Protein AF-A0A937P0Y1-F1 (afdb_monomer_lite)

Secondary structure (DSSP, 8-state):
--TTGGGGGGGTTTT----PPPSSSPEEPPTTSPEEEEEEESSPSS-HHHHHHHHHHSEEEEEESSHHHHHHHHHHHHHTT--GGGEEEEE---S-S-HHHHSPEEEE-TTS-EEEEE--BSSS-HHHHTHHHHHHHHHT-EEEE--S-B-GGG-EE-SSSEEEEETHHHHH-TTS-HHHHHHHHHHHH--SEEEEE--TT--TT--GGGTEEEEETTEEEEEE--TTSTTHHHHHHHHHHHHHSBPTTSSB-EEEEEE-TT---TTS-EEETTEEEEEE-SSTTHHHHHHHHHHHSTTSEEEEEESS-BTTBSTGGG-EEEE-TT-EEEEE----EEE---SEEEEEEEEEETT-PPBPTT--EEEEEETT---EEEEPEEEETTEEEEEEEP--TT-EEEEEEEEEBTTS-EEEESTT-TTS-EEEEESS-SS--EEEESS-EEEEEETT-EEEEEEEEEE-SSS-EEEEEEEEEE------PPP---B-SS--EEEEEETTEEEE----SEEEEEEEEEEEETT--EEEEEEES--S-TTEEEEEEE-TTSSS-SSSSPPB--BTTTTTS-EEEEE---TTPPSEEEEEEEEEEESS---TT-S--SSEEEEEEEEEEE------EEEE-SEEEE-TT-EEEEEEEEE-TTPPSEEEEEEEEEEES-SS-SEEEEEEEEEEE--EEEEEE--BSTTEETTEE--HHHHTT-S-SB-S-SSTTT------B-SS---TTEEEEEEEEEEEESSGGG--GGGEEEEEEEEEETTSBEE-TT---STTSS-EE----SSEEEEEEE-SSB--EEBSS--EESSSEEEEEGGG-GGGBSSSS-SEEEETTEEEBPB--SS-SSB-SHHIIIIIIHHHTT-BSS-TT-SS-SSB-SHHIIIIIIHHHTT-B-----

pLDDT: mean 92.85, std 8.08, range [34.69, 98.88]

Foldseek 3Di:
DDPVQVVLQVLFCPVFDADFAFADPKWWDALQAAFQEKEWEPVHQWDLVVQQVRQVPHAYEYEDQDPVRVVVVVVVCVVSVRPCVRYHYQHFDWDDLQCQWQPWTWMQGPVLFIETEQERRSTSIVRSSCRSVSVCVVVVGYYGYQHFHTTRLQKGDLRLQEIEGECVSCVSCVVDDPVRVQVSCCRHHVHPHYHHHHQLPPDPQRGCLLAKDDPHQQEMEGEAEPPPDPSHVVSVVVQVVQQPDAGSLRHGHDYQYQYDHPLQSQSLWGDHQLEIEGEDDPDPSRVVSQVSSCVRRPRRHYHYDYGPDGSNDDDNSSMDGHHDSQDWDKAFNDDAEEDEQDQWDKGKIFIDGSVPFAWDQQWKWKWKDKPPDDTDIWRWHDPDDRMTMDIDGGDDAFIKMFIKIWTDGPVGDIAIVVGSGPRDTHIYGYHFHPFWDKDKPPLAAEAEDAAQDKDKDKMKIWTQGAAKKWKFKDKDWALDDADAAAAFWEADDQKEWQWKDKAPGTDGDDDDGEEEAQVAEHEDEAQDKIKMWIAIRHQPALQKAKWKFKPQSNRNDRVVDDTFDWPQPSHSDRIMGIDHRHLPGDAAKIKMKMWIDGNDDDDRRHNYYHHTHMYIYIYGYDYPDDPFWDKPPRIDIAHHRGMDMIMIMGGNHPPDFDKIKMWIWMAIRGPVDRIRTYIYIYGYFHKAFEKEFFDALQQDDDQWGDQLQLVVVQADQFFPQCDPPRVDPDGHGDPHQQDSQWNHKKKKWKFADAAQQPRAPVRTFDIDIFTAGRNRITWHSNPDPDRVGGDIDRTDHDHFMKMWIGDQFFAIWIARDGFDDDPSYTYAYPFQDCNRTHDDCQWDCSDVRTIHTAGQRNVRPQALAPCSVPVFLVVQAAAFHDGNCSRSSNRHSYVCSVPVGSVVRHGGGHPRHD

Sequence (914 aa):
MTTEELKFKHLIGKDFYSTPPPDGPVRNIAEFDRMQGVLVRYPFGISYAVIKEMAEDIMVVTIVEDQSEENYVLNQYNSNGVNTANCEFLHAPTNSYWTRDYGPWFVFDGNDNPGIVNFPYNRPRPLDNDIPIEVATYLGIDLYGMDLIHTGGNYMTDGMGISSSSELVWDENPSLSHTQIDQLMNDYLGIDTYHVVPDPNNTYIDHIDCWGKFLDVDKVLIREVPSTHPQYDEIEATAAYYASQTSAYGQPYQVFRIYTPNDQPYTNSLILNEKVLVPVTGSQWDNDALQTYQDAMPGYEIVGLTGSWASSDALHCRTKGIADIGMLYIHHIPILGNAPVQTNYQIDAEITSHSQQAIYPDSVFIIYCVNSGSYDTILMVNTLGKNYSGTIPGQPYGSEIAYYLFVADGSGRSETHPFIGAPDPHIFYVGEPSYPDISVNPSGFEVTLLTNDSTVEQLSLSNLGQMELDFNIDKQYVFSKAKAYCSSSGGGDDEFILNVTIGSINNTTGQSYYADYTSISTDVNAGESYPVTITNGDTNWEADECGIWVDWNQNEDFYDDTPIIVSGSPGVGPYTADIVPPVDAVPGSTRMRVQIIYNQAPDPCIASFSYGEVEDYALNVYTDFSDWLTIDPITGNVSGQGTTNINLTFNSAGMDEGDYYADVIINCNDPDQPQIIIPVHLIVTGARFVDLKVFLEGPFSGTEMTNDLNVAGNLPLSQPYNIIPWNYTGDEFVDSIPNADVVDWVLIELRDTTEAALATGETMIARQAVFLLNNGIIVGLDGDTCSEARPCFSTRITNNLFVVIWHRNHLGIMSANPLTESGGVYTYDFTTGSGQAYGSLPQKEIVLGIWGLYSGDGNCDGYINGSDKSNIWESQAGTAGYFTGDFNMDCNVDNNDKNDVWKPNEGMGSQVPD

Radius of gyration: 35.21 Å; chains: 1; bounding box: 89×90×87 Å

Structure (mmCIF, N/CA/C/O backbone):
data_AF-A0A937P0Y1-F1
#
_entry.id   AF-A0A937P0Y1-F1
#
loop_
_atom_site.group_PDB
_atom_site.id
_atom_site.type_symbol
_atom_site.label_atom_id
_atom_site.label_alt_id
_atom_site.label_comp_id
_atom_site.label_asym_id
_atom_site.label_entity_id
_atom_site.label_seq_id
_atom_site.pdbx_PDB_ins_code
_atom_site.Cartn_x
_atom_site.Cartn_y
_atom_site.Cartn_z
_atom_site.occupancy
_atom_site.B_iso_or_equiv
_atom_site.auth_seq_id
_atom_site.auth_comp_id
_atom_site.auth_asym_id
_atom_site.auth_atom_id
_atom_site.pdbx_PDB_model_num
ATOM 1 N N . MET A 1 1 ? -9.619 4.372 -18.037 1.00 74.44 1 MET A N 1
ATOM 2 C CA . MET A 1 1 ? -10.819 4.194 -18.916 1.00 74.44 1 MET A CA 1
ATOM 3 C C . MET A 1 1 ? -10.562 3.135 -19.986 1.00 74.44 1 MET A C 1
ATOM 5 O O . MET A 1 1 ? -9.441 3.034 -20.467 1.00 74.44 1 MET A O 1
ATOM 9 N N . THR A 1 2 ? -11.582 2.393 -20.423 1.00 73.81 2 THR A N 1
ATOM 10 C CA . THR A 1 2 ? -11.468 1.444 -21.552 1.00 73.81 2 THR A CA 1
ATOM 11 C C . THR A 1 2 ? -11.428 2.150 -22.917 1.00 73.81 2 THR A C 1
ATOM 13 O O . THR A 1 2 ? -11.898 3.280 -23.073 1.00 73.81 2 THR A O 1
ATOM 16 N N . THR A 1 3 ? -10.940 1.467 -23.962 1.00 76.00 3 THR A N 1
ATOM 17 C CA . THR A 1 3 ? -10.915 2.001 -25.342 1.00 76.00 3 THR A CA 1
ATOM 18 C C . THR A 1 3 ? -12.305 2.382 -25.870 1.00 76.00 3 THR A C 1
ATOM 20 O O . THR A 1 3 ? -12.435 3.254 -26.732 1.00 76.00 3 THR A O 1
ATOM 23 N N . GLU A 1 4 ? -13.361 1.729 -25.384 1.00 78.50 4 GLU A N 1
ATOM 24 C CA . GLU A 1 4 ? -14.739 2.058 -25.746 1.00 78.50 4 GLU A CA 1
ATOM 25 C C . GLU A 1 4 ? -15.227 3.332 -25.049 1.00 78.50 4 GLU A C 1
ATOM 27 O O . GLU A 1 4 ? -15.770 4.215 -25.715 1.00 78.50 4 GLU A O 1
ATOM 32 N N . GLU A 1 5 ? -14.957 3.479 -23.751 1.00 84.06 5 GLU A N 1
ATOM 33 C CA . GLU A 1 5 ? -15.310 4.673 -22.972 1.00 84.06 5 GLU A CA 1
ATOM 34 C C . GLU A 1 5 ? -14.637 5.938 -23.515 1.00 84.06 5 GLU A C 1
ATOM 36 O O . GLU A 1 5 ? -15.270 6.992 -23.582 1.00 84.06 5 GLU A O 1
ATOM 41 N N . LEU A 1 6 ? -13.402 5.833 -24.019 1.00 82.69 6 LEU A N 1
ATOM 42 C CA . LEU A 1 6 ? -12.702 6.962 -24.643 1.00 82.69 6 LEU A CA 1
ATOM 43 C C . LEU A 1 6 ? -13.486 7.585 -25.814 1.00 82.69 6 LEU A C 1
ATOM 45 O O . LEU A 1 6 ? -13.409 8.796 -26.026 1.00 82.69 6 LEU A O 1
ATOM 49 N N . LYS A 1 7 ? -14.306 6.809 -26.540 1.00 84.62 7 LYS A N 1
ATOM 50 C CA . LYS A 1 7 ? -15.166 7.335 -27.626 1.00 84.62 7 LYS A CA 1
ATOM 51 C C . LYS A 1 7 ? -16.284 8.235 -27.101 1.00 84.62 7 LYS A C 1
ATOM 53 O O . LYS A 1 7 ? -16.772 9.110 -27.819 1.00 84.62 7 LYS A O 1
ATOM 58 N N . PHE A 1 8 ? -16.683 8.026 -25.853 1.00 88.69 8 PHE A N 1
ATOM 59 C CA . PHE A 1 8 ? -17.771 8.732 -25.194 1.00 88.69 8 PHE A CA 1
ATOM 60 C C . PHE A 1 8 ? -17.282 9.729 -24.140 1.00 88.69 8 PHE A C 1
ATOM 62 O O . PHE A 1 8 ? -18.117 10.320 -23.469 1.00 88.69 8 PHE A O 1
ATOM 69 N N . LYS A 1 9 ? -15.969 10.006 -24.047 1.00 85.69 9 LYS A N 1
ATOM 70 C CA . LYS A 1 9 ? -15.374 10.944 -23.070 1.00 85.69 9 LYS A CA 1
ATOM 71 C C . LYS A 1 9 ? -16.072 12.315 -23.024 1.00 85.69 9 LYS A C 1
ATOM 73 O O . LYS A 1 9 ? -16.181 12.911 -21.966 1.00 85.69 9 LYS A O 1
ATOM 78 N N . HIS A 1 10 ? -16.629 12.775 -24.147 1.00 84.62 10 HIS A N 1
ATOM 79 C CA . HIS A 1 10 ? -17.428 14.008 -24.240 1.00 84.62 10 HIS A CA 1
ATOM 80 C C . HIS A 1 10 ? -18.749 14.004 -23.436 1.00 84.62 10 HIS A C 1
ATOM 82 O O . HIS A 1 10 ? -19.442 15.021 -23.416 1.00 84.62 10 HIS A O 1
ATOM 88 N N . LEU A 1 11 ? -19.148 12.867 -22.857 1.00 88.31 11 LEU A N 1
ATOM 89 C CA . LEU A 1 11 ? -20.300 12.741 -21.961 1.00 88.31 11 LEU A CA 1
ATOM 90 C C . LEU A 1 11 ? -19.931 12.954 -20.484 1.00 88.31 11 LEU A C 1
ATOM 92 O O . LEU A 1 11 ? -20.839 13.135 -19.682 1.00 88.31 11 LEU A O 1
ATOM 96 N N . ILE A 1 12 ? -18.643 12.942 -20.120 1.00 91.06 12 ILE A N 1
ATOM 97 C CA . ILE A 1 12 ? -18.197 13.222 -18.746 1.00 91.06 12 ILE A CA 1
ATOM 98 C C . ILE A 1 12 ? -18.557 14.668 -18.391 1.00 91.06 12 ILE A C 1
ATOM 100 O O . ILE A 1 12 ? -18.293 15.581 -19.175 1.00 91.06 12 ILE A O 1
ATOM 104 N N . GLY A 1 13 ? -19.210 14.859 -17.241 1.00 84.69 13 GLY A N 1
ATOM 105 C CA . GLY A 1 13 ? -19.695 16.164 -16.776 1.00 84.69 13 GLY A CA 1
ATOM 106 C C . GLY A 1 13 ? -20.809 16.779 -17.632 1.00 84.69 13 GLY A C 1
ATOM 107 O O . GLY A 1 13 ? -21.222 17.915 -17.394 1.00 84.69 13 GLY A O 1
ATOM 108 N N . LYS A 1 14 ? -21.321 16.059 -18.638 1.00 75.75 14 LYS A N 1
ATOM 109 C CA . LYS A 1 14 ? -22.437 16.534 -19.452 1.00 75.75 14 LYS A CA 1
ATOM 110 C C . LYS A 1 14 ? -23.688 16.548 -18.579 1.00 75.75 14 LYS A C 1
ATOM 112 O O . LYS A 1 14 ? -24.124 15.497 -18.137 1.00 75.75 14 LYS A O 1
ATOM 117 N N . ASP A 1 15 ? -24.234 17.743 -18.377 1.00 80.44 15 ASP A N 1
ATOM 118 C CA . ASP A 1 15 ? -25.375 18.038 -17.498 1.00 80.44 15 ASP A CA 1
ATOM 119 C C . ASP A 1 15 ? -25.029 18.169 -15.997 1.00 80.44 15 ASP A C 1
ATOM 121 O O . ASP A 1 15 ? -25.925 18.374 -15.178 1.00 80.44 15 ASP A O 1
ATOM 125 N N . PHE A 1 16 ? -23.736 18.194 -15.639 1.00 91.19 16 PHE A N 1
ATOM 126 C CA . PHE A 1 16 ? -23.305 18.582 -14.294 1.00 91.19 16 PHE A CA 1
ATOM 127 C C . PHE A 1 16 ? -23.623 20.058 -14.007 1.00 91.19 16 PHE A C 1
ATOM 129 O O . PHE A 1 16 ? -23.456 20.936 -14.861 1.00 91.19 16 PHE A O 1
ATOM 136 N N . TYR A 1 17 ? -24.063 20.339 -12.782 1.00 89.75 17 TYR A N 1
ATOM 137 C CA . TYR A 1 17 ? -24.343 21.685 -12.297 1.00 89.75 17 TYR A CA 1
ATOM 138 C C . TYR A 1 17 ? -23.538 21.957 -11.028 1.00 89.75 17 TYR A C 1
ATOM 140 O O . TYR A 1 17 ? -23.750 21.318 -9.999 1.00 89.75 17 TYR A O 1
ATOM 148 N N . SER A 1 18 ? -22.647 22.945 -11.105 1.00 94.94 18 SER A N 1
ATOM 149 C CA . SER A 1 18 ? -21.902 23.427 -9.944 1.00 94.94 18 SER A CA 1
ATOM 150 C C . SER A 1 18 ? -22.761 24.340 -9.064 1.00 94.94 18 SER A C 1
ATOM 152 O O . SER A 1 18 ? -23.535 25.165 -9.562 1.00 94.94 18 SER A O 1
ATOM 154 N N . THR A 1 19 ? -22.600 24.215 -7.749 1.00 97.62 19 THR A N 1
ATOM 155 C CA . THR A 1 19 ? -23.215 25.085 -6.735 1.00 97.62 19 THR A CA 1
ATOM 156 C C . THR A 1 19 ? -22.147 25.957 -6.070 1.00 97.62 19 THR A C 1
ATOM 158 O O . THR A 1 19 ? -20.967 25.802 -6.344 1.00 97.62 19 THR A O 1
ATOM 161 N N . PRO A 1 20 ? -22.506 26.886 -5.172 1.00 97.88 20 PRO A N 1
ATOM 162 C CA . PRO A 1 20 ? -21.581 27.310 -4.123 1.00 97.88 20 PRO A CA 1
ATOM 163 C C . PRO A 1 20 ? -21.201 26.128 -3.203 1.00 97.88 20 PRO A C 1
ATOM 165 O O . PRO A 1 20 ? -22.011 25.200 -3.080 1.00 97.88 20 PRO A O 1
ATOM 168 N N . PRO A 1 21 ? -20.021 26.160 -2.555 1.00 98.25 21 PRO A N 1
ATOM 169 C CA . PRO A 1 21 ? -19.654 25.178 -1.534 1.00 98.25 21 PRO A CA 1
ATOM 170 C C . PRO A 1 21 ? -20.581 25.251 -0.303 1.00 98.25 21 PRO A C 1
ATOM 172 O O . PRO A 1 21 ? -21.297 26.251 -0.145 1.00 98.25 21 PRO A O 1
ATOM 175 N N . PRO A 1 22 ? -20.577 24.221 0.567 1.00 98.06 22 PRO A N 1
ATOM 176 C CA . PRO A 1 22 ? -21.237 24.280 1.869 1.00 98.06 22 PRO A CA 1
ATOM 177 C C . PRO A 1 22 ? -20.703 25.434 2.730 1.00 98.06 22 PRO A C 1
ATOM 179 O O . PRO A 1 22 ? -19.577 25.902 2.549 1.00 98.06 22 PRO A O 1
ATOM 182 N N . ASP A 1 23 ? -21.503 25.891 3.695 1.00 97.31 23 ASP A N 1
ATOM 183 C CA . ASP A 1 23 ? -21.023 26.861 4.682 1.00 97.31 23 ASP A CA 1
ATOM 184 C C . ASP A 1 23 ? -19.927 26.209 5.543 1.00 97.31 23 ASP A C 1
ATOM 186 O O . ASP A 1 23 ? -20.108 25.104 6.043 1.00 97.31 23 ASP A O 1
ATOM 190 N N . GLY A 1 24 ? -18.788 26.879 5.730 1.00 94.31 24 GLY A N 1
ATOM 191 C CA . GLY A 1 24 ? -17.688 26.355 6.547 1.00 94.31 24 GLY A CA 1
ATOM 192 C C . GLY A 1 24 ? -17.871 26.569 8.065 1.00 94.31 24 GLY A C 1
ATOM 193 O O . GLY A 1 24 ? -18.611 27.473 8.469 1.00 94.31 24 GLY A O 1
ATOM 194 N N . PRO A 1 25 ? -17.141 25.822 8.922 1.00 95.38 25 PRO A N 1
ATOM 195 C CA . PRO A 1 25 ? -16.202 24.757 8.560 1.00 95.38 25 PRO A CA 1
ATOM 196 C C . PRO A 1 25 ? -16.932 23.509 8.052 1.00 95.38 25 PRO A C 1
ATOM 198 O O . PRO A 1 25 ? -17.967 23.139 8.593 1.00 95.38 25 PRO A O 1
ATOM 201 N N . VAL A 1 26 ? -16.386 22.878 7.015 1.00 98.00 26 VAL A N 1
ATOM 202 C CA . VAL A 1 26 ? -16.928 21.637 6.451 1.00 98.00 26 VAL A CA 1
ATOM 203 C C . VAL A 1 26 ? -16.157 20.458 7.035 1.00 98.00 26 VAL A C 1
ATOM 205 O O . VAL A 1 26 ? -14.946 20.554 7.214 1.00 98.00 26 VAL A O 1
ATOM 208 N N . ARG A 1 27 ? -16.838 19.348 7.325 1.00 97.88 27 ARG A N 1
ATOM 209 C CA . ARG A 1 27 ? -16.203 18.071 7.674 1.00 97.88 27 ARG A CA 1
ATOM 210 C C . ARG A 1 27 ? -16.647 17.002 6.690 1.00 97.88 27 ARG A C 1
ATOM 212 O O . ARG A 1 27 ? -17.831 16.663 6.656 1.00 97.88 27 ARG A O 1
ATOM 219 N N . ASN A 1 28 ? -15.711 16.429 5.943 1.00 98.25 28 ASN A N 1
ATOM 220 C CA . ASN A 1 28 ? -15.957 15.192 5.213 1.00 98.25 28 ASN A CA 1
ATOM 221 C C . ASN A 1 28 ? -15.920 13.976 6.148 1.00 98.25 28 ASN A C 1
ATOM 223 O O . ASN A 1 28 ? -15.169 13.942 7.118 1.00 98.25 28 ASN A O 1
ATOM 227 N N . ILE A 1 29 ? -16.788 13.006 5.872 1.00 98.44 29 ILE A N 1
ATOM 228 C CA . ILE A 1 29 ? -17.020 11.839 6.724 1.00 98.44 29 ILE A CA 1
ATOM 229 C C . ILE A 1 29 ? -16.109 10.694 6.273 1.00 98.44 29 ILE A C 1
ATOM 231 O O . ILE A 1 29 ? -16.122 10.324 5.093 1.00 98.44 29 ILE A O 1
ATOM 235 N N . ALA A 1 30 ? -15.340 10.138 7.211 1.00 98.50 30 ALA A N 1
ATOM 236 C CA . ALA A 1 30 ? -14.448 9.008 6.964 1.00 98.50 30 ALA A CA 1
ATOM 237 C C . ALA A 1 30 ? -15.224 7.699 6.795 1.00 98.50 30 ALA A C 1
ATOM 239 O O . ALA A 1 30 ? -16.377 7.579 7.202 1.00 98.50 30 ALA A O 1
ATOM 240 N N . GLU A 1 31 ? -14.599 6.681 6.203 1.00 98.56 31 GLU A N 1
ATOM 241 C CA . GLU A 1 31 ? -15.264 5.377 6.064 1.00 98.56 31 GLU A CA 1
ATOM 242 C C . GLU A 1 31 ? -15.444 4.655 7.408 1.00 98.56 31 GLU A C 1
ATOM 244 O O . GLU A 1 31 ? -16.406 3.912 7.576 1.00 98.56 31 GLU A O 1
ATOM 249 N N . PHE A 1 32 ? -14.558 4.919 8.369 1.00 98.31 32 PHE A N 1
ATOM 250 C CA . PHE A 1 32 ? -14.634 4.410 9.740 1.00 98.31 32 PHE A CA 1
ATOM 251 C C . PHE A 1 32 ? -15.490 5.286 10.678 1.00 98.31 32 PHE A C 1
ATOM 253 O O . PHE A 1 32 ? -15.587 4.994 11.867 1.00 98.31 32 PHE A O 1
ATOM 260 N N . ASP A 1 33 ? -16.137 6.345 10.170 1.00 98.31 33 ASP A N 1
ATOM 261 C CA . ASP A 1 33 ? -17.199 7.032 10.913 1.00 98.31 33 ASP A CA 1
ATOM 262 C C . ASP A 1 33 ? -18.495 6.193 10.917 1.00 98.31 33 ASP A C 1
ATOM 264 O O . ASP A 1 33 ? -18.693 5.280 10.111 1.00 98.31 33 ASP A O 1
ATOM 268 N N . ARG A 1 34 ? -19.437 6.539 11.804 1.00 98.25 34 ARG A N 1
ATOM 269 C CA . ARG A 1 34 ? -20.729 5.846 11.915 1.00 98.25 34 ARG A CA 1
ATOM 270 C C . ARG A 1 34 ? -21.534 5.915 10.608 1.00 98.25 34 ARG A C 1
ATOM 272 O O . ARG A 1 34 ? -21.957 6.985 10.157 1.00 98.25 34 ARG A O 1
ATOM 279 N N . MET A 1 35 ? -21.851 4.746 10.063 1.00 98.50 35 MET A N 1
ATOM 280 C CA . MET A 1 35 ? -22.748 4.557 8.926 1.00 98.50 35 MET A CA 1
ATOM 281 C C . MET A 1 35 ? -24.140 4.132 9.415 1.00 98.50 35 MET A C 1
ATOM 283 O O . MET A 1 35 ? -24.270 3.308 10.325 1.00 98.50 35 MET A O 1
ATOM 287 N N . GLN A 1 36 ? -25.193 4.651 8.776 1.00 98.12 36 GLN A N 1
ATOM 288 C CA . GLN A 1 36 ? -26.584 4.200 8.977 1.00 98.12 36 GLN A CA 1
ATOM 289 C C . GLN A 1 36 ? -27.049 3.197 7.911 1.00 98.12 36 GLN A C 1
ATOM 291 O O . GLN A 1 36 ? -28.060 2.519 8.091 1.00 98.12 36 GLN A O 1
ATOM 296 N N . GLY A 1 37 ? -26.327 3.112 6.791 1.00 98.44 37 GLY A N 1
ATOM 297 C CA . GLY A 1 37 ? -26.628 2.188 5.708 1.00 98.44 37 GLY A CA 1
ATOM 298 C C . GLY A 1 37 ? -25.435 1.912 4.802 1.00 98.44 37 GLY A C 1
ATOM 299 O O . GLY A 1 37 ? -24.365 2.495 4.953 1.00 98.44 37 GLY A O 1
ATOM 300 N N . VAL A 1 38 ? -25.646 1.048 3.818 1.00 98.81 38 VAL A N 1
ATOM 301 C CA . VAL A 1 38 ? -24.721 0.795 2.713 1.00 98.81 38 VAL A CA 1
ATOM 302 C C . VAL A 1 38 ? -25.495 0.762 1.400 1.00 98.81 38 VAL A C 1
ATOM 304 O O . VAL A 1 38 ? -26.554 0.143 1.294 1.00 98.81 38 VAL A O 1
ATOM 307 N N . LEU A 1 39 ? -24.971 1.459 0.400 1.00 98.88 39 LEU A N 1
ATOM 308 C CA . LEU A 1 39 ? -25.525 1.556 -0.939 1.00 98.88 39 LEU A CA 1
ATOM 309 C C . LEU A 1 39 ? -24.921 0.471 -1.832 1.00 98.88 39 LEU A C 1
ATOM 311 O O . LEU A 1 39 ? -23.697 0.367 -1.965 1.00 98.88 39 LEU A O 1
ATOM 315 N N . VAL A 1 40 ? -25.795 -0.301 -2.472 1.00 98.75 40 VAL A N 1
ATOM 316 C CA . VAL A 1 40 ? -25.462 -1.315 -3.482 1.00 98.75 40 VAL A CA 1
ATOM 317 C C . VAL A 1 40 ? -26.389 -1.154 -4.683 1.00 98.75 40 VAL A C 1
ATOM 319 O O . VAL A 1 40 ? -27.428 -0.501 -4.594 1.00 98.75 40 VAL A O 1
ATOM 322 N N . ARG A 1 41 ? -26.052 -1.754 -5.826 1.00 98.56 41 ARG A N 1
ATOM 323 C CA . ARG A 1 41 ? -26.826 -1.581 -7.063 1.00 98.56 41 ARG A CA 1
ATOM 324 C C . ARG A 1 41 ? -27.176 -2.913 -7.712 1.00 98.56 41 ARG A C 1
ATOM 326 O O . ARG A 1 41 ? -26.319 -3.783 -7.843 1.00 98.56 41 ARG A O 1
ATOM 333 N N . TYR A 1 42 ? -28.420 -3.038 -8.174 1.00 98.44 42 TYR A N 1
ATOM 334 C CA . TYR A 1 42 ? -28.875 -4.113 -9.056 1.00 98.44 42 TYR A CA 1
ATOM 335 C C . TYR A 1 42 ? -28.900 -3.658 -10.536 1.00 98.44 42 TYR A C 1
ATOM 337 O O . TYR A 1 42 ? -29.327 -2.534 -10.792 1.00 98.44 42 TYR A O 1
ATOM 345 N N . PRO A 1 43 ? -28.504 -4.493 -11.526 1.00 98.06 43 PRO A N 1
ATOM 346 C CA . PRO A 1 43 ? -27.897 -5.823 -11.402 1.00 98.06 43 PRO A CA 1
ATOM 347 C C . PRO A 1 43 ? -26.605 -5.855 -10.583 1.00 98.06 43 PRO A C 1
ATOM 349 O O . PRO A 1 43 ? -25.756 -4.976 -10.731 1.00 98.06 43 PRO A O 1
ATOM 352 N N . PHE A 1 44 ? -26.482 -6.875 -9.727 1.00 97.75 44 PHE A N 1
ATOM 353 C CA . PHE A 1 44 ? -25.427 -6.960 -8.718 1.00 97.75 44 PHE A CA 1
ATOM 354 C C . PHE A 1 44 ? -24.054 -7.283 -9.307 1.00 97.75 44 PHE A C 1
ATOM 356 O O . PHE A 1 44 ? -23.909 -8.235 -10.073 1.00 97.75 44 PHE A O 1
ATOM 363 N N . GLY A 1 45 ? -23.044 -6.539 -8.851 1.00 96.44 45 GLY A N 1
ATOM 364 C CA . GLY A 1 45 ? -21.628 -6.906 -8.956 1.00 96.44 45 GLY A CA 1
ATOM 365 C C . GLY A 1 45 ? -21.105 -7.676 -7.734 1.00 96.44 45 GLY A C 1
ATOM 366 O O . GLY A 1 45 ? -19.937 -8.041 -7.691 1.00 96.44 45 GLY A O 1
ATOM 367 N N . ILE A 1 46 ? -21.939 -7.924 -6.723 1.00 97.56 46 ILE A N 1
ATOM 368 C CA . ILE A 1 46 ? -21.571 -8.611 -5.476 1.00 97.56 46 ILE A CA 1
ATOM 369 C C . ILE A 1 46 ? -22.480 -9.815 -5.226 1.00 97.56 46 ILE A C 1
ATOM 371 O O . ILE A 1 46 ? -23.588 -9.903 -5.759 1.00 97.56 46 ILE A O 1
ATOM 375 N N . SER A 1 47 ? -22.001 -10.771 -4.431 1.00 97.19 47 SER A N 1
ATOM 376 C CA . SER A 1 47 ? -22.764 -11.979 -4.119 1.00 97.19 47 SER A CA 1
ATOM 377 C C . SER A 1 47 ? -23.868 -11.699 -3.092 1.00 97.19 47 SER A C 1
ATOM 379 O O . SER A 1 47 ? -23.767 -10.792 -2.266 1.00 97.19 47 SER A O 1
ATOM 381 N N . TYR A 1 48 ? -24.915 -12.530 -3.082 1.00 97.81 48 TYR A N 1
ATOM 382 C CA . TYR A 1 48 ? -25.936 -12.462 -2.031 1.00 97.81 48 TYR A CA 1
ATOM 383 C C . TYR A 1 48 ? -25.377 -12.761 -0.637 1.00 97.81 48 TYR A C 1
ATOM 385 O O . TYR A 1 48 ? -25.974 -12.325 0.338 1.00 97.81 48 TYR A O 1
ATOM 393 N N . ALA A 1 49 ? -24.254 -13.483 -0.532 1.00 96.88 49 ALA A N 1
ATOM 394 C CA . ALA A 1 49 ? -23.588 -13.714 0.746 1.00 96.88 49 ALA A CA 1
ATOM 395 C C . ALA A 1 49 ? -23.046 -12.400 1.325 1.00 96.88 49 ALA A C 1
ATOM 397 O O . ALA A 1 49 ? -23.287 -12.122 2.492 1.00 96.88 49 ALA A O 1
ATOM 398 N N . VAL A 1 50 ? -22.430 -11.555 0.489 1.00 97.88 50 VAL A N 1
ATOM 399 C CA . VAL A 1 50 ? -21.979 -10.211 0.891 1.00 97.88 50 VAL A CA 1
ATOM 400 C C . VAL A 1 50 ? -23.160 -9.341 1.323 1.00 97.88 50 VAL A C 1
ATOM 402 O O . VAL A 1 50 ? -23.127 -8.722 2.378 1.00 97.88 50 VAL A O 1
ATOM 405 N N . ILE A 1 51 ? -24.236 -9.321 0.529 1.00 98.56 51 ILE A N 1
ATOM 406 C CA . ILE A 1 51 ? -25.444 -8.541 0.849 1.00 98.56 51 ILE A CA 1
ATOM 407 C C . ILE A 1 51 ? -26.076 -9.017 2.159 1.00 98.56 51 ILE A C 1
ATOM 409 O O . ILE A 1 51 ? -26.505 -8.203 2.973 1.00 98.56 51 ILE A O 1
ATOM 413 N N . LYS A 1 52 ? -26.143 -10.336 2.353 1.00 98.25 52 LYS A N 1
ATOM 414 C CA . LYS A 1 52 ? -26.673 -10.939 3.569 1.00 98.25 52 LYS A CA 1
ATOM 415 C C . LYS A 1 52 ? -25.861 -10.511 4.786 1.00 98.25 52 LYS A C 1
ATOM 417 O O . LYS A 1 52 ? -26.488 -10.095 5.749 1.00 98.25 52 LYS A O 1
ATOM 422 N N . GLU A 1 53 ? -24.534 -10.593 4.703 1.00 98.31 53 GLU A N 1
ATOM 423 C CA . GLU A 1 53 ? -23.613 -10.214 5.779 1.00 98.31 53 GLU A CA 1
ATOM 424 C C . GLU A 1 53 ? -23.822 -8.755 6.203 1.00 98.31 53 GLU A C 1
ATOM 426 O O . GLU A 1 53 ? -24.043 -8.477 7.374 1.00 98.31 53 GLU A O 1
ATOM 431 N N . MET A 1 54 ? -23.875 -7.822 5.245 1.00 98.38 54 MET A N 1
ATOM 432 C CA . MET A 1 54 ? -24.141 -6.408 5.551 1.00 98.38 54 MET A CA 1
ATOM 433 C C . MET A 1 54 ? -25.521 -6.199 6.197 1.00 98.38 54 MET A C 1
ATOM 435 O O . MET A 1 54 ? -25.662 -5.418 7.134 1.00 98.38 54 MET A O 1
ATOM 439 N N . ALA A 1 55 ? -26.547 -6.913 5.722 1.00 98.44 55 ALA A N 1
ATOM 440 C CA . ALA A 1 55 ? -27.914 -6.789 6.231 1.00 98.44 55 ALA A CA 1
ATOM 441 C C . ALA A 1 55 ? -28.112 -7.365 7.649 1.00 98.44 55 ALA A C 1
ATOM 443 O O . ALA A 1 55 ? -29.207 -7.224 8.210 1.00 98.44 55 ALA A O 1
ATOM 444 N N . GLU A 1 56 ? -27.110 -8.025 8.237 1.00 97.69 56 GLU A N 1
ATOM 445 C CA . GLU A 1 56 ? -27.172 -8.461 9.638 1.00 97.69 56 GLU A CA 1
ATOM 446 C C . GLU A 1 56 ? -27.120 -7.257 10.591 1.00 97.69 56 GLU A C 1
ATOM 448 O O . GLU A 1 56 ? -27.904 -7.212 11.543 1.00 97.69 56 GLU A O 1
ATOM 453 N N . ASP A 1 57 ? -26.325 -6.236 10.254 1.00 94.69 57 ASP A N 1
ATOM 454 C CA . ASP A 1 57 ? -26.004 -5.129 11.164 1.00 94.69 57 ASP A CA 1
ATOM 455 C C . ASP A 1 57 ? -26.569 -3.775 10.723 1.00 94.69 57 ASP A C 1
ATOM 457 O O . ASP A 1 57 ? -26.922 -2.946 11.564 1.00 94.69 57 ASP A O 1
ATOM 461 N N . ILE A 1 58 ? -26.679 -3.533 9.411 1.00 97.19 58 ILE A N 1
ATOM 462 C CA . ILE A 1 58 ? -26.979 -2.202 8.869 1.00 97.19 58 ILE A CA 1
ATOM 463 C C . ILE A 1 58 ? -28.016 -2.244 7.738 1.00 97.19 58 ILE A C 1
ATOM 465 O O . ILE A 1 58 ? -28.266 -3.284 7.128 1.00 97.19 58 ILE A O 1
ATOM 469 N N . MET A 1 59 ? -28.638 -1.099 7.443 1.00 98.62 59 MET A N 1
ATOM 470 C CA . MET A 1 59 ? -29.578 -0.966 6.331 1.00 98.62 59 MET A CA 1
ATOM 471 C C . MET A 1 59 ? -28.866 -1.108 4.979 1.00 98.62 59 MET A C 1
ATOM 473 O O . MET A 1 59 ? -28.002 -0.302 4.638 1.00 98.62 59 MET A O 1
ATOM 477 N N . VAL A 1 60 ? -29.269 -2.077 4.159 1.00 98.81 60 VAL A N 1
ATOM 478 C CA . VAL A 1 60 ? -28.806 -2.197 2.771 1.00 98.81 60 VAL A CA 1
ATOM 479 C C . VAL A 1 60 ? -29.780 -1.471 1.846 1.00 98.81 60 VAL A C 1
ATOM 481 O O . VAL A 1 60 ? -30.891 -1.944 1.599 1.00 98.81 60 VAL A O 1
ATOM 484 N N . VAL A 1 61 ? -29.355 -0.337 1.291 1.00 98.81 61 VAL A N 1
ATOM 485 C CA . VAL A 1 61 ? -30.118 0.418 0.291 1.00 98.81 61 VAL A CA 1
ATOM 486 C C . VAL A 1 61 ? -29.712 -0.067 -1.097 1.00 98.81 61 VAL A C 1
ATOM 488 O O . VAL A 1 61 ? -28.572 0.099 -1.526 1.00 98.81 61 VAL A O 1
ATOM 491 N N . THR A 1 62 ? -30.646 -0.693 -1.810 1.00 98.88 62 THR A N 1
ATOM 492 C CA . THR A 1 62 ? -30.400 -1.245 -3.147 1.00 98.88 62 THR A CA 1
ATOM 493 C C . THR A 1 62 ? -30.978 -0.339 -4.225 1.00 98.88 62 THR A C 1
ATOM 495 O O . THR A 1 62 ? -32.189 -0.126 -4.281 1.00 98.88 62 THR A O 1
ATOM 498 N N . ILE A 1 63 ? -30.126 0.154 -5.120 1.00 98.81 63 ILE A N 1
ATOM 499 C CA . ILE A 1 63 ? -30.564 0.886 -6.309 1.00 98.81 63 ILE A CA 1
ATOM 500 C C . ILE A 1 63 ? -31.164 -0.102 -7.310 1.00 98.81 63 ILE A C 1
ATOM 502 O O . ILE A 1 63 ? -30.525 -1.098 -7.663 1.00 98.81 63 ILE A O 1
ATOM 506 N N . VAL A 1 64 ? -32.375 0.195 -7.768 1.00 98.62 64 VAL A N 1
ATOM 507 C CA . VAL A 1 64 ? -33.129 -0.550 -8.785 1.00 98.62 64 VAL A CA 1
ATOM 508 C C . VAL A 1 64 ? -33.758 0.442 -9.761 1.00 98.62 64 VAL A C 1
ATOM 510 O O . VAL A 1 64 ? -34.042 1.577 -9.386 1.00 98.62 64 VAL A O 1
ATOM 513 N N . GLU A 1 65 ? -33.995 0.045 -11.008 1.00 97.31 65 GLU A N 1
ATOM 514 C CA . GLU A 1 65 ? -34.551 0.959 -12.014 1.00 97.31 65 GLU A CA 1
ATOM 515 C C . GLU A 1 65 ? -36.009 1.331 -11.704 1.00 97.31 65 GLU A C 1
ATOM 517 O O . GLU A 1 65 ? -36.415 2.485 -11.856 1.00 97.31 65 GLU A O 1
ATOM 522 N N . ASP A 1 66 ? -36.806 0.357 -11.261 1.00 97.38 66 ASP A N 1
ATOM 523 C CA . ASP A 1 66 ? -38.230 0.539 -11.014 1.00 97.38 66 ASP A CA 1
ATOM 524 C C . ASP A 1 66 ? -38.821 -0.480 -10.019 1.00 97.38 66 ASP A C 1
ATOM 526 O O . ASP A 1 66 ? -38.166 -1.390 -9.504 1.00 97.38 66 ASP A O 1
ATOM 530 N N . GLN A 1 67 ? -40.129 -0.354 -9.786 1.00 98.19 67 GLN A N 1
ATOM 531 C CA . GLN A 1 67 ? -40.894 -1.244 -8.914 1.00 98.19 67 GLN A CA 1
ATOM 532 C C . GLN A 1 67 ? -40.873 -2.722 -9.355 1.00 98.19 67 GLN A C 1
ATOM 534 O O . GLN A 1 67 ? -41.071 -3.615 -8.526 1.00 98.19 67 GLN A O 1
ATOM 539 N N . SER A 1 68 ? -40.712 -3.018 -10.647 1.00 98.06 68 SER A N 1
ATOM 540 C CA . SER A 1 68 ? -40.625 -4.396 -11.138 1.00 98.06 68 SER A CA 1
ATOM 541 C C . SER A 1 68 ? -39.301 -5.031 -10.722 1.00 98.06 68 SER A C 1
ATOM 543 O O . SER A 1 68 ? -39.302 -6.167 -10.241 1.00 98.06 68 SER A O 1
ATOM 545 N N . GLU A 1 69 ? -38.193 -4.303 -10.868 1.00 98.31 69 GLU A N 1
ATOM 546 C CA . GLU A 1 69 ? -36.884 -4.747 -10.388 1.00 98.31 69 GLU A CA 1
ATOM 547 C C . GLU A 1 69 ? -36.849 -4.884 -8.867 1.00 98.31 69 GLU A C 1
ATOM 549 O O . GLU A 1 69 ? -36.387 -5.913 -8.376 1.00 98.31 69 GLU A O 1
ATOM 554 N N . GLU A 1 70 ? -37.433 -3.941 -8.122 1.00 98.50 70 GLU A N 1
ATOM 555 C CA . GLU A 1 70 ? -37.580 -4.060 -6.665 1.00 98.50 70 GLU A CA 1
ATOM 556 C C . GLU A 1 70 ? -38.243 -5.386 -6.275 1.00 98.50 70 GLU A C 1
ATOM 558 O O . GLU A 1 70 ? -37.711 -6.154 -5.474 1.00 98.50 70 GLU A O 1
ATOM 563 N N . ASN A 1 71 ? -39.400 -5.695 -6.872 1.00 98.50 71 ASN A N 1
ATOM 564 C CA . ASN A 1 71 ? -40.120 -6.931 -6.574 1.00 98.50 71 ASN A CA 1
ATOM 565 C C . ASN A 1 71 ? -39.281 -8.171 -6.907 1.00 98.50 71 ASN A C 1
ATOM 567 O O . ASN A 1 71 ? -39.352 -9.184 -6.206 1.00 98.50 71 ASN A O 1
ATOM 571 N N . TYR A 1 72 ? -38.500 -8.121 -7.986 1.00 98.56 72 TYR A N 1
ATOM 572 C CA . TYR A 1 72 ? -37.599 -9.205 -8.349 1.00 98.56 72 TYR A CA 1
ATOM 573 C C . TYR A 1 72 ? -36.482 -9.374 -7.313 1.00 98.56 72 TYR A C 1
ATOM 575 O O . TYR A 1 72 ? -36.313 -10.476 -6.787 1.00 98.56 72 TYR A O 1
ATOM 583 N N . VAL A 1 73 ? -35.774 -8.295 -6.975 1.00 98.62 73 VAL A N 1
ATOM 584 C CA . VAL A 1 73 ? -34.676 -8.300 -6.002 1.00 98.62 73 VAL A CA 1
ATOM 585 C C . VAL A 1 73 ? -35.167 -8.726 -4.624 1.00 98.62 73 VAL A C 1
ATOM 587 O O . VAL A 1 73 ? -34.560 -9.602 -4.017 1.00 98.62 73 VAL A O 1
ATOM 590 N N . LEU A 1 74 ? -36.311 -8.220 -4.162 1.00 98.50 74 LEU A N 1
ATOM 591 C CA . LEU A 1 74 ? -36.901 -8.619 -2.885 1.00 98.50 74 LEU A CA 1
ATOM 592 C C . LEU A 1 74 ? -37.185 -10.130 -2.833 1.00 98.50 74 LEU A C 1
ATOM 594 O O . LEU A 1 74 ? -36.949 -10.776 -1.810 1.00 98.50 74 LEU A O 1
ATOM 598 N N . ASN A 1 75 ? -37.648 -10.732 -3.934 1.00 98.25 75 ASN A N 1
ATOM 599 C CA . ASN A 1 75 ? -37.808 -12.186 -4.015 1.00 98.25 75 ASN A CA 1
ATOM 600 C C . ASN A 1 75 ? -36.457 -12.924 -3.974 1.00 98.25 75 ASN A C 1
ATOM 602 O O . ASN A 1 75 ? -36.370 -13.984 -3.348 1.00 98.25 75 ASN A O 1
ATOM 606 N N . GLN A 1 76 ? -35.406 -12.380 -4.602 1.00 98.50 76 GLN A N 1
ATOM 607 C CA . GLN A 1 76 ? -34.053 -12.945 -4.526 1.00 98.50 76 GLN A CA 1
ATOM 608 C C . GLN A 1 76 ? -33.479 -12.852 -3.109 1.00 98.50 76 GLN A C 1
ATOM 610 O O . GLN A 1 76 ? -32.961 -13.847 -2.607 1.00 98.50 76 GLN A O 1
ATOM 615 N N . TYR A 1 77 ? -33.626 -11.711 -2.438 1.00 98.56 77 TYR A N 1
ATOM 616 C CA . TYR A 1 77 ? -33.199 -11.503 -1.054 1.00 98.56 77 TYR A CA 1
ATOM 617 C C . TYR A 1 77 ? -33.874 -12.497 -0.109 1.00 98.56 77 TYR A C 1
ATOM 619 O O . TYR A 1 77 ? -33.185 -13.228 0.602 1.00 98.56 77 TYR A O 1
ATOM 627 N N . ASN A 1 78 ? -35.202 -12.634 -0.193 1.00 97.81 78 ASN A N 1
ATOM 628 C CA . ASN A 1 78 ? -35.941 -13.640 0.574 1.00 97.81 78 ASN A CA 1
ATOM 629 C C . ASN A 1 78 ? -35.450 -15.070 0.292 1.00 97.81 78 ASN A C 1
ATOM 631 O O . ASN A 1 78 ? -35.291 -15.869 1.213 1.00 97.81 78 ASN A O 1
ATOM 635 N N . SER A 1 79 ? -35.197 -15.402 -0.977 1.00 97.94 79 SER A N 1
ATOM 636 C CA . SER A 1 79 ? -34.767 -16.750 -1.376 1.00 97.94 79 SER A CA 1
ATOM 637 C C . SER A 1 79 ? -33.339 -17.086 -0.933 1.00 97.94 79 SER A C 1
ATOM 639 O O . SER A 1 79 ? -33.038 -18.258 -0.721 1.00 97.94 79 SER A O 1
ATOM 641 N N . ASN A 1 80 ? -32.476 -16.078 -0.773 1.00 98.06 80 ASN A N 1
ATOM 642 C CA . ASN A 1 80 ? -31.087 -16.231 -0.325 1.00 98.06 80 ASN A CA 1
ATOM 643 C C . ASN A 1 80 ? -30.902 -15.958 1.180 1.00 98.06 80 ASN A C 1
ATOM 645 O O . ASN A 1 80 ? -29.778 -15.981 1.675 1.00 98.06 80 ASN A O 1
ATOM 649 N N . GLY A 1 81 ? -31.992 -15.735 1.922 1.00 97.94 81 GLY A N 1
ATOM 650 C CA . GLY A 1 81 ? -31.950 -15.543 3.373 1.00 97.94 81 GLY A CA 1
ATOM 651 C C . GLY A 1 81 ? -31.324 -14.220 3.816 1.00 97.94 81 GLY A C 1
ATOM 652 O O . GLY A 1 81 ? -30.775 -14.162 4.913 1.00 97.94 81 GLY A O 1
ATOM 653 N N . VAL A 1 82 ? -31.392 -13.184 2.976 1.00 98.56 82 VAL A N 1
ATOM 654 C CA . VAL A 1 82 ? -31.042 -11.808 3.353 1.00 98.56 82 VAL A CA 1
ATOM 655 C C . VAL A 1 82 ? -32.093 -11.287 4.335 1.00 98.56 82 VAL A C 1
ATOM 657 O O . VAL A 1 82 ? -33.292 -11.524 4.153 1.00 98.56 82 VAL A O 1
ATOM 660 N N . ASN A 1 83 ? -31.665 -10.568 5.373 1.00 98.06 83 ASN A N 1
ATOM 661 C CA . ASN A 1 83 ? -32.572 -9.940 6.326 1.00 98.06 83 ASN A CA 1
ATOM 662 C C . ASN A 1 83 ? -33.300 -8.745 5.687 1.00 98.06 83 ASN A C 1
ATOM 664 O O . ASN A 1 83 ? -32.855 -7.605 5.770 1.00 98.06 83 ASN A O 1
ATOM 668 N N . THR A 1 84 ? -34.462 -8.990 5.080 1.00 97.56 84 THR A N 1
ATOM 669 C CA . THR A 1 84 ? -35.220 -7.946 4.371 1.00 97.56 84 THR A CA 1
ATOM 670 C C . THR A 1 84 ? -35.806 -6.864 5.280 1.00 97.56 84 THR A C 1
ATOM 672 O O . THR A 1 84 ? -36.372 -5.906 4.768 1.00 97.56 84 THR A O 1
ATOM 675 N N . ALA A 1 85 ? -35.736 -7.012 6.610 1.00 97.94 85 ALA A N 1
ATOM 676 C CA . ALA A 1 85 ? -36.081 -5.924 7.527 1.00 97.94 85 ALA A CA 1
ATOM 677 C C . ALA A 1 85 ? -35.027 -4.801 7.509 1.00 97.94 85 ALA A C 1
ATOM 679 O O . ALA A 1 85 ? -35.367 -3.660 7.799 1.00 97.94 85 ALA A O 1
ATOM 680 N N . ASN A 1 86 ? -33.795 -5.133 7.114 1.00 98.25 86 ASN A N 1
ATOM 681 C CA . ASN A 1 86 ? -32.673 -4.219 6.919 1.00 98.25 86 ASN A CA 1
ATOM 682 C C . ASN A 1 86 ? -32.402 -4.011 5.418 1.00 98.25 86 ASN A C 1
ATOM 684 O O . ASN A 1 86 ? -31.254 -3.967 4.980 1.00 98.25 86 ASN A O 1
ATOM 688 N N . CYS A 1 87 ? -33.452 -3.945 4.596 1.00 98.56 87 CYS A N 1
ATOM 689 C CA . CYS A 1 87 ? -33.319 -3.647 3.173 1.00 98.56 87 CYS A CA 1
ATOM 690 C C . CYS A 1 87 ? -34.308 -2.565 2.746 1.00 98.56 87 CYS A C 1
ATOM 692 O O . CYS A 1 87 ? -35.513 -2.691 2.969 1.00 98.56 87 CYS A O 1
ATOM 694 N N . GLU A 1 88 ? -33.797 -1.563 2.041 1.00 98.50 88 GLU A N 1
ATOM 695 C CA . GLU A 1 88 ? -34.576 -0.516 1.386 1.00 98.50 88 GLU A CA 1
ATOM 696 C C . GLU A 1 88 ? -34.169 -0.381 -0.084 1.00 98.50 88 GLU A C 1
ATOM 698 O O . GLU A 1 88 ? -33.156 -0.930 -0.524 1.00 98.50 88 GLU A O 1
ATOM 703 N N . PHE A 1 89 ? -34.988 0.320 -0.868 1.00 98.69 89 PHE A N 1
ATOM 704 C CA . PHE A 1 89 ? -34.807 0.441 -2.310 1.00 98.69 89 PHE A CA 1
ATOM 705 C C . PHE A 1 89 ? -34.835 1.899 -2.753 1.00 98.69 89 PHE A C 1
ATOM 707 O O . PHE A 1 89 ? -35.719 2.659 -2.360 1.00 98.69 89 PHE A O 1
ATOM 714 N N . LEU A 1 90 ? -33.884 2.259 -3.614 1.00 98.56 90 LEU A N 1
ATOM 715 C CA . LEU A 1 90 ? -33.822 3.551 -4.290 1.00 98.56 90 LEU A CA 1
ATOM 716 C C . LEU A 1 90 ? -34.159 3.345 -5.769 1.00 98.56 90 LEU A C 1
ATOM 718 O O . LEU A 1 90 ? -33.451 2.617 -6.463 1.00 98.56 90 LEU A O 1
ATOM 722 N N . HIS A 1 91 ? -35.244 3.957 -6.252 1.00 98.38 91 HIS A N 1
ATOM 723 C CA . HIS A 1 91 ? -35.646 3.858 -7.662 1.00 98.38 91 HIS A CA 1
ATOM 724 C C . HIS A 1 91 ? -34.900 4.897 -8.487 1.00 98.38 91 HIS A C 1
ATOM 726 O O . HIS A 1 91 ? -35.292 6.061 -8.502 1.00 98.38 91 HIS A O 1
ATOM 732 N N . ALA A 1 92 ? -33.837 4.473 -9.165 1.00 97.56 92 ALA A N 1
ATOM 733 C CA . ALA A 1 92 ? -33.034 5.340 -10.011 1.00 97.56 92 ALA A CA 1
ATOM 734 C C . ALA A 1 92 ? -32.401 4.554 -11.173 1.00 97.56 92 ALA A C 1
ATOM 736 O O . ALA A 1 92 ? -31.878 3.451 -10.974 1.00 97.56 92 ALA A O 1
ATOM 737 N N . PRO A 1 93 ? -32.409 5.108 -12.398 1.00 96.94 93 PRO A N 1
ATOM 738 C CA . PRO A 1 93 ? -31.709 4.498 -13.516 1.00 96.94 93 PRO A CA 1
ATOM 739 C C . PRO A 1 93 ? -30.190 4.594 -13.300 1.00 96.94 93 PRO A C 1
ATOM 741 O O . PRO A 1 93 ? -29.685 5.594 -12.809 1.00 96.94 93 PRO A O 1
ATOM 744 N N . THR A 1 94 ? -29.449 3.560 -13.694 1.00 97.25 94 THR A N 1
ATOM 745 C CA . THR A 1 94 ? -27.988 3.456 -13.506 1.00 97.25 94 THR A CA 1
ATOM 746 C C . THR A 1 94 ? -27.338 2.817 -14.726 1.00 97.25 94 THR A C 1
ATOM 748 O O . THR A 1 94 ? -27.946 1.995 -15.417 1.00 97.25 94 THR A O 1
ATOM 751 N N . ASN A 1 95 ? -26.081 3.153 -14.998 1.00 96.38 95 ASN A N 1
ATOM 752 C CA . ASN A 1 95 ? -25.265 2.487 -16.007 1.00 96.38 95 ASN A CA 1
ATOM 753 C C . ASN A 1 95 ? -24.495 1.291 -15.433 1.00 96.38 95 ASN A C 1
ATOM 755 O O . ASN A 1 95 ? -24.288 0.317 -16.161 1.00 96.38 95 ASN A O 1
ATOM 759 N N . SER A 1 96 ? -24.081 1.333 -14.164 1.00 97.25 96 SER A N 1
ATOM 760 C CA . SER A 1 96 ? -23.179 0.328 -13.600 1.00 97.25 96 SER A CA 1
ATOM 761 C C . SER A 1 96 ? -23.405 0.034 -12.116 1.00 97.25 96 SER A C 1
ATOM 763 O O . SER A 1 96 ? -24.290 0.608 -11.495 1.00 97.25 96 SER A O 1
ATOM 765 N N . TYR A 1 97 ? -22.649 -0.925 -11.566 1.00 97.88 97 TYR A N 1
ATOM 766 C CA . TYR A 1 97 ? -22.731 -1.351 -10.162 1.00 97.88 97 TYR A CA 1
ATOM 767 C C . TYR A 1 97 ? -21.617 -0.803 -9.264 1.00 97.88 97 TYR A C 1
ATOM 769 O O . TYR A 1 97 ? -21.570 -1.159 -8.088 1.00 97.88 97 TYR A O 1
ATOM 777 N N . TRP A 1 98 ? -20.721 0.034 -9.791 1.00 98.38 98 TRP A N 1
ATOM 778 C CA . TRP A 1 98 ? -19.593 0.586 -9.037 1.00 98.38 98 TRP A CA 1
ATOM 779 C C . TRP A 1 98 ? -20.027 1.779 -8.177 1.00 98.38 98 TRP A C 1
ATOM 781 O O . TRP A 1 98 ? -19.586 2.906 -8.382 1.00 98.38 98 TRP A O 1
ATOM 791 N N . THR A 1 99 ? -20.930 1.540 -7.221 1.00 98.50 99 THR A N 1
ATOM 792 C CA . THR A 1 99 ? -21.502 2.577 -6.340 1.00 98.50 99 THR A CA 1
ATOM 793 C C . THR A 1 99 ? -20.457 3.344 -5.543 1.00 98.50 99 THR A C 1
ATOM 795 O O . THR A 1 99 ? -20.761 4.427 -5.058 1.00 98.50 99 THR A O 1
ATOM 798 N N . ARG A 1 100 ? -19.240 2.815 -5.398 1.00 98.75 100 ARG A N 1
ATOM 799 C CA . ARG A 1 100 ? -18.105 3.535 -4.818 1.00 98.75 100 ARG A CA 1
ATOM 800 C C . ARG A 1 100 ? -17.723 4.756 -5.631 1.00 98.75 100 ARG A C 1
ATOM 802 O O . ARG A 1 100 ? -17.547 5.833 -5.074 1.00 98.75 100 ARG A O 1
ATOM 809 N N . ASP A 1 101 ? -17.601 4.561 -6.936 1.00 98.38 101 ASP A N 1
ATOM 810 C CA . ASP A 1 101 ? -16.969 5.505 -7.844 1.00 98.38 101 ASP A CA 1
ATOM 811 C C . ASP A 1 101 ? -17.828 6.748 -8.066 1.00 98.38 101 ASP A C 1
ATOM 813 O O . ASP A 1 101 ? -17.325 7.866 -8.024 1.00 98.38 101 ASP A O 1
ATOM 817 N N . TYR A 1 102 ? -19.126 6.545 -8.283 1.00 97.81 102 TYR A N 1
ATOM 818 C CA . TYR A 1 102 ? -20.088 7.616 -8.549 1.00 97.81 102 TYR A CA 1
ATOM 819 C C . TYR A 1 102 ? -20.946 7.974 -7.329 1.00 97.81 102 TYR A C 1
ATOM 821 O O . TYR A 1 102 ? -21.804 8.848 -7.411 1.00 97.81 102 TYR A O 1
ATOM 829 N N . GLY A 1 103 ? -20.796 7.243 -6.223 1.00 96.81 103 GLY A N 1
ATOM 830 C CA . GLY A 1 103 ? -21.649 7.383 -5.051 1.00 96.81 103 GLY A CA 1
ATOM 831 C C . GLY A 1 103 ? -21.446 8.693 -4.287 1.00 96.81 103 GLY A C 1
ATOM 832 O O . GLY A 1 103 ? -20.455 9.396 -4.475 1.00 96.81 103 GLY A O 1
ATOM 833 N N . PRO A 1 104 ? -22.375 9.012 -3.373 1.00 97.81 104 PRO A N 1
ATOM 834 C CA . PRO A 1 104 ? -22.379 10.275 -2.641 1.00 97.81 104 PRO A CA 1
ATOM 835 C C . PRO A 1 104 ? -21.176 10.419 -1.700 1.00 97.81 104 PRO A C 1
ATOM 837 O O . PRO A 1 104 ? -20.865 9.502 -0.936 1.00 97.81 104 PRO A O 1
ATOM 840 N N . TRP A 1 105 ? -20.528 11.585 -1.691 1.00 98.69 105 TRP A N 1
ATOM 841 C CA . TRP A 1 105 ? -19.551 11.947 -0.659 1.00 98.69 105 TRP A CA 1
ATOM 842 C C . TRP A 1 105 ? -20.235 12.779 0.420 1.00 98.69 105 TRP A C 1
ATOM 844 O O . TRP A 1 105 ? -20.755 13.853 0.139 1.00 98.69 105 TRP A O 1
ATOM 854 N N . PHE A 1 106 ? -20.280 12.268 1.649 1.00 98.81 106 PHE A N 1
ATOM 855 C CA . PHE A 1 106 ? -21.041 12.892 2.728 1.00 98.81 106 PHE A CA 1
ATOM 856 C C . PHE A 1 106 ? -20.213 13.925 3.489 1.00 98.81 106 PHE A C 1
ATOM 858 O O . PHE A 1 106 ? -19.032 13.704 3.770 1.00 98.81 106 PHE A O 1
ATOM 865 N N . VAL A 1 107 ? -20.848 15.035 3.850 1.00 98.75 107 VAL A N 1
ATOM 866 C CA . VAL A 1 107 ? -20.250 16.109 4.646 1.00 98.75 107 VAL A CA 1
ATOM 867 C C . VAL A 1 107 ? -21.220 16.602 5.714 1.00 98.75 107 VAL A C 1
ATOM 869 O O . VAL A 1 107 ? -22.436 16.466 5.566 1.00 98.75 107 VAL A O 1
ATOM 872 N N . PHE A 1 108 ? -20.679 17.227 6.755 1.00 98.56 108 PHE A N 1
ATOM 873 C CA . PHE A 1 108 ? -21.413 18.164 7.600 1.00 98.56 108 PHE A CA 1
ATOM 874 C C . PHE A 1 108 ? -20.919 19.588 7.337 1.00 98.56 108 PHE A C 1
ATOM 876 O O . PHE A 1 108 ? -19.711 19.816 7.256 1.00 98.56 108 PHE A O 1
ATOM 883 N N . ASP A 1 109 ? -21.850 20.529 7.180 1.00 97.12 109 ASP A N 1
ATOM 884 C CA . ASP A 1 109 ? -21.541 21.955 7.035 1.00 97.12 109 ASP A CA 1
ATOM 885 C C . ASP A 1 109 ? -21.286 22.628 8.401 1.00 97.12 109 ASP A C 1
ATOM 887 O O . ASP A 1 109 ? -21.488 22.045 9.469 1.00 97.12 109 ASP A O 1
ATOM 891 N N . GLY A 1 110 ? -20.887 23.899 8.384 1.00 94.44 110 GLY A N 1
ATOM 892 C CA . GLY A 1 110 ? -20.600 24.695 9.579 1.00 94.44 110 GLY A CA 1
ATOM 893 C C . GLY A 1 110 ? -21.823 25.030 10.434 1.00 94.44 110 GLY A C 1
ATOM 894 O O . GLY A 1 110 ? -21.683 25.609 11.514 1.00 94.44 110 GLY A O 1
ATOM 895 N N . ASN A 1 111 ? -23.021 24.679 9.964 1.00 95.00 111 ASN A N 1
ATOM 896 C CA . ASN A 1 111 ? -24.274 24.750 10.705 1.00 95.00 111 ASN A CA 1
ATOM 897 C C . ASN A 1 111 ? -24.716 23.365 11.221 1.00 95.00 111 ASN A C 1
ATOM 899 O O . ASN A 1 111 ? -25.845 23.240 11.699 1.00 95.00 111 ASN A O 1
ATOM 903 N N . ASP A 1 112 ? -23.839 22.357 11.149 1.00 94.31 112 ASP A N 1
ATOM 904 C CA . ASP A 1 112 ? -24.063 20.958 11.523 1.00 94.31 112 ASP A CA 1
ATOM 905 C C . ASP A 1 112 ? -25.096 20.214 10.660 1.00 94.31 112 ASP A C 1
ATOM 907 O O . ASP A 1 112 ? -25.569 19.145 11.064 1.00 94.31 112 ASP A O 1
ATOM 911 N N . ASN A 1 113 ? -25.455 20.740 9.484 1.00 96.44 113 ASN A N 1
ATOM 912 C CA . ASN A 1 113 ? -26.388 20.076 8.579 1.00 96.44 113 ASN A CA 1
ATOM 913 C C . ASN A 1 113 ? -25.664 19.018 7.734 1.00 96.44 113 ASN A C 1
ATOM 915 O O . ASN A 1 113 ? -24.578 19.286 7.215 1.00 96.44 113 ASN A O 1
ATOM 919 N N . PRO A 1 114 ? -26.263 17.829 7.554 1.00 98.00 114 PRO A N 1
ATOM 920 C CA . PRO A 1 114 ? -25.742 16.826 6.639 1.00 98.00 114 PRO A CA 1
ATOM 921 C C . PRO A 1 114 ? -25.927 17.271 5.185 1.00 98.00 114 PRO A C 1
ATOM 923 O O . PRO A 1 114 ? -26.957 17.844 4.819 1.00 98.00 114 PRO A O 1
ATOM 926 N N . GLY A 1 115 ? -24.974 16.914 4.335 1.00 98.44 115 GLY A N 1
ATOM 927 C CA . GLY A 1 115 ? -25.062 17.130 2.900 1.00 98.44 115 GLY A CA 1
ATOM 928 C C . GLY A 1 115 ? -24.264 16.116 2.096 1.00 98.44 115 GLY A C 1
ATOM 929 O O . GLY A 1 115 ? -23.499 15.312 2.634 1.00 98.44 115 GLY A O 1
ATOM 930 N N . ILE A 1 116 ? -24.463 16.157 0.783 1.00 98.75 116 ILE A N 1
ATOM 931 C CA . ILE A 1 116 ? -23.715 15.370 -0.195 1.00 98.75 116 ILE A CA 1
ATOM 932 C C . ILE A 1 116 ? -22.966 16.313 -1.125 1.00 98.75 116 ILE A C 1
ATOM 934 O O . ILE A 1 116 ? -23.557 17.212 -1.722 1.00 98.75 116 ILE A O 1
ATOM 938 N N . VAL A 1 117 ? -21.676 16.060 -1.302 1.00 98.62 117 VAL A N 1
ATOM 939 C CA . VAL A 1 117 ? -20.877 16.630 -2.381 1.00 98.62 117 VAL A CA 1
ATOM 940 C C . VAL A 1 117 ? -20.947 15.683 -3.575 1.00 98.62 117 VAL A C 1
ATOM 942 O O . VAL A 1 117 ? -20.557 14.519 -3.497 1.00 98.62 117 VAL A O 1
ATOM 945 N N . ASN A 1 118 ? -21.487 16.191 -4.677 1.00 98.12 118 ASN A N 1
ATOM 946 C CA . ASN A 1 118 ? -21.486 15.555 -5.984 1.00 98.12 118 ASN A CA 1
ATOM 947 C C . ASN A 1 118 ? -20.359 16.134 -6.842 1.00 98.12 118 ASN A C 1
ATOM 949 O O . ASN A 1 118 ? -20.047 17.322 -6.750 1.00 98.12 118 ASN A O 1
ATOM 953 N N . PHE A 1 119 ? -19.813 15.313 -7.726 1.00 98.00 119 PHE A N 1
ATOM 954 C CA . PHE A 1 119 ? -18.733 15.657 -8.642 1.00 98.00 119 PHE A CA 1
ATOM 955 C C . PHE A 1 119 ? -19.010 15.047 -10.024 1.00 98.00 119 PHE A C 1
ATOM 957 O O . PHE A 1 119 ? -19.714 14.039 -10.118 1.00 98.00 119 PHE A O 1
ATOM 964 N N . PRO A 1 120 ? -18.475 15.616 -11.118 1.00 97.75 120 PRO A N 1
ATOM 965 C CA . PRO A 1 120 ? -18.498 14.962 -12.418 1.00 97.75 120 PRO A CA 1
ATOM 966 C C . PRO A 1 120 ? -17.792 13.597 -12.357 1.00 97.75 120 PRO A C 1
ATOM 968 O O . PRO A 1 120 ? -16.570 13.526 -12.215 1.00 97.75 120 PRO A O 1
ATOM 971 N N . TYR A 1 121 ? -18.538 12.503 -12.503 1.00 97.50 121 TYR A N 1
ATOM 972 C CA . TYR A 1 121 ? -17.957 11.163 -12.517 1.00 97.50 121 TYR A CA 1
ATOM 973 C C . TYR A 1 121 ? -17.051 10.980 -13.742 1.00 97.50 121 TYR A C 1
ATOM 975 O O . TYR A 1 121 ? -17.461 11.208 -14.884 1.00 97.50 121 TYR A O 1
ATOM 983 N N . ASN A 1 122 ? -15.823 10.510 -13.523 1.00 95.38 122 ASN A N 1
ATOM 984 C CA . ASN A 1 122 ? -14.785 10.336 -14.542 1.00 95.38 122 ASN A CA 1
ATOM 985 C C . ASN A 1 122 ? -15.024 9.209 -15.574 1.00 95.38 122 ASN A C 1
ATOM 987 O O . ASN A 1 122 ? -14.104 8.774 -16.279 1.00 95.38 122 ASN A O 1
ATOM 991 N N . ARG A 1 123 ? -16.255 8.707 -15.697 1.00 95.50 123 ARG A N 1
ATOM 992 C CA . ARG A 1 123 ? -16.665 7.766 -16.746 1.00 95.50 123 ARG A CA 1
ATOM 993 C C . ARG A 1 123 ? -17.825 8.353 -17.544 1.00 95.50 123 ARG A C 1
ATOM 995 O O . ARG A 1 123 ? -18.642 9.090 -17.002 1.00 95.50 123 ARG A O 1
ATOM 1002 N N . PRO A 1 124 ? -17.959 8.010 -18.837 1.00 94.38 124 PRO A N 1
ATOM 1003 C CA . PRO A 1 124 ? -19.044 8.500 -19.687 1.00 94.38 124 PRO A CA 1
ATOM 1004 C C . PRO A 1 124 ? -20.376 7.787 -19.383 1.00 94.38 124 PRO A C 1
ATOM 1006 O O . PRO A 1 124 ? -20.984 7.164 -20.256 1.00 94.38 124 PRO A O 1
ATOM 1009 N N . ARG A 1 125 ? -20.805 7.851 -18.120 1.00 94.94 125 ARG A N 1
ATOM 1010 C CA . ARG A 1 125 ? -21.935 7.138 -17.521 1.00 94.94 125 ARG A CA 1
ATOM 1011 C C . ARG A 1 125 ? -22.871 8.154 -16.857 1.00 94.94 125 ARG A C 1
ATOM 1013 O O . ARG A 1 125 ? -22.836 8.327 -15.642 1.00 94.94 125 ARG A O 1
ATOM 1020 N N . PRO A 1 126 ? -23.680 8.871 -17.652 1.00 93.50 126 PRO A N 1
ATOM 1021 C CA . PRO A 1 126 ? -24.468 9.993 -17.149 1.00 93.50 126 PRO A CA 1
ATOM 1022 C C . PRO A 1 126 ? -25.546 9.583 -16.137 1.00 93.50 126 PRO A C 1
ATOM 1024 O O . PRO A 1 126 ? -25.912 10.398 -15.308 1.00 93.50 126 PRO A O 1
ATOM 1027 N N . LEU A 1 127 ? -26.041 8.337 -16.168 1.00 95.19 127 LEU A N 1
ATOM 1028 C CA . LEU A 1 127 ? -27.036 7.882 -15.187 1.00 95.19 127 LEU A CA 1
ATOM 1029 C C . LEU A 1 127 ? -26.396 7.594 -13.825 1.00 95.19 127 LEU A C 1
ATOM 1031 O O . LEU A 1 127 ? -27.005 7.851 -12.797 1.00 95.19 127 LEU A O 1
ATOM 1035 N N . ASP A 1 128 ? -25.157 7.096 -13.819 1.00 97.06 128 ASP A N 1
ATOM 1036 C CA . ASP A 1 128 ? -24.391 6.895 -12.584 1.00 97.06 128 ASP A CA 1
ATOM 1037 C C . ASP A 1 128 ? -24.052 8.241 -11.920 1.00 97.06 128 ASP A C 1
ATOM 1039 O O . ASP A 1 128 ? -24.178 8.384 -10.707 1.00 97.06 128 ASP A O 1
ATOM 1043 N N . ASN A 1 129 ? -23.696 9.244 -12.730 1.00 95.56 129 ASN A N 1
ATOM 1044 C CA . ASN A 1 129 ? -23.362 10.603 -12.288 1.00 95.56 129 ASN A CA 1
ATOM 1045 C C . ASN A 1 129 ? -24.498 11.309 -11.515 1.00 95.56 129 ASN A C 1
ATOM 1047 O O . ASN A 1 129 ? -24.238 12.217 -10.728 1.00 95.56 129 ASN A O 1
ATOM 1051 N N . ASP A 1 130 ? -25.749 10.903 -11.735 1.00 95.81 130 ASP A N 1
ATOM 1052 C CA . ASP A 1 130 ? -26.920 11.515 -11.101 1.00 95.81 130 ASP A CA 1
ATOM 1053 C C . ASP A 1 130 ? -27.325 10.815 -9.791 1.00 95.81 130 ASP A C 1
ATOM 1055 O O . ASP A 1 130 ? -28.148 11.337 -9.039 1.00 95.81 130 ASP A O 1
ATOM 1059 N N . ILE A 1 131 ? -26.729 9.667 -9.448 1.00 98.00 131 ILE A N 1
ATOM 1060 C CA . ILE A 1 131 ? -27.105 8.920 -8.238 1.00 98.00 131 ILE A CA 1
ATOM 1061 C C . ILE A 1 131 ? -26.919 9.713 -6.938 1.00 98.00 131 ILE A C 1
ATOM 1063 O O . ILE A 1 131 ? -27.807 9.623 -6.086 1.00 98.00 131 ILE A O 1
ATOM 1067 N N . PRO A 1 132 ? -25.871 10.535 -6.749 1.00 98.25 132 PRO A N 1
ATOM 1068 C CA . PRO A 1 132 ? -25.784 11.402 -5.573 1.00 98.25 132 PRO A CA 1
ATOM 1069 C C . PRO A 1 132 ? -26.996 12.337 -5.398 1.00 98.25 132 PRO A C 1
ATOM 1071 O O . PRO A 1 132 ? -27.393 12.602 -4.263 1.00 98.25 132 PRO A O 1
ATOM 1074 N N . ILE A 1 133 ? -27.638 12.781 -6.490 1.00 97.69 133 ILE A N 1
ATOM 1075 C CA . ILE A 1 133 ? -28.858 13.614 -6.461 1.00 97.69 133 ILE A CA 1
ATOM 1076 C C . ILE A 1 133 ? -30.044 12.810 -5.916 1.00 97.69 133 ILE A C 1
ATOM 1078 O O . ILE A 1 133 ? -30.808 13.291 -5.071 1.00 97.69 133 ILE A O 1
ATOM 1082 N N . GLU A 1 134 ? -30.192 11.573 -6.387 1.00 98.25 134 GLU A N 1
ATOM 1083 C CA . GLU A 1 134 ? -31.262 10.670 -5.958 1.00 98.25 134 GLU A CA 1
ATOM 1084 C C . GLU A 1 134 ? -31.085 10.262 -4.490 1.00 98.25 134 GLU A C 1
ATOM 1086 O O . GLU A 1 134 ? -32.055 10.253 -3.731 1.00 98.25 134 GLU A O 1
ATOM 1091 N N . VAL A 1 135 ? -29.845 10.023 -4.044 1.00 98.56 135 VAL A N 1
ATOM 1092 C CA . VAL A 1 135 ? -29.555 9.736 -2.630 1.00 98.56 135 VAL A CA 1
ATOM 1093 C C . VAL A 1 135 ? -29.822 10.958 -1.745 1.00 98.56 135 VAL A C 1
ATOM 1095 O O . VAL A 1 135 ? -30.449 10.808 -0.697 1.00 98.56 135 VAL A O 1
ATOM 1098 N N . ALA A 1 136 ? -29.426 12.167 -2.162 1.00 98.38 136 ALA A N 1
ATOM 1099 C CA . ALA A 1 136 ? -29.734 13.395 -1.420 1.00 98.38 136 ALA A CA 1
ATOM 1100 C C . ALA A 1 136 ? -31.247 13.604 -1.268 1.00 98.38 136 ALA A C 1
ATOM 1102 O O . ALA A 1 136 ? -31.730 13.932 -0.184 1.00 98.38 136 ALA A O 1
ATOM 1103 N N . THR A 1 137 ? -32.012 13.324 -2.327 1.00 98.25 137 THR A N 1
ATOM 1104 C CA . THR A 1 137 ? -33.480 13.386 -2.306 1.00 98.25 137 THR A CA 1
ATOM 1105 C C . THR A 1 137 ? -34.084 12.330 -1.381 1.00 98.25 137 THR A C 1
ATOM 1107 O O . THR A 1 137 ? -34.995 12.640 -0.613 1.00 98.25 137 THR A O 1
ATOM 1110 N N . TYR A 1 138 ? -33.576 11.097 -1.432 1.00 98.06 138 TYR A N 1
ATOM 1111 C CA . TYR A 1 138 ? -34.012 9.990 -0.579 1.00 98.06 138 TYR A CA 1
ATOM 1112 C C . TYR A 1 138 ? -33.769 10.271 0.911 1.00 98.06 138 TYR A C 1
ATOM 1114 O O . TYR A 1 138 ? -34.662 10.040 1.725 1.00 98.06 138 TYR A O 1
ATOM 1122 N N . LEU A 1 139 ? -32.609 10.833 1.261 1.00 98.12 139 LEU A N 1
ATOM 1123 C CA . LEU A 1 139 ? -32.269 11.203 2.639 1.00 98.12 139 LEU A CA 1
ATOM 1124 C C . LEU A 1 139 ? -32.887 12.541 3.076 1.00 98.12 139 LEU A C 1
ATOM 1126 O O . LEU A 1 139 ? -32.987 12.807 4.273 1.00 98.12 139 LEU A O 1
ATOM 1130 N N . GLY A 1 140 ? -33.311 13.380 2.127 1.00 98.00 140 GLY A N 1
ATOM 1131 C CA . GLY A 1 140 ? -33.843 14.715 2.395 1.00 98.00 140 GLY A CA 1
ATOM 1132 C C . GLY A 1 140 ? -32.783 15.700 2.894 1.00 98.00 140 GLY A C 1
ATOM 1133 O O . GLY A 1 140 ? -33.079 16.487 3.793 1.00 98.00 140 GLY A O 1
ATOM 1134 N N . ILE A 1 141 ? -31.572 15.639 2.335 1.00 98.12 141 ILE A N 1
ATOM 1135 C CA . ILE A 1 141 ? -30.409 16.452 2.731 1.00 98.12 141 ILE A CA 1
ATOM 1136 C C . ILE A 1 141 ? -29.909 17.333 1.580 1.00 98.12 141 ILE A C 1
ATOM 1138 O O . ILE A 1 141 ? -30.327 17.165 0.431 1.00 98.12 141 ILE A O 1
ATOM 1142 N N . ASP A 1 142 ? -29.027 18.282 1.893 1.00 97.88 142 ASP A N 1
ATOM 1143 C CA . ASP A 1 142 ? -28.506 19.232 0.910 1.00 97.88 142 ASP A CA 1
ATOM 1144 C C . ASP A 1 142 ? -27.524 18.575 -0.075 1.00 97.88 142 ASP A C 1
ATOM 1146 O O . ASP A 1 142 ? -26.878 17.567 0.217 1.00 97.88 142 ASP A O 1
ATOM 1150 N N . LEU A 1 143 ? -27.422 19.164 -1.269 1.00 98.31 143 LEU A N 1
ATOM 1151 C CA . LEU A 1 143 ? -26.549 18.714 -2.350 1.00 98.31 143 LEU A CA 1
ATOM 1152 C C . LEU A 1 143 ? -25.670 19.873 -2.829 1.00 98.31 143 LEU A C 1
ATOM 1154 O O . LEU A 1 143 ? -26.181 20.937 -3.191 1.00 98.31 143 LEU A O 1
ATOM 1158 N N . TYR A 1 144 ? -24.368 19.625 -2.918 1.00 98.50 144 TYR A N 1
ATOM 1159 C CA . TYR A 1 144 ? -23.365 20.575 -3.383 1.00 98.50 144 TYR A CA 1
ATOM 1160 C C . TYR A 1 144 ? -22.634 20.006 -4.601 1.00 98.50 144 TYR A C 1
ATOM 1162 O O . TYR A 1 144 ? -22.155 18.880 -4.568 1.00 98.50 144 TYR A O 1
ATOM 1170 N N . GLY A 1 145 ? -22.560 20.762 -5.695 1.00 98.31 145 GLY A N 1
ATOM 1171 C CA . GLY A 1 145 ? -21.879 20.365 -6.927 1.00 98.31 145 GLY A CA 1
ATOM 1172 C C . GLY A 1 145 ? -20.462 20.932 -7.003 1.00 98.31 145 GLY A C 1
ATOM 1173 O O . GLY A 1 145 ? -20.289 22.084 -7.413 1.00 98.31 145 GLY A O 1
ATOM 1174 N N . MET A 1 146 ? -19.465 20.111 -6.670 1.00 98.38 146 MET A N 1
ATOM 1175 C CA . MET A 1 146 ? -18.039 20.407 -6.822 1.00 98.38 146 MET A CA 1
ATOM 1176 C C . MET A 1 146 ? -17.586 20.145 -8.265 1.00 98.38 146 MET A C 1
ATOM 1178 O O . MET A 1 146 ? -17.585 19.005 -8.719 1.00 98.38 146 MET A O 1
ATOM 1182 N N . ASP A 1 147 ? -17.197 21.192 -8.998 1.00 96.88 147 ASP A N 1
ATOM 1183 C CA . ASP A 1 147 ? -16.763 21.092 -10.404 1.00 96.88 147 ASP A CA 1
ATOM 1184 C C . ASP A 1 147 ? -15.315 20.584 -10.531 1.00 96.88 147 ASP A C 1
ATOM 1186 O O . ASP A 1 147 ? -14.407 21.308 -10.938 1.00 96.88 147 ASP A O 1
ATOM 1190 N N . LEU A 1 148 ? -15.104 19.335 -10.114 1.00 97.75 148 LEU A N 1
ATOM 1191 C CA . LEU A 1 148 ? -13.835 18.616 -10.162 1.00 97.75 148 LEU A CA 1
ATOM 1192 C C . LEU A 1 148 ? -14.106 17.184 -10.623 1.00 97.75 148 LEU A C 1
ATOM 1194 O O . LEU A 1 148 ? -14.781 16.439 -9.918 1.00 97.75 148 LEU A O 1
ATOM 1198 N N . ILE A 1 149 ? -13.600 16.788 -11.793 1.00 98.25 149 ILE A N 1
ATOM 1199 C CA . ILE A 1 149 ? -13.782 15.417 -12.285 1.00 98.25 149 ILE A CA 1
ATOM 1200 C C . ILE A 1 149 ? -13.127 14.455 -11.293 1.00 98.25 149 ILE A C 1
ATOM 1202 O O . ILE A 1 149 ? -11.948 14.610 -10.979 1.00 98.25 149 ILE A O 1
ATOM 1206 N N . HIS A 1 150 ? -13.888 13.476 -10.804 1.00 98.06 150 HIS A N 1
ATOM 1207 C CA . HIS A 1 150 ? -13.402 12.536 -9.797 1.00 98.06 150 HIS A CA 1
ATOM 1208 C C . HIS A 1 150 ? -14.061 11.156 -9.896 1.00 98.06 150 HIS A C 1
ATOM 1210 O O . HIS A 1 150 ? -14.971 10.901 -10.691 1.00 98.06 150 HIS A O 1
ATOM 1216 N N . THR A 1 151 ? -13.571 10.258 -9.049 1.00 98.25 151 THR A N 1
ATOM 1217 C CA . THR A 1 151 ? -14.134 8.944 -8.736 1.00 98.25 151 THR A CA 1
ATOM 1218 C C . THR A 1 151 ? -13.885 8.610 -7.265 1.00 98.25 151 THR A C 1
ATOM 1220 O O . THR A 1 151 ? -12.811 8.901 -6.738 1.00 98.25 151 THR A O 1
ATOM 1223 N N . GLY A 1 152 ? -14.864 8.019 -6.583 1.00 97.50 152 GLY A N 1
ATOM 1224 C CA . GLY A 1 152 ? -14.767 7.658 -5.168 1.00 97.50 152 GLY A CA 1
ATOM 1225 C C . GLY A 1 152 ? -13.819 6.501 -4.850 1.00 97.50 152 GLY A C 1
ATOM 1226 O O . GLY A 1 152 ? -13.378 6.412 -3.712 1.00 97.50 152 GLY A O 1
ATOM 1227 N N . GLY A 1 153 ? -13.476 5.635 -5.812 1.00 97.94 153 GLY A N 1
ATOM 1228 C CA . GLY A 1 153 ? -12.435 4.614 -5.611 1.00 97.94 153 GLY A CA 1
ATOM 1229 C C . GLY A 1 153 ? -11.031 5.220 -5.524 1.00 97.94 153 GLY A C 1
ATOM 1230 O O . GLY A 1 153 ? -10.162 4.697 -4.831 1.00 97.94 153 GLY A O 1
ATOM 1231 N N . ASN A 1 154 ? -10.835 6.386 -6.149 1.00 98.56 154 ASN A N 1
ATOM 1232 C CA . ASN A 1 154 ? -9.598 7.147 -6.051 1.00 98.56 154 ASN A CA 1
ATOM 1233 C C . ASN A 1 154 ? -9.639 8.226 -4.955 1.00 98.56 154 ASN A C 1
ATOM 1235 O O . ASN A 1 154 ? -8.980 9.249 -5.093 1.00 98.56 154 ASN A O 1
ATOM 1239 N N . TYR A 1 155 ? -10.438 8.063 -3.900 1.00 98.62 155 TYR A N 1
ATOM 1240 C CA . TYR A 1 155 ? -10.533 9.043 -2.817 1.00 98.62 155 TYR A CA 1
ATOM 1241 C C . TYR A 1 155 ? -10.752 8.375 -1.464 1.00 98.62 155 TYR A C 1
ATOM 1243 O O . TYR A 1 155 ? -11.607 7.499 -1.318 1.00 98.62 155 TYR A O 1
ATOM 1251 N N . MET A 1 156 ? -10.031 8.848 -0.453 1.00 98.25 156 MET A N 1
ATOM 1252 C CA . MET A 1 156 ? -10.242 8.474 0.943 1.00 98.25 156 MET A CA 1
ATOM 1253 C C . MET A 1 156 ? -9.827 9.611 1.878 1.00 98.25 156 MET A C 1
ATOM 1255 O O . MET A 1 156 ? -8.925 10.383 1.565 1.00 98.25 156 MET A O 1
ATOM 1259 N N . THR A 1 157 ? -10.497 9.716 3.024 1.00 98.62 157 THR A N 1
ATOM 1260 C CA . THR A 1 157 ? -10.295 10.774 4.025 1.00 98.62 157 THR A CA 1
ATOM 1261 C C . THR A 1 157 ? -10.090 10.159 5.404 1.00 98.62 157 THR A C 1
ATOM 1263 O O . THR A 1 157 ? -10.664 9.106 5.694 1.00 98.62 157 THR A O 1
ATOM 1266 N N . ASP A 1 158 ? -9.316 10.829 6.253 1.00 98.12 158 ASP A N 1
ATOM 1267 C CA . ASP A 1 158 ? -9.209 10.520 7.682 1.00 98.12 158 ASP A CA 1
ATOM 1268 C C . ASP A 1 158 ? -10.364 11.136 8.502 1.00 98.12 158 ASP A C 1
ATOM 1270 O O . ASP A 1 158 ? -10.506 10.896 9.699 1.00 98.12 158 ASP A O 1
ATOM 1274 N N . GLY A 1 159 ? -11.197 11.959 7.854 1.00 97.31 159 GLY A N 1
ATOM 1275 C CA . GLY A 1 159 ? -12.310 12.686 8.459 1.00 97.31 159 GLY A CA 1
ATOM 1276 C C . GLY A 1 159 ? -11.892 13.932 9.246 1.00 97.31 159 GLY A C 1
ATOM 1277 O O . GLY A 1 159 ? -12.736 14.767 9.562 1.00 97.31 159 GLY A O 1
ATOM 1278 N N . MET A 1 160 ? -10.609 14.119 9.541 1.00 97.19 160 MET A N 1
ATOM 1279 C CA . MET A 1 160 ? -10.051 15.214 10.343 1.00 97.19 160 MET A CA 1
ATOM 1280 C C . MET A 1 160 ? -9.282 16.247 9.506 1.00 97.19 160 MET A C 1
ATOM 1282 O O . MET A 1 160 ? -8.475 17.006 10.037 1.00 97.19 160 MET A O 1
ATOM 1286 N N . GLY A 1 161 ? -9.597 16.327 8.213 1.00 96.81 161 GLY A N 1
ATOM 1287 C CA . GLY A 1 161 ? -9.068 17.337 7.297 1.00 96.81 161 GLY A CA 1
ATOM 1288 C C . GLY A 1 161 ? -7.891 16.854 6.452 1.00 96.81 161 GLY A C 1
ATOM 1289 O O . GLY A 1 161 ? -7.323 17.656 5.708 1.00 96.81 161 GLY A O 1
ATOM 1290 N N . ILE A 1 162 ? -7.537 15.567 6.504 1.00 98.56 162 ILE A N 1
ATOM 1291 C CA . ILE A 1 162 ? -6.541 14.961 5.619 1.00 98.56 162 ILE A CA 1
ATOM 1292 C C . ILE A 1 162 ? -7.232 13.983 4.666 1.00 98.56 162 ILE A C 1
ATOM 1294 O O . ILE A 1 162 ? -8.069 13.172 5.056 1.00 98.56 162 ILE A O 1
ATOM 1298 N N . SER A 1 163 ? -6.886 14.041 3.383 1.00 98.62 163 SER A N 1
ATOM 1299 C CA . SER A 1 163 ? -7.355 13.052 2.406 1.00 98.62 163 SER A CA 1
ATOM 1300 C C . SER A 1 163 ? -6.272 12.661 1.419 1.00 98.62 163 SER A C 1
ATOM 1302 O O . SER A 1 163 ? -5.213 13.291 1.365 1.00 98.62 163 SER A O 1
ATOM 1304 N N . SER A 1 164 ? -6.529 11.608 0.647 1.00 98.62 164 SER A N 1
ATOM 1305 C CA . SER A 1 164 ? -5.582 11.106 -0.333 1.00 98.62 164 SER A CA 1
ATOM 1306 C C . SER A 1 164 ? -6.235 10.514 -1.580 1.00 98.62 164 SER A C 1
ATOM 1308 O O . SER A 1 164 ? -7.331 9.947 -1.523 1.00 98.62 164 SER A O 1
ATOM 1310 N N . SER A 1 165 ? -5.514 10.656 -2.691 1.00 98.62 165 SER A N 1
ATOM 1311 C CA . SER A 1 165 ? -5.845 10.188 -4.036 1.00 98.62 165 SER A CA 1
ATOM 1312 C C . SER A 1 165 ? -4.567 9.871 -4.812 1.00 98.62 165 SER A C 1
ATOM 1314 O O . SER A 1 165 ? -3.494 10.370 -4.473 1.00 98.62 165 SER A O 1
ATOM 1316 N N . SER A 1 166 ? -4.675 9.089 -5.885 1.00 97.88 166 SER A N 1
ATOM 1317 C CA . SER A 1 166 ? -3.594 8.995 -6.868 1.00 97.88 166 SER A CA 1
ATOM 1318 C C . SER A 1 166 ? -3.505 10.264 -7.734 1.00 97.88 166 SER A C 1
ATOM 1320 O O . SER A 1 166 ? -4.464 11.044 -7.812 1.00 97.88 166 SER A O 1
ATOM 1322 N N . GLU A 1 167 ? -2.403 10.432 -8.469 1.00 96.25 167 GLU A N 1
ATOM 1323 C CA . GLU A 1 167 ? -2.199 11.504 -9.464 1.00 96.25 167 GLU A CA 1
ATOM 1324 C C . GLU A 1 167 ? -3.269 11.569 -10.569 1.00 96.25 167 GLU A C 1
ATOM 1326 O O . GLU A 1 167 ? -3.405 12.605 -11.225 1.00 96.25 167 GLU A O 1
ATOM 1331 N N . LEU A 1 168 ? -4.121 10.544 -10.714 1.00 96.06 168 LEU A N 1
ATOM 1332 C CA . LEU A 1 168 ? -5.243 10.540 -11.658 1.00 96.06 168 LEU A CA 1
ATOM 1333 C C . LEU A 1 168 ? -6.138 11.787 -11.524 1.00 96.06 168 LEU A C 1
ATOM 1335 O O . LEU A 1 168 ? -6.660 12.285 -12.523 1.00 96.06 168 LEU A O 1
ATOM 1339 N N . VAL A 1 169 ? -6.303 12.330 -10.310 1.00 97.69 169 VAL A N 1
ATOM 1340 C CA . VAL A 1 169 ? -7.081 13.565 -10.102 1.00 97.69 169 VAL A CA 1
ATOM 1341 C C . VAL A 1 169 ? -6.477 14.766 -10.842 1.00 97.69 169 VAL A C 1
ATOM 1343 O O . VAL A 1 169 ? -7.221 15.605 -11.355 1.00 97.69 169 VAL A O 1
ATOM 1346 N N . TRP A 1 170 ? -5.149 14.849 -10.949 1.00 96.19 170 TRP A N 1
ATOM 1347 C CA . TRP A 1 170 ? -4.463 15.887 -11.719 1.00 96.19 170 TRP A CA 1
ATOM 1348 C C . TRP A 1 170 ? -4.595 15.631 -13.222 1.00 96.19 170 TRP A C 1
ATOM 1350 O O . TRP A 1 170 ? -4.973 16.538 -13.971 1.00 96.19 170 TRP A O 1
ATOM 1360 N N . ASP A 1 171 ? -4.386 14.387 -13.650 1.00 94.38 171 ASP A N 1
ATOM 1361 C CA . ASP A 1 171 ? -4.444 13.988 -15.060 1.00 94.38 171 ASP A CA 1
ATOM 1362 C C . ASP A 1 171 ? -5.826 14.184 -15.692 1.00 94.38 171 ASP A C 1
ATOM 1364 O O . ASP A 1 171 ? -5.954 14.541 -16.871 1.00 94.38 171 ASP A O 1
ATOM 1368 N N . GLU A 1 172 ? -6.890 13.970 -14.918 1.00 95.19 172 GLU A N 1
ATOM 1369 C CA . GLU A 1 172 ? -8.265 14.124 -15.388 1.00 95.19 172 GLU A CA 1
ATOM 1370 C C . GLU A 1 172 ? -8.767 15.574 -15.330 1.00 95.19 172 GLU A C 1
ATOM 1372 O O . GLU A 1 172 ? -9.757 15.896 -15.996 1.00 95.19 172 GLU A O 1
ATOM 1377 N N . ASN A 1 173 ? -8.046 16.472 -14.648 1.00 96.56 173 ASN A N 1
ATOM 1378 C CA . ASN A 1 173 ? -8.397 17.887 -14.499 1.00 96.56 173 ASN A CA 1
ATOM 1379 C C . ASN A 1 173 ? -7.301 18.857 -14.998 1.00 96.56 173 ASN A C 1
ATOM 1381 O O . ASN A 1 173 ? -6.997 19.840 -14.319 1.00 96.56 173 ASN A O 1
ATOM 1385 N N . PRO A 1 174 ? -6.767 18.704 -16.228 1.00 95.00 174 PRO A N 1
ATOM 1386 C CA . PRO A 1 174 ? -5.608 19.470 -16.708 1.00 95.00 174 PRO A CA 1
ATOM 1387 C C . PRO A 1 174 ? -5.880 20.973 -16.906 1.00 95.00 174 PRO A C 1
ATOM 1389 O O . PRO A 1 174 ? -4.969 21.748 -17.201 1.00 95.00 174 PRO A O 1
ATOM 1392 N N . SER A 1 175 ? -7.142 21.406 -16.813 1.00 95.31 175 SER A N 1
ATOM 1393 C CA . SER A 1 175 ? -7.525 22.821 -16.859 1.00 95.31 175 SER A CA 1
ATOM 1394 C C . SER A 1 175 ? -7.429 23.538 -15.511 1.00 95.31 175 SER A C 1
ATOM 1396 O O . SER A 1 175 ? -7.552 24.764 -15.488 1.00 95.31 175 SER A O 1
ATOM 1398 N N . LEU A 1 176 ? -7.253 22.804 -14.411 1.00 95.81 176 LEU A N 1
ATOM 1399 C CA . LEU A 1 176 ? -7.091 23.337 -13.060 1.00 95.81 176 LEU A CA 1
ATOM 1400 C C . LEU A 1 176 ? -5.628 23.181 -12.630 1.00 95.81 176 LEU A C 1
ATOM 1402 O O . LEU A 1 176 ? -4.990 22.178 -12.930 1.00 95.81 176 LEU A O 1
ATOM 1406 N N . SER A 1 177 ? -5.078 24.170 -11.926 1.00 96.12 177 SER A N 1
ATOM 1407 C CA . SER A 1 177 ? -3.798 23.977 -11.238 1.00 96.12 177 SER A CA 1
ATOM 1408 C C . SER A 1 177 ? -3.986 23.119 -9.985 1.00 96.12 177 SER A C 1
ATOM 1410 O O . SER A 1 177 ? -5.075 23.093 -9.415 1.00 96.12 177 SER A O 1
ATOM 1412 N N . HIS A 1 178 ? -2.914 22.488 -9.496 1.00 95.00 178 HIS A N 1
ATOM 1413 C CA . HIS A 1 178 ? -2.988 21.650 -8.290 1.00 95.00 178 HIS A CA 1
ATOM 1414 C C . HIS A 1 178 ? -3.525 22.453 -7.092 1.00 95.00 178 HIS A C 1
ATOM 1416 O O . HIS A 1 178 ? -4.466 22.029 -6.445 1.00 95.00 178 HIS A O 1
ATOM 1422 N N . THR A 1 179 ? -3.083 23.704 -6.912 1.00 94.56 179 THR A N 1
ATOM 1423 C CA . THR A 1 179 ? -3.624 24.602 -5.873 1.00 94.56 179 THR A CA 1
ATOM 1424 C C . THR A 1 179 ? -5.121 24.904 -6.025 1.00 94.56 179 THR A C 1
ATOM 1426 O O . THR A 1 179 ? -5.800 25.149 -5.034 1.00 94.56 179 THR A O 1
ATOM 1429 N N . GLN A 1 180 ? -5.659 24.942 -7.250 1.00 97.56 180 GLN A N 1
ATOM 1430 C CA . GLN A 1 180 ? -7.105 25.107 -7.447 1.00 97.56 180 GLN A CA 1
ATOM 1431 C C . GLN A 1 180 ? -7.867 23.837 -7.072 1.00 97.56 180 GLN A C 1
ATOM 1433 O O . GLN A 1 180 ? -8.963 23.944 -6.532 1.00 97.56 180 GLN A O 1
ATOM 1438 N N . ILE A 1 181 ? -7.288 22.666 -7.346 1.00 98.44 181 ILE A N 1
ATOM 1439 C CA . ILE A 1 181 ? -7.828 21.378 -6.908 1.00 98.44 181 ILE A CA 1
ATOM 1440 C C . ILE A 1 181 ? -7.826 21.329 -5.377 1.00 98.44 181 ILE A C 1
ATOM 1442 O O . ILE A 1 181 ? -8.886 21.127 -4.796 1.00 98.44 181 ILE A O 1
ATOM 1446 N N . ASP A 1 182 ? -6.702 21.643 -4.727 1.00 96.94 182 ASP A N 1
ATOM 1447 C CA . ASP A 1 182 ? -6.594 21.702 -3.262 1.00 96.94 182 ASP A CA 1
ATOM 1448 C C . ASP A 1 182 ? -7.638 22.652 -2.655 1.00 96.94 182 ASP A C 1
ATOM 1450 O O . ASP A 1 182 ? -8.300 22.313 -1.678 1.00 96.94 182 ASP A O 1
ATOM 1454 N N . GLN A 1 183 ? -7.851 23.825 -3.269 1.00 97.94 183 GLN A N 1
ATOM 1455 C CA . GLN A 1 183 ? -8.867 24.775 -2.811 1.00 97.94 183 GLN A CA 1
ATOM 1456 C C . GLN A 1 183 ? -10.291 24.224 -2.955 1.00 97.94 183 GLN A C 1
ATOM 1458 O O . GLN A 1 183 ? -11.107 24.452 -2.070 1.00 97.94 183 GLN A O 1
ATOM 1463 N N . LEU A 1 184 ? -10.608 23.504 -4.037 1.00 98.56 184 LEU A N 1
ATOM 1464 C CA . LEU A 1 184 ? -11.918 22.863 -4.194 1.00 98.56 184 LEU A CA 1
ATOM 1465 C C . LEU A 1 184 ? -12.124 21.762 -3.148 1.00 98.56 184 LEU A C 1
ATOM 1467 O O . LEU A 1 184 ? -13.191 21.706 -2.538 1.00 98.56 184 LEU A O 1
ATOM 1471 N N . MET A 1 185 ? -11.104 20.939 -2.896 1.00 98.69 185 MET A N 1
ATOM 1472 C CA . MET A 1 185 ? -11.152 19.917 -1.846 1.00 98.69 185 MET A CA 1
ATOM 1473 C C . MET A 1 185 ? -11.333 20.554 -0.459 1.00 98.69 185 MET A C 1
ATOM 1475 O O . MET A 1 185 ? -12.124 20.065 0.344 1.00 98.69 185 MET A O 1
ATOM 1479 N N . ASN A 1 186 ? -10.685 21.687 -0.182 1.00 98.50 186 ASN A N 1
ATOM 1480 C CA . ASN A 1 186 ? -10.899 22.430 1.059 1.00 98.50 186 ASN A CA 1
ATOM 1481 C C . ASN A 1 186 ? -12.318 23.014 1.150 1.00 98.50 186 ASN A C 1
ATOM 1483 O O . ASN A 1 186 ? -13.033 22.747 2.113 1.00 98.50 186 ASN A O 1
ATOM 1487 N N . ASP A 1 187 ? -12.754 23.756 0.129 1.00 98.38 187 ASP A N 1
ATOM 1488 C CA . ASP A 1 187 ? -14.034 24.471 0.127 1.00 98.38 187 ASP A CA 1
ATOM 1489 C C . ASP A 1 187 ? -15.234 23.519 0.252 1.00 98.38 187 ASP A C 1
ATOM 1491 O O . ASP A 1 187 ? -16.203 23.837 0.940 1.00 98.38 187 ASP A O 1
ATOM 1495 N N . TYR A 1 188 ? -15.194 22.364 -0.420 1.00 98.75 188 TYR A N 1
ATOM 1496 C CA . TYR A 1 188 ? -16.328 21.437 -0.471 1.00 98.75 188 TYR A CA 1
ATOM 1497 C C . TYR A 1 188 ? -16.265 20.310 0.553 1.00 98.75 188 TYR A C 1
ATOM 1499 O O . TYR A 1 188 ? -17.319 19.806 0.932 1.00 98.75 188 TYR A O 1
ATOM 1507 N N . LEU A 1 189 ? -15.073 19.887 0.976 1.00 98.69 189 LEU A N 1
ATOM 1508 C CA . LEU A 1 189 ? -14.890 18.695 1.812 1.00 98.69 189 LEU A CA 1
ATOM 1509 C C . LEU A 1 189 ? -14.158 18.998 3.127 1.00 98.69 189 LEU A C 1
ATOM 1511 O O . LEU A 1 189 ? -14.081 18.125 3.988 1.00 98.69 189 LEU A O 1
ATOM 1515 N N . GLY A 1 190 ? -13.650 20.218 3.319 1.00 98.38 190 GLY A N 1
ATOM 1516 C CA . GLY A 1 190 ? -12.905 20.587 4.523 1.00 98.38 190 GLY A CA 1
ATOM 1517 C C . GLY A 1 190 ? -11.522 19.946 4.605 1.00 98.38 190 GLY A C 1
ATOM 1518 O O . GLY A 1 190 ? -11.036 19.681 5.698 1.00 98.38 190 GLY A O 1
ATOM 1519 N N . ILE A 1 191 ? -10.908 19.641 3.459 1.00 98.62 191 ILE A N 1
ATOM 1520 C CA . ILE A 1 191 ? -9.579 19.028 3.397 1.00 98.62 191 ILE A CA 1
ATOM 1521 C C . ILE A 1 191 ? -8.502 20.110 3.470 1.00 98.62 191 ILE A C 1
ATOM 1523 O O . ILE A 1 191 ? -8.346 20.907 2.548 1.00 98.62 191 ILE A O 1
ATOM 1527 N N . ASP A 1 192 ? -7.753 20.129 4.565 1.00 95.62 192 ASP A N 1
ATOM 1528 C CA . ASP A 1 192 ? -6.618 21.023 4.794 1.00 95.62 192 ASP A CA 1
ATOM 1529 C C . ASP A 1 192 ? -5.322 20.474 4.182 1.00 95.62 192 ASP A C 1
ATOM 1531 O O . ASP A 1 192 ? -4.494 21.242 3.690 1.00 95.62 192 ASP A O 1
ATOM 1535 N N . THR A 1 193 ? -5.149 19.148 4.194 1.00 97.31 193 THR A N 1
ATOM 1536 C CA . THR A 1 193 ? -3.998 18.461 3.590 1.00 97.31 193 THR A CA 1
ATOM 1537 C C . THR A 1 193 ? -4.481 17.408 2.601 1.00 97.31 193 THR A C 1
ATOM 1539 O O . THR A 1 193 ? -5.175 16.465 2.976 1.00 97.31 193 THR A O 1
ATOM 1542 N N . TYR A 1 194 ? -4.108 17.557 1.329 1.00 98.31 194 TYR A N 1
ATOM 1543 C CA . TYR A 1 194 ? -4.480 16.617 0.275 1.00 98.31 194 TYR A CA 1
ATOM 1544 C C . TYR A 1 194 ? -3.248 15.903 -0.286 1.00 98.31 194 TYR A C 1
ATOM 1546 O O . TYR A 1 194 ? -2.447 16.488 -1.016 1.00 98.31 194 TYR A O 1
ATOM 1554 N N . HIS A 1 195 ? -3.084 14.632 0.076 1.00 97.94 195 HIS A N 1
ATOM 1555 C CA . HIS A 1 195 ? -2.011 13.777 -0.418 1.00 97.94 195 HIS A CA 1
ATOM 1556 C C . HIS A 1 195 ? -2.377 13.213 -1.791 1.00 97.94 195 HIS A C 1
ATOM 1558 O O . HIS A 1 195 ? -3.075 12.202 -1.886 1.00 97.94 195 HIS A O 1
ATOM 1564 N N . VAL A 1 196 ? -1.883 13.850 -2.849 1.00 97.50 196 VAL A N 1
ATOM 1565 C CA . VAL A 1 196 ? -1.936 13.299 -4.207 1.00 97.50 196 VAL A CA 1
ATOM 1566 C C . VAL A 1 196 ? -0.605 12.612 -4.501 1.00 97.50 196 VAL A C 1
ATOM 1568 O O . VAL A 1 196 ? 0.432 13.275 -4.524 1.00 97.50 196 VAL A O 1
ATOM 1571 N N . VAL A 1 197 ? -0.633 11.287 -4.655 1.00 94.44 197 VAL A N 1
ATOM 1572 C CA . VAL A 1 197 ? 0.568 10.439 -4.756 1.00 94.44 197 VAL A CA 1
ATOM 1573 C C . VAL A 1 197 ? 0.593 9.639 -6.064 1.00 94.44 197 VAL A C 1
ATOM 1575 O O . VAL A 1 197 ? -0.475 9.299 -6.576 1.00 94.44 197 VAL A O 1
ATOM 1578 N N . PRO A 1 198 ? 1.772 9.324 -6.632 1.00 93.75 198 PRO A N 1
ATOM 1579 C CA . PRO A 1 198 ? 1.859 8.439 -7.794 1.00 93.75 198 PRO A CA 1
ATOM 1580 C C . PRO A 1 198 ? 1.180 7.092 -7.518 1.00 93.75 198 PRO A C 1
ATOM 1582 O O . PRO A 1 198 ? 1.312 6.558 -6.418 1.00 93.75 198 PRO A O 1
ATOM 1585 N N . ASP A 1 199 ? 0.452 6.541 -8.494 1.00 96.06 199 ASP A N 1
ATOM 1586 C CA . ASP A 1 199 ? -0.143 5.208 -8.348 1.00 96.06 199 ASP A CA 1
ATOM 1587 C C . ASP A 1 199 ? 0.955 4.127 -8.429 1.00 96.06 199 ASP A C 1
ATOM 1589 O O . ASP A 1 199 ? 1.631 4.029 -9.457 1.00 96.06 199 ASP A O 1
ATOM 1593 N N . PRO A 1 200 ? 1.149 3.296 -7.388 1.00 94.44 200 PRO A N 1
ATOM 1594 C CA . PRO A 1 200 ? 2.207 2.294 -7.369 1.00 94.44 200 PRO A CA 1
ATOM 1595 C C . PRO A 1 200 ? 1.810 0.970 -8.041 1.00 94.44 200 PRO A C 1
ATOM 1597 O O . PRO A 1 200 ? 2.639 0.076 -8.151 1.00 94.44 200 PRO A O 1
ATOM 1600 N N . ASN A 1 201 ? 0.555 0.785 -8.474 1.00 88.56 201 ASN A N 1
ATOM 1601 C CA . ASN A 1 201 ? 0.077 -0.492 -9.017 1.00 88.56 201 ASN A CA 1
ATOM 1602 C C . ASN A 1 201 ? 0.298 -0.623 -10.535 1.00 88.56 201 ASN A C 1
ATOM 1604 O O . ASN A 1 201 ? 0.197 -1.735 -11.055 1.00 88.56 201 ASN A O 1
ATOM 1608 N N . ASN A 1 202 ? 0.571 0.476 -11.254 1.00 83.94 202 ASN A N 1
ATOM 1609 C CA . ASN A 1 202 ? 0.742 0.510 -12.716 1.00 83.94 202 ASN A CA 1
ATOM 1610 C C . ASN A 1 202 ? -0.382 -0.244 -13.465 1.00 83.94 202 ASN A C 1
ATOM 1612 O O . ASN A 1 202 ? -0.155 -1.092 -14.334 1.00 83.94 202 ASN A O 1
ATOM 1616 N N . THR A 1 203 ? -1.634 0.034 -13.092 1.00 88.06 203 THR A N 1
ATOM 1617 C CA . THR A 1 203 ? -2.820 -0.536 -13.747 1.00 88.06 203 THR A CA 1
ATOM 1618 C C . THR A 1 203 ? -3.646 0.567 -14.387 1.00 88.06 203 THR A C 1
ATOM 1620 O O . THR A 1 203 ? -3.591 1.711 -13.983 1.00 88.06 203 THR A O 1
ATOM 1623 N N . TYR A 1 204 ? -4.498 0.238 -15.357 1.00 87.19 204 TYR A N 1
ATOM 1624 C CA . TYR A 1 204 ? -5.275 1.252 -16.087 1.00 87.19 204 TYR A CA 1
ATOM 1625 C C . TYR A 1 204 ? -6.265 2.087 -15.238 1.00 87.19 204 TYR A C 1
ATOM 1627 O O . TYR A 1 204 ? -6.934 2.971 -15.799 1.00 87.19 204 TYR A O 1
ATOM 1635 N N . ILE A 1 205 ? -6.503 1.697 -13.977 1.00 91.00 205 ILE A N 1
ATOM 1636 C CA . ILE A 1 205 ? -7.560 2.267 -13.137 1.00 91.00 205 ILE A CA 1
ATOM 1637 C C . ILE A 1 205 ? -7.059 3.415 -12.256 1.00 91.00 205 ILE A C 1
ATOM 1639 O O . ILE A 1 205 ? -7.841 4.336 -12.043 1.00 91.00 205 ILE A O 1
ATOM 1643 N N . ASP A 1 206 ? -5.802 3.366 -11.803 1.00 94.00 206 ASP A N 1
ATOM 1644 C CA . ASP A 1 206 ? -5.142 4.352 -10.935 1.00 94.00 206 ASP A CA 1
ATOM 1645 C C . ASP A 1 206 ? -5.973 4.772 -9.708 1.00 94.00 206 ASP A C 1
ATOM 1647 O O . ASP A 1 206 ? -6.151 5.958 -9.429 1.00 94.00 206 ASP A O 1
ATOM 1651 N N . HIS A 1 207 ? -6.582 3.812 -9.007 1.00 98.06 207 HIS A N 1
ATOM 1652 C CA . HIS A 1 207 ? -7.393 4.076 -7.816 1.00 98.06 207 HIS A CA 1
ATOM 1653 C C . HIS A 1 207 ? -6.627 3.720 -6.539 1.00 98.06 207 HIS A C 1
ATOM 1655 O O . HIS A 1 207 ? -6.179 2.582 -6.382 1.00 98.06 207 HIS A O 1
ATOM 1661 N N . ILE A 1 208 ? -6.588 4.655 -5.582 1.00 98.31 208 ILE A N 1
ATOM 1662 C CA . ILE A 1 208 ? -5.963 4.429 -4.270 1.00 98.31 208 ILE A CA 1
ATOM 1663 C C . ILE A 1 208 ? -6.527 3.216 -3.518 1.00 98.31 208 ILE A C 1
ATOM 1665 O O . ILE A 1 208 ? -5.769 2.497 -2.878 1.00 98.31 208 ILE A O 1
ATOM 1669 N N . ASP A 1 209 ? -7.817 2.894 -3.654 1.00 98.44 209 ASP A N 1
ATOM 1670 C CA . ASP A 1 209 ? -8.421 1.732 -2.982 1.00 98.44 209 ASP A CA 1
ATOM 1671 C C . ASP A 1 209 ? -7.904 0.355 -3.456 1.00 98.44 209 ASP A C 1
ATOM 1673 O O . ASP A 1 209 ? -8.234 -0.680 -2.864 1.00 98.44 209 ASP A O 1
ATOM 1677 N N . CYS A 1 210 ? -7.086 0.320 -4.510 1.00 98.31 210 CYS A N 1
ATOM 1678 C CA . CYS A 1 210 ? -6.455 -0.890 -5.035 1.00 98.31 210 CYS A CA 1
ATOM 1679 C C . CYS A 1 210 ? -5.074 -1.172 -4.414 1.00 98.31 210 CYS A C 1
ATOM 1681 O O . CYS A 1 210 ? -4.516 -2.246 -4.642 1.00 98.31 210 CYS A O 1
ATOM 1683 N N . TRP A 1 211 ? -4.505 -0.233 -3.653 1.00 98.12 211 TRP A N 1
ATOM 1684 C CA . TRP A 1 211 ? -3.182 -0.388 -3.031 1.00 98.12 211 TRP A CA 1
ATOM 1685 C C . TRP A 1 211 ? -3.062 0.222 -1.631 1.00 98.12 211 TRP A C 1
ATOM 1687 O O . TRP A 1 211 ? -2.145 -0.150 -0.900 1.00 98.12 211 TRP A O 1
ATOM 1697 N N . GLY A 1 212 ? -3.970 1.114 -1.233 1.00 98.19 212 GLY A N 1
ATOM 1698 C CA . GLY A 1 212 ? -3.941 1.817 0.045 1.00 98.19 212 GLY A CA 1
ATOM 1699 C C . GLY A 1 212 ? -5.321 1.933 0.698 1.00 98.19 212 GLY A C 1
ATOM 1700 O O . GLY A 1 212 ? -6.349 1.860 0.023 1.00 98.19 212 GLY A O 1
ATOM 1701 N N . LYS A 1 213 ? -5.369 2.100 2.025 1.00 98.75 213 LYS A N 1
ATOM 1702 C CA . LYS A 1 213 ? -6.610 2.388 2.766 1.00 98.75 213 LYS A CA 1
ATOM 1703 C C . LYS A 1 213 ? -6.335 3.059 4.114 1.00 98.75 213 LYS A C 1
ATOM 1705 O O . LYS A 1 213 ? -5.591 2.504 4.917 1.00 98.75 213 LYS A O 1
ATOM 1710 N N . PHE A 1 214 ? -6.987 4.183 4.418 1.00 98.81 214 PHE A N 1
ATOM 1711 C CA . PHE A 1 214 ? -7.055 4.669 5.804 1.00 98.81 214 PHE A CA 1
ATOM 1712 C C . PHE A 1 214 ? -7.930 3.737 6.650 1.00 98.81 214 PHE A C 1
ATOM 1714 O O . PHE A 1 214 ? -9.067 3.438 6.276 1.00 98.81 214 PHE A O 1
ATOM 1721 N N . LEU A 1 215 ? -7.381 3.265 7.769 1.00 98.75 215 LEU A N 1
ATOM 1722 C CA . LEU A 1 215 ? -8.058 2.366 8.711 1.00 98.75 215 LEU A CA 1
ATOM 1723 C C . LEU A 1 215 ? -8.556 3.106 9.959 1.00 98.75 215 LEU A C 1
ATOM 1725 O O . LEU A 1 215 ? -9.569 2.719 10.530 1.00 98.75 215 LEU A O 1
ATOM 1729 N N . ASP A 1 216 ? -7.849 4.167 10.341 1.00 98.25 216 ASP A N 1
ATOM 1730 C CA . ASP A 1 216 ? -8.196 5.137 11.383 1.00 98.25 216 ASP A CA 1
ATOM 1731 C C . ASP A 1 216 ? -7.478 6.461 11.041 1.00 98.25 216 ASP A C 1
ATOM 1733 O O . ASP A 1 216 ? -6.791 6.557 10.018 1.00 98.25 216 ASP A O 1
ATOM 1737 N N . VAL A 1 217 ? -7.598 7.476 11.890 1.00 98.19 217 VAL A N 1
ATOM 1738 C CA . VAL A 1 217 ? -6.986 8.799 11.718 1.00 98.19 217 VAL A CA 1
ATOM 1739 C C . VAL A 1 217 ? -5.458 8.731 11.604 1.00 98.19 217 VAL A C 1
ATOM 1741 O O . VAL A 1 217 ? -4.867 9.495 10.842 1.00 98.19 217 VAL A O 1
ATOM 1744 N N . ASP A 1 218 ? -4.809 7.816 12.325 1.00 96.88 218 ASP A N 1
ATOM 1745 C CA . ASP A 1 218 ? -3.353 7.634 12.352 1.00 96.88 218 ASP A CA 1
ATOM 1746 C C . ASP A 1 218 ? -2.883 6.289 11.777 1.00 96.88 218 ASP A C 1
ATOM 1748 O O . ASP A 1 218 ? -1.696 5.972 11.862 1.00 96.88 218 ASP A O 1
ATOM 1752 N N . LYS A 1 219 ? -3.774 5.511 11.145 1.00 98.56 219 LYS A N 1
ATOM 1753 C CA . LYS A 1 219 ? -3.465 4.177 10.602 1.00 98.56 219 LYS A CA 1
ATOM 1754 C C . LYS A 1 219 ? -3.745 4.100 9.108 1.00 98.56 219 LYS A C 1
ATOM 1756 O O . LYS A 1 219 ? -4.855 4.381 8.652 1.00 98.56 219 LYS A O 1
ATOM 1761 N N . VAL A 1 220 ? -2.763 3.633 8.343 1.00 98.69 220 VAL A N 1
ATOM 1762 C CA . VAL A 1 220 ? -2.895 3.402 6.899 1.00 98.69 220 VAL A CA 1
ATOM 1763 C C . VAL A 1 220 ? -2.419 2.000 6.541 1.00 98.69 220 VAL A C 1
ATOM 1765 O O . VAL A 1 220 ? -1.386 1.537 7.013 1.00 98.69 220 VAL A O 1
ATOM 1768 N N . LEU A 1 221 ? -3.187 1.312 5.707 1.00 98.81 221 LEU A N 1
ATOM 1769 C CA . LEU A 1 221 ? -2.838 0.024 5.128 1.00 98.81 221 LEU A CA 1
ATOM 1770 C C . LEU A 1 221 ? -2.270 0.243 3.734 1.00 98.81 221 LEU A C 1
ATOM 1772 O O . LEU A 1 221 ? -2.928 0.894 2.927 1.00 98.81 221 LEU A O 1
ATOM 1776 N N . ILE A 1 222 ? -1.108 -0.331 3.438 1.00 98.69 222 ILE A N 1
ATOM 1777 C CA . ILE A 1 222 ? -0.475 -0.297 2.118 1.00 98.69 222 ILE A CA 1
ATOM 1778 C C . ILE A 1 222 ? -0.173 -1.727 1.672 1.00 98.69 222 ILE A C 1
ATOM 1780 O O . ILE A 1 222 ? 0.280 -2.567 2.454 1.00 98.69 222 ILE A O 1
ATOM 1784 N N . ARG A 1 223 ? -0.430 -2.010 0.396 1.00 98.06 223 ARG A N 1
ATOM 1785 C CA . ARG A 1 223 ? -0.090 -3.267 -0.271 1.00 98.06 223 ARG A CA 1
ATOM 1786 C C . ARG A 1 223 ? 1.394 -3.635 -0.064 1.00 98.06 223 ARG A C 1
ATOM 1788 O O . ARG A 1 223 ? 2.256 -2.773 0.076 1.00 98.06 223 ARG A O 1
ATOM 1795 N N . GLU A 1 224 ? 1.700 -4.924 -0.042 1.00 95.81 224 GLU A N 1
ATOM 1796 C CA . GLU A 1 224 ? 3.059 -5.479 -0.048 1.00 95.81 224 GLU A CA 1
ATOM 1797 C C . GLU A 1 224 ? 3.140 -6.606 -1.085 1.00 95.81 224 GLU A C 1
ATOM 1799 O O . GLU A 1 224 ? 2.198 -7.389 -1.247 1.00 95.81 224 GLU A O 1
ATOM 1804 N N . VAL A 1 225 ? 4.261 -6.686 -1.798 1.00 87.81 225 VAL A N 1
ATOM 1805 C CA . VAL A 1 225 ? 4.536 -7.669 -2.856 1.00 87.81 225 VAL A CA 1
ATOM 1806 C C . VAL A 1 225 ? 5.953 -8.231 -2.678 1.00 87.81 225 VAL A C 1
ATOM 1808 O O . VAL A 1 225 ? 6.760 -7.605 -1.997 1.00 87.81 225 VAL A O 1
ATOM 1811 N N . PRO A 1 226 ? 6.288 -9.413 -3.226 1.00 72.88 226 PRO A N 1
ATOM 1812 C CA . PRO A 1 226 ? 7.660 -9.917 -3.165 1.00 72.88 226 PRO A CA 1
ATOM 1813 C C . PRO A 1 226 ? 8.612 -9.003 -3.947 1.00 72.88 226 PRO A C 1
ATOM 1815 O O . PRO A 1 226 ? 8.193 -8.373 -4.914 1.00 72.88 226 PRO A O 1
ATOM 1818 N N . SER A 1 227 ? 9.901 -9.000 -3.597 1.00 76.81 227 SER A N 1
ATOM 1819 C CA . SER A 1 227 ? 10.935 -8.190 -4.272 1.00 76.81 227 SER A CA 1
ATOM 1820 C C . SER A 1 227 ? 11.098 -8.482 -5.766 1.00 76.81 227 SER A C 1
ATOM 1822 O O . SER A 1 227 ? 11.650 -7.680 -6.508 1.00 76.81 227 SER A O 1
ATOM 1824 N N . THR A 1 228 ? 10.600 -9.627 -6.233 1.00 76.38 228 THR A N 1
ATOM 1825 C CA . THR A 1 228 ? 10.569 -10.004 -7.652 1.00 76.38 228 THR A CA 1
ATOM 1826 C C . THR A 1 228 ? 9.368 -9.437 -8.414 1.00 76.38 228 THR A C 1
ATOM 1828 O O . THR A 1 228 ? 9.284 -9.597 -9.633 1.00 76.38 228 THR A O 1
ATOM 1831 N N . HIS A 1 229 ? 8.407 -8.822 -7.721 1.00 86.19 229 HIS A N 1
ATOM 1832 C CA . HIS A 1 229 ? 7.231 -8.225 -8.337 1.00 86.19 229 HIS A CA 1
ATOM 1833 C C . HIS A 1 229 ? 7.616 -6.911 -9.037 1.00 86.19 229 HIS A C 1
ATOM 1835 O O . HIS A 1 229 ? 8.306 -6.097 -8.426 1.00 86.19 229 HIS A O 1
ATOM 1841 N N . PRO A 1 230 ? 7.146 -6.643 -10.271 1.00 87.56 230 PRO A N 1
ATOM 1842 C CA . PRO A 1 230 ? 7.584 -5.469 -11.031 1.00 87.56 230 PRO A CA 1
ATOM 1843 C C . PRO A 1 230 ? 7.301 -4.119 -10.359 1.00 87.56 230 PRO A C 1
ATOM 1845 O O . PRO A 1 230 ? 7.976 -3.154 -10.671 1.00 87.56 230 PRO A O 1
ATOM 1848 N N . GLN A 1 231 ? 6.297 -4.063 -9.478 1.00 90.69 231 GLN A N 1
ATOM 1849 C CA . GLN A 1 231 ? 5.889 -2.865 -8.726 1.00 90.69 231 GLN A CA 1
ATOM 1850 C C . GLN A 1 231 ? 6.463 -2.792 -7.294 1.00 90.69 231 GLN A C 1
ATOM 1852 O O . GLN A 1 231 ? 5.933 -2.061 -6.458 1.00 90.69 231 GLN A O 1
ATOM 1857 N N . TYR A 1 232 ? 7.452 -3.623 -6.944 1.00 84.81 232 TYR A N 1
ATOM 1858 C CA . TYR A 1 232 ? 7.976 -3.670 -5.573 1.00 84.81 232 TYR A CA 1
ATOM 1859 C C . TYR A 1 232 ? 8.498 -2.304 -5.110 1.00 84.81 232 TYR A C 1
ATOM 1861 O O . TYR A 1 232 ? 8.055 -1.804 -4.075 1.00 84.81 232 TYR A O 1
ATOM 1869 N N . ASP A 1 233 ? 9.360 -1.669 -5.904 1.00 82.94 233 ASP A N 1
ATOM 1870 C CA . ASP A 1 233 ? 10.010 -0.411 -5.530 1.00 82.94 233 ASP A CA 1
ATOM 1871 C C . ASP A 1 233 ? 9.000 0.732 -5.338 1.00 82.94 233 ASP A C 1
ATOM 1873 O O . ASP A 1 233 ? 9.086 1.486 -4.366 1.00 82.94 233 ASP A O 1
ATOM 1877 N N . GLU A 1 234 ? 7.999 0.853 -6.215 1.00 91.31 234 GLU A N 1
ATOM 1878 C CA . GLU A 1 234 ? 6.962 1.885 -6.121 1.00 91.31 234 GLU A CA 1
ATOM 1879 C C . GLU A 1 234 ? 6.055 1.684 -4.899 1.00 91.31 234 GLU A C 1
ATOM 1881 O O . GLU A 1 234 ? 5.664 2.651 -4.230 1.00 91.31 234 GLU A O 1
ATOM 1886 N N . ILE A 1 235 ? 5.737 0.429 -4.575 1.00 90.56 235 ILE A N 1
ATOM 1887 C CA . ILE A 1 235 ? 4.935 0.075 -3.402 1.00 90.56 235 ILE A CA 1
ATOM 1888 C C . ILE A 1 235 ? 5.709 0.373 -2.108 1.00 90.56 235 ILE A C 1
ATOM 1890 O O . ILE A 1 235 ? 5.149 0.985 -1.191 1.00 90.56 235 ILE A O 1
ATOM 1894 N N . GLU A 1 236 ? 6.995 0.019 -2.032 1.00 89.62 236 GLU A N 1
ATOM 1895 C CA . GLU A 1 236 ? 7.844 0.336 -0.876 1.00 89.62 236 GLU A CA 1
ATOM 1896 C C . GLU A 1 236 ? 8.053 1.848 -0.714 1.00 89.62 236 GLU A C 1
ATOM 1898 O O . GLU A 1 236 ? 7.950 2.375 0.399 1.00 89.62 236 GLU A O 1
ATOM 1903 N N . ALA A 1 237 ? 8.255 2.578 -1.815 1.00 81.38 237 ALA A N 1
ATOM 1904 C CA . ALA A 1 237 ? 8.347 4.036 -1.796 1.00 81.38 237 ALA A CA 1
ATOM 1905 C C . ALA A 1 237 ? 7.059 4.684 -1.263 1.00 81.38 237 ALA A C 1
ATOM 1907 O O . ALA A 1 237 ? 7.118 5.632 -0.475 1.00 81.38 237 ALA A O 1
ATOM 1908 N N . THR A 1 238 ? 5.893 4.146 -1.632 1.00 94.44 238 THR A N 1
ATOM 1909 C CA . THR A 1 238 ? 4.591 4.611 -1.133 1.00 94.44 238 THR A CA 1
ATOM 1910 C C . THR A 1 238 ? 4.437 4.345 0.365 1.00 94.44 238 THR A C 1
ATOM 1912 O O . THR A 1 238 ? 4.025 5.233 1.115 1.00 94.44 238 THR A O 1
ATOM 1915 N N . ALA A 1 239 ? 4.817 3.155 0.839 1.00 92.31 239 ALA A N 1
ATOM 1916 C CA . ALA A 1 239 ? 4.793 2.832 2.265 1.00 92.31 239 ALA A CA 1
ATOM 1917 C C . ALA A 1 239 ? 5.718 3.759 3.078 1.00 92.31 239 ALA A C 1
ATOM 1919 O O . ALA A 1 239 ? 5.299 4.314 4.098 1.00 92.31 239 ALA A O 1
ATOM 1920 N N . ALA A 1 240 ? 6.941 3.998 2.594 1.00 82.88 240 ALA A N 1
ATOM 1921 C CA . ALA A 1 240 ? 7.891 4.922 3.211 1.00 82.88 240 ALA A CA 1
ATOM 1922 C C . ALA A 1 240 ? 7.382 6.374 3.212 1.00 82.88 240 ALA A C 1
ATOM 1924 O O . ALA A 1 240 ? 7.571 7.100 4.194 1.00 82.88 240 ALA A O 1
ATOM 1925 N N . TYR A 1 241 ? 6.696 6.795 2.144 1.00 91.38 241 TYR A N 1
ATOM 1926 C CA . TYR A 1 241 ? 6.074 8.112 2.071 1.00 91.38 241 TYR A CA 1
ATOM 1927 C C . TYR A 1 241 ? 5.087 8.313 3.222 1.00 91.38 241 TYR A C 1
ATOM 1929 O O . TYR A 1 241 ? 5.283 9.244 4.006 1.00 91.38 241 TYR A O 1
ATOM 1937 N N . TYR A 1 242 ? 4.090 7.434 3.380 1.00 94.12 242 TYR A N 1
ATOM 1938 C CA . TYR A 1 242 ? 3.101 7.572 4.456 1.00 94.12 242 TYR A CA 1
ATOM 1939 C C . TYR A 1 242 ? 3.722 7.452 5.847 1.00 94.12 242 TYR A C 1
ATOM 1941 O O . TYR A 1 242 ? 3.364 8.240 6.719 1.00 94.12 242 TYR A O 1
ATOM 1949 N N . ALA A 1 243 ? 4.706 6.567 6.044 1.00 88.12 243 ALA A N 1
ATOM 1950 C CA . ALA A 1 243 ? 5.420 6.444 7.319 1.00 88.12 243 ALA A CA 1
ATOM 1951 C C . ALA A 1 243 ? 6.115 7.754 7.740 1.00 88.12 243 ALA A C 1
ATOM 1953 O O . ALA A 1 243 ? 6.330 7.998 8.925 1.00 88.12 243 ALA A O 1
ATOM 1954 N N . SER A 1 244 ? 6.453 8.617 6.775 1.00 89.00 244 SER A N 1
ATOM 1955 C CA . SER A 1 244 ? 7.042 9.935 7.030 1.00 89.00 244 SER A CA 1
ATOM 1956 C C . SER A 1 244 ? 6.022 11.075 7.179 1.00 89.00 244 SER A C 1
ATOM 1958 O O . SER A 1 244 ? 6.406 12.172 7.592 1.00 89.00 244 SER A O 1
ATOM 1960 N N . GLN A 1 245 ? 4.740 10.852 6.857 1.00 95.00 245 GLN A N 1
ATOM 1961 C CA . GLN A 1 245 ? 3.698 11.879 6.958 1.00 95.00 245 GLN A CA 1
ATOM 1962 C C . GLN A 1 245 ? 3.107 11.937 8.369 1.00 95.00 245 GLN A C 1
ATOM 1964 O O . GLN A 1 245 ? 2.894 10.911 9.010 1.00 95.00 245 GLN A O 1
ATOM 1969 N N . THR A 1 246 ? 2.797 13.145 8.844 1.00 93.81 246 THR A N 1
ATOM 1970 C CA . THR A 1 246 ? 2.099 13.369 10.118 1.00 93.81 246 THR A CA 1
ATOM 1971 C C . THR A 1 246 ? 0.584 13.234 9.934 1.00 93.81 246 THR A C 1
ATOM 1973 O O . THR A 1 246 ? 0.003 13.937 9.112 1.00 93.81 246 THR A O 1
ATOM 1976 N N . SER A 1 247 ? -0.049 12.374 10.731 1.00 96.94 247 SER A N 1
ATOM 1977 C CA . SER A 1 247 ? -1.507 12.214 10.819 1.00 96.94 247 SER A CA 1
ATOM 1978 C C . SER A 1 247 ? -2.189 13.401 11.511 1.00 96.94 247 SER A C 1
ATOM 1980 O O . SER A 1 247 ? -1.533 14.216 12.169 1.00 96.94 247 SER A O 1
ATOM 1982 N N . ALA A 1 248 ? -3.523 13.475 11.462 1.00 96.31 248 ALA A N 1
ATOM 1983 C CA . ALA A 1 248 ? -4.262 14.528 12.164 1.00 96.31 248 ALA A CA 1
ATOM 1984 C C . ALA A 1 248 ? -4.166 14.443 13.703 1.00 96.31 248 ALA A C 1
ATOM 1986 O O . ALA A 1 248 ? -4.384 15.447 14.384 1.00 96.31 248 ALA A O 1
ATOM 1987 N N . TYR A 1 249 ? -3.755 13.301 14.272 1.00 97.06 249 TYR A N 1
ATOM 1988 C CA . TYR A 1 249 ? -3.404 13.197 15.697 1.00 97.06 249 TYR A CA 1
ATOM 1989 C C . TYR A 1 249 ? -2.017 13.770 16.035 1.00 97.06 249 TYR A C 1
ATOM 1991 O O . TYR A 1 249 ? -1.641 13.839 17.205 1.00 97.06 249 TYR A O 1
ATOM 1999 N N . GLY A 1 250 ? -1.254 14.226 15.038 1.00 92.69 250 GLY A N 1
ATOM 2000 C CA . GLY A 1 250 ? 0.033 14.895 15.230 1.00 92.69 250 GLY A CA 1
ATOM 2001 C C . GLY A 1 250 ? 1.234 13.956 15.358 1.00 92.69 250 GLY A C 1
ATOM 2002 O O . GLY A 1 250 ? 2.337 14.435 15.617 1.00 92.69 250 GLY A O 1
ATOM 2003 N N . GLN A 1 251 ? 1.043 12.649 15.161 1.00 89.44 251 GLN A N 1
ATOM 2004 C CA . GLN A 1 251 ? 2.106 11.637 15.092 1.00 89.44 251 GLN A CA 1
ATOM 2005 C C . GLN A 1 251 ? 2.261 11.103 13.661 1.00 89.44 251 GLN A C 1
ATOM 2007 O O . GLN A 1 251 ? 1.304 11.200 12.888 1.00 89.44 251 GLN A O 1
ATOM 2012 N N . PRO A 1 252 ? 3.427 10.551 13.277 1.00 92.50 252 PRO A N 1
ATOM 2013 C CA . PRO A 1 252 ? 3.567 9.841 12.007 1.00 92.50 252 PRO A CA 1
ATOM 2014 C C . PRO A 1 252 ? 2.526 8.723 11.843 1.00 92.50 252 PRO A C 1
ATOM 2016 O O . PRO A 1 252 ? 2.114 8.131 12.841 1.00 92.50 252 PRO A O 1
ATOM 2019 N N . TYR A 1 253 ? 2.102 8.431 10.610 1.00 95.81 253 TYR A N 1
ATOM 2020 C CA . TYR A 1 253 ? 1.171 7.323 10.364 1.00 95.81 253 TYR A CA 1
ATOM 2021 C C . TYR A 1 253 ? 1.775 5.971 10.762 1.00 95.81 253 TYR A C 1
ATOM 2023 O O . TYR A 1 253 ? 2.917 5.650 10.426 1.00 95.81 253 TYR A O 1
ATOM 2031 N N . GLN A 1 254 ? 0.953 5.135 11.390 1.00 95.56 254 GLN A N 1
ATOM 2032 C CA . GLN A 1 254 ? 1.206 3.710 11.548 1.00 95.56 254 GLN A CA 1
ATOM 2033 C C . GLN A 1 254 ? 0.894 3.014 10.218 1.00 95.56 254 GLN A C 1
ATOM 2035 O O . GLN A 1 254 ? -0.270 2.906 9.816 1.00 95.56 254 GLN A O 1
ATOM 2040 N N . VAL A 1 255 ? 1.938 2.577 9.511 1.00 97.19 255 VAL A N 1
ATOM 2041 C CA . VAL A 1 255 ? 1.806 1.911 8.208 1.00 97.19 255 VAL A CA 1
ATOM 2042 C C . VAL A 1 255 ? 1.732 0.400 8.398 1.00 97.19 255 VAL A C 1
ATOM 2044 O O . VAL A 1 255 ? 2.723 -0.248 8.729 1.00 97.19 255 VAL A O 1
ATOM 2047 N N . PHE A 1 256 ? 0.560 -0.169 8.137 1.00 97.62 256 PHE A N 1
ATOM 2048 C CA . PHE A 1 256 ? 0.337 -1.610 8.092 1.00 97.62 256 PHE A CA 1
ATOM 2049 C C . PHE A 1 256 ? 0.566 -2.127 6.671 1.00 97.62 256 PHE A C 1
ATOM 2051 O O . PHE A 1 256 ? 0.147 -1.498 5.698 1.00 97.62 256 PHE A O 1
ATOM 2058 N N . ARG A 1 257 ? 1.229 -3.279 6.542 1.00 97.94 257 ARG A N 1
ATOM 2059 C CA . ARG A 1 257 ? 1.574 -3.894 5.253 1.00 97.94 257 ARG A CA 1
ATOM 2060 C C . ARG A 1 257 ? 0.723 -5.135 5.013 1.00 97.94 257 ARG A C 1
ATOM 2062 O O . ARG A 1 257 ? 0.568 -5.942 5.927 1.00 97.94 257 ARG A O 1
ATOM 2069 N N . ILE A 1 258 ? 0.151 -5.277 3.814 1.00 95.69 258 ILE A N 1
ATOM 2070 C CA . ILE A 1 258 ? -0.698 -6.426 3.460 1.00 95.69 258 ILE A CA 1
ATOM 2071 C C . ILE A 1 258 ? -0.170 -7.174 2.237 1.00 95.69 258 ILE A C 1
ATOM 2073 O O . ILE A 1 258 ? -0.155 -6.656 1.119 1.00 95.69 258 ILE A O 1
ATOM 2077 N N . TYR A 1 259 ? 0.259 -8.416 2.455 1.00 95.00 259 TYR A N 1
ATOM 2078 C CA . TYR A 1 259 ? 0.942 -9.210 1.440 1.00 95.00 259 TYR A CA 1
ATOM 2079 C C . TYR A 1 259 ? -0.013 -9.717 0.348 1.00 95.00 259 TYR A C 1
ATOM 2081 O O . TYR A 1 259 ? -1.025 -10.365 0.614 1.00 95.00 259 TYR A O 1
ATOM 2089 N N . THR A 1 260 ? 0.318 -9.418 -0.906 1.00 94.88 260 THR A N 1
ATOM 2090 C CA . THR A 1 260 ? -0.527 -9.617 -2.102 1.00 94.88 260 THR A CA 1
ATOM 2091 C C . THR A 1 260 ? 0.318 -10.075 -3.303 1.00 94.88 260 THR A C 1
ATOM 2093 O O . THR A 1 260 ? 0.372 -9.415 -4.348 1.00 94.88 260 THR A O 1
ATOM 2096 N N . PRO A 1 261 ? 1.019 -11.215 -3.187 1.00 84.25 261 PRO A N 1
ATOM 2097 C CA . PRO A 1 261 ? 2.025 -11.630 -4.165 1.00 84.25 261 PRO A CA 1
ATOM 2098 C C . PRO A 1 261 ? 1.466 -11.908 -5.561 1.00 84.25 261 PRO A C 1
ATOM 2100 O O . PRO A 1 261 ? 2.230 -11.925 -6.517 1.00 84.25 261 PRO A O 1
ATOM 2103 N N . ASN A 1 262 ? 0.153 -12.137 -5.676 1.00 91.50 262 ASN A N 1
ATOM 2104 C CA . ASN A 1 262 ? -0.535 -12.383 -6.943 1.00 91.50 262 ASN A CA 1
ATOM 2105 C C . ASN A 1 262 ? -1.702 -11.399 -7.137 1.00 91.50 262 ASN A C 1
ATOM 2107 O O . ASN A 1 262 ? -2.787 -11.804 -7.557 1.00 91.50 262 ASN A O 1
ATOM 2111 N N . ASP A 1 263 ? -1.506 -10.135 -6.755 1.00 94.75 263 ASP A N 1
ATOM 2112 C CA . ASP A 1 263 ? -2.483 -9.051 -6.932 1.00 94.75 263 ASP A CA 1
ATOM 2113 C C . ASP A 1 263 ? -3.849 -9.301 -6.268 1.00 94.75 263 ASP A C 1
ATOM 2115 O O . ASP A 1 263 ? -4.899 -8.887 -6.769 1.00 94.75 263 ASP A O 1
ATOM 2119 N N . GLN A 1 264 ? -3.875 -9.988 -5.124 1.00 97.56 264 GLN A N 1
ATOM 2120 C CA . GLN A 1 264 ? -5.110 -10.134 -4.360 1.00 97.56 264 GLN A CA 1
ATOM 2121 C C . GLN A 1 264 ? -5.613 -8.754 -3.895 1.00 97.56 264 GLN A C 1
ATOM 2123 O O . GLN A 1 264 ? -4.835 -7.978 -3.344 1.00 97.56 264 GLN A O 1
ATOM 2128 N N . PRO A 1 265 ? -6.910 -8.432 -4.051 1.00 97.94 265 PRO A N 1
ATOM 2129 C CA . PRO A 1 265 ? -7.431 -7.090 -3.784 1.00 97.94 265 PRO A CA 1
ATOM 2130 C C . PRO A 1 265 ? -7.725 -6.844 -2.296 1.00 97.94 265 PRO A C 1
ATOM 2132 O O . PRO A 1 265 ? -8.755 -6.264 -1.965 1.00 97.94 265 PRO A O 1
ATOM 2135 N N . TYR A 1 266 ? -6.870 -7.302 -1.376 1.00 98.75 266 TYR A N 1
ATOM 2136 C CA . TYR A 1 266 ? -7.170 -7.268 0.062 1.00 98.75 266 TYR A CA 1
ATOM 2137 C C . TYR A 1 266 ? -7.390 -5.851 0.609 1.00 98.75 266 TYR A C 1
ATOM 2139 O O . TYR A 1 266 ? -8.234 -5.674 1.485 1.00 98.75 266 TYR A O 1
ATOM 2147 N N . THR A 1 267 ? -6.711 -4.840 0.053 1.00 98.56 267 THR A N 1
ATOM 2148 C CA . THR A 1 267 ? -6.906 -3.421 0.409 1.00 98.56 267 THR A CA 1
ATOM 2149 C C . THR A 1 267 ? -8.294 -2.903 0.034 1.00 98.56 267 THR A C 1
ATOM 2151 O O . THR A 1 267 ? -8.791 -1.961 0.648 1.00 98.56 267 THR A O 1
ATOM 2154 N N . ASN A 1 268 ? -8.959 -3.541 -0.935 1.00 98.69 268 ASN A N 1
ATOM 2155 C CA . ASN A 1 268 ? -10.267 -3.165 -1.466 1.00 98.69 268 ASN A CA 1
ATOM 2156 C C . ASN A 1 268 ? -11.414 -3.667 -0.563 1.00 98.69 268 ASN A C 1
ATOM 2158 O O . ASN A 1 268 ? -12.435 -4.190 -1.025 1.00 98.69 268 ASN A O 1
ATOM 2162 N N . SER A 1 269 ? -11.216 -3.533 0.747 1.00 98.81 269 SER A N 1
ATOM 2163 C CA . SER A 1 269 ? -12.146 -3.873 1.819 1.00 98.81 269 SER A CA 1
ATOM 2164 C C . SER A 1 269 ? -13.115 -2.733 2.119 1.00 98.81 269 SER A C 1
ATOM 2166 O O . SER A 1 269 ? -12.898 -1.579 1.739 1.00 98.81 269 SER A O 1
ATOM 2168 N N . LEU A 1 270 ? -14.195 -3.056 2.823 1.00 98.81 270 LEU A N 1
ATOM 2169 C CA . LEU A 1 270 ? -15.204 -2.103 3.268 1.00 98.81 270 LEU A CA 1
ATOM 2170 C C . LEU A 1 270 ? -15.257 -2.086 4.798 1.00 98.81 270 LEU A C 1
ATOM 2172 O O . LEU A 1 270 ? -15.511 -3.128 5.405 1.00 98.81 270 LEU A O 1
ATOM 2176 N N . ILE A 1 271 ? -15.077 -0.910 5.401 1.00 98.81 271 ILE A N 1
ATOM 2177 C CA . ILE A 1 271 ? -15.332 -0.700 6.832 1.00 98.81 271 ILE A CA 1
ATOM 2178 C C . ILE A 1 271 ? -16.802 -0.284 6.983 1.00 98.81 271 ILE A C 1
ATOM 2180 O O . ILE A 1 271 ? -17.272 0.641 6.320 1.00 98.81 271 ILE A O 1
ATOM 2184 N N . LEU A 1 272 ? -17.552 -1.008 7.812 1.00 97.69 272 LEU A N 1
ATOM 2185 C CA . LEU A 1 272 ? -18.938 -0.715 8.167 1.00 97.69 272 LEU A CA 1
ATOM 2186 C C . LEU A 1 272 ? -19.087 -0.823 9.675 1.00 97.69 272 LEU A C 1
ATOM 2188 O O . LEU A 1 272 ? -19.343 -1.904 10.209 1.00 97.69 272 LEU A O 1
ATOM 2192 N N . ASN A 1 273 ? -18.984 0.322 10.344 1.00 98.12 273 ASN A N 1
ATOM 2193 C CA . ASN A 1 273 ? -19.047 0.393 11.795 1.00 98.12 273 ASN A CA 1
ATOM 2194 C C . ASN A 1 273 ? -18.050 -0.599 12.422 1.00 98.12 273 ASN A C 1
ATOM 2196 O O . ASN A 1 273 ? -16.892 -0.614 12.035 1.00 98.12 273 ASN A O 1
ATOM 2200 N N . GLU A 1 274 ? -18.475 -1.456 13.349 1.00 97.69 274 GLU A N 1
ATOM 2201 C CA . GLU A 1 274 ? -17.611 -2.403 14.062 1.00 97.69 274 GLU A CA 1
ATOM 2202 C C . GLU A 1 274 ? -17.147 -3.602 13.207 1.00 97.69 274 GLU A C 1
ATOM 2204 O O . GLU A 1 274 ? -16.524 -4.521 13.738 1.00 97.69 274 GLU A O 1
ATOM 2209 N N . LYS A 1 275 ? -17.440 -3.629 11.901 1.00 98.12 275 LYS A N 1
ATOM 2210 C CA . LYS A 1 275 ? -17.142 -4.747 10.997 1.00 98.12 275 LYS A CA 1
ATOM 2211 C C . LYS A 1 275 ? -16.307 -4.300 9.799 1.00 98.12 275 LYS A C 1
ATOM 2213 O O . LYS A 1 275 ? -16.570 -3.262 9.195 1.00 98.12 275 LYS A O 1
ATOM 2218 N N . VAL A 1 276 ? -15.339 -5.125 9.403 1.00 98.81 276 VAL A N 1
ATOM 2219 C CA . VAL A 1 276 ? -14.549 -4.944 8.178 1.00 98.81 276 VAL A CA 1
ATOM 2220 C C . VAL A 1 276 ? -14.750 -6.150 7.276 1.00 98.81 276 VAL A C 1
ATOM 2222 O O . VAL A 1 276 ? -14.438 -7.286 7.635 1.00 98.81 276 VAL A O 1
ATOM 2225 N N . LEU A 1 277 ? -15.267 -5.899 6.079 1.00 98.81 277 LEU A N 1
ATOM 2226 C CA . LEU A 1 277 ? -15.475 -6.920 5.065 1.00 98.81 277 LEU A CA 1
ATOM 2227 C C . LEU A 1 277 ? -14.300 -6.905 4.090 1.00 98.81 277 LEU A C 1
ATOM 2229 O O . LEU A 1 277 ? -14.066 -5.905 3.410 1.00 98.81 277 LEU A O 1
ATOM 2233 N N . VAL A 1 278 ? -13.576 -8.017 3.996 1.00 98.81 278 VAL A N 1
ATOM 2234 C CA . VAL A 1 278 ? -12.354 -8.133 3.191 1.00 98.81 278 VAL A CA 1
ATOM 2235 C C . VAL A 1 278 ? -12.610 -9.068 2.002 1.00 98.81 278 VAL A C 1
ATOM 2237 O O . VAL A 1 278 ? -13.069 -10.199 2.203 1.00 98.81 278 VAL A O 1
ATOM 2240 N N . PRO A 1 279 ? -12.346 -8.648 0.749 1.00 98.56 279 PRO A N 1
ATOM 2241 C CA . PRO A 1 279 ? -12.472 -9.537 -0.399 1.00 98.56 279 PRO A CA 1
ATOM 2242 C C . PRO A 1 279 ? -11.356 -10.587 -0.376 1.00 98.56 279 PRO A C 1
ATOM 2244 O O . PRO A 1 279 ? -10.177 -10.262 -0.476 1.00 98.56 279 PRO A O 1
ATOM 2247 N N . VAL A 1 280 ? -11.726 -11.863 -0.287 1.00 96.75 280 VAL A N 1
ATOM 2248 C CA . VAL A 1 280 ? -10.775 -12.987 -0.296 1.00 96.75 280 VAL A CA 1
ATOM 2249 C C . VAL A 1 280 ? -10.910 -13.816 -1.570 1.00 96.75 280 VAL A C 1
ATOM 2251 O O . VAL A 1 280 ? -11.983 -13.877 -2.180 1.00 96.75 280 VAL A O 1
ATOM 2254 N N . THR A 1 281 ? -9.816 -14.447 -1.997 1.00 92.19 281 THR A N 1
ATOM 2255 C CA . THR A 1 281 ? -9.723 -15.093 -3.323 1.00 92.19 281 THR A CA 1
ATOM 2256 C C . THR A 1 281 ? -9.731 -16.623 -3.263 1.00 92.19 281 THR A C 1
ATOM 2258 O O . THR A 1 281 ? -9.732 -17.280 -4.303 1.00 92.19 281 THR A O 1
ATOM 2261 N N . GLY A 1 282 ? -9.793 -17.204 -2.063 1.00 89.12 282 GLY A N 1
ATOM 2262 C CA . GLY A 1 282 ? -9.585 -18.631 -1.825 1.00 89.12 282 GLY A CA 1
ATOM 2263 C C . GLY A 1 282 ? -8.108 -19.026 -1.886 1.00 89.12 282 GLY A C 1
ATOM 2264 O O . GLY A 1 282 ? -7.803 -20.189 -2.148 1.00 89.12 282 GLY A O 1
ATOM 2265 N N . SER A 1 283 ? -7.199 -18.064 -1.711 1.00 88.94 283 SER A N 1
ATOM 2266 C CA . SER A 1 283 ? -5.756 -18.288 -1.773 1.00 88.94 283 SER A CA 1
ATOM 2267 C C . SER A 1 283 ? -5.173 -18.591 -0.392 1.00 88.94 283 SER A C 1
ATOM 2269 O O . SER A 1 283 ? -5.801 -18.331 0.632 1.00 88.94 283 SER A O 1
ATOM 2271 N N . GLN A 1 284 ? -3.948 -19.119 -0.350 1.00 87.06 284 GLN A N 1
ATOM 2272 C CA . GLN A 1 284 ? -3.268 -19.422 0.917 1.00 87.06 284 GLN A CA 1
ATOM 2273 C C . GLN A 1 284 ? -2.957 -18.178 1.769 1.00 87.06 284 GLN A C 1
ATOM 2275 O O . GLN A 1 284 ? -2.773 -18.313 2.971 1.00 87.06 284 GLN A O 1
ATOM 2280 N N . TRP A 1 285 ? -2.952 -16.984 1.164 1.00 87.50 285 TRP A N 1
ATOM 2281 C CA . TRP A 1 285 ? -2.636 -15.714 1.830 1.00 87.50 285 TRP A CA 1
ATOM 2282 C C . TRP A 1 285 ? -3.851 -15.049 2.482 1.00 87.50 285 TRP A C 1
ATOM 2284 O O . TRP A 1 285 ? -3.710 -14.046 3.173 1.00 87.50 285 TRP A O 1
ATOM 2294 N N . ASP A 1 286 ? -5.053 -15.600 2.275 1.00 87.06 286 ASP A N 1
ATOM 2295 C CA . ASP A 1 286 ? -6.287 -14.981 2.755 1.00 87.06 286 ASP A CA 1
ATOM 2296 C C . ASP A 1 286 ? -6.297 -14.861 4.290 1.00 87.06 286 ASP A C 1
ATOM 2298 O O . ASP A 1 286 ? -6.718 -13.837 4.815 1.00 87.06 286 ASP A O 1
ATOM 2302 N N . ASN A 1 287 ? -5.811 -15.871 5.020 1.00 87.69 287 ASN A N 1
ATOM 2303 C CA . ASN A 1 287 ? -5.790 -15.830 6.487 1.00 87.69 287 ASN A CA 1
ATOM 2304 C C . ASN A 1 287 ? -4.800 -14.793 7.026 1.00 87.69 287 ASN A C 1
ATOM 2306 O O . ASN A 1 287 ? -5.136 -14.090 7.975 1.00 87.69 287 ASN A O 1
ATOM 2310 N N . ASP A 1 288 ? -3.625 -14.674 6.406 1.00 85.69 288 ASP A N 1
ATOM 2311 C CA . ASP A 1 288 ? -2.614 -13.694 6.806 1.00 85.69 288 ASP A CA 1
ATOM 2312 C C . ASP A 1 288 ? -3.132 -12.272 6.568 1.00 85.69 288 ASP A C 1
ATOM 2314 O O . ASP A 1 288 ? -3.041 -11.424 7.448 1.00 85.69 288 ASP A O 1
ATOM 2318 N N . ALA A 1 289 ? -3.789 -12.038 5.427 1.00 89.31 289 ALA A N 1
ATOM 2319 C CA . ALA A 1 289 ? -4.436 -10.765 5.126 1.00 89.31 289 ALA A CA 1
ATOM 2320 C C . ALA A 1 289 ? -5.527 -10.401 6.150 1.00 89.31 289 ALA A C 1
ATOM 2322 O O . ALA A 1 289 ? -5.616 -9.253 6.585 1.00 89.31 289 ALA A O 1
ATOM 2323 N N . LEU A 1 290 ? -6.355 -11.369 6.564 1.00 90.81 290 LEU A N 1
ATOM 2324 C CA . LEU A 1 290 ? -7.350 -11.149 7.618 1.00 90.81 290 LEU A CA 1
ATOM 2325 C C . LEU A 1 290 ? -6.687 -10.868 8.973 1.00 90.81 290 LEU A C 1
ATOM 2327 O O . LEU A 1 290 ? -7.182 -10.017 9.710 1.00 90.81 290 LEU A O 1
ATOM 2331 N N . GLN A 1 291 ? -5.576 -11.537 9.291 1.00 95.25 291 GLN A N 1
ATOM 2332 C CA . GLN A 1 291 ? -4.813 -11.287 10.514 1.00 95.25 291 GLN A CA 1
ATOM 2333 C C . GLN A 1 291 ? -4.225 -9.870 10.526 1.00 95.25 291 GLN A C 1
ATOM 2335 O O . GLN A 1 291 ? -4.371 -9.177 11.526 1.00 95.25 291 GLN A O 1
ATOM 2340 N N . THR A 1 292 ? -3.679 -9.384 9.404 1.00 93.94 292 THR A N 1
ATOM 2341 C CA . THR A 1 292 ? -3.205 -7.994 9.279 1.00 93.94 292 THR A CA 1
ATOM 2342 C C . THR A 1 292 ? -4.293 -6.987 9.656 1.00 93.94 292 THR A C 1
ATOM 2344 O O . THR A 1 292 ? -4.031 -6.039 10.390 1.00 93.94 292 THR A O 1
ATOM 2347 N N . TYR A 1 293 ? -5.531 -7.196 9.195 1.00 98.06 293 TYR A N 1
ATOM 2348 C CA . TYR A 1 293 ? -6.659 -6.344 9.584 1.00 98.06 293 TYR A CA 1
ATOM 2349 C C . TYR A 1 293 ? -7.009 -6.464 11.073 1.00 98.06 293 TYR A C 1
ATOM 2351 O O . TYR A 1 293 ? -7.331 -5.455 11.692 1.00 98.06 293 TYR A O 1
ATOM 2359 N N . GLN A 1 294 ? -6.948 -7.667 11.652 1.00 95.19 294 GLN A N 1
ATOM 2360 C CA . GLN A 1 294 ? -7.209 -7.875 13.083 1.00 95.19 294 GLN A CA 1
ATOM 2361 C C . GLN A 1 294 ? -6.177 -7.162 13.962 1.00 95.19 294 GLN A C 1
ATOM 2363 O O . GLN A 1 294 ? -6.546 -6.593 14.989 1.00 95.19 294 GLN A O 1
ATOM 2368 N N . ASP A 1 295 ? -4.913 -7.167 13.542 1.00 91.69 295 ASP A N 1
ATOM 2369 C CA . ASP A 1 295 ? -3.821 -6.493 14.243 1.00 91.69 295 ASP A CA 1
ATOM 2370 C C . ASP A 1 295 ? -3.929 -4.968 14.096 1.00 91.69 295 ASP A C 1
ATOM 2372 O O . ASP A 1 295 ? -3.733 -4.231 15.061 1.00 91.69 295 ASP A O 1
ATOM 2376 N N . ALA A 1 296 ? -4.290 -4.486 12.901 1.00 95.94 296 ALA A N 1
ATOM 2377 C CA . ALA A 1 296 ? -4.431 -3.059 12.619 1.00 95.94 296 ALA A CA 1
ATOM 2378 C C . ALA A 1 296 ? -5.681 -2.430 13.252 1.00 95.94 296 ALA A C 1
ATOM 2380 O O . ALA A 1 296 ? -5.663 -1.260 13.646 1.00 95.94 296 ALA A O 1
ATOM 2381 N N . MET A 1 297 ? -6.766 -3.200 13.366 1.00 98.31 297 MET A N 1
ATOM 2382 C CA . MET A 1 297 ? -8.071 -2.743 13.849 1.00 98.31 297 MET A CA 1
ATOM 2383 C C . MET A 1 297 ? -8.582 -3.616 15.013 1.00 98.31 297 MET A C 1
ATOM 2385 O O . MET A 1 297 ? -9.592 -4.318 14.866 1.00 98.31 297 MET A O 1
ATOM 2389 N N . PRO A 1 298 ? -7.923 -3.591 16.192 1.00 96.88 298 PRO A N 1
ATOM 2390 C CA . PRO A 1 298 ? -8.329 -4.405 17.331 1.00 96.88 298 PRO A CA 1
ATOM 2391 C C . PRO A 1 298 ? -9.791 -4.179 17.727 1.00 96.88 298 PRO A C 1
ATOM 2393 O O . PRO A 1 298 ? -10.265 -3.054 17.861 1.00 96.88 298 PRO A O 1
ATOM 2396 N N . GLY A 1 299 ? -10.521 -5.273 17.947 1.00 97.12 299 GLY A N 1
ATOM 2397 C CA . GLY A 1 299 ? -11.927 -5.246 18.361 1.00 97.12 299 GLY A CA 1
ATOM 2398 C C . GLY A 1 299 ? -12.948 -5.182 17.225 1.00 97.12 299 GLY A C 1
ATOM 2399 O O . GLY A 1 299 ? -14.112 -5.486 17.484 1.00 97.12 299 GLY A O 1
ATOM 2400 N N . TYR A 1 300 ? -12.536 -4.867 15.995 1.00 98.56 300 TYR A N 1
ATOM 2401 C CA . TYR A 1 300 ? -13.410 -4.983 14.828 1.00 98.56 300 TYR A CA 1
ATOM 2402 C C . TYR A 1 300 ? -13.641 -6.455 14.458 1.00 98.56 300 TYR A C 1
ATOM 2404 O O . TYR A 1 300 ? -12.761 -7.311 14.591 1.00 98.56 300 TYR A O 1
ATOM 2412 N N . GLU A 1 301 ? -14.832 -6.760 13.951 1.00 98.38 301 GLU A N 1
ATOM 2413 C CA . GLU A 1 301 ? -15.145 -8.056 13.360 1.00 98.38 301 GLU A CA 1
ATOM 2414 C C . GLU A 1 301 ? -14.618 -8.107 11.920 1.00 98.38 301 GLU A C 1
ATOM 2416 O O . GLU A 1 301 ? -15.157 -7.461 11.022 1.00 98.38 301 GLU A O 1
ATOM 2421 N N . ILE A 1 302 ? -13.556 -8.880 11.691 1.00 98.50 302 ILE A N 1
ATOM 2422 C CA . ILE A 1 302 ? -12.938 -9.014 10.367 1.00 98.50 302 ILE A CA 1
ATOM 2423 C C . ILE A 1 302 ? -13.514 -10.237 9.646 1.00 98.50 302 ILE A C 1
ATOM 2425 O O . ILE A 1 302 ? -13.332 -11.373 10.094 1.00 98.50 302 ILE A O 1
ATOM 2429 N N . VAL A 1 303 ? -14.184 -10.019 8.510 1.00 98.19 303 VAL A N 1
ATOM 2430 C CA . VAL A 1 303 ? -14.897 -11.065 7.759 1.00 98.19 303 VAL A CA 1
ATOM 2431 C C . VAL A 1 303 ? -14.376 -11.165 6.326 1.00 98.19 303 VAL A C 1
ATOM 2433 O O . VAL A 1 303 ? -14.540 -10.253 5.516 1.00 98.19 303 VAL A O 1
ATOM 2436 N N . GLY A 1 304 ? -13.793 -12.315 5.984 1.00 98.06 304 GLY A N 1
ATOM 2437 C CA . GLY A 1 304 ? -13.381 -12.634 4.617 1.00 98.06 304 GLY A CA 1
ATOM 2438 C C . GLY A 1 304 ? -14.548 -13.128 3.758 1.00 98.06 304 GLY A C 1
ATOM 2439 O O . GLY A 1 304 ? -15.208 -14.110 4.102 1.00 98.06 304 GLY A O 1
ATOM 2440 N N . LEU A 1 305 ? -14.787 -12.489 2.608 1.00 96.00 305 LEU A N 1
ATOM 2441 C CA . LEU A 1 305 ? -15.868 -12.845 1.682 1.00 96.00 305 LEU A CA 1
ATOM 2442 C C . LEU A 1 305 ? -15.356 -13.147 0.271 1.00 96.00 305 LEU A C 1
ATOM 2444 O O . LEU A 1 305 ? -14.649 -12.352 -0.349 1.00 96.00 305 LEU A O 1
ATOM 2448 N N . THR A 1 306 ? -15.766 -14.294 -0.273 1.00 94.25 306 THR A N 1
ATOM 2449 C CA . THR A 1 306 ? -15.463 -14.677 -1.659 1.00 94.25 306 THR A CA 1
ATOM 2450 C C . THR A 1 306 ? -16.432 -14.028 -2.650 1.00 94.25 306 THR A C 1
ATOM 2452 O O . THR A 1 306 ? -17.599 -13.751 -2.348 1.00 94.25 306 THR A O 1
ATOM 2455 N N . GLY A 1 307 ? -15.958 -13.811 -3.874 1.00 92.00 307 GLY A N 1
ATOM 2456 C CA . GLY A 1 307 ? -16.739 -13.234 -4.962 1.00 92.00 307 GLY A CA 1
ATOM 2457 C C . GLY A 1 307 ? -15.932 -13.141 -6.251 1.00 92.00 307 GLY A C 1
ATOM 2458 O O . GLY A 1 307 ? -14.815 -13.643 -6.343 1.00 92.00 307 GLY A O 1
ATOM 2459 N N . SER A 1 308 ? -16.515 -12.521 -7.275 1.00 93.38 308 SER A N 1
ATOM 2460 C CA . SER A 1 308 ? -15.832 -12.267 -8.546 1.00 93.38 308 SER A CA 1
ATOM 2461 C C . SER A 1 308 ? -14.953 -11.024 -8.425 1.00 93.38 308 SER A C 1
ATOM 2463 O O . SER A 1 308 ? -15.315 -9.954 -8.922 1.00 93.38 308 SER A O 1
ATOM 2465 N N . TRP A 1 309 ? -13.857 -11.152 -7.686 1.00 96.75 309 TRP A N 1
ATOM 2466 C CA . TRP A 1 309 ? -12.923 -10.070 -7.390 1.00 96.75 309 TRP A CA 1
ATOM 2467 C C . TRP A 1 309 ? -11.796 -10.003 -8.421 1.00 96.75 309 TRP A C 1
ATOM 2469 O O . TRP A 1 309 ? -11.373 -11.026 -8.957 1.00 96.75 309 TRP A O 1
ATOM 2479 N N . ALA A 1 310 ? -11.316 -8.792 -8.675 1.00 95.44 310 ALA A N 1
ATOM 2480 C CA . ALA A 1 310 ? -10.109 -8.498 -9.429 1.00 95.44 310 ALA A CA 1
ATOM 2481 C C . ALA A 1 310 ? -9.267 -7.489 -8.638 1.00 95.44 310 ALA A C 1
ATOM 2483 O O . ALA A 1 310 ? -9.814 -6.737 -7.834 1.00 95.44 310 ALA A O 1
ATOM 2484 N N . SER A 1 311 ? -7.962 -7.444 -8.904 1.00 93.69 311 SER A N 1
ATOM 2485 C CA . SER A 1 311 ? -7.025 -6.501 -8.274 1.00 93.69 311 SER A CA 1
ATOM 2486 C C . SER A 1 311 ? -7.459 -5.035 -8.388 1.00 93.69 311 SER A C 1
ATOM 2488 O O . SER A 1 311 ? -7.247 -4.251 -7.475 1.00 93.69 311 SER A O 1
ATOM 2490 N N . SER A 1 312 ? -8.121 -4.694 -9.497 1.00 95.25 312 SER A N 1
ATOM 2491 C CA . SER A 1 312 ? -8.629 -3.356 -9.826 1.00 95.25 312 SER A CA 1
ATOM 2492 C C . SER A 1 312 ? -10.139 -3.182 -9.607 1.00 95.25 312 SER A C 1
ATOM 2494 O O . SER A 1 312 ? -10.691 -2.143 -9.951 1.00 95.25 312 SER A O 1
ATOM 2496 N N . ASP A 1 313 ? -10.845 -4.205 -9.112 1.00 97.25 313 ASP A N 1
ATOM 2497 C CA . ASP A 1 313 ? -12.296 -4.151 -8.883 1.00 97.25 313 ASP A CA 1
ATOM 2498 C C . ASP A 1 313 ? -12.745 -5.281 -7.947 1.00 97.25 313 ASP A C 1
ATOM 2500 O O . ASP A 1 313 ? -12.916 -6.434 -8.371 1.00 97.25 313 ASP A O 1
ATOM 2504 N N . ALA A 1 314 ? -12.987 -4.955 -6.678 1.00 98.25 314 ALA A N 1
ATOM 2505 C CA . ALA A 1 314 ? -13.489 -5.913 -5.701 1.00 98.25 314 ALA A CA 1
ATOM 2506 C C . ALA A 1 314 ? -14.621 -5.333 -4.838 1.00 98.25 314 ALA A C 1
ATOM 2508 O O . ALA A 1 314 ? -15.597 -4.798 -5.365 1.00 98.25 314 ALA A O 1
ATOM 2509 N N . LEU A 1 315 ? -14.587 -5.553 -3.524 1.00 98.56 315 LEU A N 1
ATOM 2510 C CA . LEU A 1 315 ? -15.725 -5.282 -2.653 1.00 98.56 315 LEU A CA 1
ATOM 2511 C C . LEU A 1 315 ? -15.951 -3.781 -2.445 1.00 98.56 315 LEU A C 1
ATOM 2513 O O . LEU A 1 315 ? -17.086 -3.306 -2.570 1.00 98.56 315 LEU A O 1
ATOM 2517 N N . HIS A 1 316 ? -14.885 -3.036 -2.158 1.00 98.75 316 HIS A N 1
ATOM 2518 C CA . HIS A 1 316 ? -14.954 -1.600 -1.915 1.00 98.75 316 HIS A CA 1
ATOM 2519 C C . HIS A 1 316 ? -15.492 -0.852 -3.132 1.00 98.75 316 HIS A C 1
ATOM 2521 O O . HIS A 1 316 ? -16.392 -0.035 -2.965 1.00 98.75 316 HIS A O 1
ATOM 2527 N N . CYS A 1 317 ? -15.050 -1.202 -4.348 1.00 98.44 317 CYS A N 1
ATOM 2528 C CA . CYS A 1 317 ? -15.495 -0.574 -5.601 1.00 98.44 317 CYS A CA 1
ATOM 2529 C C . CYS A 1 317 ? -17.009 -0.714 -5.860 1.00 98.44 317 CYS A C 1
ATOM 2531 O O . CYS A 1 317 ? -17.604 0.052 -6.619 1.00 98.44 317 CYS A O 1
ATOM 2533 N N . ARG A 1 318 ? -17.661 -1.704 -5.243 1.00 98.62 318 ARG A N 1
ATOM 2534 C CA . ARG A 1 318 ? -19.059 -2.093 -5.511 1.00 98.62 318 ARG A CA 1
ATOM 2535 C C . ARG A 1 318 ? -20.007 -1.769 -4.356 1.00 98.62 318 ARG A C 1
ATOM 2537 O O . ARG A 1 318 ? -21.144 -2.241 -4.340 1.00 98.62 318 ARG A O 1
ATOM 2544 N N . THR A 1 319 ? -19.525 -1.005 -3.379 1.00 98.69 319 THR A N 1
ATOM 2545 C CA . THR A 1 319 ? -20.249 -0.643 -2.159 1.00 98.69 319 THR A CA 1
ATOM 2546 C C . THR A 1 319 ? -19.932 0.797 -1.756 1.00 98.69 319 THR A C 1
ATOM 2548 O O . THR A 1 319 ? -18.852 1.318 -2.035 1.00 98.69 319 THR A O 1
ATOM 2551 N N . LYS A 1 320 ? -20.881 1.480 -1.108 1.00 98.56 320 LYS A N 1
ATOM 2552 C CA . LYS A 1 320 ? -20.653 2.820 -0.547 1.00 98.56 320 LYS A CA 1
ATOM 2553 C C . LYS A 1 320 ? -21.407 2.986 0.766 1.00 98.56 320 LYS A C 1
ATOM 2555 O O . LYS A 1 320 ? -22.630 2.887 0.776 1.00 98.56 320 LYS A O 1
ATOM 2560 N N . GLY A 1 321 ? -20.692 3.240 1.862 1.00 98.25 321 GLY A N 1
ATOM 2561 C CA . GLY A 1 321 ? -21.314 3.568 3.147 1.00 98.25 321 GLY A CA 1
ATOM 2562 C C . GLY A 1 321 ? -22.207 4.808 3.037 1.00 98.25 321 GLY A C 1
ATOM 2563 O O . GLY A 1 321 ? -21.853 5.776 2.361 1.00 98.25 321 GLY A O 1
ATOM 2564 N N . ILE A 1 322 ? -23.376 4.757 3.672 1.00 98.75 322 ILE A N 1
ATOM 2565 C CA . ILE A 1 322 ? -24.294 5.882 3.841 1.00 98.75 322 ILE A CA 1
ATOM 2566 C C . ILE A 1 322 ? -24.078 6.410 5.254 1.00 98.75 322 ILE A C 1
ATOM 2568 O O . ILE A 1 322 ? -24.458 5.750 6.226 1.00 98.75 322 ILE A O 1
ATOM 2572 N N . ALA A 1 323 ? -23.478 7.594 5.350 1.00 98.44 323 ALA A N 1
ATOM 2573 C CA . ALA A 1 323 ? -23.184 8.227 6.628 1.00 98.44 323 ALA A CA 1
ATOM 2574 C C . ALA A 1 323 ? -24.454 8.426 7.459 1.00 98.44 323 ALA A C 1
ATOM 2576 O O . ALA A 1 323 ? -25.530 8.707 6.915 1.00 98.44 323 ALA A O 1
ATOM 2577 N N . ASP A 1 324 ? -24.337 8.294 8.777 1.00 98.44 324 ASP A N 1
ATOM 2578 C CA . ASP A 1 324 ? -25.429 8.620 9.687 1.00 98.44 324 ASP A CA 1
ATOM 2579 C C . ASP A 1 324 ? -25.714 10.129 9.677 1.00 98.44 324 ASP A C 1
ATOM 2581 O O . ASP A 1 324 ? -24.977 10.931 10.240 1.00 98.44 324 ASP A O 1
ATOM 2585 N N . ILE A 1 325 ? -26.825 10.540 9.065 1.00 97.69 325 ILE A N 1
ATOM 2586 C CA . ILE A 1 325 ? -27.212 11.960 8.986 1.00 97.69 325 ILE A CA 1
ATOM 2587 C C . ILE A 1 325 ? -27.570 12.569 10.353 1.00 97.69 325 ILE A C 1
ATOM 2589 O O . ILE A 1 325 ? -27.660 13.787 10.482 1.00 97.69 325 ILE A O 1
ATOM 2593 N N . GLY A 1 326 ? -27.798 11.733 11.372 1.00 97.56 326 GLY A N 1
ATOM 2594 C CA . GLY A 1 326 ? -28.034 12.134 12.758 1.00 97.56 326 GLY A CA 1
ATOM 2595 C C . GLY A 1 326 ? -26.851 11.852 13.685 1.00 97.56 326 GLY A C 1
ATOM 2596 O O . GLY A 1 326 ? -27.076 11.776 14.894 1.00 97.56 326 GLY A O 1
ATOM 2597 N N . MET A 1 327 ? -25.646 11.670 13.134 1.00 98.19 327 MET A N 1
ATOM 2598 C CA . MET A 1 327 ? -24.428 11.255 13.837 1.00 98.19 327 MET A CA 1
ATOM 2599 C C . MET A 1 327 ? -24.203 11.991 15.164 1.00 98.19 327 MET A C 1
ATOM 2601 O O . MET A 1 327 ? -24.405 13.203 15.286 1.00 98.19 327 MET A O 1
ATOM 2605 N N . LEU A 1 328 ? -23.747 11.237 16.161 1.00 98.44 328 LEU A N 1
ATOM 2606 C CA . LEU A 1 328 ? -23.210 11.770 17.405 1.00 98.44 328 LEU A CA 1
ATOM 2607 C C . LEU A 1 328 ? -21.684 11.752 17.296 1.00 98.44 328 LEU A C 1
ATOM 2609 O O . LEU A 1 328 ? -21.065 10.706 17.384 1.00 98.44 328 LEU A O 1
ATOM 2613 N N . TYR A 1 329 ? -21.071 12.898 17.051 1.00 98.00 329 TYR A N 1
ATOM 2614 C CA . TYR A 1 329 ? -19.653 12.975 16.723 1.00 98.00 329 TYR A CA 1
ATOM 2615 C C . TYR A 1 329 ? -18.822 13.478 17.911 1.00 98.00 329 TYR A C 1
ATOM 2617 O O . TYR A 1 329 ? -19.202 14.448 18.576 1.00 98.00 329 TYR A O 1
ATOM 2625 N N . ILE A 1 330 ? -17.685 12.819 18.163 1.00 98.38 330 ILE A N 1
ATOM 2626 C CA . ILE A 1 330 ? -16.670 13.216 19.145 1.00 98.38 330 ILE A CA 1
ATOM 2627 C C . ILE A 1 330 ? -15.414 13.641 18.381 1.00 98.38 330 ILE A C 1
ATOM 2629 O O . ILE A 1 330 ? -14.716 12.804 17.817 1.00 98.38 330 ILE A O 1
ATOM 2633 N N . HIS A 1 331 ? -15.104 14.933 18.403 1.00 97.69 331 HIS A N 1
ATOM 2634 C CA . HIS A 1 331 ? -13.832 15.460 17.926 1.00 97.69 331 HIS A CA 1
ATOM 2635 C C . HIS A 1 331 ? -12.852 15.572 19.094 1.00 97.69 331 HIS A C 1
ATOM 2637 O O . HIS A 1 331 ? -13.099 16.311 20.054 1.00 97.69 331 HIS A O 1
ATOM 2643 N N . HIS A 1 332 ? -11.738 14.852 19.015 1.00 98.06 332 HIS A N 1
ATOM 2644 C CA . HIS A 1 332 ? -10.708 14.832 20.044 1.00 98.06 332 HIS A CA 1
ATOM 2645 C C . HIS A 1 332 ? -9.323 14.701 19.403 1.00 98.06 332 HIS A C 1
ATOM 2647 O O . HIS A 1 332 ? -9.146 13.948 18.453 1.00 98.06 332 HIS A O 1
ATOM 2653 N N . ILE A 1 333 ? -8.349 15.447 19.931 1.00 97.75 333 ILE A N 1
ATOM 2654 C CA . ILE A 1 333 ? -6.930 15.256 19.620 1.00 97.75 333 ILE A CA 1
ATOM 2655 C C . ILE A 1 333 ? -6.308 14.546 20.824 1.00 97.75 333 ILE A C 1
ATOM 2657 O O . ILE A 1 333 ? -6.264 15.146 21.908 1.00 97.75 333 ILE A O 1
ATOM 2661 N N . PRO A 1 334 ? -5.874 13.286 20.678 1.00 97.62 334 PRO A N 1
ATOM 2662 C CA . PRO A 1 334 ? -5.404 12.499 21.799 1.00 97.62 334 PRO A CA 1
ATOM 2663 C C . PRO A 1 334 ? -4.028 12.923 22.296 1.00 97.62 334 PRO A C 1
ATOM 2665 O O . PRO A 1 334 ? -3.209 13.495 21.578 1.00 97.62 334 PRO A O 1
ATOM 2668 N N . ILE A 1 335 ? -3.760 12.599 23.559 1.00 95.19 335 ILE A N 1
ATOM 2669 C CA . ILE A 1 335 ? -2.392 12.546 24.068 1.00 95.19 335 ILE A CA 1
ATOM 2670 C C . ILE A 1 335 ? -1.839 11.181 23.662 1.00 95.19 335 ILE A C 1
ATOM 2672 O O . ILE A 1 335 ? -2.410 10.162 24.043 1.00 95.19 335 ILE A O 1
ATOM 2676 N N . LEU A 1 336 ? -0.740 11.181 22.911 1.00 92.00 336 LEU A N 1
ATOM 2677 C CA . LEU A 1 336 ? -0.070 9.982 22.406 1.00 92.00 336 LEU A CA 1
ATOM 2678 C C . LEU A 1 336 ? 1.424 10.029 22.732 1.00 92.00 336 LEU A C 1
ATOM 2680 O O . LEU A 1 336 ? 1.993 11.109 22.917 1.00 92.00 336 LEU A O 1
ATOM 2684 N N . GLY A 1 337 ? 2.065 8.861 22.775 1.00 87.25 337 GLY A N 1
ATOM 2685 C CA . GLY A 1 337 ? 3.498 8.749 23.048 1.00 87.25 337 GLY A CA 1
ATOM 2686 C C . GLY A 1 337 ? 3.844 9.212 24.464 1.00 87.25 337 GLY A C 1
ATOM 2687 O O . GLY A 1 337 ? 3.184 8.827 25.425 1.00 87.25 337 GLY A O 1
ATOM 2688 N N . ASN A 1 338 ? 4.870 10.048 24.618 1.00 86.38 338 ASN A N 1
ATOM 2689 C CA . ASN A 1 338 ? 5.348 10.486 25.931 1.00 86.38 338 ASN A CA 1
ATOM 2690 C C . ASN A 1 338 ? 4.739 11.832 26.345 1.00 86.38 338 ASN A C 1
ATOM 2692 O O . ASN A 1 338 ? 4.862 12.839 25.647 1.00 86.38 338 ASN A O 1
ATOM 2696 N N . ALA A 1 339 ? 4.128 11.883 27.530 1.00 89.19 339 ALA A N 1
ATOM 2697 C CA . ALA A 1 339 ? 3.577 13.102 28.115 1.00 89.19 339 ALA A CA 1
ATOM 2698 C C . ALA A 1 339 ? 4.352 13.489 29.381 1.00 89.19 339 ALA A C 1
ATOM 2700 O O . ALA A 1 339 ? 4.536 12.651 30.260 1.00 89.19 339 ALA A O 1
ATOM 2701 N N . PRO A 1 340 ? 4.757 14.757 29.585 1.00 87.88 340 PRO A N 1
ATOM 2702 C CA . PRO A 1 340 ? 5.539 15.139 30.760 1.00 87.88 340 PRO A CA 1
ATOM 2703 C C . PRO A 1 340 ? 4.803 14.832 32.074 1.00 87.88 340 PRO A C 1
ATOM 2705 O O . PRO A 1 340 ? 3.573 14.796 32.128 1.00 87.88 340 PRO A O 1
ATOM 2708 N N . VAL A 1 341 ? 5.553 14.650 33.167 1.00 89.75 341 VAL A N 1
ATOM 2709 C CA . VAL A 1 341 ? 4.963 14.423 34.497 1.00 89.75 341 VAL A CA 1
ATOM 2710 C C . VAL A 1 341 ? 4.132 15.640 34.904 1.00 89.75 341 VAL A C 1
ATOM 2712 O O . VAL A 1 341 ? 4.661 16.740 35.087 1.00 89.75 341 VAL A O 1
ATOM 2715 N N . GLN A 1 342 ? 2.830 15.434 35.081 1.00 92.31 342 GLN A N 1
ATOM 2716 C CA . GLN A 1 342 ? 1.873 16.473 35.451 1.00 92.31 342 GLN A CA 1
ATOM 2717 C C . GLN A 1 342 ? 1.023 16.032 36.640 1.00 92.31 342 GLN A C 1
ATOM 2719 O O . GLN A 1 342 ? 0.882 14.849 36.936 1.00 92.31 342 GLN A O 1
ATOM 2724 N N . THR A 1 343 ? 0.432 16.997 37.347 1.00 94.06 343 THR A N 1
ATOM 2725 C CA . THR A 1 343 ? -0.529 16.693 38.419 1.00 94.06 343 THR A CA 1
ATOM 2726 C C . THR A 1 343 ? -1.870 16.210 37.879 1.00 94.06 343 THR A C 1
ATOM 2728 O O . THR A 1 343 ? -2.570 15.494 38.584 1.00 94.06 343 THR A O 1
ATOM 2731 N N . ASN A 1 344 ? -2.227 16.630 36.665 1.00 95.94 344 ASN A N 1
ATOM 2732 C CA . ASN A 1 344 ? -3.442 16.270 35.945 1.00 95.94 344 ASN A CA 1
ATOM 2733 C C . ASN A 1 344 ? -3.142 16.340 34.444 1.00 95.94 344 ASN A C 1
ATOM 2735 O O . ASN A 1 344 ? -2.506 17.303 34.019 1.00 95.94 344 ASN A O 1
ATOM 2739 N N . TYR A 1 345 ? -3.642 15.381 33.674 1.00 97.12 345 TYR A N 1
ATOM 2740 C CA . TYR A 1 345 ? -3.650 15.411 32.213 1.00 97.12 345 TYR A CA 1
ATOM 2741 C C . TYR A 1 345 ? -5.017 15.894 31.751 1.00 97.12 345 TYR A C 1
ATOM 2743 O O . TYR A 1 345 ? -6.028 15.276 32.083 1.00 97.12 345 TYR A O 1
ATOM 2751 N N . GLN A 1 346 ? -5.058 17.033 31.064 1.00 97.75 346 GLN A N 1
ATOM 2752 C CA . GLN A 1 346 ? -6.303 17.608 30.567 1.00 97.75 346 GLN A CA 1
ATOM 2753 C C . GLN A 1 346 ? -6.708 16.925 29.263 1.00 97.75 346 GLN A C 1
ATOM 2755 O O . GLN A 1 346 ? -5.901 16.837 28.344 1.00 97.75 346 GLN A O 1
ATOM 2760 N N . ILE A 1 347 ? -7.953 16.460 29.211 1.00 98.31 347 ILE A N 1
ATOM 2761 C CA . ILE A 1 347 ? -8.559 15.802 28.058 1.00 98.31 347 ILE A CA 1
ATOM 2762 C C . ILE A 1 347 ? -9.753 16.655 27.639 1.00 98.31 347 ILE A C 1
ATOM 2764 O O . ILE A 1 347 ? -10.705 16.822 28.411 1.00 98.31 347 ILE A O 1
ATOM 2768 N N . ASP A 1 348 ? -9.677 17.211 26.435 1.00 98.25 348 ASP A N 1
ATOM 2769 C CA . ASP A 1 348 ? -10.686 18.097 25.862 1.00 98.25 348 ASP A CA 1
ATOM 2770 C C . ASP A 1 348 ? -11.295 17.453 24.616 1.00 98.25 348 ASP A C 1
ATOM 2772 O O . ASP A 1 348 ? -10.579 16.870 23.805 1.00 98.25 348 ASP A O 1
ATOM 2776 N N . ALA A 1 349 ? -12.609 17.572 24.453 1.00 98.25 349 ALA A N 1
ATOM 2777 C CA . ALA A 1 349 ? -13.317 17.085 23.275 1.00 98.25 349 ALA A CA 1
ATOM 2778 C C . ALA A 1 349 ? -14.437 18.048 22.877 1.00 98.25 349 ALA A C 1
ATOM 2780 O O . ALA A 1 349 ? -15.083 18.661 23.736 1.00 98.25 349 ALA A O 1
ATOM 2781 N N . GLU A 1 350 ? -14.695 18.153 21.578 1.00 97.88 350 GLU A N 1
ATOM 2782 C CA . GLU A 1 350 ? -15.886 18.800 21.040 1.00 97.88 350 GLU A CA 1
ATOM 2783 C C . GLU A 1 350 ? -16.910 17.727 20.661 1.00 97.88 350 GLU A C 1
ATOM 2785 O O . GLU A 1 350 ? -16.597 16.790 19.933 1.00 97.88 350 GLU A O 1
ATOM 2790 N N . ILE A 1 351 ? -18.138 17.851 21.168 1.00 98.00 351 ILE A N 1
ATOM 2791 C CA . ILE A 1 351 ? -19.200 16.868 20.941 1.00 98.00 351 ILE A CA 1
ATOM 2792 C C . ILE A 1 351 ? -20.351 17.522 20.189 1.00 98.00 351 ILE A C 1
ATOM 2794 O O . ILE A 1 351 ? -20.966 18.477 20.677 1.00 98.00 351 ILE A O 1
ATOM 2798 N N . THR A 1 352 ? -20.681 16.957 19.031 1.00 97.19 352 THR A N 1
ATOM 2799 C CA . THR A 1 352 ? -21.773 17.422 18.173 1.00 97.19 352 THR A CA 1
ATOM 2800 C C . THR A 1 352 ? -22.835 16.336 18.038 1.00 97.19 352 THR A C 1
ATOM 2802 O O . THR A 1 352 ? -22.538 15.220 17.635 1.00 97.19 352 THR A O 1
ATOM 2805 N N . SER A 1 353 ? -24.091 16.662 18.356 1.00 97.00 353 SER A N 1
ATOM 2806 C CA . SER A 1 353 ? -25.242 15.811 18.024 1.00 97.00 353 SER A CA 1
ATOM 2807 C C . SER A 1 353 ? -25.926 16.373 16.781 1.00 97.00 353 SER A C 1
ATOM 2809 O O . SER A 1 353 ? -26.704 17.328 16.875 1.00 97.00 353 SER A O 1
ATOM 2811 N N . HIS A 1 354 ? -25.655 15.784 15.616 1.00 97.25 354 HIS A N 1
ATOM 2812 C CA . HIS A 1 354 ? -26.263 16.198 14.345 1.00 97.25 354 HIS A CA 1
ATOM 2813 C C . HIS A 1 354 ? -27.767 15.883 14.293 1.00 97.25 354 HIS A C 1
ATOM 2815 O O . HIS A 1 354 ? -28.532 16.555 13.606 1.00 97.25 354 HIS A O 1
ATOM 2821 N N . SER A 1 355 ? -28.244 14.946 15.125 1.00 96.06 355 SER A N 1
ATOM 2822 C CA . SER A 1 355 ? -29.680 14.719 15.356 1.00 96.06 355 SER A CA 1
ATOM 2823 C C . SER A 1 355 ? -30.390 15.863 16.106 1.00 96.06 355 SER A C 1
ATOM 2825 O O . SER A 1 355 ? -31.615 15.827 16.288 1.00 96.06 355 SER A O 1
ATOM 2827 N N . GLN A 1 356 ? -29.628 16.858 16.580 1.00 93.81 356 GLN A N 1
ATOM 2828 C CA . GLN A 1 356 ? -30.074 17.983 17.407 1.00 93.81 356 GLN A CA 1
ATOM 2829 C C . GLN A 1 356 ? -30.718 17.554 18.736 1.00 93.81 356 GLN A C 1
ATOM 2831 O O . GLN A 1 356 ? -31.397 18.349 19.397 1.00 93.81 356 GLN A O 1
ATOM 2836 N N . GLN A 1 357 ? -30.528 16.297 19.148 1.00 96.88 357 GLN A N 1
ATOM 2837 C CA . GLN A 1 357 ? -30.975 15.822 20.448 1.00 96.88 357 GLN A CA 1
ATOM 2838 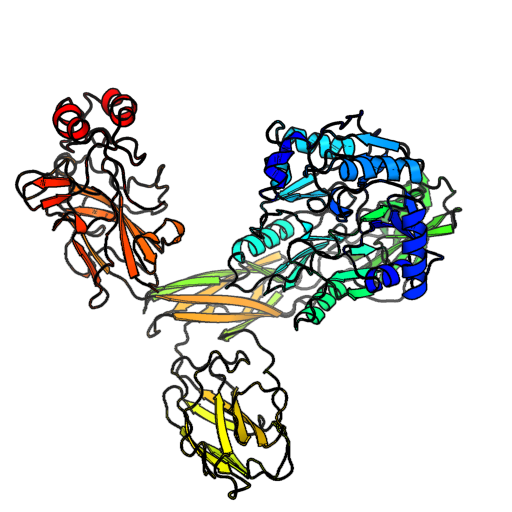C C . GLN A 1 357 ? -30.002 16.259 21.543 1.00 96.88 357 GLN A C 1
ATOM 2840 O O . GLN A 1 357 ? -28.816 16.491 21.325 1.00 96.88 357 GLN A O 1
ATOM 2845 N N . ALA A 1 358 ? -30.522 16.403 22.760 1.00 96.12 358 ALA A N 1
ATOM 2846 C CA . ALA A 1 358 ? -29.694 16.810 23.885 1.00 96.12 358 ALA A CA 1
ATOM 2847 C C . ALA A 1 358 ? -28.714 15.690 24.266 1.00 96.12 358 ALA A C 1
ATOM 2849 O O . ALA A 1 358 ? -29.142 14.565 24.523 1.00 96.12 358 ALA A O 1
ATOM 2850 N N . ILE A 1 359 ? -27.427 16.023 24.373 1.00 97.62 359 ILE A N 1
ATOM 2851 C CA . ILE A 1 359 ? -26.410 15.158 24.985 1.00 97.62 359 ILE A CA 1
ATOM 2852 C C . ILE A 1 359 ? -26.786 14.928 26.452 1.00 97.62 359 ILE A C 1
ATOM 2854 O O . ILE A 1 359 ? -27.120 15.884 27.165 1.00 97.62 359 ILE A O 1
ATOM 2858 N N . TYR A 1 360 ? -26.724 13.683 26.926 1.00 96.44 360 TYR A N 1
ATOM 2859 C CA . TYR A 1 360 ? -26.980 13.391 28.333 1.00 96.44 360 TYR A CA 1
ATOM 2860 C C . TYR A 1 360 ? -25.824 13.930 29.192 1.00 96.44 360 TYR A C 1
ATOM 2862 O O . TYR A 1 360 ? -24.684 13.490 29.016 1.00 96.44 360 TYR A O 1
ATOM 2870 N N . PRO A 1 361 ? -26.072 14.870 30.130 1.00 89.25 361 PRO A N 1
ATOM 2871 C CA . PRO A 1 361 ? -24.999 15.501 30.906 1.00 89.25 361 PRO A CA 1
ATOM 2872 C C . PRO A 1 361 ? -24.196 14.534 31.781 1.00 89.25 361 PRO A C 1
ATOM 2874 O O . PRO A 1 361 ? -23.102 14.873 32.212 1.00 89.25 361 PRO A O 1
ATOM 2877 N N . ASP A 1 362 ? -24.754 13.362 32.074 1.00 93.94 362 ASP A N 1
ATOM 2878 C CA . ASP A 1 362 ? -24.167 12.274 32.851 1.00 93.94 362 ASP A CA 1
ATOM 2879 C C . ASP A 1 362 ? -23.664 11.117 31.972 1.00 93.94 362 ASP A C 1
ATOM 2881 O O . ASP A 1 362 ? -23.522 10.004 32.468 1.00 93.94 362 ASP A O 1
ATOM 2885 N N . SER A 1 363 ? -23.404 11.369 30.684 1.00 95.81 363 SER A N 1
ATOM 2886 C CA . SER A 1 363 ? -22.899 10.359 29.743 1.00 95.81 363 SER A CA 1
ATOM 2887 C C . SER A 1 363 ? -21.540 10.675 29.130 1.00 95.81 363 SER A C 1
ATOM 2889 O O . SER A 1 363 ? -20.983 9.800 28.489 1.00 95.81 363 SER A O 1
ATOM 2891 N N . VAL A 1 364 ? -21.007 11.891 29.294 1.00 97.88 364 VAL A N 1
ATOM 2892 C CA . VAL A 1 364 ? -19.730 12.262 28.670 1.00 97.88 364 VAL A CA 1
ATOM 2893 C C . VAL A 1 364 ? -18.581 11.846 29.575 1.00 97.88 364 VAL A C 1
ATOM 2895 O O . VAL A 1 364 ? -18.313 12.505 30.583 1.00 97.88 364 VAL A O 1
ATOM 2898 N N . PHE A 1 365 ? -17.912 10.752 29.234 1.00 98.56 365 PHE A N 1
ATOM 2899 C CA . PHE A 1 365 ? -16.897 10.140 30.079 1.00 98.56 365 PHE A CA 1
ATOM 2900 C C . PHE A 1 365 ? -15.531 10.067 29.407 1.00 98.56 365 PHE A C 1
ATOM 2902 O O . PHE A 1 365 ? -15.430 9.746 28.229 1.00 98.56 365 PHE A O 1
ATOM 2909 N N . ILE A 1 366 ? -14.489 10.264 30.214 1.00 98.69 366 ILE A N 1
ATOM 2910 C CA . ILE A 1 366 ? -13.164 9.690 29.974 1.00 98.69 366 ILE A CA 1
ATOM 2911 C C . ILE A 1 366 ? -13.150 8.353 30.706 1.00 98.69 366 ILE A C 1
ATOM 2913 O O . ILE A 1 366 ? -13.394 8.308 31.918 1.00 98.69 366 ILE A O 1
ATOM 2917 N N . ILE A 1 367 ? -12.871 7.274 29.992 1.00 98.69 367 ILE A N 1
ATOM 2918 C CA . ILE A 1 367 ? -12.718 5.943 30.568 1.00 98.69 367 ILE A CA 1
ATOM 2919 C C . ILE A 1 367 ? -11.255 5.559 30.387 1.00 98.69 367 ILE A C 1
ATOM 2921 O O . ILE A 1 367 ? -10.781 5.484 29.260 1.00 98.69 367 ILE A O 1
ATOM 2925 N N . TYR A 1 368 ? -10.524 5.379 31.487 1.00 98.44 368 TYR A N 1
ATOM 2926 C CA . TYR A 1 368 ? -9.072 5.183 31.449 1.00 98.44 368 TYR A CA 1
ATOM 2927 C C . TYR A 1 368 ? -8.619 4.078 32.398 1.00 98.44 368 TYR A C 1
ATOM 2929 O O . TYR A 1 368 ? -9.256 3.829 33.421 1.00 98.44 368 TYR A O 1
ATOM 2937 N N . CYS A 1 369 ? -7.505 3.430 32.087 1.00 97.56 369 CYS A N 1
ATOM 2938 C CA . CYS A 1 369 ? -6.810 2.527 32.992 1.00 97.56 369 CYS A CA 1
ATOM 2939 C C . CYS A 1 369 ? -5.322 2.891 33.059 1.00 97.56 369 CYS A C 1
ATOM 2941 O O . CYS A 1 369 ? -4.812 3.680 32.264 1.00 97.56 369 CYS A O 1
ATOM 2943 N N . VAL A 1 370 ? -4.634 2.352 34.065 1.00 96.38 370 VAL A N 1
ATOM 2944 C CA . VAL A 1 370 ? -3.202 2.585 34.287 1.00 96.38 370 VAL A CA 1
ATOM 2945 C C . VAL A 1 370 ? -2.499 1.237 34.333 1.00 96.38 370 VAL A C 1
ATOM 2947 O O . VAL A 1 370 ? -2.924 0.369 35.102 1.00 96.38 370 VAL A O 1
ATOM 2950 N N . ASN A 1 371 ? -1.436 1.070 33.542 1.00 91.69 371 ASN A N 1
ATOM 2951 C CA . ASN A 1 371 ? -0.638 -0.157 33.430 1.00 91.69 371 ASN A CA 1
ATOM 2952 C C . ASN A 1 371 ? -1.508 -1.410 33.222 1.00 91.69 371 ASN A C 1
ATOM 2954 O O . ASN A 1 371 ? -1.428 -2.363 34.005 1.00 91.69 371 ASN A O 1
ATOM 2958 N N . SER A 1 372 ? -2.406 -1.373 32.228 1.00 90.31 372 SER A N 1
ATOM 2959 C CA . SER A 1 372 ? -3.360 -2.459 31.937 1.00 90.31 372 SER A CA 1
ATOM 2960 C C . SER A 1 372 ? -4.239 -2.888 33.135 1.00 90.31 372 SER A C 1
ATOM 2962 O O . SER A 1 372 ? -4.669 -4.039 33.254 1.00 90.31 372 SER A O 1
ATOM 2964 N N . GLY A 1 373 ? -4.491 -1.967 34.072 1.00 92.94 373 GLY A N 1
ATOM 2965 C CA . GLY A 1 373 ? -5.354 -2.176 35.233 1.00 92.94 373 GLY A CA 1
ATOM 2966 C C . GLY A 1 373 ? -6.854 -2.184 34.903 1.00 92.94 373 GLY A C 1
ATOM 2967 O O . GLY A 1 373 ? -7.280 -2.271 33.757 1.00 92.94 373 GLY A O 1
ATOM 2968 N N . SER A 1 374 ? -7.694 -2.077 35.936 1.00 95.69 374 SER A N 1
ATOM 2969 C CA . SER A 1 374 ? -9.139 -1.884 35.738 1.00 95.69 374 SER A CA 1
ATOM 2970 C C . SER A 1 374 ? -9.441 -0.472 35.235 1.00 95.69 374 SER A C 1
ATOM 2972 O O . SER A 1 374 ? -8.798 0.480 35.670 1.00 95.69 374 SER A O 1
ATOM 2974 N N . TYR A 1 375 ? -10.441 -0.351 34.362 1.00 96.94 375 TYR A N 1
ATOM 2975 C CA . TYR A 1 375 ? -10.920 0.943 33.889 1.00 96.94 375 TYR A CA 1
ATOM 2976 C C . TYR A 1 375 ? -11.659 1.710 34.992 1.00 96.94 375 TYR A C 1
ATOM 2978 O O . TYR A 1 375 ? -12.585 1.187 35.618 1.00 96.94 375 TYR A O 1
ATOM 2986 N N . ASP A 1 376 ? -11.266 2.966 35.172 1.00 97.00 376 ASP A N 1
ATOM 2987 C CA . ASP A 1 376 ? -11.954 3.989 35.948 1.00 97.00 376 ASP A CA 1
ATOM 2988 C C . ASP A 1 376 ? -12.657 4.978 35.006 1.00 97.00 376 ASP A C 1
ATOM 2990 O O . ASP A 1 376 ? -12.339 5.092 33.821 1.00 97.00 376 ASP A O 1
ATOM 2994 N N . THR A 1 377 ? -13.640 5.710 35.534 1.00 97.62 377 THR A N 1
ATOM 2995 C CA . THR A 1 377 ? -14.472 6.632 34.750 1.00 97.62 377 THR A CA 1
ATOM 2996 C C . THR A 1 377 ? -14.461 8.032 35.350 1.00 97.62 377 THR A C 1
ATOM 2998 O O . THR A 1 377 ? -14.681 8.212 36.551 1.00 97.62 377 THR A O 1
ATOM 3001 N N . ILE A 1 378 ? -14.265 9.039 34.501 1.00 98.06 378 ILE A N 1
ATOM 3002 C CA . ILE A 1 378 ? -14.283 10.458 34.857 1.00 98.06 378 ILE A CA 1
ATOM 3003 C C . ILE A 1 378 ? -15.359 11.151 34.029 1.00 98.06 378 ILE A C 1
ATOM 3005 O O . ILE A 1 378 ? -15.308 11.139 32.805 1.00 98.06 378 ILE A O 1
ATOM 3009 N N . LEU A 1 379 ? -16.320 11.788 34.698 1.00 98.25 379 LEU A N 1
ATOM 3010 C CA . LEU A 1 379 ? -17.320 12.619 34.028 1.00 98.25 379 LEU A CA 1
ATOM 3011 C C . LEU A 1 379 ? -16.679 13.925 33.542 1.00 98.25 379 LEU A C 1
ATOM 3013 O O . LEU A 1 379 ? -16.131 14.683 34.347 1.00 98.25 379 LEU A O 1
ATOM 3017 N N . MET A 1 380 ? -16.786 14.199 32.244 1.00 98.38 380 MET A N 1
ATOM 3018 C CA . MET A 1 380 ? -16.369 15.465 31.648 1.00 98.38 380 MET A CA 1
ATOM 3019 C C . MET A 1 380 ? -17.420 16.546 31.897 1.00 98.38 380 MET A C 1
ATOM 3021 O O . MET A 1 380 ? -18.625 16.298 31.948 1.00 98.38 380 MET A O 1
ATOM 3025 N N . VAL A 1 381 ? -16.961 17.785 32.036 1.00 96.56 381 VAL A N 1
ATOM 3026 C CA . VAL A 1 381 ? -17.810 18.953 32.272 1.00 96.56 381 VAL A CA 1
ATOM 3027 C C . VAL A 1 381 ? -17.943 19.742 30.976 1.00 96.56 381 VAL A C 1
ATOM 3029 O O . VAL A 1 381 ? -16.936 20.083 30.360 1.00 96.56 381 VAL A O 1
ATOM 3032 N N . ASN A 1 382 ? -19.175 20.086 30.587 1.00 96.81 382 ASN A N 1
ATOM 3033 C CA . ASN A 1 382 ? -19.408 21.040 29.502 1.00 96.81 382 ASN A CA 1
ATOM 3034 C C . ASN A 1 382 ? -18.878 22.420 29.925 1.00 96.81 382 ASN A C 1
ATOM 3036 O O . ASN A 1 382 ? -19.364 23.009 30.897 1.00 96.81 382 ASN A O 1
ATOM 3040 N N . THR A 1 383 ? -17.863 22.917 29.223 1.00 95.38 383 THR A N 1
ATOM 3041 C CA . THR A 1 383 ? -17.220 24.199 29.528 1.00 95.38 383 THR A CA 1
ATOM 3042 C C . THR A 1 383 ? -17.922 25.348 28.813 1.00 95.38 383 THR A C 1
ATOM 3044 O O . THR A 1 383 ? -18.215 26.375 29.433 1.00 95.38 383 THR A O 1
ATOM 3047 N N . LEU A 1 384 ? -18.215 25.176 27.522 1.00 94.69 384 LEU A N 1
ATOM 3048 C CA . LEU A 1 384 ? -18.959 26.122 26.701 1.00 94.69 384 LEU A CA 1
ATOM 3049 C C . LEU A 1 384 ? -19.404 25.472 25.386 1.00 94.69 384 LEU A C 1
ATOM 3051 O O . LEU A 1 384 ? -18.574 24.982 24.622 1.00 94.69 384 LEU A O 1
ATOM 3055 N N . GLY A 1 385 ? -20.693 25.588 25.061 1.00 93.00 385 GLY A N 1
ATOM 3056 C CA . GLY A 1 385 ? -21.227 25.124 23.779 1.00 93.00 385 GLY A CA 1
ATOM 3057 C C . GLY A 1 385 ? -21.047 23.616 23.628 1.00 93.00 385 GLY A C 1
ATOM 3058 O O . GLY A 1 385 ? -21.578 22.857 24.437 1.00 93.00 385 GLY A O 1
ATOM 3059 N N . LYS A 1 386 ? -20.289 23.210 22.610 1.00 94.75 386 LYS A N 1
ATOM 3060 C CA . LYS A 1 386 ? -19.962 21.814 22.303 1.00 94.75 386 LYS A CA 1
ATOM 3061 C C . LYS A 1 386 ? -18.715 21.292 23.030 1.00 94.75 386 LYS A C 1
ATOM 3063 O O . LYS A 1 386 ? -18.412 20.113 22.925 1.00 94.75 386 LYS A O 1
ATOM 3068 N N . ASN A 1 387 ? -17.998 22.143 23.768 1.00 97.88 387 ASN A N 1
ATOM 3069 C CA . ASN A 1 387 ? -16.724 21.780 24.389 1.00 97.88 387 ASN A CA 1
ATOM 3070 C C . ASN A 1 387 ? -16.916 21.121 25.757 1.00 97.88 387 ASN A C 1
ATOM 3072 O O . ASN A 1 387 ? -17.555 21.686 26.654 1.00 97.88 387 ASN A O 1
ATOM 3076 N N . TYR A 1 388 ? -16.279 19.971 25.942 1.00 98.44 388 TYR A N 1
ATOM 3077 C CA . TYR A 1 388 ? -16.232 19.207 27.181 1.00 98.44 388 TYR A CA 1
ATOM 3078 C C . TYR A 1 388 ? -14.784 19.036 27.627 1.00 98.44 388 TYR A C 1
ATOM 3080 O O . TYR A 1 388 ? -13.889 18.874 26.805 1.00 98.44 388 TYR A O 1
ATOM 3088 N N . SER A 1 389 ? -14.562 19.070 28.939 1.00 98.19 389 SER A N 1
ATOM 3089 C CA . SER A 1 389 ? -13.230 18.913 29.520 1.00 98.19 389 SER A CA 1
ATOM 3090 C C . SER A 1 389 ? -13.275 18.036 30.763 1.00 98.19 389 SER A C 1
ATOM 3092 O O . SER A 1 389 ? -14.191 18.137 31.587 1.00 98.19 389 SER A O 1
ATOM 3094 N N . GLY A 1 390 ? -12.274 17.181 30.912 1.00 97.81 390 GLY A N 1
ATOM 3095 C CA . GLY A 1 390 ? -12.022 16.395 32.110 1.00 97.81 390 GLY A CA 1
ATOM 3096 C C . GLY A 1 390 ? -10.523 16.241 32.335 1.00 97.81 390 GLY A C 1
ATOM 3097 O O . GLY A 1 390 ? -9.707 16.623 31.499 1.00 97.81 390 GLY A O 1
ATOM 3098 N N . THR A 1 391 ? -10.140 15.707 33.493 1.00 98.00 391 THR A N 1
ATOM 3099 C CA . THR A 1 391 ? -8.722 15.538 33.826 1.00 98.00 391 THR A CA 1
ATOM 3100 C C . THR A 1 391 ? -8.435 14.153 34.366 1.00 98.00 391 THR A C 1
ATOM 3102 O O . THR A 1 391 ? -8.970 13.803 35.419 1.00 98.00 391 THR A O 1
ATOM 3105 N N . ILE A 1 392 ? -7.536 13.417 33.716 1.00 98.12 392 ILE A N 1
ATOM 3106 C CA . ILE A 1 392 ? -6.968 12.186 34.269 1.00 98.12 392 ILE A CA 1
ATOM 3107 C C . ILE A 1 392 ? -5.967 12.580 35.373 1.00 98.12 392 ILE A C 1
ATOM 3109 O O . ILE A 1 392 ? -5.080 13.403 35.119 1.00 98.12 392 ILE A O 1
ATOM 3113 N N . PRO A 1 393 ? -6.084 12.050 36.607 1.00 96.88 393 PRO A N 1
ATOM 3114 C CA . PRO A 1 393 ? -5.132 12.338 37.675 1.00 96.88 393 PRO A CA 1
ATOM 3115 C C . PRO A 1 393 ? -3.709 11.922 37.293 1.00 96.88 393 PRO A C 1
ATOM 3117 O O . PRO A 1 393 ? -3.506 10.845 36.730 1.00 96.88 393 PRO A O 1
ATOM 3120 N N . GLY A 1 394 ? -2.725 12.746 37.655 1.00 94.06 394 GLY A N 1
ATOM 3121 C CA . GLY A 1 394 ? -1.312 12.456 37.416 1.00 94.06 394 GLY A CA 1
ATOM 3122 C C . GLY A 1 394 ? -0.882 11.107 37.997 1.00 94.06 394 GLY A C 1
ATOM 3123 O O . GLY A 1 394 ? -1.201 10.796 39.148 1.00 94.06 394 GLY A O 1
ATOM 3124 N N . GLN A 1 395 ? -0.144 10.326 37.209 1.00 94.62 395 GLN A N 1
ATOM 3125 C CA . GLN A 1 395 ? 0.390 9.022 37.608 1.00 94.62 395 GLN A CA 1
ATOM 3126 C C . GLN A 1 395 ? 1.900 9.103 37.885 1.00 94.62 395 GLN A C 1
ATOM 3128 O O . GLN A 1 395 ? 2.548 10.089 37.519 1.00 94.62 395 GLN A O 1
ATOM 3133 N N . PRO A 1 396 ? 2.487 8.109 38.576 1.00 89.38 396 PRO A N 1
ATOM 3134 C CA . PRO A 1 396 ? 3.935 8.016 38.714 1.00 89.38 396 PRO A CA 1
ATOM 3135 C C . PRO A 1 396 ? 4.646 8.000 37.353 1.00 89.38 396 PRO A C 1
ATOM 3137 O O . PRO A 1 396 ? 4.126 7.464 36.379 1.00 89.38 396 PRO A O 1
ATOM 3140 N N . TYR A 1 397 ? 5.860 8.548 37.316 1.00 84.25 397 TYR A N 1
ATOM 3141 C CA . TYR A 1 397 ? 6.767 8.439 36.170 1.00 84.25 397 TYR A CA 1
ATOM 3142 C C . TYR A 1 397 ? 6.928 6.977 35.713 1.00 84.25 397 TYR A C 1
ATOM 3144 O O . TYR A 1 397 ? 7.080 6.097 36.564 1.00 84.25 397 TYR A O 1
ATOM 3152 N N . GLY A 1 398 ? 6.876 6.741 34.400 1.00 79.00 398 GLY A N 1
ATOM 3153 C CA . GLY A 1 398 ? 6.909 5.419 33.766 1.00 79.00 398 GLY A CA 1
ATOM 3154 C C . GLY A 1 398 ? 5.565 4.680 33.730 1.00 79.00 398 GLY A C 1
ATOM 3155 O O . GLY A 1 398 ? 5.544 3.508 33.379 1.00 79.00 398 GLY A O 1
ATOM 3156 N N . SER A 1 399 ? 4.454 5.312 34.128 1.00 89.44 399 SER A N 1
ATOM 3157 C CA . SER A 1 399 ? 3.128 4.686 34.003 1.00 89.44 399 SER A CA 1
ATOM 3158 C C . SER A 1 399 ? 2.611 4.782 32.571 1.00 89.44 399 SER A C 1
ATOM 3160 O O . SER A 1 399 ? 2.663 5.861 31.984 1.00 89.44 399 SER A O 1
ATOM 3162 N N . GLU A 1 400 ? 2.037 3.696 32.067 1.00 94.00 400 GLU A N 1
ATOM 3163 C CA . GLU A 1 400 ? 1.204 3.669 30.864 1.00 94.00 400 GLU A CA 1
ATOM 3164 C C . GLU A 1 400 ? -0.230 4.064 31.230 1.00 94.00 400 GLU A C 1
ATOM 3166 O O . GLU A 1 400 ? -0.791 3.567 32.216 1.00 94.00 400 GLU A O 1
ATOM 3171 N N . ILE A 1 401 ? -0.827 4.958 30.447 1.00 97.06 401 ILE A N 1
ATOM 3172 C CA . ILE A 1 401 ? -2.228 5.354 30.559 1.00 97.06 401 ILE A CA 1
ATOM 3173 C C . ILE A 1 401 ? -2.905 5.050 29.227 1.00 97.06 401 ILE A C 1
ATOM 3175 O O . ILE A 1 401 ? -2.568 5.651 28.211 1.00 97.06 401 ILE A O 1
ATOM 3179 N N . ALA A 1 402 ? -3.898 4.165 29.264 1.00 98.00 402 ALA A N 1
ATOM 3180 C CA . ALA A 1 402 ? -4.784 3.891 28.140 1.00 98.00 402 ALA A CA 1
ATOM 3181 C C . ALA A 1 402 ? -6.155 4.516 28.419 1.00 98.00 402 ALA A C 1
ATOM 3183 O O . ALA A 1 402 ? -6.695 4.338 29.517 1.00 98.00 402 ALA A O 1
ATOM 3184 N N . TYR A 1 403 ? -6.729 5.258 27.473 1.00 98.69 403 TYR A N 1
ATOM 3185 C CA . TYR A 1 403 ? -8.038 5.886 27.639 1.00 98.69 403 TYR A CA 1
ATOM 3186 C C . TYR A 1 403 ? -8.841 5.985 26.341 1.00 98.69 403 TYR A C 1
ATOM 3188 O O . TYR A 1 403 ? -8.298 6.022 25.245 1.00 98.69 403 TYR A O 1
ATOM 3196 N N . TYR A 1 404 ? -10.158 6.077 26.482 1.00 98.75 404 TYR A N 1
ATOM 3197 C CA . TYR A 1 404 ? -11.083 6.397 25.399 1.00 98.75 404 TYR A CA 1
ATOM 3198 C C . TYR A 1 404 ? -12.219 7.275 25.933 1.00 98.75 404 TYR A C 1
ATOM 3200 O O . TYR A 1 404 ? -12.417 7.409 27.150 1.00 98.75 404 TYR A O 1
ATOM 3208 N N . LEU A 1 405 ? -12.955 7.905 25.023 1.00 98.81 405 LEU A N 1
ATOM 3209 C CA . LEU A 1 405 ? -14.110 8.736 25.349 1.00 98.81 405 LEU A CA 1
ATOM 3210 C C . LEU A 1 405 ? -15.409 7.983 25.087 1.00 98.81 405 LEU A C 1
ATOM 3212 O O . LEU A 1 405 ? -15.461 7.126 24.213 1.00 98.81 405 LEU A O 1
ATOM 3216 N N . PHE A 1 406 ? -16.459 8.328 25.827 1.00 98.69 406 PHE A N 1
ATOM 3217 C CA . PHE A 1 406 ? -17.816 7.830 25.611 1.00 98.69 406 PHE A CA 1
ATOM 3218 C C . PHE A 1 406 ? -18.820 8.978 25.734 1.00 98.69 406 PHE A C 1
ATOM 3220 O O . PHE A 1 406 ? -18.667 9.842 26.601 1.00 98.69 406 PHE A O 1
ATOM 3227 N N . VAL A 1 407 ? -19.864 8.971 24.904 1.00 98.56 407 VAL A N 1
ATOM 3228 C CA . VAL A 1 407 ? -21.011 9.885 25.011 1.00 98.56 407 VAL A CA 1
ATOM 3229 C C . VAL A 1 407 ? -22.307 9.211 24.571 1.00 98.56 407 VAL A C 1
ATOM 3231 O O . VAL A 1 407 ? -22.290 8.313 23.736 1.00 98.56 407 VAL A O 1
ATOM 3234 N N . ALA A 1 408 ? -23.445 9.667 25.101 1.00 98.38 408 ALA A N 1
ATOM 3235 C CA . ALA A 1 408 ? -24.773 9.313 24.611 1.00 98.38 408 ALA A CA 1
ATOM 3236 C C . ALA A 1 408 ? -25.699 10.539 24.512 1.00 98.38 408 ALA A C 1
ATOM 3238 O O . ALA A 1 408 ? -25.552 11.523 25.246 1.00 98.38 408 ALA A O 1
ATOM 3239 N N . ASP A 1 409 ? -26.699 10.473 23.632 1.00 98.19 409 ASP A N 1
ATOM 3240 C CA . ASP A 1 409 ? -27.666 11.555 23.433 1.00 98.19 409 ASP A CA 1
ATOM 3241 C C . ASP A 1 409 ? -29.134 11.095 23.427 1.00 98.19 409 ASP A C 1
ATOM 3243 O O . ASP A 1 409 ? -29.472 9.909 23.417 1.00 98.19 409 ASP A O 1
ATOM 3247 N N . GLY A 1 410 ? -30.039 12.075 23.435 1.00 97.75 410 GLY A N 1
ATOM 3248 C CA . GLY A 1 410 ? -31.483 11.861 23.448 1.00 97.75 410 GLY A CA 1
ATOM 3249 C C . GLY A 1 410 ? -32.063 11.164 22.213 1.00 97.75 410 GLY A C 1
ATOM 3250 O O . GLY A 1 410 ? -33.246 10.822 22.239 1.00 97.75 410 GLY A O 1
ATOM 3251 N N . SER A 1 411 ? -31.279 10.948 21.150 1.00 97.19 411 SER A N 1
ATOM 3252 C CA . SER A 1 411 ? -31.712 10.184 19.974 1.00 97.19 411 SER A CA 1
ATOM 3253 C C . SER A 1 411 ? -31.647 8.673 20.206 1.00 97.19 411 SER A C 1
ATOM 3255 O O . SER A 1 411 ? -32.263 7.916 19.457 1.00 97.19 411 SER A O 1
ATOM 3257 N N . GLY A 1 412 ? -30.952 8.246 21.266 1.00 96.62 412 GLY A N 1
ATOM 3258 C CA . GLY A 1 412 ? -30.649 6.846 21.550 1.00 96.62 412 GLY A CA 1
ATOM 3259 C C . GLY A 1 412 ? -29.285 6.398 21.023 1.00 96.62 412 GLY A C 1
ATOM 3260 O O . GLY A 1 412 ? -28.958 5.226 21.180 1.00 96.62 412 GLY A O 1
ATOM 3261 N N . ARG A 1 413 ? -28.500 7.307 20.428 1.00 97.62 413 ARG A N 1
ATOM 3262 C CA . ARG A 1 413 ? -27.120 7.048 20.007 1.00 97.62 413 ARG A CA 1
ATOM 3263 C C . ARG A 1 413 ? -26.170 7.088 21.195 1.00 97.62 413 ARG A C 1
ATOM 3265 O O . ARG A 1 413 ? -26.361 7.861 22.138 1.00 97.62 413 ARG A O 1
ATOM 3272 N N . SER A 1 414 ? -25.126 6.280 21.102 1.00 97.62 414 SER A N 1
ATOM 3273 C CA . SER A 1 414 ? -23.961 6.333 21.973 1.00 97.62 414 SER A CA 1
ATOM 3274 C C . SER A 1 414 ? -22.725 6.007 21.162 1.00 97.62 414 SER A C 1
ATOM 3276 O O . SER A 1 414 ? -22.775 5.070 20.371 1.00 97.62 414 SER A O 1
ATOM 3278 N N . GLU A 1 415 ? -21.648 6.745 21.378 1.00 98.19 415 GLU A N 1
ATOM 3279 C CA . GLU A 1 415 ? -20.431 6.640 20.577 1.00 98.19 415 GLU A CA 1
ATOM 3280 C C . GLU A 1 415 ? -19.193 6.694 21.466 1.00 98.19 415 GLU A C 1
ATOM 3282 O O . GLU A 1 415 ? -19.225 7.239 22.579 1.00 98.19 415 GLU A O 1
ATOM 3287 N N . THR A 1 416 ? -18.109 6.123 20.951 1.00 98.56 416 THR A N 1
ATOM 3288 C CA . THR A 1 416 ? -16.782 6.138 21.562 1.00 98.56 416 THR A CA 1
ATOM 3289 C C . THR A 1 416 ? -15.757 6.816 20.660 1.00 98.56 416 THR A C 1
ATOM 3291 O O . THR A 1 416 ? -15.968 6.951 19.458 1.00 98.56 416 THR A O 1
ATOM 3294 N N . HIS A 1 417 ? -14.654 7.279 21.252 1.00 98.38 417 HIS A N 1
ATOM 3295 C CA . HIS A 1 417 ? -13.487 7.761 20.509 1.00 98.38 417 HIS A CA 1
ATOM 3296 C C . HIS A 1 417 ? -12.191 7.213 21.150 1.00 98.38 417 HIS A C 1
ATOM 3298 O O . HIS A 1 417 ? -11.987 7.490 22.342 1.00 98.38 417 HIS A O 1
ATOM 3304 N N . PRO A 1 418 ? -11.360 6.429 20.424 1.00 97.62 418 PRO A N 1
ATOM 3305 C CA . PRO A 1 418 ? -11.543 5.975 19.032 1.00 97.62 418 PRO A CA 1
ATOM 3306 C C . PRO A 1 418 ? -12.836 5.185 18.821 1.00 97.62 418 PRO A C 1
ATOM 3308 O O . PRO A 1 418 ? -13.476 4.779 19.795 1.00 97.62 418 PRO A O 1
ATOM 3311 N N . PHE A 1 419 ? -13.238 4.988 17.562 1.00 97.94 419 PHE A N 1
ATOM 3312 C CA . PHE A 1 419 ? -14.559 4.450 17.211 1.00 97.94 419 PHE A CA 1
ATOM 3313 C C . PHE A 1 419 ? -14.900 3.158 17.969 1.00 97.94 419 PHE A C 1
ATOM 3315 O O . PHE A 1 419 ? -15.988 3.050 18.527 1.00 97.94 419 PHE A O 1
ATOM 3322 N N . ILE A 1 420 ? -13.954 2.217 18.078 1.00 97.88 420 ILE A N 1
ATOM 3323 C CA . ILE A 1 420 ? -14.161 0.920 18.747 1.00 97.88 420 ILE A CA 1
ATOM 3324 C C . ILE A 1 420 ? -14.074 0.994 20.287 1.00 97.88 420 ILE A C 1
ATOM 3326 O O . ILE A 1 420 ? -14.536 0.094 20.993 1.00 97.88 420 ILE A O 1
ATOM 3330 N N . GLY A 1 421 ? -13.510 2.075 20.832 1.00 97.69 421 GLY A N 1
ATOM 3331 C CA . GLY A 1 421 ? -13.378 2.318 22.266 1.00 97.69 421 GLY A CA 1
ATOM 3332 C C . GLY A 1 421 ? -12.330 1.431 22.943 1.00 97.69 421 GLY A C 1
ATOM 3333 O O . GLY A 1 421 ? -11.155 1.454 22.601 1.00 97.69 421 GLY A O 1
ATOM 3334 N N . ALA A 1 422 ? -12.747 0.668 23.956 1.00 96.44 422 ALA A N 1
ATOM 3335 C CA . ALA A 1 422 ? -11.842 -0.075 24.841 1.00 96.44 422 ALA A CA 1
ATOM 3336 C C . ALA A 1 422 ? -10.868 -1.079 24.175 1.00 96.44 422 ALA A C 1
ATOM 3338 O O . ALA A 1 422 ? -9.824 -1.317 24.785 1.00 96.44 422 ALA A O 1
ATOM 3339 N N . PRO A 1 423 ? -11.180 -1.717 23.025 1.00 96.81 423 PRO A N 1
ATOM 3340 C CA . PRO A 1 423 ? -10.242 -2.603 22.332 1.00 96.81 423 PRO A CA 1
ATOM 3341 C C . PRO A 1 423 ? -9.033 -1.899 21.706 1.00 96.81 423 PRO A C 1
ATOM 3343 O O . PRO A 1 423 ? -7.995 -2.537 21.575 1.00 96.81 423 PRO A O 1
ATOM 3346 N N . ASP A 1 424 ? -9.159 -0.616 21.363 1.00 97.00 424 ASP A N 1
ATOM 3347 C CA . ASP A 1 424 ? -8.106 0.189 20.730 1.00 97.00 424 ASP A CA 1
ATOM 3348 C C . ASP A 1 424 ? -8.091 1.598 21.360 1.00 97.00 424 ASP A C 1
ATOM 3350 O O . ASP A 1 424 ? -8.502 2.578 20.740 1.00 97.00 424 ASP A O 1
ATOM 3354 N N . PRO A 1 425 ? -7.747 1.712 22.659 1.00 97.88 425 PRO A N 1
ATOM 3355 C CA . PRO A 1 425 ? -7.749 2.988 23.363 1.00 97.88 425 PRO A CA 1
ATOM 3356 C C . PRO A 1 425 ? -6.560 3.857 22.926 1.00 97.88 425 PRO A C 1
ATOM 3358 O O . PRO A 1 425 ? -5.520 3.352 22.514 1.00 97.88 425 PRO A O 1
ATOM 3361 N N . HIS A 1 426 ? -6.652 5.171 23.128 1.00 98.00 426 HIS A N 1
ATOM 3362 C CA . HIS A 1 426 ? -5.477 6.037 23.043 1.00 98.00 426 HIS A CA 1
ATOM 3363 C C . HIS A 1 426 ? -4.504 5.720 24.179 1.00 98.00 426 HIS A C 1
ATOM 3365 O O . HIS A 1 426 ? -4.919 5.615 25.337 1.00 98.00 426 HIS A O 1
ATOM 3371 N N . ILE A 1 427 ? -3.212 5.621 23.866 1.00 95.50 427 ILE A N 1
ATOM 3372 C CA . ILE A 1 427 ? -2.168 5.266 24.832 1.00 95.50 427 ILE A CA 1
ATOM 3373 C C . ILE A 1 427 ? -1.111 6.367 24.894 1.00 95.50 427 ILE A C 1
ATOM 3375 O O . ILE A 1 427 ? -0.599 6.825 23.871 1.00 95.50 427 ILE A O 1
ATOM 3379 N N . PHE A 1 428 ? -0.755 6.766 26.116 1.00 94.69 428 PHE A N 1
ATOM 3380 C CA . PHE A 1 428 ? 0.419 7.592 26.377 1.00 94.69 428 PHE A CA 1
ATOM 3381 C C . PHE A 1 428 ? 1.132 7.181 27.668 1.00 94.69 428 PHE A C 1
ATOM 3383 O O . PHE A 1 428 ? 0.549 6.581 28.575 1.00 94.69 428 PHE A O 1
ATOM 3390 N N . TYR A 1 429 ? 2.396 7.572 27.779 1.00 90.50 429 TYR A N 1
ATOM 3391 C CA . TYR A 1 429 ? 3.285 7.248 28.886 1.00 90.50 429 TYR A CA 1
ATOM 3392 C C . TYR A 1 429 ? 3.628 8.498 29.701 1.00 90.50 429 TYR A C 1
ATOM 3394 O O . TYR A 1 429 ? 3.786 9.602 29.174 1.00 90.50 429 TYR A O 1
ATOM 3402 N N . VAL A 1 430 ? 3.715 8.348 31.025 1.00 90.56 430 VAL A N 1
ATOM 3403 C CA . VAL A 1 430 ? 4.009 9.457 31.943 1.00 90.56 430 VAL A CA 1
ATOM 3404 C C . VAL A 1 430 ? 5.513 9.680 32.100 1.00 90.56 430 VAL A C 1
ATOM 3406 O O . VAL A 1 430 ? 6.206 8.951 32.807 1.00 90.56 430 VAL A O 1
ATOM 3409 N N . GLY A 1 431 ? 5.976 10.798 31.553 1.00 78.94 431 GLY A N 1
ATOM 3410 C CA . GLY A 1 431 ? 7.369 11.198 31.413 1.00 78.94 431 GLY A CA 1
ATOM 3411 C C . GLY A 1 431 ? 8.005 10.636 30.143 1.00 78.94 431 GLY A C 1
ATOM 3412 O O . GLY A 1 431 ? 7.371 9.898 29.407 1.00 78.94 431 GLY A O 1
ATOM 3413 N N . GLU A 1 432 ? 9.266 10.994 29.898 1.00 64.62 432 GLU A N 1
ATOM 3414 C CA . GLU A 1 432 ? 10.084 10.298 28.896 1.00 64.62 432 GLU A CA 1
ATOM 3415 C C . GLU A 1 432 ? 10.348 8.857 29.348 1.00 64.62 432 GLU A C 1
ATOM 3417 O O . GLU A 1 432 ? 10.440 8.650 30.567 1.00 64.62 432 GLU A O 1
ATOM 3422 N N . PRO A 1 433 ? 10.542 7.889 28.438 1.00 54.69 433 PRO A N 1
ATOM 3423 C CA . PRO A 1 433 ? 10.727 6.489 28.783 1.00 54.69 433 PRO A CA 1
ATOM 3424 C C . PRO A 1 433 ? 11.808 6.361 29.849 1.00 54.69 433 PRO A C 1
ATOM 3426 O O . PRO A 1 433 ? 12.957 6.774 29.667 1.00 54.69 433 PRO A O 1
ATOM 3429 N N . SER A 1 434 ? 11.450 5.800 31.005 1.00 63.31 434 SER A N 1
ATOM 3430 C CA . SER A 1 434 ? 12.422 5.441 32.041 1.00 63.31 434 SER A CA 1
ATOM 3431 C C . SER A 1 434 ? 13.150 4.154 31.685 1.00 63.31 434 SER A C 1
ATOM 3433 O O . SER A 1 434 ? 13.541 3.400 32.567 1.00 63.31 434 SER A O 1
ATOM 3435 N N . TYR A 1 435 ? 13.229 3.847 30.407 1.00 69.38 435 TYR A N 1
ATOM 3436 C CA . TYR A 1 435 ? 13.769 2.639 29.850 1.00 69.38 435 TYR A CA 1
ATOM 3437 C C . TYR A 1 435 ? 14.484 3.014 28.545 1.00 69.38 435 TYR A C 1
ATOM 3439 O O . TYR A 1 435 ? 14.355 4.150 28.075 1.00 69.38 435 TYR A O 1
ATOM 3447 N N . PRO A 1 436 ? 15.356 2.142 28.045 1.00 83.31 436 PRO A N 1
ATOM 3448 C CA . PRO A 1 436 ? 15.993 2.314 26.746 1.00 83.31 436 PRO A CA 1
ATOM 3449 C C . PRO A 1 436 ? 14.964 2.185 25.621 1.00 83.31 436 PRO A C 1
ATOM 3451 O O . PRO A 1 436 ? 14.112 1.317 25.728 1.00 83.31 436 PRO A O 1
ATOM 3454 N N . ASP A 1 437 ? 15.052 3.016 24.585 1.00 87.50 437 ASP A N 1
ATOM 3455 C CA . ASP A 1 437 ? 14.160 2.977 23.410 1.00 87.50 437 ASP A CA 1
ATOM 3456 C C . ASP A 1 437 ? 15.045 2.978 22.158 1.00 87.50 437 ASP A C 1
ATOM 3458 O O . ASP A 1 437 ? 15.771 3.950 21.917 1.00 87.50 437 ASP A O 1
ATOM 3462 N N . ILE A 1 438 ? 15.114 1.849 21.455 1.00 92.75 438 ILE A N 1
ATOM 3463 C CA . ILE A 1 438 ? 16.061 1.637 20.360 1.00 92.75 438 ILE A CA 1
ATOM 3464 C C . ILE A 1 438 ? 15.503 2.135 19.019 1.00 92.75 438 ILE A C 1
ATOM 3466 O O . ILE A 1 438 ? 14.397 1.825 18.604 1.00 92.75 438 ILE A O 1
ATOM 3470 N N . SER A 1 439 ? 16.330 2.860 18.270 1.00 91.75 439 SER A N 1
ATOM 3471 C CA . SER A 1 439 ? 16.050 3.256 16.890 1.00 91.75 439 SER A CA 1
ATOM 3472 C C . SER A 1 439 ? 17.281 3.042 16.013 1.00 91.75 439 SER A C 1
ATOM 3474 O O . SER A 1 439 ? 18.412 3.257 16.454 1.00 91.75 439 SER A O 1
ATOM 3476 N N . VAL A 1 440 ? 17.079 2.617 14.767 1.00 90.25 440 VAL A N 1
ATOM 3477 C CA . VAL A 1 440 ? 18.140 2.213 13.830 1.00 90.25 440 VAL A CA 1
ATOM 3478 C C . VAL A 1 440 ? 17.989 2.913 12.478 1.00 90.25 440 VAL A C 1
ATOM 3480 O O . VAL A 1 440 ? 16.875 3.189 12.039 1.00 90.25 440 VAL A O 1
ATOM 3483 N N . ASN A 1 441 ? 19.104 3.218 11.812 1.00 84.50 441 ASN A N 1
ATOM 3484 C CA . ASN A 1 441 ? 19.117 3.810 10.470 1.00 84.50 441 ASN A CA 1
ATOM 3485 C C . ASN A 1 441 ? 20.439 3.487 9.738 1.00 84.50 441 ASN A C 1
ATOM 3487 O O . ASN A 1 441 ? 21.498 3.802 10.295 1.00 84.50 441 ASN A O 1
ATOM 3491 N N . PRO A 1 442 ? 20.428 2.925 8.514 1.00 87.62 442 PRO A N 1
ATOM 3492 C CA . PRO A 1 442 ? 19.257 2.510 7.726 1.00 87.62 442 PRO A CA 1
ATOM 3493 C C . PRO A 1 442 ? 18.565 1.260 8.292 1.00 87.62 442 PRO A C 1
ATOM 3495 O O . PRO A 1 442 ? 19.104 0.582 9.163 1.00 87.62 442 PRO A O 1
ATOM 3498 N N . SER A 1 443 ? 17.355 0.967 7.808 1.00 77.12 443 SER A N 1
ATOM 3499 C CA . SER A 1 443 ? 16.585 -0.234 8.174 1.00 77.12 443 SER A CA 1
ATOM 3500 C C . SER A 1 443 ? 17.009 -1.494 7.410 1.00 77.12 443 SER A C 1
ATOM 3502 O O . SER A 1 443 ? 16.506 -2.567 7.715 1.00 77.12 443 SER A O 1
ATOM 3504 N N . GLY A 1 444 ? 17.934 -1.380 6.452 1.00 81.38 444 GLY A N 1
ATOM 3505 C CA . GLY A 1 444 ? 18.499 -2.482 5.672 1.00 81.38 444 GLY A CA 1
ATOM 3506 C C . GLY A 1 444 ? 19.728 -2.034 4.876 1.00 81.38 444 GLY A C 1
ATOM 3507 O O . GLY A 1 444 ? 20.001 -0.835 4.779 1.00 81.38 444 GLY A O 1
ATOM 3508 N N . PHE A 1 445 ? 20.470 -2.991 4.319 1.00 86.44 445 PHE A N 1
ATOM 3509 C CA . PHE A 1 445 ? 21.640 -2.732 3.474 1.00 86.44 445 PHE A CA 1
ATOM 3510 C C . PHE A 1 4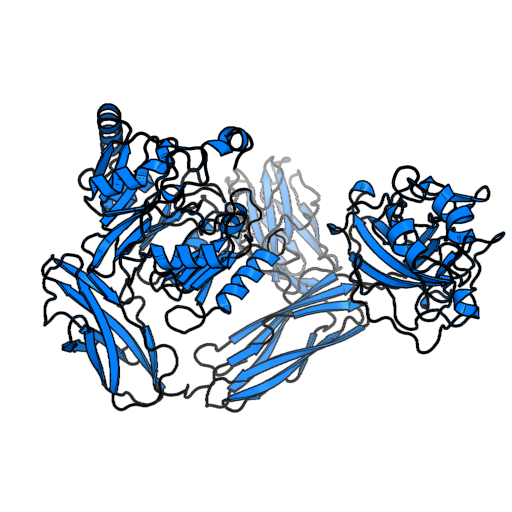45 ? 21.561 -3.513 2.164 1.00 86.44 445 PHE A C 1
ATOM 3512 O O . PHE A 1 445 ? 21.347 -4.721 2.190 1.00 86.44 445 PHE A O 1
ATOM 3519 N N . GLU A 1 446 ? 21.834 -2.841 1.047 1.00 86.31 446 GLU A N 1
ATOM 3520 C CA . GLU A 1 446 ? 22.147 -3.464 -0.242 1.00 86.31 446 GLU A CA 1
ATOM 3521 C C . GLU A 1 446 ? 23.524 -2.962 -0.692 1.00 86.31 446 GLU A C 1
ATOM 3523 O O . GLU A 1 446 ? 23.759 -1.757 -0.785 1.00 86.31 446 GLU A O 1
ATOM 3528 N N . VAL A 1 447 ? 24.466 -3.879 -0.901 1.00 86.31 447 VAL A N 1
ATOM 3529 C CA . VAL A 1 447 ? 25.871 -3.566 -1.183 1.00 86.31 447 VAL A CA 1
ATOM 3530 C C . VAL A 1 447 ? 26.326 -4.366 -2.391 1.00 86.31 447 VAL A C 1
ATOM 3532 O O . VAL A 1 447 ? 26.169 -5.578 -2.414 1.00 86.31 447 VAL A O 1
ATOM 3535 N N . THR A 1 448 ? 26.954 -3.720 -3.374 1.00 83.06 448 THR A N 1
ATOM 3536 C CA . THR A 1 448 ? 27.591 -4.415 -4.505 1.00 83.06 448 THR A CA 1
ATOM 3537 C C . THR A 1 448 ? 29.112 -4.354 -4.382 1.00 83.06 448 THR A C 1
ATOM 3539 O O . THR A 1 448 ? 29.673 -3.268 -4.254 1.00 83.06 448 THR A O 1
ATOM 3542 N N . LEU A 1 449 ? 29.790 -5.503 -4.454 1.00 83.81 449 LEU A N 1
ATOM 3543 C CA . LEU A 1 449 ? 31.252 -5.616 -4.444 1.00 83.81 449 LEU A CA 1
ATOM 3544 C C . LEU A 1 449 ? 31.771 -6.397 -5.651 1.00 83.81 449 LEU A C 1
ATOM 3546 O O . LEU A 1 449 ? 31.158 -7.363 -6.099 1.00 83.81 449 LEU A O 1
ATOM 3550 N N . LEU A 1 450 ? 32.962 -6.031 -6.131 1.00 83.19 450 LEU A N 1
ATOM 3551 C CA . LEU A 1 450 ? 33.721 -6.893 -7.037 1.00 83.19 450 LEU A CA 1
ATOM 3552 C C . LEU A 1 450 ? 34.246 -8.123 -6.289 1.00 83.19 450 LEU A C 1
ATOM 3554 O O . LEU A 1 450 ? 34.458 -8.053 -5.085 1.00 83.19 450 LEU A O 1
ATOM 3558 N N . THR A 1 451 ? 34.533 -9.234 -6.967 1.00 81.94 451 THR A N 1
ATOM 3559 C CA . THR A 1 451 ? 35.233 -10.382 -6.354 1.00 81.94 451 THR A CA 1
ATOM 3560 C C . THR A 1 451 ? 36.572 -9.951 -5.741 1.00 81.94 451 THR A C 1
ATOM 3562 O O . THR A 1 451 ? 37.379 -9.315 -6.424 1.00 81.94 451 THR A O 1
ATOM 3565 N N . ASN A 1 452 ? 36.867 -10.388 -4.512 1.00 81.75 452 ASN A N 1
ATOM 3566 C CA . ASN A 1 452 ? 38.076 -10.018 -3.756 1.00 81.75 452 ASN A CA 1
ATOM 3567 C C . ASN A 1 452 ? 38.207 -8.529 -3.395 1.00 81.75 452 ASN A C 1
ATOM 3569 O O . ASN A 1 452 ? 39.321 -8.002 -3.352 1.00 81.75 452 ASN A O 1
ATOM 3573 N N . ASP A 1 453 ? 37.084 -7.889 -3.091 1.00 85.81 453 ASP A N 1
ATOM 3574 C CA . ASP A 1 453 ? 36.981 -6.504 -2.641 1.00 85.81 453 ASP A CA 1
ATOM 3575 C C . ASP A 1 453 ? 36.380 -6.412 -1.226 1.00 85.81 453 ASP A C 1
ATOM 3577 O O . ASP A 1 453 ? 35.930 -7.405 -0.646 1.00 85.81 453 ASP A O 1
ATOM 3581 N N . SER A 1 454 ? 36.392 -5.218 -0.639 1.00 90.62 454 SER A N 1
ATOM 3582 C CA . SER A 1 454 ? 35.779 -4.968 0.661 1.00 90.62 454 SER A CA 1
ATOM 3583 C C . SER A 1 454 ? 35.302 -3.528 0.820 1.00 90.62 454 SER A C 1
ATOM 3585 O O . SER A 1 454 ? 36.027 -2.603 0.457 1.00 90.62 454 SER A O 1
ATOM 3587 N N . THR A 1 455 ? 34.157 -3.335 1.477 1.00 93.00 455 THR A N 1
ATOM 3588 C CA . THR A 1 455 ? 33.648 -2.012 1.879 1.00 93.00 455 THR A CA 1
ATOM 3589 C C . THR A 1 455 ? 33.186 -2.007 3.337 1.00 93.00 455 THR A C 1
ATOM 3591 O O . THR A 1 455 ? 33.036 -3.062 3.957 1.00 93.00 455 THR A O 1
ATOM 3594 N N . VAL A 1 456 ? 32.984 -0.814 3.899 1.00 95.00 456 VAL A N 1
ATOM 3595 C CA . VAL A 1 456 ? 32.437 -0.613 5.244 1.00 95.00 456 VAL A CA 1
ATOM 3596 C C . VAL A 1 456 ? 31.239 0.322 5.167 1.00 95.00 456 VAL A C 1
ATOM 3598 O O . VAL A 1 456 ? 31.402 1.494 4.837 1.00 95.00 456 VAL A O 1
ATOM 3601 N N . GLU A 1 457 ? 30.076 -0.181 5.568 1.00 95.06 457 GLU A N 1
ATOM 3602 C CA . GLU A 1 457 ? 28.857 0.607 5.749 1.00 95.06 457 GLU A CA 1
ATOM 3603 C C . GLU A 1 457 ? 28.613 0.912 7.231 1.00 95.06 457 GLU A C 1
ATOM 3605 O O . GLU A 1 457 ? 29.145 0.237 8.121 1.00 95.06 457 GLU A O 1
ATOM 3610 N N . GLN A 1 458 ? 27.816 1.946 7.516 1.00 95.12 458 GLN A N 1
ATOM 3611 C CA . GLN A 1 458 ? 27.497 2.355 8.886 1.00 95.12 458 GLN A CA 1
ATOM 3612 C C . GLN A 1 458 ? 26.012 2.211 9.203 1.00 95.12 458 GLN A C 1
ATOM 3614 O O . GLN A 1 458 ? 25.165 2.802 8.539 1.00 95.12 458 GLN A O 1
ATOM 3619 N N . LEU A 1 459 ? 25.724 1.502 10.293 1.00 95.06 459 LEU A N 1
ATOM 3620 C CA . LEU A 1 459 ? 24.421 1.470 10.944 1.00 95.06 459 LEU A CA 1
ATOM 3621 C C . LEU A 1 459 ? 24.435 2.414 12.149 1.00 95.06 459 LEU A C 1
ATOM 3623 O O . LEU A 1 459 ? 25.218 2.234 13.082 1.00 95.06 459 LEU A O 1
ATOM 3627 N N . SER A 1 460 ? 23.571 3.421 12.143 1.00 94.25 460 SER A N 1
ATOM 3628 C CA . SER A 1 460 ? 23.341 4.300 13.287 1.00 94.25 460 SER A CA 1
ATOM 3629 C C . SER A 1 460 ? 22.343 3.649 14.240 1.00 94.25 460 SER A C 1
ATOM 3631 O O . SER A 1 460 ? 21.238 3.309 13.828 1.00 94.25 460 SER A O 1
ATOM 3633 N N . LEU A 1 461 ? 22.722 3.498 15.508 1.00 96.06 461 LEU A N 1
ATOM 3634 C CA . LEU A 1 461 ? 21.886 2.977 16.588 1.00 96.06 461 LEU A CA 1
ATOM 3635 C C . LEU A 1 461 ? 21.704 4.085 17.630 1.00 96.06 461 LEU A C 1
ATOM 3637 O O . LEU A 1 461 ? 22.659 4.524 18.277 1.00 96.06 461 LEU A O 1
ATOM 3641 N N . SER A 1 462 ? 20.475 4.570 17.762 1.00 93.06 462 SER A N 1
ATOM 3642 C CA . SER A 1 462 ? 20.084 5.659 18.656 1.00 93.06 462 SER A CA 1
ATOM 3643 C C . SER A 1 462 ? 19.240 5.140 19.810 1.00 93.06 462 SER A C 1
ATOM 3645 O O . SER A 1 462 ? 18.407 4.261 19.630 1.00 93.06 462 SER A O 1
ATOM 3647 N N . ASN A 1 463 ? 19.459 5.706 20.992 1.00 92.62 463 ASN A N 1
ATOM 3648 C CA . ASN A 1 463 ? 18.635 5.478 22.166 1.00 92.62 463 ASN A CA 1
ATOM 3649 C C . ASN A 1 463 ? 17.760 6.710 22.402 1.00 92.62 463 ASN A C 1
ATOM 3651 O O . ASN A 1 463 ? 18.238 7.730 22.909 1.00 92.62 463 ASN A O 1
ATOM 3655 N N . LEU A 1 464 ? 16.490 6.614 22.028 1.00 85.00 464 LEU A N 1
ATOM 3656 C CA . LEU A 1 464 ? 15.477 7.651 22.213 1.00 85.00 464 LEU A CA 1
ATOM 3657 C C . LEU A 1 464 ? 14.931 7.680 23.651 1.00 85.00 464 LEU A C 1
ATOM 3659 O O . LEU A 1 464 ? 14.209 8.605 24.022 1.00 85.00 464 LEU A O 1
ATOM 3663 N N . GLY A 1 465 ? 15.340 6.725 24.488 1.00 79.44 465 GLY A N 1
ATOM 3664 C CA . GLY A 1 465 ? 14.985 6.613 25.896 1.00 79.44 465 GLY A CA 1
ATOM 3665 C C . GLY A 1 465 ? 15.929 7.396 26.811 1.00 79.44 465 GLY A C 1
ATOM 3666 O O . GLY A 1 465 ? 16.878 8.058 26.374 1.00 79.44 465 GLY A O 1
ATOM 3667 N N . GLN A 1 466 ? 15.670 7.358 28.121 1.00 74.94 466 GLN A N 1
ATOM 3668 C CA . GLN A 1 466 ? 16.486 8.070 29.122 1.00 74.94 466 GLN A CA 1
ATOM 3669 C C . GLN A 1 466 ? 17.477 7.160 29.866 1.00 74.94 466 GLN A C 1
ATOM 3671 O O . GLN A 1 466 ? 18.451 7.655 30.442 1.00 74.94 466 GLN A O 1
ATOM 3676 N N . MET A 1 467 ? 17.239 5.844 29.891 1.00 82.25 467 MET A N 1
ATOM 3677 C CA . MET A 1 467 ? 18.142 4.863 30.509 1.00 82.25 467 MET A CA 1
ATOM 3678 C C . MET A 1 467 ? 19.168 4.330 29.510 1.00 82.25 467 MET A C 1
ATOM 3680 O O . MET A 1 467 ? 19.012 4.506 28.314 1.00 82.25 467 MET A O 1
ATOM 3684 N N . GLU A 1 468 ? 20.247 3.721 30.001 1.00 90.62 468 GLU A N 1
ATOM 3685 C CA . GLU A 1 468 ? 21.305 3.152 29.157 1.00 90.62 468 GLU A CA 1
ATOM 3686 C C . GLU A 1 468 ? 20.782 1.950 28.351 1.00 90.62 468 GLU A C 1
ATOM 3688 O O . GLU A 1 468 ? 20.306 0.976 28.935 1.00 90.62 468 GLU A O 1
ATOM 3693 N N . LEU A 1 469 ? 20.865 2.044 27.021 1.00 93.50 469 LEU A N 1
ATOM 3694 C CA . LEU A 1 469 ? 20.538 0.968 26.089 1.00 93.50 469 LEU A CA 1
ATOM 3695 C C . LEU A 1 469 ? 21.735 0.040 25.982 1.00 93.50 469 LEU A C 1
ATOM 3697 O O . LEU A 1 469 ? 22.756 0.443 25.432 1.00 93.50 469 LEU A O 1
ATOM 3701 N N . ASP A 1 470 ? 21.607 -1.174 26.496 1.00 95.62 470 ASP A N 1
ATOM 3702 C CA . ASP A 1 470 ? 22.582 -2.242 26.320 1.00 95.62 470 ASP A CA 1
ATOM 3703 C C . ASP A 1 470 ? 22.162 -3.075 25.114 1.00 95.62 470 ASP A C 1
ATOM 3705 O O . ASP A 1 470 ? 21.023 -3.543 25.053 1.00 95.62 470 ASP A O 1
ATOM 3709 N N . PHE A 1 471 ? 23.079 -3.296 24.175 1.00 96.44 471 PHE A N 1
ATOM 3710 C CA . PHE A 1 471 ? 22.809 -4.108 22.993 1.00 96.44 471 PHE A CA 1
ATOM 3711 C C . PHE A 1 471 ? 23.877 -5.185 22.780 1.00 96.44 471 PHE A C 1
ATOM 3713 O O . PHE A 1 471 ? 25.049 -5.029 23.144 1.00 96.44 471 PHE A O 1
ATOM 3720 N N . ASN A 1 472 ? 23.456 -6.276 22.151 1.00 96.81 472 ASN A N 1
ATOM 3721 C CA . ASN A 1 472 ? 24.300 -7.315 21.582 1.00 96.81 472 ASN A CA 1
ATOM 3722 C C . ASN A 1 472 ? 23.802 -7.633 20.169 1.00 96.81 472 ASN A C 1
ATOM 3724 O O . ASN A 1 472 ? 22.605 -7.809 19.961 1.00 96.81 472 ASN A O 1
ATOM 3728 N N . ILE A 1 473 ? 24.721 -7.711 19.221 1.00 96.44 473 ILE A N 1
ATOM 3729 C CA . ILE A 1 473 ? 24.459 -7.912 17.808 1.00 96.44 473 ILE A CA 1
ATOM 3730 C C . ILE A 1 473 ? 24.967 -9.290 17.418 1.00 96.44 473 ILE A C 1
ATOM 3732 O O . ILE A 1 473 ? 26.166 -9.571 17.488 1.00 96.44 473 ILE A O 1
ATOM 3736 N N . ASP A 1 474 ? 24.042 -10.117 16.960 1.00 91.75 474 ASP A N 1
ATOM 3737 C CA . ASP A 1 474 ? 24.329 -11.347 16.245 1.00 91.75 474 ASP A CA 1
ATOM 3738 C C . ASP A 1 474 ? 24.145 -11.120 14.739 1.00 91.75 474 ASP A C 1
ATOM 3740 O O . ASP A 1 474 ? 23.563 -10.130 14.291 1.00 91.75 474 ASP A O 1
ATOM 3744 N N . LYS A 1 475 ? 24.658 -12.050 13.939 1.00 87.19 475 LYS A N 1
ATOM 3745 C CA . LYS A 1 475 ? 24.368 -12.125 12.508 1.00 87.19 475 LYS A CA 1
ATOM 3746 C C . LYS A 1 475 ? 23.924 -13.531 12.160 1.00 87.19 475 LYS A C 1
ATOM 3748 O O . LYS A 1 475 ? 24.475 -14.504 12.681 1.00 87.19 475 LYS A O 1
ATOM 3753 N N . GLN A 1 476 ? 22.973 -13.628 11.252 1.00 82.25 476 GLN A N 1
ATOM 3754 C CA . GLN A 1 476 ? 22.517 -14.882 10.682 1.00 82.25 476 GLN A CA 1
ATOM 3755 C C . GLN A 1 476 ? 22.604 -14.758 9.170 1.00 82.25 476 GLN A C 1
ATOM 3757 O O . GLN A 1 476 ? 22.013 -13.854 8.608 1.00 82.25 476 GLN A O 1
ATOM 3762 N N . TYR A 1 477 ? 23.333 -15.642 8.495 1.00 75.88 477 TYR A N 1
ATOM 3763 C CA . TYR A 1 477 ? 23.249 -15.692 7.038 1.00 75.88 477 TYR A CA 1
ATOM 3764 C C . TYR A 1 477 ? 21.865 -16.222 6.655 1.00 75.88 477 TYR A C 1
ATOM 3766 O O . TYR A 1 477 ? 21.443 -17.274 7.141 1.00 75.88 477 TYR A O 1
ATOM 3774 N N . VAL A 1 478 ? 21.147 -15.441 5.857 1.00 60.81 478 VAL A N 1
ATOM 3775 C CA . VAL A 1 478 ? 19.794 -15.741 5.387 1.00 60.81 478 VAL A CA 1
ATOM 3776 C C . VAL A 1 478 ? 19.944 -16.253 3.971 1.00 60.81 478 VAL A C 1
ATOM 3778 O O . VAL A 1 478 ? 20.765 -15.746 3.215 1.00 60.81 478 VAL A O 1
ATOM 3781 N N . PHE A 1 479 ? 19.180 -17.268 3.599 1.00 55.25 479 PHE A N 1
ATOM 3782 C CA . PHE A 1 479 ? 19.226 -17.768 2.229 1.00 55.25 479 PHE A CA 1
ATOM 3783 C C . PHE A 1 479 ? 17.843 -17.940 1.588 1.00 55.25 479 PHE A C 1
ATOM 3785 O O . PHE A 1 479 ? 17.779 -18.238 0.403 1.00 55.25 479 PHE A O 1
ATOM 3792 N N . SER A 1 480 ? 16.756 -17.677 2.330 1.00 45.31 480 SER A N 1
ATOM 3793 C CA . SER A 1 480 ? 15.421 -17.251 1.862 1.00 45.31 480 SER A CA 1
ATOM 3794 C C . SER A 1 480 ? 14.410 -17.301 3.031 1.00 45.31 480 SER A C 1
ATOM 3796 O O . SER A 1 480 ? 14.720 -17.812 4.109 1.00 45.31 480 SER A O 1
ATOM 3798 N N . LYS A 1 481 ? 13.218 -16.710 2.850 1.00 36.62 481 LYS A N 1
ATOM 3799 C CA . LYS A 1 481 ? 12.127 -16.626 3.845 1.00 36.62 481 LYS A CA 1
ATOM 3800 C C . LYS A 1 481 ? 11.272 -17.902 3.820 1.00 36.62 481 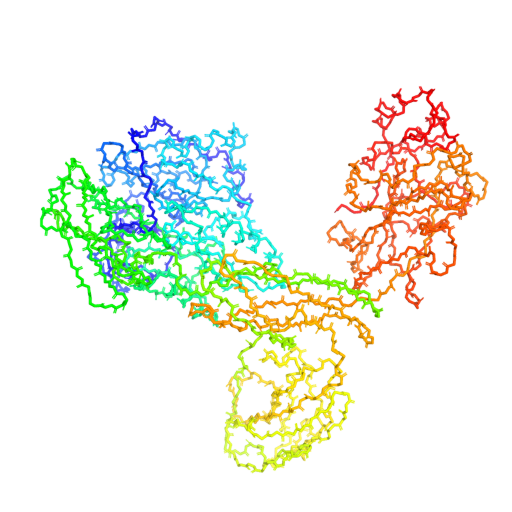LYS A C 1
ATOM 3802 O O . LYS A 1 481 ? 10.882 -18.356 2.749 1.00 36.62 481 LYS A O 1
ATOM 3807 N N . ALA A 1 482 ? 10.948 -18.428 5.003 1.00 34.69 482 ALA A N 1
ATOM 3808 C CA . ALA A 1 482 ? 10.234 -19.691 5.186 1.00 34.69 482 ALA A CA 1
ATOM 3809 C C . ALA A 1 482 ? 8.857 -19.750 4.482 1.00 34.69 482 ALA A C 1
ATOM 3811 O O . ALA A 1 482 ? 7.945 -18.964 4.756 1.00 34.69 482 ALA A O 1
ATOM 3812 N N . LYS A 1 483 ? 8.773 -20.739 3.590 1.00 51.16 483 LYS A N 1
ATOM 3813 C CA . LYS A 1 483 ? 7.641 -21.528 3.098 1.00 51.16 483 LYS A CA 1
ATOM 3814 C C . LYS A 1 483 ? 6.686 -22.177 4.101 1.00 51.16 483 LYS A C 1
ATOM 3816 O O . LYS A 1 483 ? 6.954 -22.150 5.288 1.00 51.16 483 LYS A O 1
ATOM 3821 N N . ALA A 1 484 ? 5.662 -22.876 3.619 1.00 68.56 484 ALA A N 1
ATOM 3822 C CA . ALA A 1 484 ? 5.141 -24.086 4.259 1.00 68.56 484 ALA A CA 1
ATOM 3823 C C . ALA A 1 484 ? 5.231 -25.204 3.206 1.00 68.56 484 ALA A C 1
ATOM 3825 O O . ALA A 1 484 ? 4.657 -25.026 2.125 1.00 68.56 484 ALA A O 1
ATOM 3826 N N . TYR A 1 485 ? 5.912 -26.328 3.477 1.00 82.62 485 TYR A N 1
ATOM 3827 C CA . TYR A 1 485 ? 6.011 -27.429 2.497 1.00 82.62 485 TYR A CA 1
ATOM 3828 C C . TYR A 1 485 ? 4.633 -27.855 1.973 1.00 82.62 485 TYR A C 1
ATOM 3830 O O . TYR A 1 485 ? 3.689 -28.089 2.736 1.00 82.62 485 TYR A O 1
ATOM 3838 N N . CYS A 1 486 ? 4.530 -28.041 0.656 1.00 87.00 486 CYS A N 1
ATOM 3839 C CA . CYS A 1 486 ? 3.322 -28.555 0.021 1.00 87.00 486 CYS A CA 1
ATOM 3840 C C . CYS A 1 486 ? 2.894 -29.917 0.611 1.00 87.00 486 CYS A C 1
ATOM 3842 O O . CYS A 1 486 ? 3.719 -30.771 0.962 1.00 87.00 486 CYS A O 1
ATOM 3844 N N . SER A 1 487 ? 1.582 -30.153 0.700 1.00 90.62 487 SER A N 1
ATOM 3845 C CA . SER A 1 487 ? 1.034 -31.415 1.208 1.00 90.62 487 SER A CA 1
ATOM 3846 C C . SER A 1 487 ? 1.238 -32.565 0.218 1.00 90.62 487 SER A C 1
ATOM 3848 O O . SER A 1 487 ? 0.988 -32.388 -0.974 1.00 90.62 487 SER A O 1
ATOM 3850 N N . SER A 1 488 ? 1.581 -33.755 0.714 1.00 93.25 488 SER A N 1
ATOM 3851 C CA . SER A 1 488 ? 1.588 -34.992 -0.072 1.00 93.25 488 SER A CA 1
ATOM 3852 C C . SER A 1 488 ? 1.212 -36.181 0.804 1.00 93.25 488 SER A C 1
ATOM 3854 O O . SER A 1 488 ? 1.595 -36.225 1.971 1.00 93.25 488 SER A O 1
ATOM 3856 N N . SER A 1 489 ? 0.411 -37.113 0.290 1.00 93.75 489 SER A N 1
ATOM 3857 C CA . SER A 1 489 ? -0.030 -38.281 1.060 1.00 93.75 489 SER A CA 1
ATOM 3858 C C . SER A 1 489 ? -0.440 -39.432 0.150 1.00 93.75 489 SER A C 1
ATOM 3860 O O . SER A 1 489 ? -1.164 -39.239 -0.828 1.00 93.75 489 SER A O 1
ATOM 3862 N N . GLY A 1 490 ? 0.017 -40.635 0.473 1.00 91.06 490 GLY A N 1
ATOM 3863 C CA . GLY A 1 490 ? -0.314 -41.845 -0.263 1.00 91.06 490 GLY A CA 1
ATOM 3864 C C . GLY A 1 490 ? -1.661 -42.470 0.104 1.00 91.06 490 GLY A C 1
ATOM 3865 O O . GLY A 1 490 ? -2.545 -41.843 0.694 1.00 91.06 490 GLY A O 1
ATOM 3866 N N . GLY A 1 491 ? -1.817 -43.739 -0.260 1.00 88.38 491 GLY A N 1
ATOM 3867 C CA . GLY A 1 491 ? -3.047 -44.508 -0.099 1.00 88.38 491 GLY A CA 1
ATOM 3868 C C . GLY A 1 491 ? -2.830 -45.986 -0.417 1.00 88.38 491 GLY A C 1
ATOM 3869 O O . GLY A 1 491 ? -1.741 -46.383 -0.819 1.00 88.38 491 GLY A O 1
ATOM 3870 N N . GLY A 1 492 ? -3.875 -46.800 -0.266 1.00 83.25 492 GLY A N 1
ATOM 3871 C CA . GLY A 1 492 ? -3.805 -48.240 -0.542 1.00 83.25 492 GLY A CA 1
ATOM 3872 C C . GLY A 1 492 ? -3.263 -49.058 0.634 1.00 83.25 492 GLY A C 1
ATOM 3873 O O . GLY A 1 492 ? -2.811 -48.502 1.630 1.00 83.25 492 GLY A O 1
ATOM 3874 N N . ASP A 1 493 ? -3.368 -50.386 0.526 1.00 78.31 493 ASP A N 1
ATOM 3875 C CA . ASP A 1 493 ? -3.015 -51.340 1.595 1.00 78.31 493 ASP A CA 1
ATOM 3876 C C . ASP A 1 493 ? -1.767 -52.183 1.260 1.00 78.31 493 ASP A C 1
ATOM 3878 O O . ASP A 1 493 ? -1.370 -53.011 2.075 1.00 78.31 493 ASP A O 1
ATOM 3882 N N . ASP A 1 494 ? -1.111 -51.958 0.112 1.00 79.19 494 ASP A N 1
ATOM 3883 C CA . ASP A 1 494 ? -0.028 -52.832 -0.365 1.00 79.19 494 ASP A CA 1
ATOM 3884 C C . ASP A 1 494 ? 1.275 -52.077 -0.747 1.00 79.19 494 ASP A C 1
ATOM 3886 O O . ASP A 1 494 ? 2.360 -52.590 -0.484 1.00 79.19 494 ASP A O 1
ATOM 3890 N N . GLU A 1 495 ? 1.221 -50.846 -1.272 1.00 84.12 495 GLU A N 1
ATOM 3891 C CA . GLU A 1 495 ? 2.406 -50.085 -1.716 1.00 84.12 495 GLU A CA 1
ATOM 3892 C C . GLU A 1 495 ? 2.986 -49.176 -0.610 1.00 84.12 495 GLU A C 1
ATOM 3894 O O . GLU A 1 495 ? 2.303 -48.273 -0.127 1.00 84.12 495 GLU A O 1
ATOM 3899 N N . PHE A 1 496 ? 4.249 -49.392 -0.207 1.00 92.56 496 PHE A N 1
ATOM 3900 C CA . PHE A 1 496 ? 4.894 -48.630 0.876 1.00 92.56 496 PHE A CA 1
ATOM 3901 C C . PHE A 1 496 ? 6.437 -48.646 0.806 1.00 92.56 496 PHE A C 1
ATOM 3903 O O . PHE A 1 496 ? 7.046 -49.508 0.163 1.00 92.56 496 PHE A O 1
ATOM 3910 N N . ILE A 1 497 ? 7.088 -47.706 1.491 1.00 96.31 497 ILE A N 1
ATOM 3911 C CA . ILE A 1 497 ? 8.540 -47.598 1.658 1.00 96.31 497 ILE A CA 1
ATOM 3912 C C . ILE A 1 497 ? 8.962 -48.501 2.827 1.00 96.31 497 ILE A C 1
ATOM 3914 O O . ILE A 1 497 ? 8.573 -48.303 3.969 1.00 96.31 497 ILE A O 1
ATOM 3918 N N . LEU A 1 498 ? 9.774 -49.531 2.561 1.00 96.50 498 LEU A N 1
ATOM 3919 C CA . LEU A 1 498 ? 10.243 -50.446 3.612 1.00 96.50 498 LEU A CA 1
ATOM 3920 C C . LEU A 1 498 ? 11.488 -49.924 4.331 1.00 96.50 498 LEU A C 1
ATOM 3922 O O . LEU A 1 498 ? 11.680 -50.191 5.519 1.00 96.50 498 LEU A O 1
ATOM 3926 N N . ASN A 1 499 ? 12.397 -49.272 3.602 1.00 97.75 499 ASN A N 1
ATOM 3927 C CA . ASN A 1 499 ? 13.646 -48.782 4.176 1.00 97.75 499 ASN A CA 1
ATOM 3928 C C . ASN A 1 499 ? 14.277 -47.665 3.343 1.00 97.75 499 ASN A C 1
ATOM 3930 O O . ASN A 1 499 ? 14.408 -47.821 2.130 1.00 97.75 499 ASN A O 1
ATOM 3934 N N . VAL A 1 500 ? 14.757 -46.614 4.012 1.00 97.94 500 VAL A N 1
ATOM 3935 C CA . VAL A 1 500 ? 15.579 -45.539 3.430 1.00 97.94 500 VAL A CA 1
ATOM 3936 C C . VAL A 1 500 ? 16.975 -45.571 4.050 1.00 97.94 500 VAL A C 1
ATOM 3938 O O . VAL A 1 500 ? 17.111 -45.538 5.278 1.00 97.94 500 VAL A O 1
ATOM 3941 N N . THR A 1 501 ? 18.019 -45.626 3.214 1.00 97.94 501 THR A N 1
ATOM 3942 C CA . THR A 1 501 ? 19.419 -45.509 3.655 1.00 97.94 501 THR A CA 1
ATOM 3943 C C . THR A 1 501 ? 20.168 -44.410 2.909 1.00 97.94 501 THR A C 1
ATOM 3945 O O . THR A 1 501 ? 20.260 -44.481 1.685 1.00 97.94 501 THR A O 1
ATOM 3948 N N . ILE A 1 502 ? 20.758 -43.460 3.637 1.00 97.44 502 ILE A N 1
ATOM 3949 C CA . ILE A 1 502 ? 21.702 -42.441 3.146 1.00 97.44 502 ILE A CA 1
ATOM 3950 C C . ILE A 1 502 ? 22.575 -41.968 4.314 1.00 97.44 502 ILE A C 1
ATOM 3952 O O . ILE A 1 502 ? 22.057 -41.636 5.376 1.00 97.44 502 ILE A O 1
ATOM 3956 N N . GLY A 1 503 ? 23.901 -41.933 4.147 1.00 95.31 503 GLY A N 1
ATOM 3957 C CA . GLY A 1 503 ? 24.807 -41.505 5.221 1.00 95.31 503 GLY A CA 1
ATOM 3958 C C . GLY A 1 503 ? 24.580 -42.285 6.529 1.00 95.31 503 GLY A C 1
ATOM 3959 O O . GLY A 1 503 ? 24.713 -43.511 6.550 1.00 95.31 503 GLY A O 1
ATOM 3960 N N . SER A 1 504 ? 24.241 -41.587 7.620 1.00 94.00 504 SER A N 1
ATOM 3961 C CA . SER A 1 504 ? 23.844 -42.196 8.902 1.00 94.00 504 SER A CA 1
ATOM 3962 C C . SER A 1 504 ? 22.367 -42.593 9.005 1.00 94.00 504 SER A C 1
ATOM 3964 O O . SER A 1 504 ? 22.009 -43.307 9.946 1.00 94.00 504 SER A O 1
ATOM 3966 N N . ILE A 1 505 ? 21.511 -42.172 8.070 1.00 97.38 505 ILE A N 1
ATOM 3967 C CA . ILE A 1 505 ? 20.105 -42.582 8.014 1.00 97.38 505 ILE A CA 1
ATOM 3968 C C . ILE A 1 505 ? 20.043 -44.039 7.553 1.00 97.38 505 ILE A C 1
ATOM 3970 O O . ILE A 1 505 ? 20.555 -44.405 6.496 1.00 97.38 505 ILE A O 1
ATOM 3974 N N . ASN A 1 506 ? 19.398 -44.874 8.365 1.00 97.44 506 ASN A N 1
ATOM 3975 C CA . ASN A 1 506 ? 18.982 -46.229 8.022 1.00 97.44 506 ASN A CA 1
ATOM 3976 C C . ASN A 1 506 ? 17.689 -46.533 8.786 1.00 97.44 506 ASN A C 1
ATOM 3978 O O . ASN A 1 506 ? 17.732 -47.017 9.921 1.00 97.44 506 ASN A O 1
ATOM 3982 N N . ASN A 1 507 ? 16.554 -46.175 8.189 1.00 97.44 507 ASN A N 1
ATOM 3983 C CA . ASN A 1 507 ? 15.248 -46.225 8.840 1.00 97.44 507 ASN A CA 1
ATOM 3984 C C . ASN A 1 507 ? 14.374 -47.296 8.185 1.00 97.44 507 ASN A C 1
ATOM 3986 O O . ASN A 1 507 ? 14.120 -47.221 6.987 1.00 97.44 507 ASN A O 1
ATOM 3990 N N . THR A 1 508 ? 13.984 -48.335 8.929 1.00 96.88 508 THR A N 1
ATOM 3991 C CA . THR A 1 508 ? 13.084 -49.399 8.448 1.00 96.88 508 THR A CA 1
ATOM 3992 C C . THR A 1 508 ? 11.703 -49.186 9.044 1.00 96.88 508 THR A C 1
ATOM 3994 O O . THR A 1 508 ? 11.548 -49.204 10.269 1.00 96.88 508 THR A O 1
ATOM 3997 N N . THR A 1 509 ? 10.713 -49.024 8.181 1.00 93.56 509 THR A N 1
ATOM 3998 C CA . THR A 1 509 ? 9.358 -48.593 8.523 1.00 93.56 509 THR A CA 1
ATOM 3999 C C . THR A 1 509 ? 8.335 -49.628 8.060 1.00 93.56 509 THR A C 1
ATOM 4001 O O . THR A 1 509 ? 8.663 -50.666 7.478 1.00 93.56 509 THR A O 1
ATOM 4004 N N . GLY A 1 510 ? 7.088 -49.424 8.465 1.00 89.00 510 GLY A N 1
ATOM 4005 C CA . GLY A 1 510 ? 5.949 -50.183 7.967 1.00 89.00 510 GLY A CA 1
ATOM 4006 C C . GLY A 1 510 ? 4.943 -49.208 7.381 1.00 89.00 510 GLY A C 1
ATOM 4007 O O . GLY A 1 510 ? 5.008 -48.022 7.676 1.00 89.00 510 GLY A O 1
ATOM 4008 N N . GLN A 1 511 ? 4.003 -49.736 6.612 1.00 87.75 511 GLN A N 1
ATOM 4009 C CA . GLN A 1 511 ? 3.087 -48.942 5.809 1.00 87.75 511 GLN A CA 1
ATOM 4010 C C . GLN A 1 511 ? 2.361 -47.816 6.557 1.00 87.75 511 GLN A C 1
ATOM 4012 O O . GLN A 1 511 ? 1.669 -48.038 7.560 1.00 87.75 511 GLN A O 1
ATOM 4017 N N . SER A 1 512 ? 2.453 -46.624 5.979 1.00 91.00 512 SER A N 1
ATOM 4018 C CA . SER A 1 512 ? 1.648 -45.446 6.263 1.00 91.00 512 SER A CA 1
ATOM 4019 C C . SER A 1 512 ? 1.297 -44.719 4.954 1.00 91.00 512 SER A C 1
ATOM 4021 O O . SER A 1 512 ? 1.656 -45.167 3.869 1.00 91.00 512 SER A O 1
ATOM 4023 N N . TYR A 1 513 ? 0.544 -43.620 5.034 1.00 93.38 513 TYR A N 1
ATOM 4024 C CA . TYR A 1 513 ? 0.272 -42.777 3.858 1.00 93.38 513 TYR A CA 1
ATOM 4025 C C . TYR A 1 513 ? 1.276 -41.628 3.744 1.00 93.38 513 TYR A C 1
ATOM 4027 O O . TYR A 1 513 ? 1.778 -41.332 2.661 1.00 93.38 513 TYR A O 1
ATOM 4035 N N . TYR A 1 514 ? 1.565 -40.993 4.877 1.00 95.94 514 TYR A N 1
ATOM 4036 C CA . TYR A 1 514 ? 2.584 -39.968 5.034 1.00 95.94 514 TYR A CA 1
ATOM 4037 C C . TYR A 1 514 ? 3.224 -40.150 6.408 1.00 95.94 514 TYR A C 1
ATOM 4039 O O . TYR A 1 514 ? 2.506 -40.229 7.416 1.00 95.94 514 TYR A O 1
ATOM 4047 N N . ALA A 1 515 ? 4.551 -40.169 6.452 1.00 95.19 515 ALA A N 1
ATOM 4048 C CA . ALA A 1 515 ? 5.310 -40.186 7.689 1.00 95.19 515 ALA A CA 1
ATOM 4049 C C . ALA A 1 515 ? 6.390 -39.100 7.699 1.00 95.19 515 ALA A C 1
ATOM 4051 O O . ALA A 1 515 ? 7.197 -38.973 6.781 1.00 95.19 515 ALA A O 1
ATOM 4052 N N . ASP A 1 516 ? 6.416 -38.331 8.786 1.00 94.75 516 ASP A N 1
ATOM 4053 C CA . ASP A 1 516 ? 7.443 -37.326 9.037 1.00 94.75 516 ASP A CA 1
ATOM 4054 C C . ASP A 1 516 ? 8.535 -37.915 9.942 1.00 94.75 516 ASP A C 1
ATOM 4056 O O . ASP A 1 516 ? 8.320 -38.161 11.136 1.00 94.75 516 ASP A O 1
ATOM 4060 N N . TYR A 1 517 ? 9.711 -38.147 9.363 1.00 97.12 517 TYR A N 1
ATOM 4061 C CA . TYR A 1 517 ? 10.918 -38.615 10.036 1.00 97.12 517 TYR A CA 1
ATOM 4062 C C . TYR A 1 517 ? 12.024 -37.553 10.051 1.00 97.12 517 TYR A C 1
ATOM 4064 O O . TYR A 1 517 ? 13.189 -37.897 10.233 1.00 97.12 517 TYR A O 1
ATOM 4072 N N . THR A 1 518 ? 11.690 -36.261 9.963 1.00 92.25 518 THR A N 1
ATOM 4073 C CA . THR A 1 518 ? 12.666 -35.147 10.008 1.00 92.25 518 THR A CA 1
ATOM 4074 C C . THR A 1 518 ? 13.500 -35.094 11.295 1.00 92.25 518 THR A C 1
ATOM 4076 O O . THR A 1 518 ? 14.571 -34.500 11.326 1.00 92.25 518 THR A O 1
ATOM 4079 N N . SER A 1 519 ? 13.083 -35.787 12.360 1.00 88.19 519 SER A N 1
ATOM 4080 C CA . SER A 1 519 ? 13.914 -36.002 13.560 1.00 88.19 519 SER A CA 1
ATOM 4081 C C . SER A 1 519 ? 15.103 -36.963 13.360 1.00 88.19 519 SER A C 1
ATOM 4083 O O . SER A 1 519 ? 15.954 -37.082 14.245 1.00 88.19 519 SER A O 1
ATOM 4085 N N . ILE A 1 520 ? 15.162 -37.668 12.226 1.00 93.75 520 ILE A N 1
ATOM 4086 C CA . ILE A 1 520 ? 16.240 -38.571 11.818 1.00 93.75 520 ILE A CA 1
ATOM 4087 C C . ILE A 1 520 ? 17.025 -37.881 10.702 1.00 93.75 520 ILE A C 1
ATOM 4089 O O . ILE A 1 520 ? 16.468 -37.582 9.646 1.00 93.75 520 ILE A O 1
ATOM 4093 N N . SER A 1 521 ? 18.324 -37.666 10.924 1.00 94.12 521 SER A N 1
ATOM 4094 C CA . SER A 1 521 ? 19.166 -36.929 9.984 1.00 94.12 521 SER A CA 1
ATOM 4095 C C . SER A 1 521 ? 20.508 -37.598 9.672 1.00 94.12 521 SER A C 1
ATOM 4097 O O . SER A 1 521 ? 20.952 -38.539 10.344 1.00 94.12 521 SER A O 1
ATOM 4099 N N . THR A 1 522 ? 21.161 -37.100 8.623 1.00 95.50 522 THR A N 1
ATOM 4100 C CA . THR A 1 522 ? 22.585 -37.316 8.341 1.00 95.50 522 THR A CA 1
ATOM 4101 C C . THR A 1 522 ? 23.235 -36.003 7.946 1.00 95.50 522 THR A C 1
ATOM 4103 O O . THR A 1 522 ? 22.596 -35.143 7.347 1.00 95.50 522 THR A O 1
ATOM 4106 N N . ASP A 1 523 ? 24.517 -35.879 8.258 1.00 91.75 523 ASP A N 1
ATOM 4107 C CA . ASP A 1 523 ? 25.328 -34.740 7.850 1.00 91.75 523 ASP A CA 1
ATOM 4108 C C . ASP A 1 523 ? 25.797 -34.929 6.401 1.00 91.75 523 ASP A C 1
ATOM 4110 O O . ASP A 1 523 ? 26.188 -36.040 6.017 1.00 91.75 523 ASP A O 1
ATOM 4114 N N . VAL A 1 524 ? 25.731 -33.858 5.608 1.00 91.69 524 VAL A N 1
ATOM 4115 C CA . VAL A 1 524 ? 26.160 -33.802 4.205 1.00 91.69 524 VAL A CA 1
ATOM 4116 C C . VAL A 1 524 ? 26.945 -32.514 3.945 1.00 91.69 524 VAL A C 1
ATOM 4118 O O . VAL A 1 524 ? 26.611 -31.460 4.474 1.00 91.69 524 VAL A O 1
ATOM 4121 N N . ASN A 1 525 ? 27.990 -32.581 3.128 1.00 86.94 525 ASN A N 1
ATOM 4122 C CA . ASN A 1 525 ? 28.790 -31.433 2.711 1.00 86.94 525 ASN A CA 1
ATOM 4123 C C . ASN A 1 525 ? 28.432 -31.043 1.275 1.00 86.94 525 ASN A C 1
ATOM 4125 O O . ASN A 1 525 ? 28.268 -31.916 0.414 1.00 86.94 525 ASN A O 1
ATOM 4129 N N . ALA A 1 526 ? 28.364 -29.740 1.006 1.00 83.06 526 ALA A N 1
ATOM 4130 C CA . ALA A 1 526 ? 28.160 -29.228 -0.345 1.00 83.06 526 ALA A CA 1
ATOM 4131 C C . ALA A 1 526 ? 29.227 -29.739 -1.329 1.00 83.06 526 ALA A C 1
ATOM 4133 O O . ALA A 1 526 ? 30.421 -29.777 -1.029 1.00 83.06 526 ALA A O 1
ATOM 4134 N N . GLY A 1 527 ? 28.782 -30.180 -2.507 1.00 83.44 527 GLY A N 1
ATOM 4135 C CA . GLY A 1 527 ? 29.622 -30.761 -3.556 1.00 83.44 527 GLY A CA 1
ATOM 4136 C C . GLY A 1 527 ? 30.080 -32.210 -3.326 1.00 83.44 527 GLY A C 1
ATOM 4137 O O . GLY A 1 527 ? 30.681 -32.796 -4.231 1.00 83.44 527 GLY A O 1
ATOM 4138 N N . GLU A 1 528 ? 29.805 -32.823 -2.169 1.00 90.50 528 GLU A N 1
ATOM 4139 C CA . GLU A 1 528 ? 30.088 -34.243 -1.922 1.00 90.50 528 GLU A CA 1
ATOM 4140 C C . GLU A 1 528 ? 28.920 -35.152 -2.341 1.00 90.50 528 GLU A C 1
ATOM 4142 O O . GLU A 1 528 ? 27.762 -34.753 -2.345 1.00 90.50 528 GLU A O 1
ATOM 4147 N N . SER A 1 529 ? 29.218 -36.403 -2.705 1.00 94.94 529 SER A N 1
ATOM 4148 C CA . SER A 1 529 ? 28.219 -37.364 -3.193 1.00 94.94 529 SER A CA 1
ATOM 4149 C C . SER A 1 529 ? 27.860 -38.409 -2.137 1.00 94.94 529 SER A C 1
ATOM 4151 O O . SER A 1 529 ? 28.741 -39.075 -1.583 1.00 94.94 529 SER A O 1
ATOM 4153 N N . TYR A 1 530 ? 26.558 -38.584 -1.907 1.00 96.69 530 TYR A N 1
ATOM 4154 C CA . TYR A 1 530 ? 25.978 -39.483 -0.915 1.00 96.69 530 TYR A CA 1
ATOM 4155 C C . TYR A 1 530 ? 25.034 -40.490 -1.592 1.00 96.69 530 TYR A C 1
ATOM 4157 O O . TYR A 1 530 ? 23.966 -40.103 -2.071 1.00 96.69 530 TYR A O 1
ATOM 4165 N N . PRO A 1 531 ? 25.378 -41.790 -1.632 1.00 97.38 531 PRO A N 1
ATOM 4166 C CA . PRO A 1 531 ? 24.506 -42.794 -2.227 1.00 97.38 531 PRO A CA 1
ATOM 4167 C C . PRO A 1 531 ? 23.269 -43.019 -1.349 1.00 97.38 531 PRO A C 1
ATOM 4169 O O . PRO A 1 531 ? 23.391 -43.270 -0.145 1.00 97.38 531 PRO A O 1
ATOM 4172 N N . VAL A 1 532 ? 22.087 -42.984 -1.965 1.00 97.88 532 VAL A N 1
ATOM 4173 C CA . VAL A 1 532 ? 20.798 -43.294 -1.333 1.00 97.88 532 VAL A CA 1
ATOM 4174 C C . VAL A 1 532 ? 20.225 -44.600 -1.884 1.00 97.88 532 VAL A C 1
ATOM 4176 O O . VAL A 1 532 ? 20.349 -44.912 -3.070 1.00 97.88 532 VAL A O 1
ATOM 4179 N N . THR A 1 533 ? 19.606 -45.403 -1.019 1.00 98.06 533 THR A N 1
ATOM 4180 C CA . THR A 1 533 ? 18.861 -46.612 -1.404 1.00 98.06 533 THR A CA 1
ATOM 4181 C C . THR A 1 533 ? 17.505 -46.644 -0.708 1.00 98.06 533 THR A C 1
ATOM 4183 O O . THR A 1 533 ? 17.439 -46.543 0.516 1.00 98.06 533 THR A O 1
ATOM 4186 N N . ILE A 1 534 ? 16.441 -46.817 -1.494 1.00 98.00 534 ILE A N 1
ATOM 4187 C CA . ILE A 1 534 ? 15.054 -46.965 -1.043 1.00 98.00 534 ILE A CA 1
ATOM 4188 C C . ILE A 1 534 ? 14.598 -48.395 -1.350 1.00 98.00 534 ILE A C 1
ATOM 4190 O O . ILE A 1 534 ? 14.651 -48.847 -2.496 1.00 98.00 534 ILE A O 1
ATOM 4194 N N . THR A 1 535 ? 14.162 -49.140 -0.340 1.00 96.94 535 THR A N 1
ATOM 4195 C CA . THR A 1 535 ? 13.627 -50.498 -0.514 1.00 96.94 535 THR A CA 1
ATOM 4196 C C . THR A 1 535 ? 12.110 -50.436 -0.642 1.00 96.94 535 THR A C 1
ATOM 4198 O O . THR A 1 535 ? 11.450 -49.955 0.276 1.00 96.94 535 THR A O 1
ATOM 4201 N N . ASN A 1 536 ? 11.562 -50.952 -1.745 1.00 93.81 536 ASN A N 1
ATOM 4202 C CA . ASN A 1 536 ? 10.116 -51.086 -1.924 1.00 93.81 536 ASN A CA 1
ATOM 4203 C C . ASN A 1 536 ? 9.570 -52.214 -1.023 1.00 93.81 536 ASN A C 1
ATOM 4205 O O . ASN A 1 536 ? 10.153 -53.304 -0.961 1.00 93.81 536 ASN A O 1
ATOM 4209 N N . GLY A 1 537 ? 8.491 -51.936 -0.294 1.00 90.06 537 GLY A N 1
ATOM 4210 C CA . GLY A 1 537 ? 7.820 -52.872 0.602 1.00 90.06 537 GLY A CA 1
ATOM 4211 C C . GLY A 1 537 ? 6.991 -53.943 -0.101 1.00 90.06 537 GLY A C 1
ATOM 4212 O O . GLY A 1 537 ? 6.893 -55.057 0.426 1.00 90.06 537 GLY A O 1
ATOM 4213 N N . ASP A 1 538 ? 6.491 -53.667 -1.309 1.00 86.69 538 ASP A N 1
ATOM 4214 C CA . ASP A 1 538 ? 5.845 -54.656 -2.174 1.00 86.69 538 ASP A CA 1
ATOM 4215 C C . ASP A 1 538 ? 6.581 -54.759 -3.514 1.00 86.69 538 ASP A C 1
ATOM 4217 O O . ASP A 1 538 ? 6.765 -53.803 -4.248 1.00 86.69 538 ASP A O 1
ATOM 4221 N N . THR A 1 539 ? 7.031 -55.967 -3.848 1.00 85.50 539 THR A N 1
ATOM 4222 C CA . THR A 1 539 ? 7.864 -56.223 -5.036 1.00 85.50 539 THR A CA 1
ATOM 4223 C C . THR A 1 539 ? 7.094 -56.922 -6.156 1.00 85.50 539 THR A C 1
ATOM 4225 O O . THR A 1 539 ? 7.694 -57.519 -7.051 1.00 85.50 539 THR A O 1
ATOM 4228 N N . ASN A 1 540 ? 5.760 -56.902 -6.103 1.00 86.38 540 ASN A N 1
ATOM 4229 C CA . ASN A 1 540 ? 4.905 -57.576 -7.082 1.00 86.38 540 ASN A CA 1
ATOM 4230 C C . ASN A 1 540 ? 4.487 -56.686 -8.267 1.00 86.38 540 ASN A C 1
ATOM 4232 O O . ASN A 1 540 ? 3.957 -57.214 -9.250 1.00 86.38 540 ASN A O 1
ATOM 4236 N N . TRP A 1 541 ? 4.742 -55.376 -8.209 1.00 86.81 541 TRP A N 1
ATOM 4237 C CA . TRP A 1 541 ? 4.191 -54.396 -9.145 1.00 86.81 541 TRP A CA 1
ATOM 4238 C C . TRP A 1 541 ? 5.290 -53.670 -9.932 1.00 86.81 541 TRP A C 1
ATOM 4240 O O . TRP A 1 541 ? 5.912 -52.721 -9.476 1.00 86.81 541 TRP A O 1
ATOM 4250 N N . GLU A 1 542 ? 5.530 -54.096 -11.178 1.00 89.44 542 GLU A N 1
ATOM 4251 C CA . GLU A 1 542 ? 6.568 -53.497 -12.046 1.00 89.44 542 GLU A CA 1
ATOM 4252 C C . GLU A 1 542 ? 6.282 -52.039 -12.464 1.00 89.44 542 GLU A C 1
ATOM 4254 O O . GLU A 1 542 ? 7.130 -51.419 -13.102 1.00 89.44 542 GLU A O 1
ATOM 4259 N N . ALA A 1 543 ? 5.100 -51.508 -12.138 1.00 91.75 543 ALA A N 1
ATOM 4260 C CA . ALA A 1 543 ? 4.700 -50.135 -12.439 1.00 91.75 543 ALA A CA 1
ATOM 4261 C C . ALA A 1 543 ? 4.881 -49.167 -11.255 1.00 91.75 543 ALA A C 1
ATOM 4263 O O . ALA A 1 543 ? 4.459 -48.019 -11.367 1.00 91.75 543 ALA A O 1
ATOM 4264 N N . ASP A 1 544 ? 5.482 -49.608 -10.146 1.00 93.31 544 ASP A N 1
ATOM 4265 C CA . ASP A 1 544 ? 5.844 -48.713 -9.046 1.00 93.31 544 ASP A CA 1
ATOM 4266 C C . ASP A 1 544 ? 6.947 -47.745 -9.472 1.00 93.31 544 ASP A C 1
ATOM 4268 O O . ASP A 1 544 ? 7.947 -48.142 -10.076 1.00 93.31 544 ASP A O 1
ATOM 4272 N N . GLU A 1 545 ? 6.781 -46.477 -9.124 1.00 95.06 545 GLU A N 1
ATOM 4273 C CA . GLU A 1 545 ? 7.728 -45.400 -9.379 1.00 95.06 545 GLU A CA 1
ATOM 4274 C C . GLU A 1 545 ? 8.182 -44.772 -8.057 1.00 95.06 545 GLU A C 1
ATOM 4276 O O . GLU A 1 545 ? 7.420 -44.688 -7.097 1.00 95.06 545 GLU A O 1
ATOM 4281 N N . CYS A 1 546 ? 9.435 -44.318 -8.009 1.00 97.00 546 CYS A N 1
ATOM 4282 C CA . CYS A 1 546 ? 10.019 -43.630 -6.861 1.00 97.00 546 CYS A CA 1
ATOM 4283 C C . CYS A 1 546 ? 10.560 -42.256 -7.264 1.00 97.00 546 CYS A C 1
ATOM 4285 O O . CYS A 1 546 ? 11.283 -42.146 -8.258 1.00 97.00 546 CYS A O 1
ATOM 4287 N N . GLY A 1 547 ? 10.232 -41.234 -6.472 1.00 97.06 547 GLY A N 1
ATOM 4288 C CA . GLY A 1 547 ? 10.768 -39.876 -6.577 1.00 97.06 547 GLY A CA 1
ATOM 4289 C C . GLY A 1 547 ? 11.491 -39.455 -5.299 1.00 97.06 547 GLY A C 1
ATOM 4290 O O . GLY A 1 547 ? 11.136 -39.910 -4.208 1.00 97.06 547 GLY A O 1
ATOM 4291 N N . ILE A 1 548 ? 12.523 -38.620 -5.445 1.00 97.94 548 ILE A N 1
ATOM 4292 C CA . ILE A 1 548 ? 13.275 -38.030 -4.332 1.00 97.94 548 ILE A CA 1
ATOM 4293 C C . ILE A 1 548 ? 13.516 -36.544 -4.633 1.00 97.94 548 ILE A C 1
ATOM 4295 O O . ILE A 1 548 ? 13.984 -36.203 -5.723 1.00 97.94 548 ILE A O 1
ATOM 4299 N N . TRP A 1 549 ? 13.238 -35.682 -3.655 1.00 97.62 549 TRP A N 1
ATOM 4300 C CA . TRP A 1 549 ? 13.464 -34.233 -3.707 1.00 97.62 549 TRP A CA 1
ATOM 4301 C C . TRP A 1 549 ? 14.174 -33.773 -2.441 1.00 97.62 549 TRP A C 1
ATOM 4303 O O . TRP A 1 549 ? 13.978 -34.364 -1.377 1.00 97.62 549 TRP A O 1
ATOM 4313 N N . VAL A 1 550 ? 14.994 -32.735 -2.557 1.00 96.19 550 VAL A N 1
ATOM 4314 C CA . VAL A 1 550 ? 15.649 -32.073 -1.427 1.00 96.19 550 VAL A CA 1
ATOM 4315 C C . VAL A 1 550 ? 15.532 -30.575 -1.651 1.00 96.19 550 VAL A C 1
ATOM 4317 O O . VAL A 1 550 ? 15.790 -30.134 -2.764 1.00 96.19 550 VAL A O 1
ATOM 4320 N N . ASP A 1 551 ? 15.139 -29.849 -0.611 1.00 92.31 551 ASP A N 1
ATOM 4321 C CA . ASP A 1 551 ? 14.977 -28.390 -0.612 1.00 92.31 551 ASP A CA 1
ATOM 4322 C C . ASP A 1 551 ? 16.313 -27.710 -0.257 1.00 92.31 551 ASP A C 1
ATOM 4324 O O . ASP A 1 551 ? 16.595 -27.357 0.893 1.00 92.31 551 ASP A O 1
ATOM 4328 N N . TRP A 1 552 ? 17.226 -27.629 -1.216 1.00 90.00 552 TRP A N 1
ATOM 4329 C CA . TRP A 1 552 ? 18.590 -27.172 -0.958 1.00 90.00 552 TRP A CA 1
ATOM 4330 C C . TRP A 1 552 ? 18.657 -25.717 -0.519 1.00 90.00 552 TRP A C 1
ATOM 4332 O O . TRP A 1 552 ? 19.611 -25.360 0.172 1.00 90.00 552 TRP A O 1
ATOM 4342 N N . ASN A 1 553 ? 17.672 -24.898 -0.885 1.00 79.75 553 ASN A N 1
ATOM 4343 C CA . ASN A 1 553 ? 17.626 -23.487 -0.520 1.00 79.75 553 ASN A CA 1
ATOM 4344 C C . ASN A 1 553 ? 16.816 -23.187 0.760 1.00 79.75 553 ASN A C 1
ATOM 4346 O O . ASN A 1 553 ? 16.755 -22.030 1.187 1.00 79.75 553 ASN A O 1
ATOM 4350 N N . GLN A 1 554 ? 16.278 -24.230 1.405 1.00 82.56 554 GLN A N 1
ATOM 4351 C CA . GLN A 1 554 ? 15.497 -24.180 2.646 1.00 82.56 554 GLN A CA 1
ATOM 4352 C C . GLN A 1 554 ? 14.289 -23.234 2.564 1.00 82.56 554 GLN A C 1
ATOM 4354 O O . GLN A 1 554 ? 13.903 -22.626 3.567 1.00 82.56 554 GLN A O 1
ATOM 4359 N N . ASN A 1 555 ? 13.694 -23.089 1.380 1.00 71.75 555 ASN A N 1
ATOM 4360 C CA . ASN A 1 555 ? 12.561 -22.191 1.161 1.00 71.75 555 ASN A CA 1
ATOM 4361 C C . ASN A 1 555 ? 11.198 -22.898 1.272 1.00 71.75 555 ASN A C 1
ATOM 4363 O O . ASN A 1 555 ? 10.151 -22.276 1.094 1.00 71.75 555 ASN A O 1
ATOM 4367 N N . GLU A 1 556 ? 11.210 -24.188 1.594 1.00 84.31 556 GLU A N 1
ATOM 4368 C CA . GLU A 1 556 ? 10.071 -25.097 1.664 1.00 84.31 556 GLU A CA 1
ATOM 4369 C C . GLU A 1 556 ? 9.270 -25.277 0.361 1.00 84.31 556 GLU A C 1
ATOM 4371 O O . GLU A 1 556 ? 8.083 -25.629 0.379 1.00 84.31 556 GLU A O 1
ATOM 4376 N N . ASP A 1 557 ? 9.921 -25.081 -0.781 1.00 83.94 557 ASP A N 1
ATOM 4377 C CA . ASP A 1 557 ? 9.481 -25.474 -2.116 1.00 83.94 557 ASP A CA 1
ATOM 4378 C C . ASP A 1 557 ? 10.369 -26.628 -2.622 1.00 83.94 557 ASP A C 1
ATOM 4380 O O . ASP A 1 557 ? 11.537 -26.746 -2.281 1.00 83.94 557 ASP A O 1
ATOM 4384 N N . PHE A 1 558 ? 9.790 -27.555 -3.384 1.00 88.38 558 PHE A N 1
ATOM 4385 C CA . PHE A 1 558 ? 10.542 -28.659 -3.999 1.00 88.38 558 PHE A CA 1
ATOM 4386 C C . PHE A 1 558 ? 10.656 -28.502 -5.522 1.00 88.38 558 PHE A C 1
ATOM 4388 O O . PHE A 1 558 ? 11.243 -29.368 -6.175 1.00 88.38 558 PHE A O 1
ATOM 4395 N N . TYR A 1 559 ? 10.021 -27.480 -6.109 1.00 83.94 559 TYR A N 1
ATOM 4396 C CA . TYR A 1 559 ? 9.927 -27.306 -7.562 1.00 83.94 559 TYR A CA 1
ATOM 4397 C C . TYR A 1 559 ? 11.004 -26.418 -8.173 1.00 83.94 559 TYR A C 1
ATOM 4399 O O . TYR A 1 559 ? 11.222 -26.475 -9.385 1.00 83.94 559 TYR A O 1
ATOM 4407 N N . ASP A 1 560 ? 11.632 -25.580 -7.367 1.00 75.56 560 ASP A N 1
ATOM 4408 C CA . ASP A 1 560 ? 12.773 -24.759 -7.753 1.00 75.56 560 ASP A CA 1
ATOM 4409 C C . ASP A 1 560 ? 14.097 -25.532 -7.691 1.00 75.56 560 ASP A C 1
ATOM 4411 O O . ASP A 1 560 ? 15.023 -25.219 -8.440 1.00 75.56 560 ASP A O 1
ATOM 4415 N N . ASP A 1 561 ? 14.149 -26.604 -6.903 1.00 83.06 561 ASP A N 1
ATOM 4416 C CA . ASP A 1 561 ? 15.229 -27.579 -6.924 1.00 83.06 561 ASP A CA 1
ATOM 4417 C C . ASP A 1 561 ? 15.041 -28.676 -7.981 1.00 83.06 561 ASP A C 1
ATOM 4419 O O . ASP A 1 561 ? 13.945 -29.144 -8.298 1.00 83.06 561 ASP A O 1
ATOM 4423 N N . THR A 1 562 ? 16.161 -29.141 -8.542 1.00 85.44 562 THR A N 1
ATOM 4424 C CA . THR A 1 562 ? 16.129 -30.221 -9.536 1.00 85.44 562 THR A CA 1
ATOM 4425 C C . THR A 1 562 ? 15.820 -31.565 -8.855 1.00 85.44 562 THR A C 1
ATOM 4427 O O . THR A 1 562 ? 16.581 -31.979 -7.976 1.00 85.44 562 THR A O 1
ATOM 4430 N N . PRO A 1 563 ? 14.781 -32.313 -9.287 1.00 89.62 563 PRO A N 1
ATOM 4431 C CA . PRO A 1 563 ? 14.486 -33.637 -8.742 1.00 89.62 563 PRO A CA 1
ATOM 4432 C C . PRO A 1 563 ? 15.661 -34.608 -8.896 1.00 89.62 563 PRO A C 1
ATOM 4434 O O . PRO A 1 563 ? 16.328 -34.649 -9.936 1.00 89.62 563 PRO A O 1
ATOM 4437 N N . ILE A 1 564 ? 15.887 -35.451 -7.888 1.00 95.75 564 ILE A N 1
ATOM 4438 C CA . ILE A 1 564 ? 16.964 -36.442 -7.922 1.00 95.75 564 ILE A CA 1
ATOM 4439 C C . ILE A 1 564 ? 16.593 -37.561 -8.903 1.00 95.75 564 ILE A C 1
ATOM 4441 O O . ILE A 1 564 ? 15.514 -38.150 -8.836 1.00 95.75 564 ILE A O 1
ATOM 4445 N N . ILE A 1 565 ? 17.506 -37.893 -9.817 1.00 93.25 565 ILE A N 1
ATOM 4446 C CA . ILE A 1 565 ? 17.277 -38.939 -10.820 1.00 93.25 565 ILE A CA 1
ATOM 4447 C C . ILE A 1 565 ? 17.399 -40.320 -10.166 1.00 93.25 565 ILE A C 1
ATOM 4449 O O . ILE A 1 565 ? 18.491 -40.768 -9.811 1.00 93.25 565 ILE A O 1
ATOM 4453 N N . VAL A 1 566 ? 16.272 -41.022 -10.058 1.00 96.19 566 VAL A N 1
ATOM 4454 C CA . VAL A 1 566 ? 16.180 -42.329 -9.400 1.00 96.19 566 VAL A CA 1
ATOM 4455 C C . VAL A 1 566 ? 16.350 -43.478 -10.399 1.00 96.19 566 VAL A C 1
ATOM 4457 O O . VAL A 1 566 ? 15.613 -43.600 -11.376 1.00 96.19 566 VAL A O 1
ATOM 4460 N N . SER A 1 567 ? 17.302 -44.376 -10.139 1.00 95.62 567 SER A N 1
ATOM 4461 C CA . SER A 1 567 ? 17.456 -45.635 -10.881 1.00 95.62 567 SER A CA 1
ATOM 4462 C C . SER A 1 567 ? 16.583 -46.742 -10.288 1.00 95.62 567 SER A C 1
ATOM 4464 O O . SER A 1 567 ? 16.447 -46.845 -9.072 1.00 95.62 567 SER A O 1
ATOM 4466 N N . GLY A 1 568 ? 16.033 -47.607 -11.147 1.00 91.56 568 GLY A N 1
ATOM 4467 C CA . GLY A 1 568 ? 15.115 -48.685 -10.747 1.00 91.56 568 GLY A CA 1
ATOM 4468 C C . GLY A 1 568 ? 13.631 -48.296 -10.769 1.00 91.56 568 GLY A C 1
ATOM 4469 O O . GLY A 1 568 ? 12.804 -49.133 -10.426 1.00 91.56 568 GLY A O 1
ATOM 4470 N N . SER A 1 569 ? 13.318 -47.062 -11.187 1.00 93.12 569 SER A N 1
ATOM 4471 C CA . SER A 1 569 ? 11.973 -46.496 -11.347 1.00 93.12 569 SER A CA 1
ATOM 4472 C C . SER A 1 569 ? 11.674 -46.232 -12.841 1.00 93.12 569 SER A C 1
ATOM 4474 O O . SER A 1 569 ? 12.527 -45.638 -13.512 1.00 93.12 569 SER A O 1
ATOM 4476 N N . PRO A 1 570 ? 10.522 -46.665 -13.398 1.00 92.50 570 PRO A N 1
ATOM 4477 C CA . PRO A 1 570 ? 9.567 -47.600 -12.801 1.00 92.50 570 PRO A CA 1
ATOM 4478 C C . PRO A 1 570 ? 10.172 -49.001 -12.607 1.00 92.50 570 PRO A C 1
ATOM 4480 O O . PRO A 1 570 ? 11.020 -49.443 -13.392 1.00 92.50 570 PRO A O 1
ATOM 4483 N N . GLY A 1 571 ? 9.724 -49.714 -11.576 1.00 91.75 571 GLY A N 1
ATOM 4484 C CA . GLY A 1 571 ? 10.147 -51.073 -11.251 1.00 91.75 571 GLY A CA 1
ATOM 4485 C C . GLY A 1 571 ? 9.958 -51.412 -9.772 1.00 91.75 571 GLY A C 1
ATOM 4486 O O . GLY A 1 571 ? 9.621 -50.563 -8.962 1.00 91.75 571 GLY A O 1
ATOM 4487 N N . VAL A 1 572 ? 10.230 -52.661 -9.396 1.00 92.31 572 VAL A N 1
ATOM 4488 C CA . VAL A 1 572 ? 9.991 -53.198 -8.035 1.00 92.31 572 VAL A CA 1
ATOM 4489 C C . VAL A 1 572 ? 11.069 -52.820 -7.000 1.00 92.31 572 VAL A C 1
ATOM 4491 O O . VAL A 1 572 ? 11.143 -53.408 -5.923 1.00 92.31 572 VAL A O 1
ATOM 4494 N N . GLY A 1 573 ? 11.962 -51.888 -7.336 1.00 89.75 573 GLY A N 1
ATOM 4495 C CA . GLY A 1 573 ? 13.114 -51.528 -6.512 1.00 89.75 573 GLY A CA 1
ATOM 4496 C C . GLY A 1 573 ? 14.176 -52.644 -6.346 1.00 89.75 573 GLY A C 1
ATOM 4497 O O . GLY A 1 573 ? 14.141 -53.670 -7.035 1.00 89.75 573 GLY A O 1
ATOM 4498 N N . PRO A 1 574 ? 15.164 -52.458 -5.447 1.00 94.19 574 PRO A N 1
ATOM 4499 C CA . PRO A 1 574 ? 15.398 -51.231 -4.688 1.00 94.19 574 PRO A CA 1
ATOM 4500 C C . PRO A 1 574 ? 15.717 -50.060 -5.623 1.00 94.19 574 PRO A C 1
ATOM 4502 O O . PRO A 1 574 ? 16.331 -50.242 -6.675 1.00 94.19 574 PRO A O 1
ATOM 4505 N N . TYR A 1 575 ? 15.287 -48.870 -5.232 1.00 97.50 575 TYR A N 1
ATOM 4506 C CA . TYR A 1 575 ? 15.561 -47.638 -5.952 1.00 97.50 575 TYR A CA 1
ATOM 4507 C C . TYR A 1 575 ? 16.861 -47.030 -5.441 1.00 97.50 575 TYR A C 1
ATOM 4509 O O . TYR A 1 575 ? 17.099 -47.000 -4.233 1.00 97.50 575 TYR A O 1
ATOM 4517 N N . THR A 1 576 ? 17.720 -46.565 -6.342 1.00 97.56 576 THR A N 1
ATOM 4518 C CA . THR A 1 576 ? 19.037 -46.020 -5.976 1.00 97.56 576 THR A CA 1
ATOM 4519 C C . THR A 1 576 ? 19.309 -44.708 -6.691 1.00 97.56 576 THR A C 1
ATOM 4521 O O . THR A 1 576 ? 19.009 -44.593 -7.880 1.00 97.56 576 THR A O 1
ATOM 4524 N N . ALA A 1 577 ? 19.945 -43.766 -6.005 1.00 97.25 577 ALA A N 1
ATOM 4525 C CA . ALA A 1 577 ? 20.450 -42.527 -6.589 1.00 97.25 577 ALA A CA 1
ATOM 4526 C C . ALA A 1 577 ? 21.723 -42.069 -5.861 1.00 97.25 577 ALA A C 1
ATOM 4528 O O . ALA A 1 577 ? 22.043 -42.580 -4.787 1.00 97.25 577 ALA A O 1
ATOM 4529 N N . ASP A 1 578 ? 22.422 -41.097 -6.440 1.00 96.19 578 ASP A N 1
ATOM 4530 C CA . ASP A 1 578 ? 23.485 -40.352 -5.767 1.00 96.19 578 ASP A CA 1
ATOM 4531 C C . ASP A 1 578 ? 22.966 -38.937 -5.496 1.00 96.19 578 ASP A C 1
ATOM 4533 O O . ASP A 1 578 ? 22.635 -38.207 -6.430 1.00 96.19 578 ASP A O 1
ATOM 4537 N N . ILE A 1 579 ? 22.875 -38.557 -4.222 1.00 96.88 579 ILE A N 1
ATOM 4538 C CA . ILE A 1 579 ? 22.492 -37.209 -3.799 1.00 96.88 579 ILE A CA 1
ATOM 4539 C C . ILE A 1 579 ? 23.766 -36.379 -3.661 1.00 96.88 579 ILE A C 1
ATOM 4541 O O . ILE A 1 579 ? 24.676 -36.751 -2.922 1.00 96.88 579 ILE A O 1
ATOM 4545 N N . VAL A 1 580 ? 23.840 -35.269 -4.392 1.00 94.25 580 VAL A N 1
ATOM 4546 C CA . VAL A 1 580 ? 24.953 -34.315 -4.339 1.00 94.25 580 VAL A CA 1
ATOM 4547 C C . VAL A 1 580 ? 24.365 -32.960 -3.951 1.00 94.25 580 VAL A C 1
ATOM 4549 O O . VAL A 1 580 ? 23.705 -32.362 -4.802 1.00 94.25 580 VAL A O 1
ATOM 4552 N N . PRO A 1 581 ? 24.552 -32.479 -2.706 1.00 92.31 581 PRO A N 1
ATOM 4553 C CA . PRO A 1 581 ? 24.131 -31.131 -2.349 1.00 92.31 581 PRO A CA 1
ATOM 4554 C C . PRO A 1 581 ? 24.861 -30.130 -3.258 1.00 92.31 581 PRO A C 1
ATOM 4556 O O . PRO A 1 581 ? 26.087 -30.246 -3.408 1.00 92.31 581 PRO A O 1
ATOM 4559 N N . PRO A 1 582 ? 24.154 -29.191 -3.905 1.00 85.88 582 PRO A N 1
ATOM 4560 C CA . PRO A 1 582 ? 24.785 -28.214 -4.776 1.00 85.88 582 PRO A CA 1
ATOM 4561 C C . PRO A 1 582 ? 25.691 -27.275 -3.959 1.00 85.88 582 PRO A C 1
ATOM 4563 O O . PRO A 1 582 ? 25.617 -27.216 -2.732 1.00 85.88 582 PRO A O 1
ATOM 4566 N N . VAL A 1 583 ? 26.640 -26.612 -4.624 1.00 77.00 583 VAL A N 1
ATOM 4567 C CA . VAL A 1 583 ? 27.672 -25.799 -3.940 1.00 77.00 583 VAL A CA 1
ATOM 4568 C C . VAL A 1 583 ? 27.101 -24.568 -3.232 1.00 77.00 583 VAL A C 1
ATOM 4570 O O . VAL A 1 583 ? 27.698 -24.074 -2.281 1.00 77.00 583 VAL A O 1
ATOM 4573 N N . ASP A 1 584 ? 25.941 -24.118 -3.687 1.00 72.25 584 ASP A N 1
ATOM 4574 C CA . ASP A 1 584 ? 25.110 -23.041 -3.158 1.00 72.25 584 ASP A CA 1
ATOM 4575 C C . ASP A 1 584 ? 24.006 -23.545 -2.209 1.00 72.25 584 ASP A C 1
ATOM 4577 O O . ASP A 1 584 ? 23.164 -22.756 -1.788 1.00 72.25 584 ASP A O 1
ATOM 4581 N N . ALA A 1 585 ? 24.012 -24.832 -1.829 1.00 78.38 585 ALA A N 1
ATOM 4582 C CA . ALA A 1 585 ? 23.070 -25.360 -0.846 1.00 78.38 585 ALA A CA 1
ATOM 4583 C C . ALA A 1 585 ? 23.188 -24.615 0.489 1.00 78.38 585 ALA A C 1
ATOM 4585 O O . ALA A 1 585 ? 24.281 -24.386 1.018 1.00 78.38 585 ALA A O 1
ATOM 4586 N N . VAL A 1 586 ? 22.040 -24.297 1.071 1.00 75.12 586 VAL A N 1
ATOM 4587 C CA . VAL A 1 586 ? 21.932 -23.516 2.296 1.00 75.12 586 VAL A CA 1
ATOM 4588 C C . VAL A 1 586 ? 22.378 -24.363 3.484 1.00 75.12 586 VAL A C 1
ATOM 4590 O O . VAL A 1 586 ? 21.855 -25.467 3.671 1.00 75.12 586 VAL A O 1
ATOM 4593 N N . PRO A 1 587 ? 23.326 -23.882 4.312 1.00 74.62 587 PRO A N 1
ATOM 4594 C CA . PRO A 1 587 ? 23.755 -24.592 5.511 1.00 74.62 587 PRO A CA 1
ATOM 4595 C C . PRO A 1 587 ? 22.611 -24.787 6.497 1.00 74.62 587 PRO A C 1
ATOM 4597 O O . PRO A 1 587 ? 21.766 -23.912 6.672 1.00 74.62 587 PRO A O 1
ATOM 4600 N N . GLY A 1 588 ? 22.621 -25.900 7.219 1.00 76.19 588 GLY A N 1
ATOM 4601 C CA . GLY A 1 588 ? 21.576 -26.226 8.185 1.00 76.19 588 GLY A CA 1
ATOM 4602 C C . GLY A 1 588 ? 20.720 -27.406 7.751 1.00 76.19 588 GLY A C 1
ATOM 4603 O O . GLY A 1 588 ? 21.104 -28.192 6.888 1.00 76.19 588 GLY A O 1
ATOM 4604 N N . SER A 1 589 ? 19.601 -27.600 8.441 1.00 84.88 589 SER A N 1
ATOM 4605 C CA . SER A 1 589 ? 18.750 -28.769 8.232 1.00 84.88 589 SER A CA 1
ATOM 4606 C C . SER A 1 589 ? 17.778 -28.506 7.086 1.00 84.88 589 SER A C 1
ATOM 4608 O O . SER A 1 589 ? 16.931 -27.629 7.204 1.00 84.88 589 SER A O 1
ATOM 4610 N N . THR A 1 590 ? 17.882 -29.278 6.006 1.00 91.88 590 THR A N 1
ATOM 4611 C CA . THR A 1 590 ? 16.918 -29.280 4.899 1.00 91.88 590 THR A CA 1
ATOM 4612 C C . THR A 1 590 ? 16.097 -30.569 4.876 1.00 91.88 590 THR A C 1
ATOM 4614 O O . THR A 1 590 ? 16.547 -31.622 5.342 1.00 91.88 590 THR A O 1
ATOM 4617 N N . ARG A 1 591 ? 14.884 -30.502 4.319 1.00 94.94 591 ARG A N 1
ATOM 4618 C CA . ARG A 1 591 ? 14.011 -31.652 4.110 1.00 94.94 591 ARG A CA 1
ATOM 4619 C C . ARG A 1 591 ? 14.358 -32.394 2.822 1.00 94.94 591 ARG A C 1
ATOM 4621 O O . ARG A 1 591 ? 14.370 -31.829 1.735 1.00 94.94 591 ARG A O 1
ATOM 4628 N N . MET A 1 592 ? 14.528 -33.706 2.949 1.00 97.50 592 MET A N 1
ATOM 4629 C CA . MET A 1 592 ? 14.476 -34.657 1.842 1.00 97.50 592 MET A CA 1
ATOM 4630 C C . MET A 1 592 ? 13.124 -35.372 1.861 1.00 97.50 592 MET A C 1
ATOM 4632 O O . MET A 1 592 ? 12.782 -35.996 2.865 1.00 97.50 592 MET A O 1
ATOM 4636 N N . ARG A 1 593 ? 12.389 -35.340 0.749 1.00 97.75 593 ARG A N 1
ATOM 4637 C CA . ARG A 1 593 ? 11.135 -36.080 0.557 1.00 97.75 593 ARG A CA 1
ATOM 4638 C C . ARG A 1 593 ? 11.357 -37.281 -0.350 1.00 97.75 593 ARG A C 1
ATOM 4640 O O . ARG A 1 593 ? 11.919 -37.142 -1.435 1.00 97.75 593 ARG A O 1
ATOM 4647 N N . VAL A 1 594 ? 10.875 -38.447 0.071 1.00 97.75 594 VAL A N 1
ATOM 4648 C CA . VAL A 1 594 ? 10.860 -39.689 -0.713 1.00 97.75 594 VAL A CA 1
ATOM 4649 C C . VAL A 1 594 ? 9.412 -40.108 -0.943 1.00 97.75 594 VAL A C 1
ATOM 4651 O O . VAL A 1 594 ? 8.617 -40.135 -0.008 1.00 97.75 594 VAL A O 1
ATOM 4654 N N . GLN A 1 595 ? 9.069 -40.463 -2.178 1.00 97.00 595 GLN A N 1
ATOM 4655 C CA . GLN A 1 595 ? 7.738 -40.948 -2.545 1.00 97.00 595 GLN A CA 1
ATOM 4656 C C . GLN A 1 595 ? 7.851 -42.255 -3.326 1.00 97.00 595 GLN A C 1
ATOM 4658 O O . GLN A 1 595 ? 8.659 -42.337 -4.252 1.00 97.00 595 GLN A O 1
ATOM 4663 N N . ILE A 1 596 ? 7.005 -43.234 -2.998 1.00 95.62 596 ILE A N 1
ATOM 4664 C CA . ILE A 1 596 ? 6.662 -44.359 -3.880 1.00 95.62 596 ILE A CA 1
ATOM 4665 C C . ILE A 1 596 ? 5.209 -44.181 -4.324 1.00 95.62 596 ILE A C 1
ATOM 4667 O O . ILE A 1 596 ? 4.344 -43.909 -3.494 1.00 95.62 596 ILE A O 1
ATOM 4671 N N . ILE A 1 597 ? 4.939 -44.338 -5.619 1.00 94.69 597 ILE A N 1
ATOM 4672 C CA . ILE A 1 597 ? 3.606 -44.194 -6.217 1.00 94.69 597 ILE A CA 1
ATOM 4673 C C . ILE A 1 597 ? 3.407 -45.203 -7.359 1.00 94.69 597 ILE A C 1
ATOM 4675 O O . ILE A 1 597 ? 4.326 -45.471 -8.130 1.00 94.69 597 ILE A O 1
ATOM 4679 N N . TYR A 1 598 ? 2.205 -45.773 -7.487 1.00 93.31 598 TYR A N 1
ATOM 4680 C CA . TYR A 1 598 ? 1.909 -46.777 -8.518 1.00 93.31 598 TYR A CA 1
ATOM 4681 C C . TYR A 1 598 ? 1.372 -46.167 -9.823 1.00 93.31 598 TYR A C 1
ATOM 4683 O O . TYR A 1 598 ? 0.336 -45.494 -9.833 1.00 93.31 598 TYR A O 1
ATOM 4691 N N . ASN A 1 599 ? 2.008 -46.511 -10.951 1.00 90.25 599 ASN A N 1
ATOM 4692 C CA . ASN A 1 599 ? 1.541 -46.247 -12.320 1.00 90.25 599 ASN A CA 1
ATOM 4693 C C . ASN A 1 599 ? 1.196 -44.763 -12.585 1.00 90.25 599 ASN A C 1
ATOM 4695 O O . ASN A 1 599 ? 0.234 -44.440 -13.294 1.00 90.25 599 ASN A O 1
ATOM 4699 N N . GLN A 1 600 ? 1.982 -43.871 -11.988 1.00 90.81 600 GLN A N 1
ATOM 4700 C CA . GLN A 1 600 ? 1.900 -42.423 -12.113 1.00 90.81 600 GLN A CA 1
ATOM 4701 C C . GLN A 1 600 ? 3.289 -41.831 -11.845 1.00 90.81 600 GLN A C 1
ATOM 4703 O O . GLN A 1 600 ? 3.999 -42.304 -10.964 1.00 90.81 600 GLN A O 1
ATOM 4708 N N . ALA A 1 601 ? 3.639 -40.762 -12.565 1.00 92.31 601 ALA A N 1
ATOM 4709 C CA . ALA A 1 601 ? 4.888 -40.046 -12.338 1.00 92.31 601 ALA A CA 1
ATOM 4710 C C . ALA A 1 601 ? 4.944 -39.466 -10.905 1.00 92.31 601 ALA A C 1
ATOM 4712 O O . ALA A 1 601 ? 3.974 -38.815 -10.496 1.00 92.31 601 ALA A O 1
ATOM 4713 N N . PRO A 1 602 ? 6.052 -39.659 -10.165 1.00 94.50 602 PRO A N 1
ATOM 4714 C CA . PRO A 1 602 ? 6.251 -39.054 -8.854 1.00 94.50 602 PRO A CA 1
ATOM 4715 C C . PRO A 1 602 ? 6.253 -37.522 -8.914 1.00 94.50 602 PRO A C 1
ATOM 4717 O O . PRO A 1 602 ? 6.840 -36.927 -9.819 1.00 94.50 602 PRO A O 1
ATOM 4720 N N . ASP A 1 603 ? 5.625 -36.894 -7.925 1.00 94.06 603 ASP A N 1
ATOM 4721 C CA . ASP A 1 603 ? 5.532 -35.441 -7.750 1.00 94.06 603 ASP A CA 1
ATOM 4722 C C . ASP A 1 603 ? 5.457 -35.135 -6.235 1.00 94.06 603 ASP A C 1
ATOM 4724 O O . ASP A 1 603 ? 4.666 -35.766 -5.512 1.00 94.06 603 ASP A O 1
ATOM 4728 N N . PRO A 1 604 ? 6.286 -34.195 -5.730 1.00 94.19 604 PRO A N 1
ATOM 4729 C CA . PRO A 1 604 ? 6.468 -33.980 -4.297 1.00 94.19 604 PRO A CA 1
ATOM 4730 C C . PRO A 1 604 ? 5.237 -33.375 -3.614 1.00 94.19 604 PRO A C 1
ATOM 4732 O O . PRO A 1 604 ? 5.162 -33.415 -2.385 1.00 94.19 604 PRO A O 1
ATOM 4735 N N . CYS A 1 605 ? 4.277 -32.843 -4.377 1.00 93.00 605 CYS A N 1
ATOM 4736 C CA . CYS A 1 605 ? 3.168 -32.018 -3.905 1.00 93.00 605 CYS A CA 1
ATOM 4737 C C . CYS A 1 605 ? 1.779 -32.567 -4.283 1.00 93.00 605 CYS A C 1
ATOM 4739 O O . CYS A 1 605 ? 0.791 -31.823 -4.294 1.00 93.00 605 CYS A O 1
ATOM 4741 N N . ILE A 1 606 ? 1.658 -33.867 -4.581 1.00 91.38 606 ILE A N 1
ATOM 4742 C CA . ILE A 1 606 ? 0.351 -34.502 -4.808 1.00 91.38 606 ILE A CA 1
ATOM 4743 C C . ILE A 1 606 ? -0.397 -34.648 -3.475 1.00 91.38 606 ILE A C 1
ATOM 4745 O O . ILE A 1 606 ? -0.185 -35.614 -2.745 1.00 91.38 606 ILE A O 1
ATOM 4749 N N . ALA A 1 607 ? -1.350 -33.749 -3.204 1.00 87.44 607 ALA A N 1
ATOM 4750 C CA . ALA A 1 607 ? -2.115 -33.705 -1.949 1.00 87.44 607 ALA A CA 1
ATOM 4751 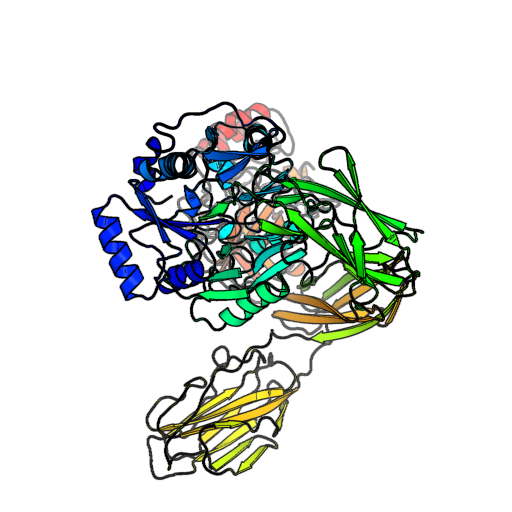C C . ALA A 1 607 ? -2.686 -35.062 -1.480 1.00 87.44 607 ALA A C 1
ATOM 4753 O O . ALA A 1 607 ? -2.739 -35.324 -0.279 1.00 87.44 607 ALA A O 1
ATOM 4754 N N . SER A 1 608 ? -3.108 -35.927 -2.412 1.00 90.94 608 SER A N 1
ATOM 4755 C CA . SER A 1 608 ? -3.405 -37.337 -2.125 1.00 90.94 608 SER A CA 1
ATOM 4756 C C . SER A 1 608 ? -3.343 -38.209 -3.384 1.00 90.94 608 SER A C 1
ATOM 4758 O O . SER A 1 608 ? -3.827 -37.776 -4.434 1.00 90.94 608 SER A O 1
ATOM 4760 N N . PHE A 1 609 ? -2.846 -39.444 -3.283 1.00 92.75 609 PHE A N 1
ATOM 4761 C CA . PHE A 1 609 ? -2.871 -40.445 -4.361 1.00 92.75 609 PHE A CA 1
ATOM 4762 C C . PHE A 1 609 ? -3.323 -41.829 -3.865 1.00 92.75 609 PHE A C 1
ATOM 4764 O O . PHE A 1 609 ? -3.394 -42.092 -2.671 1.00 92.75 609 PHE A O 1
ATOM 4771 N N . SER A 1 610 ? -3.744 -42.699 -4.793 1.00 91.12 610 SER A N 1
ATOM 4772 C CA . SER A 1 610 ? -4.507 -43.913 -4.442 1.00 91.12 610 SER A CA 1
ATOM 4773 C C . SER A 1 610 ? -3.672 -45.070 -3.893 1.00 91.12 610 SER A C 1
ATOM 4775 O O . SER A 1 610 ? -4.227 -45.872 -3.149 1.00 91.12 610 SER A O 1
ATOM 4777 N N . TYR A 1 611 ? -2.401 -45.171 -4.286 1.00 92.62 611 TYR A N 1
ATOM 4778 C CA . TYR A 1 611 ? -1.526 -46.315 -4.014 1.00 92.62 611 TYR A CA 1
ATOM 4779 C C . TYR A 1 611 ? -0.077 -45.834 -3.859 1.00 92.62 611 TYR A C 1
ATOM 4781 O O . TYR A 1 611 ? 0.496 -45.321 -4.826 1.00 92.62 611 TYR A O 1
ATOM 4789 N N . GLY A 1 612 ? 0.478 -45.963 -2.652 1.00 93.94 612 GLY A N 1
ATOM 4790 C CA . GLY A 1 612 ? 1.868 -45.652 -2.308 1.00 93.94 612 GLY A CA 1
ATOM 4791 C C . GLY A 1 612 ? 2.016 -44.885 -0.988 1.00 93.94 612 GLY A C 1
ATOM 4792 O O . GLY A 1 612 ? 1.067 -44.789 -0.210 1.00 93.94 612 GLY A O 1
ATOM 4793 N N . GLU A 1 613 ? 3.201 -44.322 -0.745 1.00 96.19 613 GLU A N 1
ATOM 4794 C CA . GLU A 1 613 ? 3.595 -43.697 0.528 1.00 96.19 613 GLU A CA 1
ATOM 4795 C C . GLU A 1 613 ? 4.579 -42.537 0.313 1.00 96.19 613 GLU A C 1
ATOM 4797 O O . GLU A 1 613 ? 5.327 -42.507 -0.670 1.00 96.19 613 GLU A O 1
ATOM 4802 N N . VAL A 1 614 ? 4.582 -41.590 1.256 1.00 97.31 614 VAL A N 1
ATOM 4803 C CA . VAL A 1 614 ? 5.537 -40.478 1.342 1.00 97.31 614 VAL A CA 1
ATOM 4804 C C . VAL A 1 614 ? 6.260 -40.512 2.691 1.00 97.31 614 VAL A C 1
ATOM 4806 O O . VAL A 1 614 ? 5.613 -40.614 3.734 1.00 97.31 614 VAL A O 1
ATOM 4809 N N . GLU A 1 615 ? 7.584 -40.363 2.681 1.00 97.94 615 GLU A N 1
ATOM 4810 C CA . GLU A 1 615 ? 8.406 -40.197 3.884 1.00 97.94 615 GLU A CA 1
ATOM 4811 C C . GLU A 1 615 ? 9.321 -38.966 3.772 1.00 97.94 615 GLU A C 1
ATOM 4813 O O . GLU A 1 615 ? 10.030 -38.805 2.776 1.00 97.94 615 GLU A O 1
ATOM 4818 N N . ASP A 1 616 ? 9.353 -38.137 4.820 1.00 97.75 616 ASP A N 1
ATOM 4819 C CA . ASP A 1 616 ? 10.233 -36.963 4.919 1.00 97.75 616 ASP A CA 1
ATOM 4820 C C . ASP A 1 616 ? 11.378 -37.202 5.923 1.00 97.75 616 ASP A C 1
ATOM 4822 O O . ASP A 1 616 ? 11.157 -37.708 7.021 1.00 97.75 616 ASP A O 1
ATOM 4826 N N . TYR A 1 617 ? 12.601 -36.798 5.575 1.00 97.75 617 TYR A N 1
ATOM 4827 C CA . TYR A 1 617 ? 13.826 -36.911 6.384 1.00 97.75 617 TYR A CA 1
ATOM 4828 C C . TYR A 1 617 ? 14.593 -35.583 6.409 1.00 97.75 617 TYR A C 1
ATOM 4830 O O . TYR A 1 617 ? 14.346 -34.717 5.574 1.00 97.75 617 TYR A O 1
ATOM 4838 N N . ALA A 1 618 ? 15.554 -35.430 7.326 1.00 95.44 618 ALA A N 1
ATOM 4839 C CA . ALA A 1 618 ? 16.421 -34.251 7.380 1.00 95.44 618 ALA A CA 1
ATOM 4840 C C . ALA A 1 618 ? 17.846 -34.537 6.865 1.00 95.44 618 ALA A C 1
ATOM 4842 O O . ALA A 1 618 ? 18.462 -35.538 7.236 1.00 95.44 618 ALA A O 1
ATOM 4843 N N . LEU A 1 619 ? 18.410 -33.636 6.062 1.00 95.88 619 LEU A N 1
ATOM 4844 C CA . LEU A 1 619 ? 19.836 -33.600 5.722 1.00 95.88 619 LEU A CA 1
ATOM 4845 C C . LEU A 1 619 ? 20.452 -32.344 6.347 1.00 95.88 619 LEU A C 1
ATOM 4847 O O . LEU A 1 619 ? 19.958 -31.244 6.130 1.00 95.88 619 LEU A O 1
ATOM 4851 N N . ASN A 1 620 ? 21.519 -32.491 7.132 1.00 88.12 620 ASN A N 1
ATOM 4852 C CA . ASN A 1 620 ? 22.226 -31.354 7.720 1.00 88.12 620 ASN A CA 1
ATOM 4853 C C . ASN A 1 620 ? 23.358 -30.931 6.779 1.00 88.12 620 ASN A C 1
ATOM 4855 O O . ASN A 1 620 ? 24.397 -31.592 6.730 1.00 88.12 620 ASN A O 1
ATOM 4859 N N . VAL A 1 621 ? 23.144 -29.858 6.025 1.00 86.88 621 VAL A N 1
ATOM 4860 C CA . VAL A 1 621 ? 24.100 -29.315 5.060 1.00 86.88 621 VAL A CA 1
ATOM 4861 C C . VAL A 1 621 ? 25.175 -28.509 5.783 1.00 86.88 621 VAL A C 1
ATOM 4863 O O . VAL A 1 621 ? 24.881 -27.599 6.560 1.00 86.88 621 VAL A O 1
ATOM 4866 N N . TYR A 1 622 ? 26.430 -28.821 5.485 1.00 78.44 622 TYR A N 1
ATOM 4867 C CA . TYR A 1 622 ? 27.597 -28.042 5.877 1.00 78.44 622 TYR A CA 1
ATOM 4868 C C . TYR A 1 622 ? 28.258 -27.449 4.632 1.00 78.44 622 TYR A C 1
ATOM 4870 O O . TYR A 1 622 ? 28.499 -28.153 3.646 1.00 78.44 622 TYR A O 1
ATOM 4878 N N . THR A 1 623 ? 28.580 -26.157 4.689 1.00 62.47 623 THR A N 1
ATOM 4879 C CA . THR A 1 623 ? 29.402 -25.481 3.680 1.00 62.47 623 THR A CA 1
ATOM 4880 C C . THR A 1 623 ? 30.635 -24.865 4.338 1.00 62.47 623 THR A C 1
ATOM 4882 O O . THR A 1 623 ? 30.589 -24.402 5.481 1.00 62.47 623 THR A O 1
ATOM 4885 N N . ASP A 1 624 ? 31.757 -24.862 3.619 1.00 55.66 624 ASP A N 1
ATOM 4886 C CA . ASP A 1 624 ? 32.960 -24.115 3.995 1.00 55.66 624 ASP A CA 1
ATOM 4887 C C . ASP A 1 624 ? 32.772 -22.643 3.584 1.00 55.66 624 ASP A C 1
ATOM 4889 O O . ASP A 1 624 ? 33.348 -22.175 2.603 1.00 55.66 624 ASP A O 1
ATOM 4893 N N . PHE A 1 625 ? 31.899 -21.914 4.278 1.00 56.84 625 PHE A N 1
ATOM 4894 C CA . PHE A 1 625 ? 31.560 -20.545 3.893 1.00 56.84 625 PHE A CA 1
ATOM 4895 C C . PHE A 1 625 ? 32.613 -19.516 4.353 1.00 56.84 625 PHE A C 1
ATOM 4897 O O . PHE A 1 625 ? 33.103 -19.566 5.485 1.00 56.84 625 PHE A O 1
ATOM 4904 N N . SER A 1 626 ? 32.951 -18.569 3.469 1.00 58.75 626 SER A N 1
ATOM 4905 C CA . SER A 1 626 ? 33.772 -17.388 3.780 1.00 58.75 626 SER A CA 1
ATOM 4906 C C . SER A 1 626 ? 32.941 -16.396 4.599 1.00 58.75 626 SER A C 1
ATOM 4908 O O . SER A 1 626 ? 31.838 -16.038 4.194 1.00 58.75 626 SER A O 1
ATOM 4910 N N . ASP A 1 627 ? 33.436 -15.965 5.762 1.00 78.38 627 ASP A N 1
ATOM 4911 C CA . ASP A 1 627 ? 32.734 -15.012 6.631 1.00 78.38 627 ASP A CA 1
ATOM 4912 C C . ASP A 1 627 ? 32.754 -13.596 6.021 1.00 78.38 627 ASP A C 1
ATOM 4914 O O . ASP A 1 627 ? 33.653 -12.802 6.306 1.00 78.38 627 ASP A O 1
ATOM 4918 N N . TRP A 1 628 ? 31.796 -13.296 5.138 1.00 88.88 628 TRP A N 1
ATOM 4919 C CA . TRP A 1 628 ? 31.804 -12.082 4.314 1.00 88.88 628 TRP A CA 1
ATOM 4920 C C . TRP A 1 628 ? 31.254 -10.833 4.993 1.00 88.88 628 TRP A C 1
ATOM 4922 O O . TRP A 1 628 ? 31.515 -9.733 4.512 1.00 88.88 628 TRP A O 1
ATOM 4932 N N . LEU A 1 629 ? 30.539 -10.967 6.112 1.00 92.31 629 LEU A N 1
ATOM 4933 C CA . LEU A 1 629 ? 30.006 -9.838 6.876 1.00 92.31 629 LEU A CA 1
ATOM 4934 C C . LEU A 1 629 ? 30.640 -9.778 8.262 1.00 92.31 629 LEU A C 1
ATOM 4936 O O . LEU A 1 629 ? 30.373 -10.628 9.099 1.00 92.31 629 LEU A O 1
ATOM 4940 N N . THR A 1 630 ? 31.439 -8.763 8.572 1.00 94.19 630 THR A N 1
ATOM 4941 C CA . THR A 1 630 ? 31.971 -8.537 9.929 1.00 94.19 630 THR A CA 1
ATOM 4942 C C . THR A 1 630 ? 31.305 -7.323 10.567 1.00 94.19 630 THR A C 1
ATOM 4944 O O . THR A 1 630 ? 31.162 -6.294 9.920 1.00 94.19 630 THR A O 1
ATOM 4947 N N . ILE A 1 631 ? 30.929 -7.420 11.844 1.00 95.75 631 ILE A N 1
ATOM 4948 C CA . ILE A 1 631 ? 30.231 -6.359 12.586 1.00 95.75 631 ILE A CA 1
ATOM 4949 C C . ILE A 1 631 ? 31.123 -5.890 13.735 1.00 95.75 631 ILE A C 1
ATOM 4951 O O . ILE A 1 631 ? 31.648 -6.720 14.479 1.00 95.75 631 ILE A O 1
ATOM 4955 N N . ASP A 1 632 ? 31.295 -4.576 13.894 1.00 94.94 632 ASP A N 1
ATOM 4956 C CA . ASP A 1 632 ? 32.034 -3.986 15.017 1.00 94.94 632 ASP A CA 1
ATOM 4957 C C . ASP A 1 632 ? 31.451 -2.617 15.435 1.00 94.94 632 ASP A C 1
ATOM 4959 O O . ASP A 1 632 ? 31.351 -1.719 14.594 1.00 94.94 632 ASP A O 1
ATOM 4963 N N . PRO A 1 633 ? 31.102 -2.402 16.719 1.00 95.69 633 PRO A N 1
ATOM 4964 C CA . PRO A 1 633 ? 31.132 -3.369 17.818 1.00 95.69 633 PRO A CA 1
ATOM 4965 C C . PRO A 1 633 ? 29.917 -4.313 17.817 1.00 95.69 633 PRO A C 1
ATOM 4967 O O . PRO A 1 633 ? 28.804 -3.899 17.516 1.00 95.69 633 PRO A O 1
ATOM 4970 N N . ILE A 1 634 ? 30.113 -5.567 18.245 1.00 94.50 634 ILE A N 1
ATOM 4971 C CA . ILE A 1 634 ? 29.010 -6.534 18.444 1.00 94.50 634 ILE A CA 1
ATOM 4972 C C . ILE A 1 634 ? 28.277 -6.353 19.777 1.00 94.50 634 ILE A C 1
ATOM 4974 O O . ILE A 1 634 ? 27.192 -6.869 19.962 1.00 94.50 634 ILE A O 1
ATOM 4978 N N . THR A 1 635 ? 28.846 -5.624 20.732 1.00 95.69 635 THR A N 1
ATOM 4979 C CA . THR A 1 635 ? 28.176 -5.290 21.996 1.00 95.69 635 THR A CA 1
ATOM 4980 C C . THR A 1 635 ? 28.510 -3.866 22.367 1.00 95.69 635 THR A C 1
ATOM 4982 O O . THR A 1 635 ? 29.654 -3.438 22.183 1.00 95.69 635 THR A O 1
ATOM 4985 N N . GLY A 1 636 ? 27.582 -3.166 22.991 1.00 95.31 636 GLY A N 1
ATOM 4986 C CA . GLY A 1 636 ? 27.855 -1.830 23.479 1.00 95.31 636 GLY A CA 1
ATOM 4987 C C . GLY A 1 636 ? 26.735 -1.303 24.343 1.00 95.31 636 GLY A C 1
ATOM 4988 O O . GLY A 1 636 ? 25.754 -1.995 24.616 1.00 95.31 636 GLY A O 1
ATOM 4989 N N . ASN A 1 637 ? 26.921 -0.060 24.766 1.00 95.25 637 ASN A N 1
ATOM 4990 C CA . ASN A 1 637 ? 25.875 0.699 25.403 1.00 95.25 637 ASN A CA 1
ATOM 4991 C C . ASN A 1 637 ? 25.723 2.075 24.753 1.00 95.25 637 ASN A C 1
ATOM 4993 O O . ASN A 1 637 ? 26.679 2.645 24.221 1.00 95.25 637 ASN A O 1
ATOM 4997 N N . VAL A 1 638 ? 24.505 2.601 24.786 1.00 95.19 638 VAL A N 1
ATOM 4998 C CA . VAL A 1 638 ? 24.184 3.949 24.326 1.00 95.19 638 VAL A CA 1
ATOM 4999 C C . VAL A 1 638 ? 23.510 4.675 25.477 1.00 95.19 638 VAL A C 1
ATOM 5001 O O . VAL A 1 638 ? 22.444 4.272 25.947 1.00 95.19 638 VAL A O 1
ATOM 5004 N N . SER A 1 639 ? 24.138 5.749 25.964 1.00 90.88 639 SER A N 1
ATOM 5005 C CA . SER A 1 639 ? 23.529 6.598 26.993 1.00 90.88 639 SER A CA 1
ATOM 5006 C C . SER A 1 639 ? 22.166 7.103 26.520 1.00 90.88 639 SER A C 1
ATOM 5008 O O . SER A 1 639 ? 21.993 7.306 25.322 1.00 90.88 639 SER A O 1
ATOM 5010 N N . GLY A 1 640 ? 21.235 7.367 27.439 1.00 85.75 640 GLY A N 1
ATOM 5011 C CA . GLY A 1 640 ? 19.946 7.964 27.078 1.00 85.75 640 GLY A CA 1
ATOM 5012 C C . GLY A 1 640 ? 20.115 9.215 26.210 1.00 85.75 640 GLY A C 1
ATOM 5013 O O . GLY A 1 640 ? 21.007 10.031 26.469 1.00 85.75 640 GLY A O 1
ATOM 5014 N N . GLN A 1 641 ? 19.284 9.344 25.175 1.00 84.38 641 GLN A N 1
ATOM 5015 C CA . GLN A 1 641 ? 19.368 10.382 24.135 1.00 84.38 641 GLN A CA 1
ATOM 5016 C C . GLN A 1 641 ? 20.675 10.368 23.319 1.00 84.38 641 GLN A C 1
ATOM 5018 O O . GLN A 1 641 ? 21.066 11.382 22.739 1.00 84.38 641 GLN A O 1
ATOM 5023 N N . GLY A 1 642 ? 21.407 9.254 23.332 1.00 90.19 642 GLY A N 1
ATOM 5024 C CA . GLY A 1 642 ? 22.670 9.079 22.624 1.00 90.19 642 GLY A CA 1
ATOM 5025 C C . GLY A 1 642 ? 22.510 8.333 21.303 1.00 90.19 642 GLY A C 1
ATOM 5026 O O . GLY A 1 642 ? 21.501 7.683 21.052 1.00 90.19 642 GLY A O 1
ATOM 5027 N N . THR A 1 643 ? 23.568 8.370 20.498 1.00 94.50 643 THR A N 1
ATOM 5028 C CA . THR A 1 643 ? 23.693 7.602 19.255 1.00 94.50 643 THR A CA 1
ATOM 5029 C C . THR A 1 643 ? 25.092 7.003 19.182 1.00 94.50 643 THR A C 1
ATOM 5031 O O . THR A 1 643 ? 26.066 7.642 19.594 1.00 94.50 643 THR A O 1
ATOM 5034 N N . THR A 1 644 ? 25.201 5.791 18.646 1.00 96.25 644 THR A N 1
ATOM 5035 C CA . THR A 1 644 ? 26.467 5.152 18.276 1.00 96.25 644 THR A CA 1
ATOM 5036 C C . THR A 1 644 ? 26.392 4.617 16.850 1.00 96.25 644 THR A C 1
ATOM 5038 O O . THR A 1 644 ? 25.313 4.281 16.374 1.00 96.25 644 THR A O 1
ATOM 5041 N N . ASN A 1 645 ? 27.542 4.495 16.187 1.00 95.81 645 ASN A N 1
ATOM 5042 C CA . ASN A 1 645 ? 27.630 3.858 14.874 1.00 95.81 645 ASN A CA 1
ATOM 5043 C C . ASN A 1 645 ? 28.203 2.448 15.026 1.00 95.81 645 ASN A C 1
ATOM 5045 O O . ASN A 1 645 ? 29.164 2.244 15.774 1.00 95.81 645 ASN A O 1
ATOM 5049 N N . ILE A 1 646 ? 27.628 1.506 14.290 1.00 97.00 646 ILE A N 1
ATOM 5050 C CA . ILE A 1 646 ? 28.108 0.140 14.110 1.00 97.00 646 ILE A CA 1
ATOM 5051 C C . ILE A 1 646 ? 28.645 0.038 12.685 1.00 97.00 646 ILE A C 1
ATOM 5053 O O . ILE A 1 646 ? 27.958 0.404 11.733 1.00 97.00 646 ILE A O 1
ATOM 5057 N N . ASN A 1 647 ? 29.878 -0.433 12.530 1.00 96.88 647 ASN A N 1
ATOM 5058 C CA . ASN A 1 647 ? 30.469 -0.667 11.220 1.00 96.88 647 ASN A CA 1
ATOM 5059 C C . ASN A 1 647 ? 30.123 -2.085 10.753 1.00 96.88 647 ASN A C 1
ATOM 5061 O O . ASN A 1 647 ? 30.405 -3.058 11.459 1.00 96.88 647 ASN A O 1
ATOM 5065 N N . LEU A 1 648 ? 29.567 -2.195 9.551 1.00 96.94 648 LEU A N 1
ATOM 5066 C CA . LEU A 1 648 ? 29.348 -3.449 8.840 1.00 96.94 648 LEU A CA 1
ATOM 5067 C C . LEU A 1 648 ? 30.399 -3.534 7.731 1.00 96.94 648 LEU A C 1
ATOM 5069 O O . LEU A 1 648 ? 30.372 -2.765 6.777 1.00 96.94 648 LEU A O 1
ATOM 5073 N N . THR A 1 649 ? 31.367 -4.434 7.880 1.00 95.69 649 THR A N 1
ATOM 5074 C CA . THR A 1 649 ? 32.410 -4.684 6.879 1.00 95.69 649 THR A CA 1
ATOM 5075 C C . THR A 1 649 ? 31.991 -5.835 5.980 1.00 95.69 649 THR A C 1
ATOM 5077 O O . THR A 1 649 ? 31.847 -6.961 6.454 1.00 95.69 649 THR A O 1
ATOM 5080 N N . PHE A 1 650 ? 31.858 -5.557 4.692 1.00 94.62 650 PHE A N 1
ATOM 5081 C CA . PHE A 1 650 ? 31.561 -6.529 3.647 1.00 94.62 650 PHE A CA 1
ATOM 5082 C C . PHE A 1 650 ? 32.867 -6.935 2.968 1.00 94.62 650 PHE A C 1
ATOM 5084 O O . PHE A 1 650 ? 33.686 -6.069 2.659 1.00 94.62 650 PHE A O 1
ATOM 5091 N N . ASN A 1 651 ? 33.090 -8.229 2.749 1.00 91.62 651 ASN A N 1
ATOM 5092 C CA . ASN A 1 651 ? 34.322 -8.754 2.168 1.00 91.62 651 ASN A CA 1
ATOM 5093 C C . ASN A 1 651 ? 34.028 -9.915 1.216 1.00 91.62 651 ASN A C 1
ATOM 5095 O O . ASN A 1 651 ? 33.675 -11.005 1.654 1.00 91.62 651 ASN A O 1
ATOM 5099 N N . SER A 1 652 ? 34.252 -9.687 -0.075 1.00 88.19 652 SER A N 1
ATOM 5100 C CA . SER A 1 652 ? 34.018 -10.659 -1.144 1.00 88.19 652 SER A CA 1
ATOM 5101 C C . SER A 1 652 ? 35.244 -11.523 -1.480 1.00 88.19 652 SER A C 1
ATOM 5103 O O . SER A 1 652 ? 35.305 -12.158 -2.538 1.00 88.19 652 SER A O 1
ATOM 5105 N N . ALA A 1 653 ? 36.270 -11.548 -0.622 1.00 83.50 653 ALA A N 1
ATOM 5106 C CA . ALA A 1 653 ? 37.461 -12.369 -0.823 1.00 83.50 653 ALA A CA 1
ATOM 5107 C C . ALA A 1 653 ? 37.129 -13.863 -0.878 1.00 83.50 653 ALA A C 1
ATOM 5109 O O . ALA A 1 653 ? 36.614 -14.450 0.076 1.00 83.50 653 ALA A O 1
ATOM 5110 N N . GLY A 1 654 ? 37.484 -14.481 -2.008 1.00 75.38 654 GLY A N 1
ATOM 5111 C CA . GLY A 1 654 ? 37.229 -15.894 -2.275 1.00 75.38 654 GLY A CA 1
ATOM 5112 C C . GLY A 1 654 ? 35.755 -16.257 -2.471 1.00 75.38 654 GLY A C 1
ATOM 5113 O O . GLY A 1 654 ? 35.454 -17.445 -2.464 1.00 75.38 654 GLY A O 1
ATOM 5114 N N . MET A 1 655 ? 34.864 -15.273 -2.621 1.00 75.81 655 MET A N 1
ATOM 5115 C CA . MET A 1 655 ? 33.460 -15.505 -2.963 1.00 75.81 655 MET A CA 1
ATOM 5116 C C . MET A 1 655 ? 33.285 -15.606 -4.477 1.00 75.81 655 MET A C 1
ATOM 5118 O O . MET A 1 655 ? 33.986 -14.929 -5.237 1.00 75.81 655 MET A O 1
ATOM 5122 N N . ASP A 1 656 ? 32.345 -16.450 -4.889 1.00 74.88 656 ASP A N 1
ATOM 5123 C CA . ASP A 1 656 ? 31.876 -16.507 -6.268 1.00 74.88 656 ASP A CA 1
ATOM 5124 C C . ASP A 1 656 ? 30.951 -15.313 -6.567 1.00 74.88 656 ASP A C 1
ATOM 5126 O O . ASP A 1 656 ? 30.588 -14.534 -5.687 1.00 74.88 656 ASP A O 1
ATOM 5130 N N . GLU A 1 657 ? 30.606 -15.122 -7.836 1.00 74.12 657 GLU A N 1
ATOM 5131 C CA . GLU A 1 657 ? 29.611 -14.117 -8.206 1.00 74.12 657 GLU A CA 1
ATOM 5132 C C . GLU A 1 657 ? 28.211 -14.590 -7.804 1.00 74.12 657 GLU A C 1
ATOM 5134 O O . GLU A 1 657 ? 27.850 -15.739 -8.067 1.00 74.12 657 GLU A O 1
ATOM 5139 N N . GLY A 1 658 ? 27.407 -13.712 -7.210 1.00 67.94 658 GLY A N 1
ATOM 5140 C CA . GLY A 1 658 ? 26.074 -14.069 -6.736 1.00 67.94 658 GLY A CA 1
ATOM 5141 C C . GLY A 1 658 ? 25.514 -13.113 -5.692 1.00 67.94 658 GLY A C 1
ATOM 5142 O O . GLY A 1 658 ? 26.148 -12.127 -5.316 1.00 67.94 658 GLY A O 1
ATOM 5143 N N . ASP A 1 659 ? 24.307 -13.431 -5.244 1.00 70.62 659 ASP A N 1
ATOM 5144 C CA . ASP A 1 659 ? 23.573 -12.718 -4.208 1.00 70.62 659 ASP A CA 1
ATOM 5145 C C . ASP A 1 659 ? 23.744 -13.442 -2.870 1.00 70.62 659 ASP A C 1
ATOM 5147 O O . ASP A 1 659 ? 23.595 -14.661 -2.778 1.00 70.62 659 ASP A O 1
ATOM 5151 N N . TYR A 1 660 ? 24.061 -12.688 -1.826 1.00 75.06 660 TYR A N 1
ATOM 5152 C CA . TYR A 1 660 ? 24.349 -13.202 -0.496 1.00 75.06 660 TYR A CA 1
ATOM 5153 C C . TYR A 1 660 ? 23.541 -12.415 0.526 1.00 75.06 660 TYR A C 1
ATOM 5155 O O . TYR A 1 660 ? 23.634 -11.191 0.564 1.00 75.06 660 TYR A O 1
ATOM 5163 N N . TYR A 1 661 ? 22.772 -13.094 1.376 1.00 75.62 661 TYR A N 1
ATOM 5164 C CA . TYR A 1 661 ? 21.916 -12.420 2.350 1.00 75.62 661 TYR A CA 1
ATOM 5165 C C . TYR A 1 661 ? 22.340 -12.711 3.789 1.00 75.62 661 TYR A C 1
ATOM 5167 O O . TYR A 1 661 ? 22.888 -13.767 4.120 1.00 75.62 661 TYR A O 1
ATOM 5175 N N . ALA A 1 662 ? 22.100 -11.747 4.668 1.00 84.19 662 ALA A N 1
ATOM 5176 C CA . ALA A 1 662 ? 22.259 -11.892 6.103 1.00 84.19 662 ALA A CA 1
ATOM 5177 C C . ALA A 1 662 ? 21.240 -11.027 6.845 1.00 84.19 662 ALA A C 1
ATOM 5179 O O . ALA A 1 662 ? 20.813 -9.996 6.351 1.00 84.19 662 ALA A O 1
ATOM 5180 N N . ASP A 1 663 ? 20.912 -11.422 8.062 1.00 86.31 663 ASP A N 1
ATOM 5181 C CA . ASP A 1 663 ? 20.190 -10.632 9.040 1.00 86.31 663 ASP A CA 1
ATOM 5182 C C . ASP A 1 663 ? 21.179 -10.199 10.113 1.00 86.31 663 ASP A C 1
ATOM 5184 O O . ASP A 1 663 ? 21.878 -11.024 10.712 1.00 86.31 663 ASP A O 1
ATOM 5188 N N . VAL A 1 664 ? 21.227 -8.900 10.383 1.00 93.12 664 VAL A N 1
ATOM 5189 C CA . VAL A 1 664 ? 21.892 -8.354 11.565 1.00 93.12 664 VAL A CA 1
ATOM 5190 C C . VAL A 1 664 ? 20.854 -8.255 12.675 1.00 93.12 664 VAL A C 1
ATOM 5192 O O . VAL A 1 664 ? 19.919 -7.460 12.601 1.00 93.12 664 VAL A O 1
ATOM 5195 N N . ILE A 1 665 ? 21.010 -9.089 13.700 1.00 93.31 665 ILE A N 1
ATOM 5196 C CA . ILE A 1 665 ? 20.041 -9.276 14.780 1.00 93.31 665 ILE A CA 1
ATOM 5197 C C . ILE A 1 665 ? 20.537 -8.521 16.008 1.00 93.31 665 ILE A C 1
ATOM 5199 O O . ILE A 1 665 ? 21.467 -8.950 16.691 1.00 93.31 665 ILE A O 1
ATOM 5203 N N . ILE A 1 666 ? 19.905 -7.398 16.315 1.00 96.00 666 ILE A N 1
ATOM 5204 C CA . ILE A 1 666 ? 20.234 -6.557 17.462 1.00 96.00 666 ILE A CA 1
ATOM 5205 C C . ILE A 1 666 ? 19.302 -6.932 18.604 1.00 96.00 666 ILE A C 1
ATOM 5207 O O . ILE A 1 666 ? 18.126 -6.592 18.589 1.00 96.00 666 ILE A O 1
ATOM 5211 N N . ASN A 1 667 ? 19.829 -7.612 19.614 1.00 95.31 667 ASN A N 1
ATOM 5212 C CA . ASN A 1 667 ? 19.135 -7.862 20.871 1.00 95.31 667 ASN A CA 1
ATOM 5213 C C . ASN A 1 667 ? 19.465 -6.738 21.855 1.00 95.31 667 ASN A C 1
ATOM 5215 O O . ASN A 1 667 ? 20.639 -6.392 22.017 1.00 95.31 667 ASN A O 1
ATOM 5219 N N . CYS A 1 668 ? 18.473 -6.188 22.550 1.00 94.06 668 CYS A N 1
ATOM 5220 C CA . CYS A 1 668 ? 18.702 -5.100 23.496 1.00 94.06 668 CYS A CA 1
ATOM 5221 C C . CYS A 1 668 ? 17.793 -5.161 24.731 1.00 94.06 668 CYS A C 1
ATOM 5223 O O . CYS A 1 668 ? 16.965 -6.057 24.884 1.00 94.06 668 CYS A O 1
ATOM 5225 N N . ASN A 1 669 ? 18.024 -4.245 25.671 1.00 91.81 669 ASN A N 1
ATOM 5226 C CA . ASN A 1 669 ? 17.261 -4.114 26.915 1.00 91.81 669 ASN A CA 1
ATOM 5227 C C . ASN A 1 669 ? 16.093 -3.111 26.819 1.00 91.81 669 ASN A C 1
ATOM 5229 O O . ASN A 1 669 ? 15.563 -2.711 27.860 1.00 91.81 669 ASN A O 1
ATOM 5233 N N . ASP A 1 670 ? 15.701 -2.722 25.605 1.00 87.31 670 ASP A N 1
ATOM 5234 C CA . ASP A 1 670 ? 14.429 -2.051 25.348 1.00 87.31 670 ASP A CA 1
ATOM 5235 C C . ASP A 1 670 ? 13.269 -3.031 25.651 1.00 87.31 670 ASP A C 1
ATOM 5237 O O . ASP A 1 670 ? 13.242 -4.135 25.097 1.00 87.31 670 ASP A O 1
ATOM 5241 N N . PRO A 1 671 ? 12.352 -2.704 26.584 1.00 75.38 671 PRO A N 1
ATOM 5242 C CA . PRO A 1 671 ? 11.230 -3.568 26.941 1.00 75.38 671 PRO A CA 1
ATOM 5243 C C . PRO A 1 671 ? 10.167 -3.692 25.843 1.00 75.38 671 PRO A C 1
ATOM 5245 O O . PRO A 1 671 ? 9.473 -4.712 25.822 1.00 75.38 671 PRO A O 1
ATOM 5248 N N . ASP A 1 672 ? 10.044 -2.692 24.969 1.00 77.00 672 ASP A N 1
ATOM 5249 C CA . ASP A 1 672 ? 9.041 -2.632 23.908 1.00 77.00 672 ASP A CA 1
ATOM 5250 C C . ASP A 1 672 ? 9.582 -3.293 22.631 1.00 77.00 672 ASP A C 1
ATOM 5252 O O . ASP A 1 672 ? 8.866 -4.045 21.966 1.00 77.00 672 ASP A O 1
ATOM 5256 N N . GLN A 1 673 ? 10.877 -3.109 22.343 1.00 81.75 673 GLN A N 1
ATOM 5257 C CA . GLN A 1 673 ? 11.553 -3.704 21.187 1.00 81.75 673 GLN A CA 1
ATOM 5258 C C . GLN A 1 673 ? 12.842 -4.459 21.571 1.00 81.75 673 GLN A C 1
ATOM 5260 O O . GLN A 1 673 ? 13.952 -4.057 21.218 1.00 81.75 673 GLN A O 1
ATOM 5265 N N . PRO A 1 674 ? 12.734 -5.623 22.242 1.00 85.44 674 PRO A N 1
ATOM 5266 C CA . PRO A 1 674 ? 13.900 -6.360 22.739 1.00 85.44 674 PRO A CA 1
ATOM 5267 C C . PRO A 1 674 ? 14.791 -6.939 21.627 1.00 85.44 674 PRO A C 1
ATOM 5269 O O . PRO A 1 674 ? 15.911 -7.378 21.904 1.00 85.44 674 PRO A O 1
ATOM 5272 N N . GLN A 1 675 ? 14.307 -6.963 20.382 1.00 92.38 675 GLN A N 1
ATOM 5273 C CA . GLN A 1 675 ? 15.047 -7.421 19.214 1.00 92.38 675 GLN A CA 1
ATOM 5274 C C . GLN A 1 675 ? 14.673 -6.613 17.963 1.00 92.38 675 GLN A C 1
ATOM 5276 O O . GLN A 1 675 ? 13.495 -6.377 17.701 1.00 92.38 675 GLN A O 1
ATOM 5281 N N . ILE A 1 676 ? 15.680 -6.256 17.166 1.00 87.44 676 ILE A N 1
ATOM 5282 C CA . ILE A 1 676 ? 15.541 -5.692 15.819 1.00 87.44 676 ILE A CA 1
ATOM 5283 C C . ILE A 1 676 ? 16.309 -6.570 14.834 1.00 87.44 676 ILE A C 1
ATOM 5285 O O . ILE A 1 676 ? 17.418 -7.009 15.135 1.00 87.44 676 ILE A O 1
ATOM 5289 N N . ILE A 1 677 ? 15.739 -6.794 13.652 1.00 85.94 677 ILE A N 1
ATOM 5290 C CA . ILE A 1 677 ? 16.378 -7.511 12.546 1.00 85.94 677 ILE A CA 1
ATOM 5291 C C . ILE A 1 677 ? 16.604 -6.522 11.400 1.00 85.94 677 ILE A C 1
ATOM 5293 O O . ILE A 1 677 ? 15.659 -5.874 10.958 1.00 85.94 677 ILE A O 1
ATOM 5297 N N . ILE A 1 678 ? 17.850 -6.400 10.939 1.00 89.25 678 ILE A N 1
ATOM 5298 C CA . ILE A 1 678 ? 18.238 -5.562 9.799 1.00 89.25 678 ILE A CA 1
ATOM 5299 C C . ILE A 1 678 ? 18.632 -6.479 8.636 1.00 89.25 678 ILE A C 1
ATOM 5301 O O . ILE A 1 678 ? 19.685 -7.122 8.730 1.00 89.25 678 ILE A O 1
ATOM 5305 N N . PRO A 1 679 ? 17.838 -6.551 7.554 1.00 82.56 679 PRO A N 1
ATOM 5306 C CA . PRO A 1 679 ? 18.194 -7.330 6.378 1.00 82.56 679 PRO A CA 1
ATOM 5307 C C . PRO A 1 679 ? 19.399 -6.724 5.653 1.00 82.56 679 PRO A C 1
ATOM 5309 O O . PRO A 1 679 ? 19.534 -5.506 5.505 1.00 82.56 679 PRO A O 1
ATOM 5312 N N . VAL A 1 680 ? 20.277 -7.598 5.180 1.00 87.50 680 VAL A N 1
ATOM 5313 C CA . VAL A 1 680 ? 21.507 -7.283 4.458 1.00 87.50 680 VAL A CA 1
ATOM 5314 C C . VAL A 1 680 ? 21.566 -8.125 3.190 1.00 87.50 680 VAL A C 1
ATOM 5316 O O . VAL A 1 680 ? 21.450 -9.347 3.247 1.00 87.50 680 VAL A O 1
ATOM 5319 N N . HIS A 1 681 ? 21.815 -7.477 2.058 1.00 84.38 681 HIS A N 1
ATOM 5320 C CA . HIS A 1 681 ? 22.002 -8.088 0.747 1.00 84.38 681 HIS A CA 1
ATOM 5321 C C . HIS A 1 681 ? 23.342 -7.631 0.164 1.00 84.38 681 HIS A C 1
ATOM 5323 O O . HIS A 1 681 ? 23.581 -6.445 -0.046 1.00 84.38 681 HIS A O 1
ATOM 5329 N N . LEU A 1 682 ? 24.250 -8.578 -0.053 1.00 84.88 682 LEU A N 1
ATOM 5330 C CA . LEU A 1 682 ? 25.523 -8.383 -0.734 1.00 84.88 682 LEU A CA 1
ATOM 5331 C C . LEU A 1 682 ? 25.447 -9.006 -2.131 1.00 84.88 682 LEU A C 1
ATOM 5333 O O . LEU A 1 682 ? 25.245 -10.208 -2.271 1.00 84.88 682 LEU A O 1
ATOM 5337 N N . ILE A 1 683 ? 25.693 -8.201 -3.155 1.00 78.75 683 ILE A N 1
ATOM 5338 C CA . ILE A 1 683 ? 25.819 -8.619 -4.548 1.00 78.75 683 ILE A CA 1
ATOM 5339 C C . ILE A 1 683 ? 27.312 -8.684 -4.877 1.00 78.75 683 ILE A C 1
ATOM 5341 O O . ILE A 1 683 ? 27.998 -7.661 -4.897 1.00 78.75 683 ILE A O 1
ATOM 5345 N N . VAL A 1 684 ? 27.843 -9.875 -5.145 1.00 81.31 684 VAL A N 1
ATOM 5346 C CA . VAL A 1 684 ? 29.223 -10.045 -5.619 1.00 81.31 684 VAL A CA 1
ATOM 5347 C C . VAL A 1 684 ? 29.216 -10.183 -7.135 1.00 81.31 684 VAL A C 1
ATOM 5349 O O . VAL A 1 684 ? 28.593 -11.089 -7.687 1.00 81.31 684 VAL A O 1
ATOM 5352 N N . THR A 1 685 ? 29.937 -9.303 -7.823 1.00 77.19 685 THR A N 1
ATOM 5353 C CA . THR A 1 685 ? 30.095 -9.334 -9.282 1.00 77.19 685 THR A CA 1
ATOM 5354 C C . THR A 1 685 ? 31.563 -9.478 -9.667 1.00 77.19 685 THR A C 1
ATOM 5356 O O . THR A 1 685 ? 32.471 -9.135 -8.913 1.00 77.19 685 THR A O 1
ATOM 5359 N N . GLY A 1 686 ? 31.847 -10.014 -10.851 1.00 77.31 686 GLY A N 1
ATOM 5360 C CA . GLY A 1 686 ? 33.206 -10.002 -11.388 1.00 77.31 686 GLY A CA 1
ATOM 5361 C C . GLY A 1 686 ? 33.445 -8.764 -12.244 1.00 77.31 686 GLY A C 1
ATOM 5362 O O . GLY A 1 686 ? 32.538 -8.275 -12.916 1.00 77.31 686 GLY A O 1
ATOM 5363 N N . ALA A 1 687 ? 34.692 -8.297 -12.292 1.00 76.50 687 ALA A N 1
ATOM 5364 C CA . ALA A 1 687 ? 35.076 -7.192 -13.165 1.00 76.50 687 ALA A CA 1
ATOM 5365 C C . ALA A 1 687 ? 34.839 -7.568 -14.637 1.00 76.50 687 ALA A C 1
ATOM 5367 O O . ALA A 1 687 ? 35.335 -8.595 -15.113 1.00 76.50 687 ALA A O 1
ATOM 5368 N N . ARG A 1 688 ? 34.074 -6.744 -15.359 1.00 79.88 688 ARG A N 1
ATOM 5369 C CA . ARG A 1 688 ? 33.826 -6.890 -16.798 1.00 79.88 688 ARG A CA 1
ATOM 5370 C C . ARG A 1 688 ? 34.561 -5.800 -17.545 1.00 79.88 688 ARG A C 1
ATOM 5372 O O . ARG A 1 688 ? 34.234 -4.626 -17.404 1.00 79.88 688 ARG A O 1
ATOM 5379 N N . PHE A 1 689 ? 35.533 -6.192 -18.358 1.00 87.44 689 PHE A N 1
ATOM 5380 C CA . PHE A 1 689 ? 36.262 -5.254 -19.201 1.00 87.44 689 PHE A CA 1
ATOM 5381 C C . PHE A 1 689 ? 35.603 -5.154 -20.564 1.00 87.44 689 PHE A C 1
ATOM 5383 O O . PHE A 1 689 ? 35.168 -6.165 -21.117 1.00 87.44 689 PHE A O 1
ATOM 5390 N N . VAL A 1 690 ? 35.593 -3.960 -21.144 1.00 90.50 690 VAL A N 1
ATOM 5391 C CA . VAL A 1 690 ? 35.070 -3.753 -22.494 1.00 90.50 690 VAL A CA 1
ATOM 5392 C C . VAL A 1 690 ? 36.187 -3.277 -23.415 1.00 90.50 690 VAL A C 1
ATOM 5394 O O . VAL A 1 690 ? 36.954 -2.381 -23.079 1.00 90.50 690 VAL A O 1
ATOM 5397 N N . ASP A 1 691 ? 36.307 -3.913 -24.575 1.00 92.88 691 ASP A N 1
ATOM 5398 C CA . ASP A 1 691 ? 37.274 -3.583 -25.619 1.00 92.88 691 ASP A CA 1
ATOM 5399 C C . ASP A 1 691 ? 36.504 -3.119 -26.857 1.00 92.88 691 ASP A C 1
ATOM 5401 O O . ASP A 1 691 ? 35.934 -3.926 -27.600 1.00 92.88 691 ASP A O 1
ATOM 5405 N N . LEU A 1 692 ? 36.405 -1.802 -27.018 1.00 96.06 692 LEU A N 1
ATOM 5406 C CA . LEU A 1 692 ? 35.548 -1.175 -28.017 1.00 96.06 692 LEU A CA 1
ATOM 5407 C C . LEU A 1 692 ? 36.372 -0.396 -29.025 1.00 96.06 692 LEU A C 1
ATOM 5409 O O . LEU A 1 692 ? 37.321 0.311 -28.674 1.00 96.06 692 LEU A O 1
ATOM 5413 N N . LYS A 1 693 ? 35.938 -0.465 -30.281 1.00 97.00 693 LYS A N 1
ATOM 5414 C CA . LYS A 1 693 ? 36.492 0.347 -31.354 1.00 97.00 693 LYS A CA 1
ATOM 5415 C C . LYS A 1 693 ? 35.411 1.085 -32.130 1.00 97.00 693 LYS A C 1
ATOM 5417 O O . LYS A 1 693 ? 34.449 0.478 -32.603 1.00 97.00 693 LYS A O 1
ATOM 5422 N N . VAL A 1 694 ? 35.601 2.391 -32.294 1.00 97.94 694 VAL A N 1
ATOM 5423 C CA . VAL A 1 694 ? 34.681 3.290 -32.987 1.00 97.94 694 VAL A CA 1
ATOM 5424 C C . VAL A 1 694 ? 35.426 4.468 -33.622 1.00 97.94 694 VAL A C 1
ATOM 5426 O O . VAL A 1 694 ? 36.435 4.929 -33.100 1.00 97.94 694 VAL A O 1
ATOM 5429 N N . PHE A 1 695 ? 34.934 4.971 -34.753 1.00 98.38 695 PHE A N 1
ATOM 5430 C CA . PHE A 1 695 ? 35.423 6.214 -35.351 1.00 98.38 695 PHE A CA 1
ATOM 5431 C C . PHE A 1 695 ? 34.346 7.294 -35.318 1.00 98.38 695 PHE A C 1
ATOM 5433 O O . PHE A 1 695 ? 33.157 7.009 -35.459 1.00 98.38 695 PHE A O 1
ATOM 5440 N N . LEU A 1 696 ? 34.788 8.538 -35.182 1.00 98.38 696 LEU A N 1
ATOM 5441 C CA . LEU A 1 696 ? 33.987 9.743 -35.339 1.00 98.38 696 LEU A CA 1
ATOM 5442 C C . LEU A 1 696 ? 34.272 10.323 -36.721 1.00 98.38 696 LEU A C 1
ATOM 5444 O O . LEU A 1 696 ? 35.437 10.478 -37.085 1.00 98.38 696 LEU A O 1
ATOM 5448 N N . GLU A 1 697 ? 33.235 10.624 -37.503 1.00 97.50 697 GLU A N 1
ATOM 5449 C CA . GLU A 1 697 ? 33.408 11.201 -38.838 1.00 97.50 697 GLU A CA 1
ATOM 5450 C C . GLU A 1 697 ? 34.152 12.536 -38.803 1.00 97.50 697 GLU A C 1
ATOM 5452 O O . GLU A 1 697 ? 35.040 12.740 -39.628 1.00 97.50 697 GLU A O 1
ATOM 5457 N N . GLY A 1 698 ? 33.789 13.423 -37.870 1.00 96.12 698 GLY A N 1
ATOM 5458 C CA . GLY A 1 698 ? 34.301 14.792 -37.795 1.00 96.12 698 GLY A CA 1
ATOM 5459 C C . GLY A 1 698 ? 35.829 14.881 -37.874 1.00 96.12 698 GLY A C 1
ATOM 5460 O O . GLY A 1 698 ? 36.345 15.422 -38.853 1.00 96.12 698 GLY A O 1
ATOM 5461 N N . PRO A 1 699 ? 36.555 14.302 -36.901 1.00 97.50 699 PRO A N 1
ATOM 5462 C CA . PRO A 1 699 ? 38.013 14.351 -36.862 1.00 97.50 699 PRO A CA 1
ATOM 5463 C C . PRO A 1 699 ? 38.686 13.342 -37.807 1.00 97.50 699 PRO A C 1
ATOM 5465 O O . PRO A 1 699 ? 39.913 13.259 -37.836 1.00 97.50 699 PRO A O 1
ATOM 5468 N N . PHE A 1 700 ? 37.949 12.520 -38.563 1.00 97.44 700 PHE A N 1
ATOM 5469 C CA . PHE A 1 700 ? 38.560 11.450 -39.353 1.00 97.44 700 PHE A CA 1
ATOM 5470 C C . PHE A 1 700 ? 39.427 11.994 -40.500 1.00 97.44 700 PHE A C 1
ATOM 5472 O O . PHE A 1 700 ? 38.966 12.706 -41.393 1.00 97.44 700 PHE A O 1
ATOM 5479 N N . SER A 1 701 ? 40.697 11.590 -40.534 1.00 93.12 701 SER A N 1
ATOM 5480 C CA . SER A 1 701 ? 41.687 12.051 -41.503 1.00 93.12 701 SER A CA 1
ATOM 5481 C C . SER A 1 701 ? 42.586 10.909 -41.984 1.00 93.12 701 SER A C 1
ATOM 5483 O O . SER A 1 701 ? 43.507 10.439 -41.314 1.00 93.12 701 SER A O 1
ATOM 5485 N N . GLY A 1 702 ? 42.345 10.458 -43.217 1.00 88.00 702 GLY A N 1
ATOM 5486 C CA . GLY A 1 702 ? 43.131 9.397 -43.846 1.00 88.00 702 GLY A CA 1
ATOM 5487 C C . GLY A 1 702 ? 42.786 8.009 -43.307 1.00 88.00 702 GLY A C 1
ATOM 5488 O O . GLY A 1 702 ? 41.929 7.339 -43.879 1.00 88.00 702 GLY A O 1
ATOM 5489 N N . THR A 1 703 ? 43.492 7.556 -42.270 1.00 88.12 703 THR A N 1
ATOM 5490 C CA . THR A 1 703 ? 43.310 6.224 -41.651 1.00 88.12 703 THR A CA 1
ATOM 5491 C C . THR A 1 703 ? 43.016 6.276 -40.152 1.00 88.12 703 THR A C 1
ATOM 5493 O O . THR A 1 703 ? 42.739 5.234 -39.567 1.00 88.12 703 THR A O 1
ATOM 5496 N N . GLU A 1 704 ? 43.111 7.457 -39.542 1.00 94.50 704 GLU A N 1
ATOM 5497 C CA . GLU A 1 704 ? 42.964 7.713 -38.104 1.00 94.50 704 GLU A CA 1
ATOM 5498 C C . GLU A 1 704 ? 42.192 9.030 -37.909 1.00 94.50 704 GLU A C 1
ATOM 5500 O O . GLU A 1 704 ? 41.885 9.717 -38.883 1.00 94.50 704 GLU A O 1
ATOM 5505 N N . MET A 1 705 ? 41.867 9.389 -36.671 1.00 98.00 705 MET A N 1
ATOM 5506 C CA . MET A 1 705 ? 41.266 10.678 -36.313 1.00 98.00 705 MET A CA 1
ATOM 5507 C C . MET A 1 705 ? 42.335 11.702 -35.915 1.00 98.00 705 MET A C 1
ATOM 5509 O O . MET A 1 705 ? 43.396 11.341 -35.407 1.00 98.00 705 MET A O 1
ATOM 5513 N N . THR A 1 706 ? 42.074 12.989 -36.124 1.00 97.44 706 THR A N 1
ATOM 5514 C CA . THR A 1 706 ? 42.883 14.055 -35.52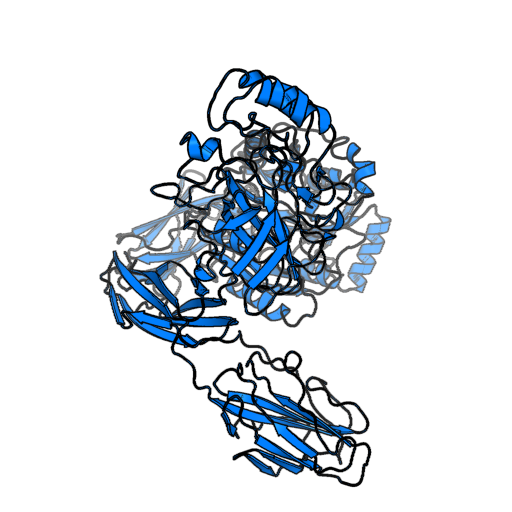8 1.00 97.44 706 THR A CA 1
ATOM 5515 C C . THR A 1 706 ? 42.555 14.199 -34.042 1.00 97.44 706 THR A C 1
ATOM 5517 O O . THR A 1 706 ? 41.487 13.819 -33.571 1.00 97.44 706 THR A O 1
ATOM 5520 N N . ASN A 1 707 ? 43.506 14.732 -33.284 1.00 96.19 707 ASN A N 1
ATOM 5521 C CA . ASN A 1 707 ? 43.423 14.984 -31.844 1.00 96.19 707 ASN A CA 1
ATOM 5522 C C . ASN A 1 707 ? 43.612 16.482 -31.547 1.00 96.19 707 ASN A C 1
ATOM 5524 O O . ASN A 1 707 ? 44.222 16.862 -30.544 1.00 96.19 707 ASN A O 1
ATOM 5528 N N . ASP A 1 708 ? 43.124 17.344 -32.445 1.00 97.06 708 ASP A N 1
ATOM 5529 C CA . ASP A 1 708 ? 43.411 18.783 -32.438 1.00 97.06 708 ASP A CA 1
ATOM 5530 C C . ASP A 1 708 ? 42.959 19.457 -31.132 1.00 97.06 708 ASP A C 1
ATOM 5532 O O . ASP A 1 708 ? 43.701 20.265 -30.568 1.00 97.06 708 ASP A O 1
ATOM 5536 N N . LEU A 1 709 ? 41.806 19.052 -30.582 1.00 96.25 709 LEU A N 1
ATOM 5537 C CA . LEU A 1 709 ? 41.301 19.524 -29.284 1.00 96.25 709 LEU A CA 1
ATOM 5538 C C . LEU A 1 709 ? 42.265 19.228 -28.129 1.00 96.25 709 LEU A C 1
ATOM 5540 O O . LEU A 1 709 ? 42.460 20.077 -27.256 1.00 96.25 709 LEU A O 1
ATOM 5544 N N . ASN A 1 710 ? 42.897 18.054 -28.129 1.00 96.94 710 ASN A N 1
ATOM 5545 C CA . ASN A 1 710 ? 43.882 17.671 -27.119 1.00 96.94 710 ASN A CA 1
ATOM 5546 C C . ASN A 1 710 ? 45.193 18.445 -27.307 1.00 96.94 710 ASN A C 1
ATOM 5548 O O . ASN A 1 710 ? 45.707 19.050 -26.367 1.00 96.94 710 ASN A O 1
ATOM 5552 N N . VAL A 1 711 ? 45.692 18.527 -28.547 1.00 96.25 711 VAL A N 1
ATOM 5553 C CA . VAL A 1 711 ? 46.904 19.292 -28.897 1.00 96.25 711 VAL A CA 1
ATOM 5554 C C . VAL A 1 711 ? 46.764 20.774 -28.530 1.00 96.25 711 VAL A C 1
ATOM 5556 O O . VAL A 1 711 ? 47.733 21.398 -28.088 1.00 96.25 711 VAL A O 1
ATOM 5559 N N . ALA A 1 712 ? 45.565 21.339 -28.679 1.00 95.81 712 ALA A N 1
ATOM 5560 C CA . ALA A 1 712 ? 45.246 22.710 -28.296 1.00 95.81 712 ALA A CA 1
ATOM 5561 C C . ALA A 1 712 ? 45.001 22.898 -26.785 1.00 95.81 712 ALA A C 1
ATOM 5563 O O . ALA A 1 712 ? 44.923 24.039 -26.329 1.00 95.81 712 ALA A O 1
ATOM 5564 N N . GLY A 1 713 ? 44.902 21.814 -26.005 1.00 95.75 713 GLY A N 1
ATOM 5565 C CA . GLY A 1 713 ? 44.601 21.849 -24.571 1.00 95.75 713 GLY A CA 1
ATOM 5566 C C . GLY A 1 713 ? 43.160 22.262 -24.253 1.00 95.75 713 GLY A C 1
ATOM 5567 O O . GLY A 1 713 ? 42.919 22.859 -23.206 1.00 95.75 713 GLY A O 1
ATOM 5568 N N . ASN A 1 714 ? 42.223 21.992 -25.164 1.00 96.44 714 ASN A N 1
ATOM 5569 C CA . ASN A 1 714 ? 40.816 22.382 -25.051 1.00 96.44 714 ASN A CA 1
ATOM 5570 C C . ASN A 1 714 ? 39.920 21.284 -24.455 1.00 96.44 714 ASN A C 1
ATOM 5572 O O . ASN A 1 714 ? 38.788 21.590 -24.090 1.00 96.44 714 ASN A O 1
ATOM 5576 N N . LEU A 1 715 ? 40.387 20.034 -24.351 1.00 97.19 715 LEU A N 1
ATOM 5577 C CA . LEU A 1 715 ? 39.602 18.964 -23.729 1.00 97.19 715 LEU A CA 1
ATOM 5578 C C . LEU A 1 715 ? 39.339 19.265 -22.242 1.00 97.19 715 LEU A C 1
ATOM 5580 O O . LEU A 1 715 ? 40.272 19.643 -21.524 1.00 97.19 715 LEU A O 1
ATOM 5584 N N . PRO A 1 716 ? 38.097 19.092 -21.756 1.00 97.00 716 PRO A N 1
ATOM 5585 C CA . PRO A 1 716 ? 37.798 19.259 -20.344 1.00 97.00 716 PRO A CA 1
ATOM 5586 C C . PRO A 1 716 ? 38.464 18.150 -19.519 1.00 97.00 716 PRO A C 1
ATOM 5588 O O . PRO A 1 716 ? 38.620 17.019 -19.977 1.00 97.00 716 PRO A O 1
ATOM 5591 N N . LEU A 1 717 ? 38.849 18.487 -18.287 1.00 97.44 717 LEU A N 1
ATOM 5592 C CA . LEU A 1 717 ? 39.438 17.537 -17.336 1.00 97.44 717 LEU A CA 1
ATOM 5593 C C . LEU A 1 717 ? 38.385 16.711 -16.579 1.00 97.44 717 LEU A C 1
ATOM 5595 O O . LEU A 1 717 ? 38.718 15.658 -16.048 1.00 97.44 717 LEU A O 1
ATOM 5599 N N . SER A 1 718 ? 37.135 17.181 -16.545 1.00 97.25 718 SER A N 1
ATOM 5600 C CA . SER A 1 718 ? 35.963 16.441 -16.059 1.00 97.25 718 SER A CA 1
ATOM 5601 C C . SER A 1 718 ? 35.106 15.989 -17.237 1.00 97.25 718 SER A C 1
ATOM 5603 O O . SER A 1 718 ? 35.032 16.700 -18.245 1.00 97.25 718 SER A O 1
ATOM 5605 N N . GLN A 1 719 ? 34.420 14.858 -17.087 1.00 97.19 719 GLN A N 1
ATOM 5606 C CA . GLN A 1 719 ? 33.499 14.349 -18.103 1.00 97.19 719 GLN A CA 1
ATOM 5607 C C . GLN A 1 719 ? 32.360 15.353 -18.441 1.00 97.19 719 GLN A C 1
ATOM 5609 O O . GLN A 1 719 ? 31.857 16.027 -17.536 1.00 97.19 719 GLN A O 1
ATOM 5614 N N . PRO A 1 720 ? 31.953 15.496 -19.724 1.00 96.44 720 PRO A N 1
ATOM 5615 C CA . PRO A 1 720 ? 30.995 16.523 -20.170 1.00 96.44 720 PRO A CA 1
ATOM 5616 C C . PRO A 1 720 ? 29.513 16.084 -20.238 1.00 96.44 720 PRO A C 1
ATOM 5618 O O . PRO A 1 720 ? 28.678 16.843 -20.723 1.00 96.44 720 PRO A O 1
ATOM 5621 N N . TYR A 1 721 ? 29.172 14.875 -19.799 1.00 97.69 721 TYR A N 1
ATOM 5622 C CA . TYR A 1 721 ? 27.861 14.226 -19.943 1.00 97.69 721 TYR A CA 1
ATOM 5623 C C . TYR A 1 721 ? 26.923 14.397 -18.730 1.00 97.69 721 TYR A C 1
ATOM 5625 O O . TYR A 1 721 ? 25.837 13.821 -18.699 1.00 97.69 721 TYR A O 1
ATOM 5633 N N . ASN A 1 722 ? 27.278 15.228 -17.746 1.00 95.12 722 ASN A N 1
ATOM 5634 C CA . ASN A 1 722 ? 26.435 15.551 -16.581 1.00 95.12 722 ASN A CA 1
ATOM 5635 C C . ASN A 1 722 ? 25.315 16.576 -16.861 1.00 95.12 722 ASN A C 1
ATOM 5637 O O . ASN A 1 722 ? 24.745 17.158 -15.937 1.00 95.12 722 ASN A O 1
ATOM 5641 N N . ILE A 1 723 ? 25.003 16.807 -18.135 1.00 92.25 723 ILE A N 1
ATOM 5642 C CA . ILE A 1 723 ? 23.957 17.712 -18.610 1.00 92.25 723 ILE A CA 1
ATOM 5643 C C . ILE A 1 723 ? 22.928 16.947 -19.451 1.00 92.25 723 ILE A C 1
ATOM 5645 O O . ILE A 1 723 ? 23.171 15.821 -19.890 1.00 92.25 723 ILE A O 1
ATOM 5649 N N . ILE A 1 724 ? 21.777 17.574 -19.694 1.00 86.44 724 ILE A N 1
ATOM 5650 C CA . ILE A 1 724 ? 20.745 17.075 -20.614 1.00 86.44 724 ILE A CA 1
ATOM 5651 C C . ILE A 1 724 ? 21.368 16.855 -22.011 1.00 86.44 724 ILE A C 1
ATOM 5653 O O . ILE A 1 724 ? 22.113 17.730 -22.461 1.00 86.44 724 ILE A O 1
ATOM 5657 N N . PRO A 1 725 ? 21.056 15.744 -22.712 1.00 91.62 725 PRO A N 1
ATOM 5658 C CA . PRO A 1 725 ? 20.046 14.732 -22.367 1.00 91.62 725 PRO A CA 1
ATOM 5659 C C . PRO A 1 725 ? 20.526 13.607 -21.438 1.00 91.62 725 PRO A C 1
ATOM 5661 O O . PRO A 1 725 ? 19.693 12.916 -20.863 1.00 91.62 725 PRO A O 1
ATOM 5664 N N . TRP A 1 726 ? 21.836 13.417 -21.260 1.00 93.56 726 TRP A N 1
ATOM 5665 C CA . TRP A 1 726 ? 22.366 12.218 -20.599 1.00 93.56 726 TRP A CA 1
ATOM 5666 C C . TRP A 1 726 ? 22.196 12.214 -19.080 1.00 93.56 726 TRP A C 1
ATOM 5668 O O . TRP A 1 726 ? 22.001 11.142 -18.503 1.00 93.56 726 TRP A O 1
ATOM 5678 N N . ASN A 1 727 ? 22.292 13.388 -18.440 1.00 92.62 727 ASN A N 1
ATOM 5679 C CA . ASN A 1 727 ? 22.262 13.550 -16.979 1.00 92.62 727 ASN A CA 1
ATOM 5680 C C . ASN A 1 727 ? 23.140 12.504 -16.262 1.00 92.62 727 ASN A C 1
ATOM 5682 O O . ASN A 1 727 ? 22.740 11.917 -15.257 1.00 92.62 727 ASN A O 1
ATOM 5686 N N . TYR A 1 728 ? 24.315 12.210 -16.825 1.00 95.12 728 TYR A N 1
ATOM 5687 C CA . TYR A 1 728 ? 25.196 11.174 -16.308 1.00 95.12 728 TYR A CA 1
ATOM 5688 C C . TYR A 1 728 ? 25.881 11.656 -15.026 1.00 95.12 728 TYR A C 1
ATOM 5690 O O . TYR A 1 728 ? 26.584 12.668 -15.027 1.00 95.12 728 TYR A O 1
ATOM 5698 N N . THR A 1 729 ? 25.657 10.933 -13.931 1.00 91.62 729 THR A N 1
ATOM 5699 C CA . THR A 1 729 ? 26.071 11.310 -12.572 1.00 91.62 729 THR A CA 1
ATOM 5700 C C . THR A 1 729 ? 27.503 10.914 -12.216 1.00 91.62 729 THR A C 1
ATOM 5702 O O . THR A 1 729 ? 27.931 11.208 -11.101 1.00 91.62 729 THR A O 1
ATOM 5705 N N . GLY A 1 730 ? 28.239 10.271 -13.131 1.00 88.62 730 GLY A N 1
ATOM 5706 C CA . GLY A 1 730 ? 29.636 9.895 -12.916 1.00 88.62 730 GLY A CA 1
ATOM 5707 C C . GLY A 1 730 ? 30.530 11.102 -12.625 1.00 88.62 730 GLY A C 1
ATOM 5708 O O . GLY A 1 730 ? 30.306 12.211 -13.128 1.00 88.62 730 GLY A O 1
ATOM 5709 N N . ASP A 1 731 ? 31.529 10.896 -11.774 1.00 91.88 731 ASP A N 1
ATOM 5710 C CA . ASP A 1 731 ? 32.448 11.918 -11.280 1.00 91.88 731 ASP A CA 1
ATOM 5711 C C . ASP A 1 731 ? 33.839 11.842 -11.933 1.00 91.88 731 ASP A C 1
ATOM 5713 O O . ASP A 1 731 ? 34.804 12.410 -11.412 1.00 91.88 731 ASP A O 1
ATOM 5717 N N . GLU A 1 732 ? 33.951 11.188 -13.097 1.00 95.06 732 GLU A N 1
ATOM 5718 C CA . GLU A 1 732 ? 35.222 10.970 -13.780 1.00 95.06 732 GLU A CA 1
ATOM 5719 C C . GLU A 1 732 ? 35.978 12.279 -14.040 1.00 95.06 732 GLU A C 1
ATOM 5721 O O . GLU A 1 732 ? 35.494 13.225 -14.679 1.00 95.06 732 GLU A O 1
ATOM 5726 N N . PHE A 1 733 ? 37.216 12.305 -13.548 1.00 95.00 733 PHE A N 1
ATOM 5727 C CA . PHE A 1 733 ? 38.110 13.452 -13.590 1.00 95.00 733 PHE A CA 1
ATOM 5728 C C . PHE A 1 733 ? 39.568 13.005 -13.730 1.00 95.00 733 PHE A C 1
ATOM 5730 O O . PHE A 1 733 ? 39.985 12.011 -13.133 1.00 95.00 733 PHE A O 1
ATOM 5737 N N . VAL A 1 734 ? 40.365 13.778 -14.474 1.00 95.38 734 VAL A N 1
ATOM 5738 C CA . VAL A 1 734 ? 41.821 13.601 -14.577 1.00 95.38 734 VAL A CA 1
ATOM 5739 C C . VAL A 1 734 ? 42.567 14.898 -14.272 1.00 95.38 734 VAL A C 1
ATOM 5741 O O . VAL A 1 734 ? 42.179 15.975 -14.712 1.00 95.38 734 VAL A O 1
ATOM 5744 N N . ASP A 1 735 ? 43.710 14.809 -13.588 1.00 92.50 735 ASP A N 1
ATOM 5745 C CA . ASP A 1 735 ? 44.569 15.981 -13.337 1.00 92.50 735 ASP A CA 1
ATOM 5746 C C . ASP A 1 735 ? 45.184 16.556 -14.632 1.00 92.50 735 ASP A C 1
ATOM 5748 O O . ASP A 1 735 ? 45.540 17.736 -14.711 1.00 92.50 735 ASP A O 1
ATOM 5752 N N . SER A 1 736 ? 45.328 15.712 -15.655 1.00 95.12 736 SER A N 1
ATOM 5753 C CA . SER A 1 736 ? 45.764 16.059 -17.009 1.00 95.12 736 SER A CA 1
ATOM 5754 C C . SER A 1 736 ? 45.356 14.957 -17.982 1.00 95.12 736 SER A C 1
ATOM 5756 O O . SER A 1 736 ? 45.389 13.791 -17.594 1.00 95.12 736 SER A O 1
ATOM 5758 N N . ILE A 1 737 ? 45.063 15.299 -19.243 1.00 95.94 737 ILE A N 1
ATOM 5759 C CA . ILE A 1 737 ? 44.797 14.294 -20.284 1.00 95.94 737 ILE A CA 1
ATOM 5760 C C . ILE A 1 737 ? 46.022 13.366 -20.411 1.00 95.94 737 ILE A C 1
ATOM 5762 O O . ILE A 1 737 ? 47.120 13.847 -20.711 1.00 95.94 737 ILE A O 1
ATOM 5766 N N . PRO A 1 738 ? 45.871 12.058 -20.143 1.00 91.81 738 PRO A N 1
ATOM 5767 C CA . PRO A 1 738 ? 47.003 11.172 -19.860 1.00 91.81 738 PRO A CA 1
ATOM 5768 C C . PRO A 1 738 ? 47.738 10.692 -21.118 1.00 91.81 738 PRO A C 1
ATOM 5770 O O . PRO A 1 738 ? 48.919 10.349 -21.054 1.00 91.81 738 PRO A O 1
ATOM 5773 N N . ASN A 1 739 ? 47.061 10.694 -22.270 1.00 93.44 739 ASN A N 1
ATOM 5774 C CA . ASN A 1 739 ? 47.596 10.227 -23.541 1.00 93.44 739 ASN A CA 1
ATOM 5775 C C . ASN A 1 739 ? 47.436 11.313 -24.621 1.00 93.44 739 ASN A C 1
ATOM 5777 O O . ASN A 1 739 ? 46.374 11.917 -24.781 1.00 93.44 739 ASN A O 1
ATOM 5781 N N . ALA A 1 740 ? 48.515 11.570 -25.365 1.00 94.94 740 ALA A N 1
ATOM 5782 C CA . ALA A 1 740 ? 48.530 12.554 -26.442 1.00 94.94 740 ALA A CA 1
ATOM 5783 C C . ALA A 1 740 ? 47.601 12.169 -27.604 1.00 94.94 740 ALA A C 1
ATOM 5785 O O . ALA A 1 740 ? 47.131 13.054 -28.307 1.00 94.94 740 ALA A O 1
ATOM 5786 N N . ASP A 1 741 ? 47.308 10.882 -27.790 1.00 96.00 741 ASP A N 1
ATOM 5787 C CA . ASP A 1 741 ? 46.461 10.363 -28.868 1.00 96.00 741 ASP A CA 1
ATOM 5788 C C . ASP A 1 741 ? 44.954 10.439 -28.559 1.00 96.00 741 ASP A C 1
ATOM 5790 O O . ASP A 1 741 ? 44.147 10.066 -29.411 1.00 96.00 741 ASP A O 1
ATOM 5794 N N . VAL A 1 742 ? 44.557 10.934 -27.377 1.00 97.50 742 VAL A N 1
ATOM 5795 C CA . VAL A 1 742 ? 43.140 11.153 -27.035 1.00 97.50 742 VAL A CA 1
ATOM 5796 C C . VAL A 1 742 ? 42.534 12.190 -27.977 1.00 97.50 742 VAL A C 1
ATOM 5798 O O . VAL A 1 742 ? 43.068 13.292 -28.119 1.00 97.50 742 VAL A O 1
ATOM 5801 N N . VAL A 1 743 ? 41.410 11.827 -28.588 1.00 97.69 743 VAL A N 1
ATOM 5802 C CA . VAL A 1 743 ? 40.594 12.659 -29.476 1.00 97.69 743 VAL A CA 1
ATOM 5803 C C . VAL A 1 743 ? 39.551 13.423 -28.673 1.00 97.69 743 VAL A C 1
ATOM 5805 O O . VAL A 1 743 ? 39.469 14.643 -28.796 1.00 97.69 743 VAL A O 1
ATOM 5808 N N . ASP A 1 744 ? 38.767 12.714 -27.854 1.00 98.06 744 ASP A N 1
ATOM 5809 C CA . ASP A 1 744 ? 37.699 13.290 -27.032 1.00 98.06 744 ASP A CA 1
ATOM 5810 C C . ASP A 1 744 ? 37.214 12.305 -25.950 1.00 98.06 744 ASP A C 1
ATOM 5812 O O . ASP A 1 744 ? 37.618 11.139 -25.918 1.00 98.06 744 ASP A O 1
ATOM 5816 N N . TRP A 1 745 ? 36.318 12.783 -25.090 1.00 98.06 745 TRP A N 1
ATOM 5817 C CA . TRP A 1 745 ? 35.472 11.981 -24.217 1.00 98.06 745 TRP A CA 1
ATOM 5818 C C . TRP A 1 745 ? 34.328 11.323 -24.998 1.00 98.06 745 TRP A C 1
ATOM 5820 O O . TRP A 1 745 ? 33.670 11.976 -25.808 1.00 98.06 745 TRP A O 1
ATOM 5830 N N . VAL A 1 746 ? 34.004 10.074 -24.678 1.00 98.06 746 VAL A N 1
ATOM 5831 C CA . VAL A 1 746 ? 32.775 9.375 -25.099 1.00 98.06 746 VAL A CA 1
ATOM 5832 C C . VAL A 1 746 ? 32.066 8.818 -23.867 1.00 98.06 746 VAL A C 1
ATOM 5834 O O . VAL A 1 746 ? 32.721 8.464 -22.887 1.00 98.06 746 VAL A O 1
ATOM 5837 N N . LEU A 1 747 ? 30.738 8.745 -23.904 1.00 98.12 747 LEU A N 1
ATOM 5838 C CA . LEU A 1 747 ? 29.958 8.060 -22.876 1.00 98.12 747 LEU A CA 1
ATOM 5839 C C . LEU A 1 747 ? 29.553 6.696 -23.423 1.00 98.12 747 LEU A C 1
ATOM 5841 O O . LEU A 1 747 ? 28.875 6.603 -24.447 1.00 98.12 747 LEU A O 1
ATOM 5845 N N . ILE A 1 748 ? 29.992 5.644 -22.741 1.00 97.06 748 ILE A N 1
ATOM 5846 C CA . ILE A 1 748 ? 29.574 4.279 -23.037 1.00 97.06 748 ILE A CA 1
ATOM 5847 C C . ILE A 1 748 ? 28.411 3.900 -22.128 1.00 97.06 748 ILE A C 1
ATOM 5849 O O . ILE A 1 748 ? 28.404 4.228 -20.943 1.00 97.06 748 ILE A O 1
ATOM 5853 N N . GLU A 1 749 ? 27.432 3.208 -22.691 1.00 96.88 749 GLU A N 1
ATOM 5854 C CA . GLU A 1 749 ? 26.257 2.707 -21.986 1.00 96.88 749 GLU A CA 1
ATOM 5855 C C . GLU A 1 749 ? 26.052 1.238 -22.347 1.00 96.88 749 GLU A C 1
ATOM 5857 O O . GLU A 1 749 ? 26.070 0.866 -23.519 1.00 96.88 749 GLU A O 1
ATOM 5862 N N . LEU A 1 750 ? 25.904 0.393 -21.333 1.00 95.94 750 LEU A N 1
ATOM 5863 C CA . LEU A 1 750 ? 25.725 -1.044 -21.479 1.00 95.94 750 LEU A CA 1
ATOM 5864 C C . LEU A 1 750 ? 24.266 -1.412 -21.235 1.00 95.94 750 LEU A C 1
ATOM 5866 O O . LEU A 1 750 ? 23.682 -0.981 -20.241 1.00 95.94 750 LEU A O 1
ATOM 5870 N N . ARG A 1 751 ? 23.705 -2.234 -22.123 1.00 96.69 751 ARG A N 1
ATOM 5871 C CA . ARG A 1 751 ? 22.331 -2.744 -22.054 1.00 96.69 751 ARG A CA 1
ATOM 5872 C C . ARG A 1 751 ? 22.341 -4.271 -22.087 1.00 96.69 751 ARG A C 1
ATOM 5874 O O . ARG A 1 751 ? 23.052 -4.843 -22.911 1.00 96.69 751 ARG A O 1
ATOM 5881 N N . ASP A 1 752 ? 21.580 -4.927 -21.216 1.00 95.12 752 ASP A N 1
ATOM 5882 C CA . ASP A 1 752 ? 21.528 -6.392 -21.112 1.00 95.12 752 ASP A CA 1
ATOM 5883 C C . ASP A 1 752 ? 20.135 -6.929 -21.436 1.00 95.12 752 ASP A C 1
ATOM 5885 O O . ASP A 1 752 ? 19.164 -6.705 -20.719 1.00 95.12 752 ASP A O 1
ATOM 5889 N N . THR A 1 753 ? 20.027 -7.638 -22.555 1.00 95.19 753 THR A N 1
ATOM 5890 C CA . THR A 1 753 ? 18.748 -8.152 -23.052 1.00 95.19 753 THR A CA 1
ATOM 5891 C C . THR A 1 753 ? 18.961 -9.329 -23.997 1.00 95.19 753 THR A C 1
ATOM 5893 O O . THR A 1 753 ? 20.084 -9.682 -24.343 1.00 95.19 753 THR A O 1
ATOM 5896 N N . THR A 1 754 ? 17.893 -9.980 -24.442 1.00 93.62 754 THR A N 1
ATOM 5897 C CA . THR A 1 754 ? 17.999 -11.159 -25.314 1.00 93.62 754 THR A CA 1
ATOM 5898 C C . THR A 1 754 ? 18.292 -10.803 -26.774 1.00 93.62 754 THR A C 1
ATOM 5900 O O . THR A 1 754 ? 18.978 -11.568 -27.458 1.00 93.62 754 THR A O 1
ATOM 5903 N N . GLU A 1 755 ? 17.850 -9.637 -27.254 1.00 94.06 755 GLU A N 1
ATOM 5904 C CA . GLU A 1 755 ? 18.040 -9.183 -28.636 1.00 94.06 755 GLU A CA 1
ATOM 5905 C C . GLU A 1 755 ? 18.129 -7.654 -28.761 1.00 94.06 755 GLU A C 1
ATOM 5907 O O . GLU A 1 755 ? 17.561 -6.919 -27.960 1.00 94.06 755 GLU A O 1
ATOM 5912 N N . ALA A 1 756 ? 18.793 -7.162 -29.814 1.00 94.31 756 ALA A N 1
ATOM 5913 C CA . ALA A 1 756 ? 19.096 -5.735 -29.981 1.00 94.31 756 ALA A CA 1
ATOM 5914 C C . ALA A 1 756 ? 17.850 -4.828 -30.003 1.00 94.31 756 ALA A C 1
ATOM 5916 O O . ALA A 1 756 ? 17.913 -3.689 -29.563 1.00 94.31 756 ALA A O 1
ATOM 5917 N N . ALA A 1 757 ? 16.708 -5.316 -30.498 1.00 94.00 757 ALA A N 1
ATOM 5918 C CA . ALA A 1 757 ? 15.478 -4.525 -30.559 1.00 94.00 757 ALA A CA 1
ATOM 5919 C C . ALA A 1 757 ? 14.862 -4.233 -29.182 1.00 94.00 757 ALA A C 1
ATOM 5921 O O . ALA A 1 757 ? 14.100 -3.280 -29.056 1.00 94.00 757 ALA A O 1
ATOM 5922 N N . LEU A 1 758 ? 15.196 -5.047 -28.178 1.00 95.00 758 LEU A N 1
ATOM 5923 C CA . LEU A 1 758 ? 14.751 -4.896 -26.795 1.00 95.00 758 LEU A CA 1
ATOM 5924 C C . LEU A 1 758 ? 15.781 -4.162 -25.932 1.00 95.00 758 LEU A C 1
ATOM 5926 O O . LEU A 1 758 ? 15.555 -3.995 -24.741 1.00 95.00 758 LEU A O 1
ATOM 5930 N N . ALA A 1 759 ? 16.921 -3.758 -26.501 1.00 95.19 759 ALA A N 1
ATOM 5931 C CA . ALA A 1 759 ? 17.959 -3.043 -25.775 1.00 95.19 759 ALA A CA 1
ATOM 5932 C C . ALA A 1 759 ? 17.554 -1.566 -25.669 1.00 95.19 759 ALA A C 1
ATOM 5934 O O . ALA A 1 759 ? 18.130 -0.735 -26.365 1.00 95.19 759 ALA A O 1
ATOM 5935 N N . THR A 1 760 ? 16.528 -1.257 -24.871 1.00 95.25 760 THR A N 1
ATOM 5936 C CA . THR A 1 760 ? 15.997 0.094 -24.577 1.00 95.25 760 THR A CA 1
ATOM 5937 C C . THR A 1 760 ? 16.669 0.692 -23.338 1.00 95.25 760 THR A C 1
ATOM 5939 O O . THR A 1 760 ? 17.474 0.016 -22.684 1.00 95.25 760 THR A O 1
ATOM 5942 N N . GLY A 1 761 ? 16.338 1.939 -22.981 1.00 89.44 761 GLY A N 1
ATOM 5943 C CA . GLY A 1 761 ? 16.819 2.558 -21.740 1.00 89.44 761 GLY A CA 1
ATOM 5944 C C . GLY A 1 761 ? 16.483 1.757 -20.471 1.00 89.44 761 GLY A C 1
ATOM 5945 O O . GLY A 1 761 ? 17.259 1.787 -19.521 1.00 89.44 761 GLY A O 1
ATOM 5946 N N . GLU A 1 762 ? 15.397 0.975 -20.479 1.00 89.69 762 GLU A N 1
ATOM 5947 C CA . GLU A 1 762 ? 14.972 0.111 -19.359 1.00 89.69 762 GLU A CA 1
ATOM 5948 C C . GLU A 1 762 ? 15.917 -1.074 -19.112 1.00 89.69 762 GLU A C 1
ATOM 5950 O O . GLU A 1 762 ? 15.980 -1.609 -18.012 1.00 89.69 762 GLU A O 1
ATOM 5955 N N . THR A 1 763 ? 16.675 -1.485 -20.130 1.00 92.81 763 THR A N 1
ATOM 5956 C CA . THR A 1 763 ? 17.633 -2.605 -20.037 1.00 92.81 763 THR A CA 1
ATOM 5957 C C . THR A 1 763 ? 19.062 -2.148 -19.753 1.00 92.81 763 THR A C 1
ATOM 5959 O O . THR A 1 763 ? 20.000 -2.943 -19.820 1.00 92.81 763 THR A O 1
ATOM 5962 N N . MET A 1 764 ? 19.256 -0.854 -19.489 1.00 93.88 764 MET A N 1
ATOM 5963 C CA . MET A 1 764 ? 20.552 -0.268 -19.173 1.00 93.88 764 MET A CA 1
ATOM 5964 C C . MET A 1 764 ? 21.058 -0.765 -17.817 1.00 93.88 764 MET A C 1
ATOM 5966 O O . MET A 1 764 ? 20.393 -0.605 -16.801 1.00 93.88 764 MET A O 1
ATOM 5970 N N . ILE A 1 765 ? 22.282 -1.292 -17.798 1.00 89.62 765 ILE A N 1
ATOM 5971 C CA . ILE A 1 765 ? 22.906 -1.859 -16.594 1.00 89.62 765 ILE A CA 1
ATOM 5972 C C . ILE A 1 765 ? 24.154 -1.105 -16.130 1.00 89.62 765 ILE A C 1
ATOM 5974 O O . ILE A 1 765 ? 24.611 -1.322 -15.009 1.00 89.62 765 ILE A O 1
ATOM 5978 N N . ALA A 1 766 ? 24.744 -0.252 -16.977 1.00 90.56 766 ALA A N 1
ATOM 5979 C CA . ALA A 1 766 ? 25.873 0.593 -16.593 1.00 90.56 766 ALA A CA 1
ATOM 5980 C C . ALA A 1 766 ? 26.142 1.732 -17.587 1.00 90.56 766 ALA A C 1
ATOM 5982 O O . ALA A 1 766 ? 25.837 1.623 -18.775 1.00 90.56 766 ALA A O 1
ATOM 5983 N N . ARG A 1 767 ? 26.798 2.797 -17.108 1.00 94.62 767 ARG A N 1
ATOM 5984 C CA . ARG A 1 767 ? 27.348 3.891 -17.923 1.00 94.62 767 ARG A CA 1
ATOM 5985 C C . ARG A 1 767 ? 28.716 4.328 -17.403 1.00 94.62 767 ARG A C 1
ATOM 5987 O O . ARG A 1 767 ? 28.919 4.322 -16.191 1.00 94.62 767 ARG A O 1
ATOM 5994 N N . GLN A 1 768 ? 29.621 4.718 -18.300 1.00 95.12 768 GLN A N 1
ATOM 5995 C CA . GLN A 1 768 ? 30.946 5.244 -17.946 1.00 95.12 768 GLN A CA 1
ATOM 5996 C C . GLN A 1 768 ? 31.423 6.292 -18.956 1.00 95.12 768 GLN A C 1
ATOM 5998 O O . GLN A 1 768 ? 31.326 6.077 -20.167 1.00 95.12 768 GLN A O 1
ATOM 6003 N N . ALA A 1 769 ? 31.961 7.414 -18.481 1.00 96.94 769 ALA A N 1
ATOM 6004 C CA . ALA A 1 769 ? 32.636 8.379 -19.342 1.00 96.94 769 ALA A CA 1
ATOM 6005 C C . ALA A 1 769 ? 34.119 8.010 -19.496 1.00 96.94 769 ALA A C 1
ATOM 6007 O O . ALA A 1 769 ? 34.843 7.821 -18.521 1.00 96.94 769 ALA A O 1
ATOM 6008 N N . VAL A 1 770 ? 34.578 7.894 -20.740 1.00 96.44 770 VAL A N 1
ATOM 6009 C CA . VAL A 1 770 ? 35.884 7.310 -21.087 1.00 96.44 770 VAL A CA 1
ATOM 6010 C C . VAL A 1 770 ? 36.542 8.064 -22.246 1.00 96.44 770 VAL A C 1
ATOM 6012 O O . VAL A 1 770 ? 35.920 8.929 -22.868 1.00 96.44 770 VAL A O 1
ATOM 6015 N N . PHE A 1 771 ? 37.805 7.758 -22.554 1.00 97.44 771 PHE A N 1
ATOM 6016 C CA . PHE A 1 771 ? 38.543 8.421 -23.630 1.00 97.44 771 PHE A CA 1
ATOM 6017 C C . PHE A 1 771 ? 38.518 7.622 -24.934 1.00 97.44 771 PHE A C 1
ATOM 6019 O O . PHE A 1 771 ? 38.652 6.400 -24.945 1.00 97.44 771 PHE A O 1
ATOM 6026 N N . LEU A 1 772 ? 38.422 8.336 -26.055 1.00 97.62 772 LEU A N 1
ATOM 6027 C CA . LEU A 1 772 ? 38.581 7.792 -27.402 1.00 97.62 772 LEU A CA 1
ATOM 6028 C C . LEU A 1 772 ? 39.956 8.168 -27.966 1.00 97.62 772 LEU A C 1
ATOM 6030 O O . LEU A 1 772 ? 40.304 9.347 -28.004 1.00 97.62 772 LEU A O 1
ATOM 6034 N N . LEU A 1 773 ? 40.726 7.189 -28.442 1.00 97.00 773 LEU A N 1
ATOM 6035 C CA . LEU A 1 773 ? 42.022 7.404 -29.096 1.00 97.00 773 LEU A CA 1
ATOM 6036 C C . LEU A 1 773 ? 41.885 7.604 -30.615 1.00 97.00 773 LEU A C 1
ATOM 6038 O O . LEU A 1 773 ? 40.922 7.155 -31.237 1.00 97.00 773 LEU A O 1
ATOM 6042 N N . ASN A 1 774 ? 42.889 8.221 -31.243 1.00 96.62 774 ASN A N 1
ATOM 6043 C CA . ASN A 1 774 ? 42.912 8.518 -32.685 1.00 96.62 774 ASN A CA 1
ATOM 6044 C C . ASN A 1 774 ? 42.778 7.289 -33.600 1.00 96.62 774 ASN A C 1
ATOM 6046 O O . ASN A 1 774 ? 42.238 7.381 -34.703 1.00 96.62 774 ASN A O 1
ATOM 6050 N N . ASN A 1 775 ? 43.216 6.124 -33.136 1.00 95.81 775 ASN A N 1
ATOM 6051 C CA . ASN A 1 775 ? 43.088 4.849 -33.837 1.00 95.81 775 ASN A CA 1
ATOM 6052 C C . ASN A 1 775 ? 41.698 4.195 -33.679 1.00 95.81 775 ASN A C 1
ATOM 6054 O O . ASN A 1 775 ? 41.479 3.101 -34.212 1.00 95.81 775 ASN A O 1
ATOM 6058 N N . GLY A 1 776 ? 40.787 4.855 -32.957 1.00 96.19 776 GLY A N 1
ATOM 6059 C CA . GLY A 1 776 ? 39.408 4.454 -32.698 1.00 96.19 776 GLY A CA 1
ATOM 6060 C C . GLY A 1 776 ? 39.203 3.589 -31.455 1.00 96.19 776 GLY A C 1
ATOM 6061 O O . GLY A 1 776 ? 38.073 3.203 -31.183 1.00 96.19 776 GLY A O 1
ATOM 6062 N N . ILE A 1 777 ? 40.258 3.236 -30.717 1.00 95.94 777 ILE A N 1
ATOM 6063 C CA . ILE A 1 777 ? 40.139 2.419 -29.501 1.00 95.94 777 ILE A CA 1
ATOM 6064 C C . ILE A 1 777 ? 39.612 3.282 -28.351 1.00 95.94 777 ILE A C 1
ATOM 6066 O O . ILE A 1 777 ? 40.094 4.396 -28.137 1.00 95.94 777 ILE A O 1
ATOM 6070 N N . ILE A 1 778 ? 38.646 2.750 -27.606 1.00 96.19 778 ILE A N 1
ATOM 6071 C CA . ILE A 1 778 ? 38.153 3.344 -26.362 1.00 96.19 778 ILE A CA 1
ATOM 6072 C C . ILE A 1 778 ? 38.967 2.800 -25.182 1.00 96.19 778 ILE A C 1
ATOM 6074 O O . ILE A 1 778 ? 39.176 1.593 -25.066 1.00 96.19 778 ILE A O 1
ATOM 6078 N N . VAL A 1 779 ? 39.408 3.698 -24.304 1.00 94.19 779 VAL A N 1
ATOM 6079 C CA . VAL A 1 779 ? 40.265 3.412 -23.144 1.00 94.19 779 VAL A CA 1
ATOM 6080 C C . VAL A 1 779 ? 39.744 4.123 -21.895 1.00 94.19 779 VAL A C 1
ATOM 6082 O O . VAL A 1 779 ? 39.033 5.123 -21.993 1.00 94.19 779 VAL A O 1
ATOM 6085 N N . GLY A 1 780 ? 40.098 3.618 -20.716 1.00 90.50 780 GLY A N 1
ATOM 6086 C CA . GLY A 1 780 ? 39.774 4.232 -19.432 1.00 90.50 780 GLY A CA 1
ATOM 6087 C C . GLY A 1 780 ? 40.524 5.547 -19.179 1.00 90.50 780 GLY A C 1
ATOM 6088 O O . GLY A 1 780 ? 41.193 6.104 -20.052 1.00 90.50 780 GLY A O 1
ATOM 6089 N N . LEU A 1 781 ? 40.415 6.058 -17.951 1.00 90.44 781 LEU A N 1
ATOM 6090 C CA . LEU A 1 781 ? 40.939 7.379 -17.569 1.00 90.44 781 LEU A CA 1
ATOM 6091 C C . LEU A 1 781 ? 42.468 7.469 -17.486 1.00 90.44 781 LEU A C 1
ATOM 6093 O O . LEU A 1 781 ? 43.001 8.566 -17.340 1.00 90.44 781 LEU A O 1
ATOM 6097 N N . ASP A 1 782 ? 43.182 6.349 -17.561 1.00 83.81 782 ASP A N 1
ATOM 6098 C CA . ASP A 1 782 ? 44.643 6.303 -17.650 1.00 83.81 782 ASP A CA 1
ATOM 6099 C C . ASP A 1 782 ? 45.155 6.439 -19.098 1.00 83.81 782 ASP A C 1
ATOM 6101 O O . ASP A 1 782 ? 46.340 6.698 -19.315 1.00 83.81 782 ASP A O 1
ATOM 6105 N N . GLY A 1 783 ? 44.266 6.326 -20.090 1.00 77.44 783 GLY A N 1
ATOM 6106 C CA . GLY A 1 783 ? 44.564 6.516 -21.504 1.00 77.44 783 GLY A CA 1
ATOM 6107 C C . GLY A 1 783 ? 45.404 5.411 -22.150 1.00 77.44 783 GLY A C 1
ATOM 6108 O O . GLY A 1 783 ? 45.903 5.635 -23.257 1.00 77.44 783 GLY A O 1
ATOM 6109 N N . ASP A 1 784 ? 45.608 4.262 -21.498 1.00 77.06 784 ASP A N 1
ATOM 6110 C CA . ASP A 1 784 ? 46.431 3.161 -22.022 1.00 77.06 784 ASP A CA 1
ATOM 6111 C C . ASP A 1 784 ? 45.568 2.046 -22.654 1.00 77.06 784 ASP A C 1
ATOM 6113 O O . ASP A 1 784 ? 44.364 1.949 -22.459 1.00 77.06 784 ASP A O 1
ATOM 6117 N N . THR A 1 785 ? 46.190 1.192 -23.463 1.00 69.00 785 THR A N 1
ATOM 6118 C CA . THR A 1 785 ? 45.555 0.067 -24.178 1.00 69.00 785 THR A CA 1
ATOM 6119 C C . THR A 1 785 ? 45.824 -1.289 -23.515 1.00 69.00 785 THR A C 1
ATOM 6121 O O . THR A 1 785 ? 45.458 -2.339 -24.048 1.00 69.00 785 THR A O 1
ATOM 6124 N N . CYS A 1 786 ? 46.500 -1.291 -22.363 1.00 62.97 786 CYS A N 1
ATOM 6125 C CA . CYS A 1 786 ? 46.751 -2.490 -21.571 1.00 62.97 786 CYS A CA 1
ATOM 6126 C C . CYS A 1 786 ? 45.441 -3.049 -20.982 1.00 62.97 786 CYS A C 1
ATOM 6128 O O . CYS A 1 786 ? 44.467 -2.331 -20.801 1.00 62.97 786 CYS A O 1
ATOM 6130 N N . SER A 1 787 ? 45.400 -4.343 -20.651 1.00 56.91 787 SER A N 1
ATOM 6131 C CA . SER A 1 787 ? 44.170 -5.008 -20.179 1.00 56.91 787 SER A CA 1
ATOM 6132 C C . SER A 1 787 ? 43.555 -4.396 -18.915 1.00 56.91 787 SER A C 1
ATOM 6134 O O . SER A 1 787 ? 42.349 -4.501 -18.739 1.00 56.91 787 SER A O 1
ATOM 6136 N N . GLU A 1 788 ? 44.368 -3.765 -18.065 1.00 58.12 788 GLU A N 1
ATOM 6137 C CA . GLU A 1 788 ? 43.939 -3.084 -16.830 1.00 58.12 788 GLU A CA 1
ATOM 6138 C C . GLU A 1 788 ? 43.416 -1.655 -17.081 1.00 58.12 788 GLU A C 1
ATOM 6140 O O . GLU A 1 788 ? 42.775 -1.081 -16.210 1.00 58.12 788 GLU A O 1
ATOM 6145 N N . ALA A 1 789 ? 43.654 -1.111 -18.279 1.00 62.97 789 ALA A N 1
ATOM 6146 C CA . ALA A 1 789 ? 43.297 0.242 -18.712 1.00 62.97 789 ALA A CA 1
ATOM 6147 C C . ALA A 1 789 ? 41.963 0.298 -19.485 1.00 62.97 789 ALA A C 1
ATOM 6149 O O . ALA A 1 789 ? 41.530 1.348 -19.959 1.00 62.97 789 ALA A O 1
ATOM 6150 N N . ARG A 1 790 ? 41.305 -0.852 -19.670 1.00 80.38 790 ARG A N 1
ATOM 6151 C CA . ARG A 1 790 ? 40.010 -0.942 -20.354 1.00 80.38 790 ARG A CA 1
ATOM 6152 C C . ARG A 1 790 ? 38.893 -0.382 -19.471 1.00 80.38 790 ARG A C 1
ATOM 6154 O O . ARG A 1 790 ? 38.952 -0.572 -18.254 1.00 80.38 790 ARG A O 1
ATOM 6161 N N . PRO A 1 791 ? 37.843 0.217 -20.063 1.00 85.38 791 PRO A N 1
ATOM 6162 C CA . PRO A 1 791 ? 36.602 0.472 -19.346 1.00 85.38 791 PRO A CA 1
ATOM 6163 C C . PRO A 1 791 ? 36.144 -0.787 -18.610 1.00 85.38 791 PRO A C 1
ATOM 6165 O O . PRO A 1 791 ? 36.149 -1.884 -19.183 1.00 85.38 791 PRO A O 1
ATOM 6168 N N . CYS A 1 792 ? 35.815 -0.628 -17.334 1.00 84.12 792 CYS A N 1
ATOM 6169 C CA . CYS A 1 792 ? 35.565 -1.727 -16.416 1.00 84.12 792 CYS A CA 1
ATOM 6170 C C . CYS A 1 792 ? 34.268 -1.472 -15.661 1.00 84.12 792 CYS A C 1
ATOM 6172 O O . CYS A 1 792 ? 34.052 -0.376 -15.145 1.00 84.12 792 CYS A O 1
ATOM 6174 N N . PHE A 1 793 ? 33.434 -2.503 -15.581 1.00 81.38 793 PHE A N 1
ATOM 6175 C CA . PHE A 1 793 ? 32.135 -2.450 -14.933 1.00 81.38 793 PHE A CA 1
ATOM 6176 C C . PHE A 1 793 ? 31.982 -3.568 -13.910 1.00 81.38 793 PHE A C 1
ATOM 6178 O O . PHE A 1 793 ? 32.447 -4.690 -14.118 1.00 81.38 793 PHE A O 1
ATOM 6185 N N . SER A 1 794 ? 31.278 -3.254 -12.828 1.00 72.38 794 SER A N 1
ATOM 6186 C CA . SER A 1 794 ? 30.919 -4.164 -11.740 1.00 72.38 794 SER A CA 1
ATOM 6187 C C . SER A 1 794 ? 29.437 -4.538 -11.819 1.00 72.38 794 SER A C 1
ATOM 6189 O O . SER A 1 794 ? 28.694 -4.375 -10.854 1.00 72.38 794 SER A O 1
ATOM 6191 N N . THR A 1 795 ? 28.985 -4.959 -13.002 1.00 73.31 795 THR A N 1
ATOM 6192 C CA . THR A 1 795 ? 27.572 -5.257 -13.272 1.00 73.31 795 THR A CA 1
ATOM 6193 C C . THR A 1 795 ? 27.380 -6.713 -13.689 1.00 73.31 795 THR A C 1
ATOM 6195 O O . THR A 1 795 ? 28.234 -7.303 -14.363 1.00 73.31 795 THR A O 1
ATOM 6198 N N . ARG A 1 796 ? 26.259 -7.305 -13.268 1.00 74.69 796 ARG A N 1
ATOM 6199 C CA . ARG A 1 796 ? 25.867 -8.666 -13.641 1.00 74.69 796 ARG A CA 1
ATOM 6200 C C . ARG A 1 796 ? 25.273 -8.650 -15.046 1.00 74.69 796 ARG A C 1
ATOM 6202 O O . ARG A 1 796 ? 24.491 -7.774 -15.388 1.00 74.69 796 ARG A O 1
ATOM 6209 N N . ILE A 1 797 ? 25.642 -9.644 -15.848 1.00 82.62 797 ILE A N 1
ATOM 6210 C CA . ILE A 1 797 ? 25.118 -9.833 -17.203 1.00 82.62 797 ILE A CA 1
ATOM 6211 C C . ILE A 1 797 ? 24.381 -11.164 -17.208 1.00 82.62 797 ILE A C 1
ATOM 6213 O O . ILE A 1 797 ? 24.969 -12.201 -16.896 1.00 82.62 797 ILE A O 1
ATOM 6217 N N . THR A 1 798 ? 23.097 -11.113 -17.526 1.00 81.25 798 THR A N 1
ATOM 6218 C CA . THR A 1 798 ? 22.155 -12.232 -17.448 1.00 81.25 798 THR A CA 1
ATOM 6219 C C . THR A 1 798 ? 21.761 -12.726 -18.836 1.00 81.25 798 THR A C 1
ATOM 6221 O O . THR A 1 798 ? 21.500 -13.916 -19.012 1.00 81.25 798 THR A O 1
ATOM 6224 N N . ASN A 1 799 ? 21.746 -11.841 -19.835 1.00 89.75 799 ASN A N 1
ATOM 6225 C CA . ASN A 1 799 ? 21.400 -12.161 -21.214 1.00 89.75 799 ASN A CA 1
ATOM 6226 C C . ASN A 1 799 ? 22.583 -11.867 -22.154 1.00 89.75 799 ASN A C 1
ATOM 6228 O O . ASN A 1 799 ? 23.678 -12.407 -21.986 1.00 89.75 799 ASN A O 1
ATOM 6232 N N . ASN A 1 800 ? 22.348 -11.061 -23.192 1.00 93.88 800 ASN A N 1
ATOM 6233 C CA . ASN A 1 800 ? 23.348 -10.599 -24.132 1.00 93.88 800 ASN A CA 1
ATOM 6234 C C . ASN A 1 800 ? 23.643 -9.118 -23.886 1.00 93.88 800 ASN A C 1
ATOM 6236 O O . ASN A 1 800 ? 22.740 -8.281 -23.865 1.00 93.88 800 ASN A O 1
ATOM 6240 N N . LEU A 1 801 ? 24.931 -8.793 -23.805 1.00 95.38 801 LEU A N 1
ATOM 6241 C CA . LEU A 1 801 ? 25.387 -7.422 -23.642 1.00 95.38 801 LEU A CA 1
ATOM 6242 C C . LEU A 1 801 ? 25.383 -6.679 -24.985 1.00 95.38 801 LEU A C 1
ATOM 6244 O O . LEU A 1 801 ? 25.996 -7.138 -25.952 1.00 95.38 801 LEU A O 1
ATOM 6248 N N . PHE A 1 802 ? 24.761 -5.507 -25.018 1.00 97.88 802 PHE A N 1
ATOM 6249 C CA . PHE A 1 802 ? 24.810 -4.525 -26.099 1.00 97.88 802 PHE A CA 1
ATOM 6250 C C . PHE A 1 802 ? 25.443 -3.232 -25.578 1.00 97.88 802 PHE A C 1
ATOM 6252 O O . PHE A 1 802 ? 25.339 -2.912 -24.394 1.00 97.88 802 PHE A O 1
ATOM 6259 N N . VAL A 1 803 ? 26.109 -2.483 -26.455 1.00 97.81 803 VAL A N 1
ATOM 6260 C CA . VAL A 1 803 ? 26.754 -1.212 -26.100 1.00 97.81 803 VAL A CA 1
ATOM 6261 C C . VAL A 1 803 ? 26.211 -0.077 -26.948 1.00 97.81 803 VAL A C 1
ATOM 6263 O O . VAL A 1 803 ? 26.086 -0.211 -28.168 1.00 97.81 803 VAL A O 1
ATOM 6266 N N . VAL A 1 804 ? 25.931 1.047 -26.299 1.00 98.19 804 VAL A N 1
ATOM 6267 C CA . VAL A 1 804 ? 25.631 2.332 -26.922 1.00 98.19 804 VAL A CA 1
ATOM 6268 C C . VAL A 1 804 ? 26.829 3.258 -26.738 1.00 98.19 804 VAL A C 1
ATOM 6270 O O . VAL A 1 804 ? 27.415 3.333 -25.656 1.00 98.19 804 VAL A O 1
ATOM 6273 N N . ILE A 1 805 ? 27.202 3.952 -27.810 1.00 98.12 805 ILE A N 1
ATOM 6274 C CA . ILE A 1 805 ? 28.220 5.000 -27.803 1.00 98.12 805 ILE A CA 1
ATOM 6275 C C . ILE A 1 805 ? 27.518 6.338 -27.983 1.00 98.12 805 ILE A C 1
ATOM 6277 O O . ILE A 1 805 ? 26.919 6.594 -29.030 1.00 98.12 805 ILE A O 1
ATOM 6281 N N . TRP A 1 806 ? 27.644 7.194 -26.977 1.00 97.88 806 TRP A N 1
ATOM 6282 C CA . TRP A 1 806 ? 27.188 8.573 -27.007 1.00 97.88 806 TRP A CA 1
ATOM 6283 C C . TRP A 1 806 ? 28.371 9.523 -27.167 1.00 97.88 806 TRP A C 1
ATOM 6285 O O . TRP A 1 806 ? 29.445 9.330 -26.587 1.00 97.88 806 TRP A O 1
ATOM 6295 N N . HIS A 1 807 ? 28.160 10.580 -27.944 1.00 97.56 807 HIS A N 1
ATOM 6296 C CA . HIS A 1 807 ? 29.135 11.643 -28.135 1.00 97.56 807 HIS A CA 1
ATOM 6297 C C . HIS A 1 807 ? 28.433 12.996 -28.250 1.00 97.56 807 HIS A C 1
ATOM 6299 O O . HIS A 1 807 ? 27.265 13.075 -28.616 1.00 97.56 807 HIS A O 1
ATOM 6305 N N . ARG A 1 808 ? 29.147 14.072 -27.917 1.00 94.94 808 ARG A N 1
ATOM 6306 C CA . ARG A 1 808 ? 28.581 15.418 -27.727 1.00 94.94 808 ARG A CA 1
ATOM 6307 C C . ARG A 1 808 ? 28.134 16.151 -28.998 1.00 94.94 808 ARG A C 1
ATOM 6309 O O . ARG A 1 808 ? 27.526 17.210 -28.885 1.00 94.94 808 ARG A O 1
ATOM 6316 N N . ASN A 1 809 ? 28.548 15.695 -30.180 1.00 94.50 809 ASN A N 1
ATOM 6317 C CA . ASN A 1 809 ? 28.186 16.322 -31.461 1.00 94.50 809 ASN A CA 1
ATOM 6318 C C . ASN A 1 809 ? 27.985 15.314 -32.614 1.00 94.50 809 ASN A C 1
ATOM 6320 O O . ASN A 1 809 ? 27.897 15.704 -33.785 1.00 94.50 809 ASN A O 1
ATOM 6324 N N . HIS A 1 810 ? 27.924 14.022 -32.287 1.00 97.69 810 HIS A N 1
ATOM 6325 C CA . HIS A 1 810 ? 27.677 12.936 -33.229 1.00 97.69 810 HIS A CA 1
ATOM 6326 C C . HIS A 1 810 ? 26.426 12.157 -32.818 1.00 97.69 810 HIS A C 1
ATOM 6328 O O . HIS A 1 810 ? 26.129 12.037 -31.632 1.00 97.69 810 HIS A O 1
ATOM 6334 N N . LEU A 1 811 ? 25.735 11.567 -33.797 1.00 97.62 811 LEU A N 1
ATOM 6335 C CA . LEU A 1 811 ? 24.594 10.694 -33.529 1.00 97.62 811 LEU A CA 1
ATOM 6336 C C . LEU A 1 811 ? 25.036 9.455 -32.750 1.00 97.62 811 LEU A C 1
ATOM 6338 O O . LEU A 1 811 ? 25.951 8.747 -33.178 1.00 97.62 811 LEU A O 1
ATOM 6342 N N . GLY A 1 812 ? 24.343 9.178 -31.645 1.00 96.88 812 GLY A N 1
ATOM 6343 C CA . GLY A 1 812 ? 24.552 7.960 -30.872 1.00 96.88 812 GLY A CA 1
ATOM 6344 C C . GLY A 1 812 ? 24.291 6.702 -31.701 1.00 96.88 812 GLY A C 1
ATOM 6345 O O . GLY A 1 812 ? 23.402 6.672 -32.556 1.00 96.88 812 GLY A O 1
ATOM 6346 N N . ILE A 1 813 ? 25.070 5.652 -31.444 1.00 97.62 813 ILE A N 1
ATOM 6347 C CA . ILE A 1 813 ? 24.909 4.348 -32.098 1.00 97.62 813 ILE A CA 1
ATOM 6348 C C . ILE A 1 813 ? 24.907 3.227 -31.072 1.00 97.62 813 ILE A C 1
ATOM 6350 O O . ILE A 1 813 ? 25.601 3.305 -30.065 1.00 97.62 813 ILE A O 1
ATOM 6354 N N . MET A 1 814 ? 24.174 2.156 -31.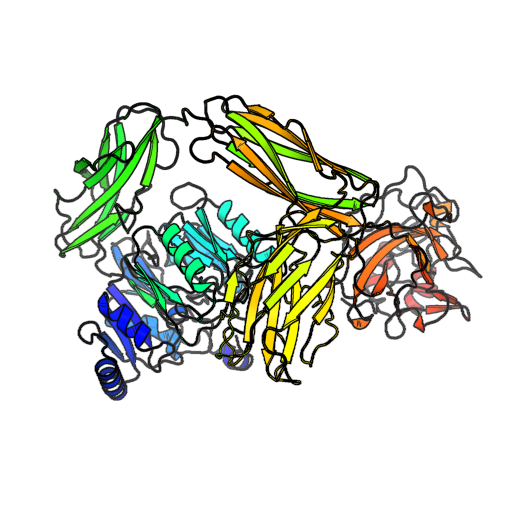366 1.00 98.31 814 MET A N 1
ATOM 6355 C CA . MET A 1 814 ? 24.163 0.930 -30.571 1.00 98.31 814 MET A CA 1
ATOM 6356 C C . MET A 1 814 ? 24.678 -0.245 -31.398 1.00 98.31 814 MET A C 1
ATOM 6358 O O . MET A 1 814 ? 24.429 -0.301 -32.602 1.00 98.31 814 MET A O 1
ATOM 6362 N N . SER A 1 815 ? 25.363 -1.201 -30.772 1.00 98.31 815 SER A N 1
ATOM 6363 C CA . SER A 1 815 ? 25.777 -2.459 -31.404 1.00 98.31 815 SER A CA 1
ATOM 6364 C C . SER A 1 815 ? 24.584 -3.226 -31.987 1.00 98.31 815 SER A C 1
ATOM 6366 O O . SER A 1 815 ? 23.592 -3.452 -31.300 1.00 98.31 815 SER A O 1
ATOM 6368 N N . ALA A 1 816 ? 24.689 -3.683 -33.237 1.00 97.25 816 ALA A N 1
ATOM 6369 C CA . ALA A 1 816 ? 23.652 -4.487 -33.899 1.00 97.25 816 ALA A CA 1
ATOM 6370 C C . ALA A 1 816 ? 23.570 -5.930 -33.386 1.00 97.25 816 ALA A C 1
ATOM 6372 O O . ALA A 1 816 ? 22.548 -6.593 -33.539 1.00 97.25 816 ALA A O 1
ATOM 6373 N N . ASN A 1 817 ? 24.678 -6.427 -32.841 1.00 97.19 817 ASN A N 1
ATOM 6374 C CA . ASN A 1 817 ? 24.843 -7.792 -32.358 1.00 97.19 817 ASN A CA 1
ATOM 6375 C C . ASN A 1 817 ? 25.415 -7.750 -30.937 1.00 97.19 817 ASN A C 1
ATOM 6377 O O . ASN A 1 817 ? 26.104 -6.778 -30.622 1.00 97.19 817 ASN A O 1
ATOM 6381 N N . PRO A 1 818 ? 25.200 -8.800 -30.126 1.00 97.06 818 PRO A N 1
ATOM 6382 C CA . PRO A 1 818 ? 25.824 -8.922 -28.816 1.00 97.06 818 PRO A CA 1
ATOM 6383 C C . PRO A 1 818 ? 27.342 -8.743 -28.855 1.00 97.06 818 PRO A C 1
ATOM 6385 O O . PRO A 1 818 ? 28.007 -9.166 -29.811 1.00 97.06 818 PRO A O 1
ATOM 6388 N N . LEU A 1 819 ? 27.895 -8.170 -27.789 1.00 96.88 819 LEU A N 1
ATOM 6389 C CA . LEU A 1 819 ? 29.334 -8.132 -27.565 1.00 96.88 819 LEU A CA 1
ATOM 6390 C C . LEU A 1 819 ? 29.871 -9.557 -27.425 1.00 96.88 819 LEU A C 1
ATOM 6392 O O . LEU A 1 819 ? 29.238 -10.429 -26.834 1.00 96.88 819 LEU A O 1
ATOM 6396 N N . THR A 1 820 ? 31.058 -9.800 -27.979 1.00 95.75 820 THR A N 1
ATOM 6397 C CA . THR A 1 820 ? 31.694 -11.118 -27.876 1.00 95.75 820 THR A CA 1
ATOM 6398 C C . THR A 1 820 ? 32.479 -11.200 -26.575 1.00 95.75 820 THR A C 1
ATOM 6400 O O . THR A 1 820 ? 33.452 -10.467 -26.412 1.00 95.75 820 THR A O 1
ATOM 6403 N N . GLU A 1 821 ? 32.071 -12.089 -25.673 1.00 91.50 821 GLU A N 1
ATOM 6404 C CA . GLU A 1 821 ? 32.781 -12.364 -24.422 1.00 91.50 821 GLU A CA 1
ATOM 6405 C C . GLU A 1 821 ? 33.909 -13.381 -24.647 1.00 91.50 821 GLU A C 1
ATOM 6407 O O . GLU A 1 821 ? 33.740 -14.390 -25.340 1.00 91.50 821 GLU A O 1
ATOM 6412 N N . SER A 1 822 ? 35.085 -13.099 -24.085 1.00 87.56 822 SER A N 1
ATOM 6413 C CA . SER A 1 822 ? 36.169 -14.071 -23.959 1.00 87.56 822 SER A CA 1
ATOM 6414 C C . SER A 1 822 ? 37.092 -13.726 -22.789 1.00 87.56 822 SER A C 1
ATOM 6416 O O . SER A 1 822 ? 37.980 -12.881 -22.917 1.00 87.56 822 SER A O 1
ATOM 6418 N N . GLY A 1 823 ? 36.970 -14.462 -21.686 1.00 78.94 823 GLY A N 1
ATOM 6419 C CA . GLY A 1 823 ? 37.878 -14.354 -20.541 1.00 78.94 823 GLY A CA 1
ATOM 6420 C C . GLY A 1 823 ? 37.667 -13.081 -19.719 1.00 78.94 823 GLY A C 1
ATOM 6421 O O . GLY A 1 823 ? 38.645 -12.460 -19.309 1.00 78.94 823 GLY A O 1
ATOM 6422 N N . GLY A 1 824 ? 36.409 -12.678 -19.522 1.00 78.00 824 GLY A N 1
ATOM 6423 C CA . GLY A 1 824 ? 35.997 -11.478 -18.785 1.00 78.00 824 GLY A CA 1
ATOM 6424 C C . GLY A 1 824 ? 36.070 -10.186 -19.601 1.00 78.00 824 GLY A C 1
ATOM 6425 O O . GLY A 1 824 ? 35.896 -9.098 -19.052 1.00 78.00 824 GLY A O 1
ATOM 6426 N N . VAL A 1 825 ? 36.347 -10.294 -20.903 1.00 87.44 825 VAL A N 1
ATOM 6427 C CA . VAL A 1 825 ? 36.486 -9.161 -21.822 1.00 87.44 825 VAL A CA 1
ATOM 6428 C C . VAL A 1 825 ? 35.400 -9.240 -22.883 1.00 87.44 825 VAL A C 1
ATOM 6430 O O . VAL A 1 825 ? 35.335 -10.213 -23.632 1.00 87.44 825 VAL A O 1
ATOM 6433 N N . TYR A 1 826 ? 34.588 -8.194 -22.966 1.00 93.00 826 TYR A N 1
ATOM 6434 C CA . TYR A 1 826 ? 33.547 -8.015 -23.966 1.00 93.00 826 TYR A CA 1
ATOM 6435 C C . TYR A 1 826 ? 34.071 -7.139 -25.099 1.00 93.00 826 TYR A C 1
ATOM 6437 O O . TYR A 1 826 ? 34.447 -5.992 -24.878 1.00 93.00 826 TYR A O 1
ATOM 6445 N N . THR A 1 827 ? 34.116 -7.666 -26.319 1.00 95.31 827 THR A N 1
ATOM 6446 C CA . THR A 1 827 ? 34.708 -6.964 -27.466 1.00 95.31 827 THR A CA 1
ATOM 6447 C C . THR A 1 827 ? 33.665 -6.576 -28.511 1.00 95.31 827 THR A C 1
ATOM 6449 O O . THR A 1 827 ? 32.793 -7.381 -28.856 1.00 95.31 827 THR A O 1
ATOM 6452 N N . TYR A 1 828 ? 33.798 -5.363 -29.061 1.00 97.62 828 TYR A N 1
ATOM 6453 C CA . TYR A 1 828 ? 33.023 -4.892 -30.211 1.00 97.62 828 TYR A CA 1
ATOM 6454 C C . TYR A 1 828 ? 33.802 -3.929 -31.112 1.00 97.62 828 TYR A C 1
ATOM 6456 O O . TYR A 1 828 ? 34.510 -3.048 -30.630 1.00 97.62 828 TYR A O 1
ATOM 6464 N N . ASP A 1 829 ? 33.621 -4.045 -32.430 1.00 97.75 829 ASP A N 1
ATOM 6465 C CA . ASP A 1 829 ? 34.246 -3.151 -33.412 1.00 97.75 829 ASP A CA 1
ATOM 6466 C C . ASP A 1 829 ? 33.210 -2.619 -34.411 1.00 97.75 829 ASP A C 1
ATOM 6468 O O . ASP A 1 829 ? 32.837 -3.293 -35.380 1.00 97.75 829 ASP A O 1
ATOM 6472 N N . PHE A 1 830 ? 32.789 -1.372 -34.194 1.00 98.19 830 PHE A N 1
ATOM 6473 C CA . PHE A 1 830 ? 31.831 -0.666 -35.046 1.00 98.19 830 PHE A CA 1
ATOM 6474 C C . PHE A 1 830 ? 32.381 -0.362 -36.446 1.00 98.19 830 PHE A C 1
ATOM 6476 O O . PHE A 1 830 ? 31.617 -0.152 -37.391 1.00 98.19 830 PHE A O 1
ATOM 6483 N N . THR A 1 831 ? 33.704 -0.364 -36.618 1.00 96.50 831 THR A N 1
ATOM 6484 C CA . THR A 1 831 ? 34.375 0.234 -37.781 1.00 96.50 831 THR A CA 1
ATOM 6485 C C . THR A 1 831 ? 34.386 -0.659 -39.021 1.00 96.50 831 THR A C 1
ATOM 6487 O O . THR A 1 831 ? 34.733 -0.208 -40.114 1.00 96.50 831 THR A O 1
ATOM 6490 N N . THR A 1 832 ? 33.978 -1.923 -38.877 1.00 94.75 832 THR A N 1
ATOM 6491 C CA . THR A 1 832 ? 34.172 -2.975 -39.890 1.00 94.75 832 THR A CA 1
ATOM 6492 C C . THR A 1 832 ? 33.040 -3.113 -40.913 1.00 94.75 832 THR A C 1
ATOM 6494 O O . THR A 1 832 ? 33.212 -3.805 -41.920 1.00 94.75 832 THR A O 1
ATOM 6497 N N . GLY A 1 833 ? 31.883 -2.478 -40.702 1.00 94.31 833 GLY A N 1
ATOM 6498 C CA . GLY A 1 833 ? 30.751 -2.587 -41.627 1.00 94.31 833 GLY A CA 1
ATOM 6499 C C . GLY A 1 833 ? 29.471 -1.924 -41.130 1.00 94.31 833 GLY A C 1
ATOM 6500 O O . GLY A 1 833 ? 29.252 -1.827 -39.931 1.00 94.31 833 GLY A O 1
ATOM 6501 N N . SER A 1 834 ? 28.563 -1.546 -42.036 1.00 91.25 834 SER A N 1
ATOM 6502 C CA . SER A 1 834 ? 27.250 -0.966 -41.684 1.00 91.25 834 SER A CA 1
ATOM 6503 C C . SER A 1 834 ? 26.429 -1.814 -40.716 1.00 91.25 834 SER A C 1
ATOM 6505 O O . SER A 1 834 ? 25.738 -1.260 -39.873 1.00 91.25 834 SER A O 1
ATOM 6507 N N . GLY A 1 835 ? 26.517 -3.142 -40.822 1.00 94.50 835 GLY A N 1
ATOM 6508 C CA . GLY A 1 835 ? 25.787 -4.077 -39.964 1.00 94.50 835 GLY A CA 1
ATOM 6509 C C . GLY A 1 835 ? 26.336 -4.223 -38.542 1.00 94.50 835 GLY A C 1
ATOM 6510 O O . GLY A 1 835 ? 25.875 -5.115 -37.840 1.00 94.50 835 GLY A O 1
ATOM 6511 N N . GLN A 1 836 ? 27.327 -3.419 -38.136 1.00 97.50 836 GLN A N 1
ATOM 6512 C CA . GLN A 1 836 ? 27.805 -3.376 -36.750 1.00 97.50 836 GLN A CA 1
ATOM 6513 C C . GLN A 1 836 ? 26.977 -2.434 -35.873 1.00 97.50 836 GLN A C 1
ATOM 6515 O O . GLN A 1 836 ? 26.946 -2.609 -34.664 1.00 97.50 836 GLN A O 1
ATOM 6520 N N . ALA A 1 837 ? 26.273 -1.462 -36.450 1.00 97.31 837 ALA A N 1
ATOM 6521 C CA . ALA A 1 837 ? 25.362 -0.610 -35.693 1.00 97.31 837 ALA A CA 1
ATOM 6522 C C . ALA A 1 837 ? 23.901 -0.990 -35.983 1.00 97.31 837 ALA A C 1
ATOM 6524 O O . ALA A 1 837 ? 23.564 -1.401 -37.096 1.00 97.31 837 ALA A O 1
ATOM 6525 N N . TYR A 1 838 ? 23.055 -0.933 -34.957 1.00 97.44 838 TYR A N 1
ATOM 6526 C CA . TYR A 1 838 ? 21.656 -1.352 -34.991 1.00 97.44 838 TYR A CA 1
ATOM 6527 C C . TYR A 1 838 ? 20.791 -0.357 -35.775 1.00 97.44 838 TYR A C 1
ATOM 6529 O O . TYR A 1 838 ? 20.931 0.847 -35.601 1.00 97.44 838 TYR A O 1
ATOM 6537 N N . GLY A 1 839 ? 19.871 -0.854 -36.608 1.00 94.88 839 GLY A N 1
ATOM 6538 C CA . GLY A 1 839 ? 18.892 -0.037 -37.336 1.00 94.88 839 GLY A CA 1
ATOM 6539 C C . GLY A 1 839 ? 19.211 0.197 -38.817 1.00 94.88 839 GLY A C 1
ATOM 6540 O O . GLY A 1 839 ? 19.988 -0.531 -39.439 1.00 94.88 839 GLY A O 1
ATOM 6541 N N . SER A 1 840 ? 18.555 1.192 -39.424 1.00 92.69 840 SER A N 1
ATOM 6542 C CA . SER A 1 840 ? 18.679 1.498 -40.856 1.00 92.69 840 SER A CA 1
ATOM 6543 C C . SER A 1 840 ? 19.533 2.742 -41.082 1.00 92.69 840 SER A C 1
ATOM 6545 O O . SER A 1 840 ? 19.133 3.837 -40.713 1.00 92.69 840 SER A O 1
ATOM 6547 N N . LEU A 1 841 ? 20.673 2.579 -41.763 1.00 92.75 841 LEU A N 1
ATOM 6548 C CA . LEU A 1 841 ? 21.706 3.620 -41.917 1.00 92.75 841 LEU A CA 1
ATOM 6549 C C . LEU A 1 841 ? 22.185 4.236 -40.579 1.00 92.75 841 LEU A C 1
ATOM 6551 O O . LEU A 1 841 ? 22.291 5.455 -40.479 1.00 92.75 841 LEU A O 1
ATOM 6555 N N . PRO A 1 842 ? 22.506 3.418 -39.560 1.00 92.56 842 PRO A N 1
ATOM 6556 C CA . PRO A 1 842 ? 22.844 3.924 -38.229 1.00 92.56 842 PRO A CA 1
ATOM 6557 C C . PRO A 1 842 ? 24.231 4.567 -38.133 1.00 92.56 842 PRO A C 1
ATOM 6559 O O . PRO A 1 842 ? 24.504 5.301 -37.196 1.00 92.56 842 PRO A O 1
ATOM 6562 N N . GLN A 1 843 ? 25.116 4.305 -39.097 1.00 94.88 843 GLN A N 1
ATOM 6563 C CA . GLN A 1 843 ? 26.474 4.847 -39.133 1.00 94.88 843 GLN A CA 1
ATOM 6564 C C . GLN A 1 843 ? 26.939 5.097 -40.571 1.00 94.88 843 GLN A C 1
ATOM 6566 O O . GLN A 1 843 ? 26.393 4.524 -41.522 1.00 94.88 843 GLN A O 1
ATOM 6571 N N . LYS A 1 844 ? 27.961 5.941 -40.738 1.00 95.69 844 LYS A N 1
ATOM 6572 C CA . LYS A 1 844 ? 28.461 6.404 -42.036 1.00 95.69 844 LYS A CA 1
ATOM 6573 C C . LYS A 1 844 ? 29.656 5.587 -42.507 1.00 95.69 844 LYS A C 1
ATOM 6575 O O . LYS A 1 844 ? 30.576 5.344 -41.735 1.00 95.69 844 LYS A O 1
ATOM 6580 N N . GLU A 1 845 ? 29.698 5.240 -43.794 1.00 96.38 845 GLU A N 1
ATOM 6581 C CA . GLU A 1 845 ? 30.950 4.835 -44.447 1.00 96.38 845 GLU A CA 1
ATOM 6582 C C . GLU A 1 845 ? 31.779 6.102 -44.710 1.00 96.38 845 GLU A C 1
ATOM 6584 O O . GLU A 1 845 ? 31.532 6.822 -45.680 1.00 96.38 845 GLU A O 1
ATOM 6589 N N . ILE A 1 846 ? 32.710 6.418 -43.805 1.00 95.06 846 ILE A N 1
ATOM 6590 C CA . ILE A 1 846 ? 33.511 7.654 -43.849 1.00 95.06 846 ILE A CA 1
ATOM 6591 C C . ILE A 1 846 ? 34.452 7.611 -45.060 1.00 95.06 846 ILE A C 1
ATOM 6593 O O . ILE A 1 846 ? 34.532 8.545 -45.860 1.00 95.06 846 ILE A O 1
ATOM 6597 N N . VAL A 1 847 ? 35.130 6.475 -45.224 1.00 94.00 847 VAL A N 1
ATOM 6598 C CA . VAL A 1 847 ? 35.908 6.101 -46.408 1.00 94.00 847 VAL A CA 1
ATOM 6599 C C . VAL A 1 847 ? 35.665 4.625 -46.702 1.00 94.00 847 VAL A C 1
ATOM 6601 O O . VAL A 1 847 ? 35.212 3.886 -45.837 1.00 94.00 847 VAL A O 1
ATOM 6604 N N . LEU A 1 848 ? 35.970 4.183 -47.925 1.00 93.56 848 LEU A N 1
ATOM 6605 C CA . LEU A 1 848 ? 35.663 2.822 -48.375 1.00 93.56 848 LEU A CA 1
ATOM 6606 C C . LEU A 1 848 ? 36.134 1.754 -47.368 1.00 93.56 848 LEU A C 1
ATOM 6608 O O . LEU A 1 848 ? 37.338 1.566 -47.180 1.00 93.56 848 LEU A O 1
ATOM 6612 N N . GLY A 1 849 ? 35.179 1.028 -46.783 1.00 90.81 849 GLY A N 1
ATOM 6613 C CA . GLY A 1 849 ? 35.417 -0.044 -45.817 1.00 90.81 849 GLY A CA 1
ATOM 6614 C C . GLY A 1 849 ? 35.664 0.388 -44.367 1.00 90.81 849 GLY A C 1
ATOM 6615 O O . GLY A 1 849 ? 35.914 -0.492 -43.550 1.00 90.81 849 GLY A O 1
ATOM 6616 N N . ILE A 1 850 ? 35.592 1.683 -44.040 1.00 94.81 850 ILE A N 1
ATOM 6617 C CA . ILE A 1 850 ? 35.720 2.204 -42.671 1.00 94.81 850 ILE A CA 1
ATOM 6618 C C . ILE A 1 850 ? 34.446 2.956 -42.295 1.00 94.81 850 ILE A C 1
ATOM 6620 O O . ILE A 1 850 ? 34.017 3.875 -42.998 1.00 94.81 850 ILE A O 1
ATOM 6624 N N . TRP A 1 851 ? 33.867 2.566 -41.163 1.00 97.38 851 TRP A N 1
ATOM 6625 C CA . TRP A 1 851 ? 32.595 3.085 -40.673 1.00 97.38 851 TRP A CA 1
ATOM 6626 C C . TRP A 1 851 ? 32.758 3.844 -39.353 1.00 97.38 851 TRP A C 1
ATOM 6628 O O . TRP A 1 851 ? 33.657 3.534 -38.569 1.00 97.38 851 TRP A O 1
ATOM 6638 N N . GLY A 1 852 ? 31.895 4.830 -39.111 1.00 97.00 852 GLY A N 1
ATOM 6639 C CA . GLY A 1 852 ? 31.874 5.603 -37.869 1.00 97.00 852 GLY A CA 1
ATOM 6640 C C . GLY A 1 852 ? 30.616 6.456 -37.707 1.00 97.00 852 GLY A C 1
ATOM 6641 O O . GLY A 1 852 ? 29.742 6.459 -38.579 1.00 97.00 852 GLY A O 1
ATOM 6642 N N . LEU A 1 853 ? 30.512 7.157 -36.577 1.00 98.19 853 LEU A N 1
ATOM 6643 C CA . LEU A 1 853 ? 29.332 7.947 -36.224 1.00 98.19 853 LEU A CA 1
ATOM 6644 C C . LEU A 1 853 ? 29.171 9.129 -37.180 1.00 98.19 853 LEU A C 1
ATOM 6646 O O . LEU A 1 853 ? 30.152 9.767 -37.564 1.00 98.19 853 LEU A O 1
ATOM 6650 N N . TYR A 1 854 ? 27.921 9.450 -37.509 1.00 98.25 854 TYR A N 1
ATOM 6651 C CA . TYR A 1 854 ? 27.583 10.677 -38.222 1.00 98.25 854 TYR A CA 1
ATOM 6652 C C . TYR A 1 854 ? 27.845 11.894 -37.339 1.00 98.25 854 TYR A C 1
ATOM 6654 O O . TYR A 1 854 ? 27.340 11.956 -36.220 1.00 98.25 854 TYR A O 1
ATOM 6662 N N . SER A 1 855 ? 28.578 12.874 -37.859 1.00 97.81 855 SER A N 1
ATOM 6663 C CA . SER A 1 855 ? 28.776 14.159 -37.180 1.00 97.81 855 SER A CA 1
ATOM 6664 C C . SER A 1 855 ? 27.705 15.179 -37.577 1.00 97.81 855 SER A C 1
ATOM 6666 O O . SER A 1 855 ? 27.303 15.228 -38.744 1.00 97.81 855 SER A O 1
ATOM 6668 N N . GLY A 1 856 ? 27.263 16.018 -36.637 1.00 96.69 856 GLY A N 1
ATOM 6669 C CA . GLY A 1 856 ? 26.353 17.135 -36.915 1.00 96.69 856 GLY A CA 1
ATOM 6670 C C . GLY A 1 856 ? 25.182 17.308 -35.948 1.00 96.69 856 GLY A C 1
ATOM 6671 O O . GLY A 1 856 ? 24.403 18.233 -36.160 1.00 96.69 856 GLY A O 1
ATOM 6672 N N . ASP A 1 857 ? 25.048 16.451 -34.932 1.00 96.81 857 ASP A N 1
ATOM 6673 C CA . ASP A 1 857 ? 23.994 16.522 -33.904 1.00 96.81 857 ASP A CA 1
ATOM 6674 C C . ASP A 1 857 ? 24.486 17.377 -32.728 1.00 96.81 857 ASP A C 1
ATOM 6676 O O . ASP A 1 857 ? 24.961 16.881 -31.709 1.00 96.81 857 ASP A O 1
ATOM 6680 N N . GLY A 1 858 ? 24.493 18.694 -32.919 1.00 94.88 858 GLY A N 1
ATOM 6681 C CA . GLY A 1 858 ? 25.088 19.640 -31.977 1.00 94.88 858 GLY A CA 1
ATOM 6682 C C . GLY A 1 858 ? 24.193 19.980 -30.789 1.00 94.88 858 GLY A C 1
ATOM 6683 O O . GLY A 1 858 ? 24.691 20.533 -29.801 1.00 94.88 858 GLY A O 1
ATOM 6684 N N . ASN A 1 859 ? 22.882 19.737 -30.898 1.00 93.69 859 ASN A N 1
ATOM 6685 C CA . ASN A 1 859 ? 21.925 19.927 -29.804 1.00 93.69 859 ASN A CA 1
ATOM 6686 C C . ASN A 1 859 ? 21.615 18.622 -29.057 1.00 93.69 859 ASN A C 1
ATOM 6688 O O . ASN A 1 859 ? 20.948 18.691 -28.024 1.00 93.69 859 ASN A O 1
ATOM 6692 N N . CYS A 1 860 ? 22.141 17.492 -29.542 1.00 93.12 860 CYS A N 1
ATOM 6693 C CA . CYS A 1 860 ? 22.038 16.177 -28.922 1.00 93.12 860 CYS A CA 1
ATOM 6694 C C . CYS A 1 860 ? 20.584 15.683 -28.861 1.00 93.12 860 CYS A C 1
ATOM 6696 O O . CYS A 1 860 ? 20.197 15.023 -27.898 1.00 93.12 860 CYS A O 1
ATOM 6698 N N . ASP A 1 861 ? 19.756 16.044 -29.849 1.00 93.56 861 ASP A N 1
ATOM 6699 C CA . ASP A 1 861 ? 18.351 15.618 -29.922 1.00 93.56 861 ASP A CA 1
ATOM 6700 C C . ASP A 1 861 ? 18.161 14.293 -30.679 1.00 93.56 861 ASP A C 1
ATOM 6702 O O . ASP A 1 861 ? 17.037 13.801 -30.801 1.00 93.56 861 ASP A O 1
ATOM 6706 N N . GLY A 1 862 ? 19.258 13.703 -31.167 1.00 94.69 862 GLY A N 1
ATOM 6707 C CA . GLY A 1 862 ? 19.251 12.462 -31.924 1.00 94.69 862 GLY A CA 1
ATOM 6708 C C . GLY A 1 862 ? 18.924 12.647 -33.406 1.00 94.69 862 GLY A C 1
ATOM 6709 O O . GLY A 1 862 ? 18.758 11.642 -34.100 1.00 94.69 862 GLY A O 1
ATOM 6710 N N . TYR A 1 863 ? 18.843 13.875 -33.929 1.00 96.31 863 TYR A N 1
ATOM 6711 C CA . TYR A 1 863 ? 18.537 14.155 -35.333 1.00 96.31 863 TYR A CA 1
ATOM 6712 C C . TYR A 1 863 ? 19.393 15.283 -35.906 1.00 96.31 863 TYR A C 1
ATOM 6714 O O . TYR A 1 863 ? 19.228 16.441 -35.552 1.00 96.31 863 TYR A O 1
ATOM 6722 N N . ILE A 1 864 ? 20.164 15.001 -36.959 1.00 97.81 864 ILE A N 1
ATOM 6723 C CA . ILE A 1 864 ? 20.916 16.037 -37.681 1.00 97.81 864 ILE A CA 1
ATOM 6724 C C . ILE A 1 864 ? 19.955 16.822 -38.574 1.00 97.81 864 ILE A C 1
ATOM 6726 O O . ILE A 1 864 ? 19.561 16.376 -39.659 1.00 97.81 864 ILE A O 1
ATOM 6730 N N . ASN A 1 865 ? 19.564 18.011 -38.130 1.00 97.12 865 ASN A N 1
ATOM 6731 C CA . ASN A 1 865 ? 18.536 18.814 -38.769 1.00 97.12 865 ASN A CA 1
ATOM 6732 C C . ASN A 1 865 ? 18.823 20.326 -38.691 1.00 97.12 865 ASN A C 1
ATOM 6734 O O . ASN A 1 865 ? 19.903 20.789 -38.321 1.00 97.12 865 ASN A O 1
ATOM 6738 N N . GLY A 1 866 ? 17.855 21.137 -39.129 1.00 96.06 866 GLY A N 1
ATOM 6739 C CA . GLY A 1 866 ? 17.989 22.596 -39.162 1.00 96.06 866 GLY A CA 1
ATOM 6740 C C . GLY A 1 866 ? 18.274 23.233 -37.796 1.00 96.06 866 GLY A C 1
ATOM 6741 O O . GLY A 1 866 ? 18.896 24.296 -37.763 1.00 96.06 866 GLY A O 1
ATOM 6742 N N . SER A 1 867 ? 17.856 22.590 -36.703 1.00 96.38 867 SER A N 1
ATOM 6743 C CA . SER A 1 867 ? 18.038 23.054 -35.325 1.00 96.38 867 SER A CA 1
ATOM 6744 C C . SER A 1 867 ? 19.503 23.050 -34.904 1.00 96.38 867 SER A C 1
ATOM 6746 O O . SER A 1 867 ? 19.947 24.031 -34.309 1.00 96.38 867 SER A O 1
ATOM 6748 N N . ASP A 1 868 ? 20.283 22.035 -35.283 1.00 97.19 868 ASP A N 1
ATOM 6749 C CA . ASP A 1 868 ? 21.731 21.992 -35.031 1.00 97.19 868 ASP A CA 1
ATOM 6750 C C . ASP A 1 868 ? 22.428 23.190 -35.649 1.00 97.19 868 ASP A C 1
ATOM 6752 O O . ASP A 1 868 ? 23.257 23.866 -35.039 1.00 97.19 868 ASP A O 1
ATOM 6756 N N . LYS A 1 869 ? 22.029 23.522 -36.875 1.00 95.31 869 LYS A N 1
ATOM 6757 C CA . LYS A 1 869 ? 22.582 24.674 -37.560 1.00 95.31 869 LYS A CA 1
ATOM 6758 C C . LYS A 1 869 ? 22.135 25.983 -36.908 1.00 95.31 869 LYS A C 1
ATOM 6760 O O . LYS A 1 869 ? 22.983 26.830 -36.641 1.00 95.31 869 LYS A O 1
ATOM 6765 N N . SER A 1 870 ? 20.832 26.195 -36.718 1.00 94.94 870 SER A N 1
ATOM 6766 C CA . SER A 1 870 ? 20.303 27.500 -36.294 1.00 94.94 870 SER A CA 1
ATOM 6767 C C . SER A 1 870 ? 20.540 27.802 -34.819 1.00 94.94 870 SER A C 1
ATOM 6769 O O . SER A 1 870 ? 20.733 28.959 -34.454 1.00 94.94 870 SER A O 1
ATOM 6771 N N . ASN A 1 871 ? 20.516 26.778 -33.968 1.00 93.12 871 ASN A N 1
ATOM 6772 C CA . ASN A 1 871 ? 20.560 26.957 -32.520 1.00 93.12 871 ASN A CA 1
ATOM 6773 C C . ASN A 1 871 ? 21.985 26.776 -31.981 1.00 93.12 871 ASN A C 1
ATOM 6775 O O . ASN A 1 871 ? 22.370 27.472 -31.039 1.00 93.12 871 ASN A O 1
ATOM 6779 N N . ILE A 1 872 ? 22.786 25.903 -32.603 1.00 96.19 872 ILE A N 1
ATOM 6780 C CA . ILE A 1 872 ? 24.128 25.554 -32.122 1.00 96.19 872 ILE A CA 1
ATOM 6781 C C . ILE A 1 872 ? 25.209 26.175 -33.006 1.00 96.19 872 ILE A C 1
ATOM 6783 O O . ILE A 1 872 ? 25.909 27.084 -32.562 1.00 96.19 872 ILE A O 1
ATOM 6787 N N . TRP A 1 873 ? 25.321 25.765 -34.272 1.00 97.44 873 TRP A N 1
ATOM 6788 C CA . TRP A 1 873 ? 26.404 26.236 -35.142 1.00 97.44 873 TRP A CA 1
ATOM 6789 C C . TRP A 1 873 ? 26.365 27.759 -35.356 1.00 97.44 873 TRP A C 1
ATOM 6791 O O . TRP A 1 873 ? 27.381 28.427 -35.195 1.00 97.44 873 TRP A O 1
ATOM 6801 N N . GLU A 1 874 ? 25.204 28.353 -35.670 1.00 96.94 874 GLU A N 1
ATOM 6802 C CA . GLU A 1 874 ? 25.089 29.805 -35.913 1.00 96.94 874 GLU A CA 1
ATOM 6803 C C . GLU A 1 874 ? 25.436 30.648 -34.678 1.00 96.94 874 GLU A C 1
ATOM 6805 O O . GLU A 1 874 ? 25.975 31.747 -34.827 1.00 96.94 874 GLU A O 1
ATOM 6810 N N . SER A 1 875 ? 25.150 30.148 -33.471 1.00 96.62 875 SER A N 1
ATOM 6811 C CA . SER A 1 875 ? 25.441 30.862 -32.223 1.00 96.62 875 SER A CA 1
ATOM 6812 C C . SER A 1 875 ? 26.921 30.791 -31.832 1.00 96.62 875 SER A C 1
ATOM 6814 O O . SER A 1 875 ? 27.418 31.695 -31.158 1.00 96.62 875 SER A O 1
ATOM 6816 N N . GLN A 1 876 ? 27.628 29.759 -32.297 1.00 97.19 876 GLN A N 1
ATOM 6817 C CA . GLN A 1 876 ? 29.041 29.509 -32.010 1.00 97.19 876 GLN A CA 1
ATOM 6818 C C . GLN A 1 876 ? 29.968 29.877 -33.188 1.00 97.19 876 GLN A C 1
ATOM 6820 O O . GLN A 1 876 ? 31.176 29.965 -33.012 1.00 97.19 876 GLN A O 1
ATOM 6825 N N . ALA A 1 877 ? 29.439 30.163 -34.381 1.00 96.00 877 ALA A N 1
ATOM 6826 C CA . ALA A 1 877 ? 30.244 30.456 -35.566 1.00 96.00 877 ALA A CA 1
ATOM 6827 C C . ALA A 1 877 ? 31.268 31.591 -35.342 1.00 96.00 877 ALA A C 1
ATOM 6829 O O . ALA A 1 877 ? 30.926 32.729 -35.005 1.00 96.00 877 ALA A O 1
ATOM 6830 N N . GLY A 1 878 ? 32.539 31.290 -35.610 1.00 95.62 878 GLY A N 1
ATOM 6831 C CA . GLY A 1 878 ? 33.686 32.175 -35.420 1.00 95.62 878 GLY A CA 1
ATOM 6832 C C . GLY A 1 878 ? 34.359 32.069 -34.048 1.00 95.62 878 GLY A C 1
ATOM 6833 O O . GLY A 1 878 ? 35.284 32.844 -33.789 1.00 95.62 878 GLY A O 1
ATOM 6834 N N . THR A 1 879 ? 33.920 31.160 -33.172 1.00 96.56 879 THR A N 1
ATOM 6835 C CA . THR A 1 879 ? 34.626 30.827 -31.926 1.00 96.56 879 THR A CA 1
ATOM 6836 C C . THR A 1 879 ? 35.629 29.691 -32.138 1.00 96.56 879 THR A C 1
ATOM 6838 O O . THR A 1 879 ? 35.583 28.975 -33.137 1.00 96.56 879 THR A O 1
ATOM 6841 N N . ALA A 1 880 ? 36.554 29.549 -31.185 1.00 94.81 880 ALA A N 1
ATOM 6842 C CA . ALA A 1 880 ? 37.466 28.416 -31.112 1.00 94.81 880 ALA A CA 1
ATOM 6843 C C . ALA A 1 880 ? 37.507 27.857 -29.684 1.00 94.81 880 ALA A C 1
ATOM 6845 O O . ALA A 1 880 ? 37.476 28.640 -28.728 1.00 94.81 880 ALA A O 1
ATOM 6846 N N . GLY A 1 881 ? 37.562 26.535 -29.533 1.00 95.38 881 GLY A N 1
ATOM 6847 C CA . GLY A 1 881 ? 37.531 25.841 -28.243 1.00 95.38 881 GLY A CA 1
ATOM 6848 C C . GLY A 1 881 ? 36.739 24.533 -28.287 1.00 95.38 881 GLY A C 1
ATOM 6849 O O . GLY A 1 881 ? 36.502 23.978 -29.352 1.00 95.38 881 GLY A O 1
ATOM 6850 N N . TYR A 1 882 ? 36.312 24.053 -27.119 1.00 96.81 882 TYR A N 1
ATOM 6851 C CA . TYR A 1 882 ? 35.512 22.834 -26.978 1.00 96.81 882 TYR A CA 1
ATOM 6852 C C . TYR A 1 882 ? 34.014 23.147 -27.076 1.00 96.81 882 TYR A C 1
ATOM 6854 O O . TYR A 1 882 ? 33.356 23.436 -26.076 1.00 96.81 882 TYR A O 1
ATOM 6862 N N . PHE A 1 883 ? 33.486 23.152 -28.300 1.00 96.25 883 PHE A N 1
ATOM 6863 C CA . PHE A 1 883 ? 32.106 23.545 -28.603 1.00 96.25 883 PHE A CA 1
ATOM 6864 C C . PHE A 1 883 ? 31.358 22.443 -29.352 1.00 96.25 883 PHE A C 1
ATOM 6866 O O . PHE A 1 883 ? 31.965 21.712 -30.129 1.00 96.25 883 PHE A O 1
ATOM 6873 N N . THR A 1 884 ? 30.053 22.285 -29.117 1.00 95.25 884 THR A N 1
ATOM 6874 C CA . THR A 1 884 ? 29.246 21.242 -29.781 1.00 95.25 884 THR A CA 1
ATOM 6875 C C . THR A 1 884 ? 28.984 21.535 -31.261 1.00 95.25 884 THR A C 1
ATOM 6877 O O . THR A 1 884 ? 28.740 20.610 -32.023 1.00 95.25 884 THR A O 1
ATOM 6880 N N . GLY A 1 885 ? 29.099 22.793 -31.699 1.00 96.06 885 GLY A N 1
ATOM 6881 C CA . GLY A 1 885 ? 29.016 23.193 -33.107 1.00 96.06 885 GLY A CA 1
ATOM 6882 C C . GLY A 1 885 ? 30.300 22.991 -33.922 1.00 96.06 885 GLY A C 1
ATOM 6883 O O . GLY A 1 885 ? 30.269 23.225 -35.127 1.00 96.06 885 GLY A O 1
ATOM 6884 N N . ASP A 1 886 ? 31.406 22.586 -33.287 1.00 97.44 886 ASP A N 1
ATOM 6885 C CA . ASP A 1 886 ? 32.667 22.196 -33.942 1.00 97.44 886 ASP A CA 1
ATOM 6886 C C . ASP A 1 886 ? 32.535 20.743 -34.427 1.00 97.44 886 ASP A C 1
ATOM 6888 O O . ASP A 1 886 ? 32.933 19.800 -33.742 1.00 97.44 886 ASP A O 1
ATOM 6892 N N . PHE A 1 887 ? 31.844 20.552 -35.551 1.00 97.38 887 PHE A N 1
ATOM 6893 C CA . PHE A 1 887 ? 31.475 19.244 -36.092 1.00 97.38 887 PHE A CA 1
ATOM 6894 C C . PHE A 1 887 ? 32.659 18.494 -36.709 1.00 97.38 887 PHE A C 1
ATOM 6896 O O . PHE A 1 887 ? 32.632 17.262 -36.747 1.00 97.38 887 PHE A O 1
ATOM 6903 N N . ASN A 1 888 ? 33.691 19.187 -37.195 1.00 96.06 888 ASN A N 1
ATOM 6904 C CA . ASN A 1 888 ? 34.920 18.549 -37.674 1.00 96.06 888 ASN A CA 1
ATOM 6905 C C . ASN A 1 888 ? 35.975 18.358 -36.563 1.00 96.06 888 ASN A C 1
ATOM 6907 O O . ASN A 1 888 ? 36.950 17.641 -36.774 1.00 96.06 888 ASN A O 1
ATOM 6911 N N . MET A 1 889 ? 35.745 18.934 -35.379 1.00 97.19 889 MET A N 1
ATOM 6912 C CA . MET A 1 889 ? 36.585 18.814 -34.185 1.00 97.19 889 MET A CA 1
ATOM 6913 C C . MET A 1 889 ? 38.005 19.373 -34.371 1.00 97.19 889 MET A C 1
ATOM 6915 O O . MET A 1 889 ? 38.949 18.914 -33.722 1.00 97.19 889 MET A O 1
ATOM 6919 N N . ASP A 1 890 ? 38.158 20.391 -35.225 1.00 96.12 890 ASP A N 1
ATOM 6920 C CA . ASP A 1 890 ? 39.439 21.054 -35.509 1.00 96.12 890 ASP A CA 1
ATOM 6921 C C . ASP A 1 890 ? 39.750 22.238 -34.568 1.00 96.12 890 ASP A C 1
ATOM 6923 O O . ASP A 1 890 ? 40.747 22.952 -34.745 1.00 96.12 890 ASP A O 1
ATOM 6927 N N . CYS A 1 891 ? 38.928 22.404 -33.525 1.00 95.75 891 CYS A N 1
ATOM 6928 C CA . CYS A 1 891 ? 38.876 23.504 -32.563 1.00 95.75 891 CYS A CA 1
ATOM 6929 C C . CYS A 1 891 ? 38.177 24.773 -33.049 1.00 95.75 891 CYS A C 1
ATOM 6931 O O . CYS A 1 891 ? 38.104 25.705 -32.246 1.00 95.75 891 CYS A O 1
ATOM 6933 N N . ASN A 1 892 ? 37.718 24.887 -34.297 1.00 96.94 892 ASN A N 1
ATOM 6934 C CA . ASN A 1 892 ? 37.120 26.117 -34.821 1.00 96.94 892 ASN A CA 1
ATOM 6935 C C . ASN A 1 892 ? 35.703 25.857 -35.316 1.00 96.94 892 ASN A C 1
ATOM 6937 O O . ASN A 1 892 ? 35.503 25.065 -36.218 1.00 96.94 892 ASN A O 1
ATOM 6941 N N . VAL A 1 893 ? 34.731 26.626 -34.817 1.00 97.62 893 VAL A N 1
ATOM 6942 C CA . VAL A 1 893 ? 33.369 26.580 -35.363 1.00 97.62 893 VAL A CA 1
ATOM 6943 C C . VAL A 1 893 ? 33.299 27.498 -36.580 1.00 97.62 893 VAL A C 1
ATOM 6945 O O . VAL A 1 893 ? 33.152 28.719 -36.451 1.00 97.62 893 VAL A O 1
ATOM 6948 N N . ASP A 1 894 ? 33.418 26.950 -37.783 1.00 97.19 894 ASP A N 1
ATOM 6949 C CA . ASP A 1 894 ? 33.447 27.710 -39.023 1.00 97.19 894 ASP A CA 1
ATOM 6950 C C . ASP A 1 894 ? 32.616 27.094 -40.165 1.00 97.19 894 ASP A C 1
ATOM 6952 O O . ASP A 1 894 ? 31.716 26.274 -39.986 1.00 97.19 894 ASP A O 1
ATOM 6956 N N . ASN A 1 895 ? 32.784 27.618 -41.381 1.00 96.88 895 ASN A N 1
ATOM 6957 C CA . ASN A 1 895 ? 31.970 27.176 -42.510 1.00 96.88 895 ASN A CA 1
ATOM 6958 C C . ASN A 1 895 ? 32.270 25.740 -42.962 1.00 96.88 895 ASN A C 1
ATOM 6960 O O . ASN A 1 895 ? 31.431 25.198 -43.684 1.00 96.88 895 ASN A O 1
ATOM 6964 N N . ASN A 1 896 ? 33.406 25.155 -42.586 1.00 96.88 896 ASN A N 1
ATOM 6965 C CA . ASN A 1 896 ? 33.760 23.777 -42.907 1.00 96.88 896 ASN A CA 1
ATOM 6966 C C . ASN A 1 896 ? 32.869 22.813 -42.112 1.00 96.88 896 ASN A C 1
ATOM 6968 O O . ASN A 1 896 ? 32.273 21.935 -42.730 1.00 96.88 896 ASN A O 1
ATOM 6972 N N . ASP A 1 897 ? 32.617 23.064 -40.820 1.00 97.81 897 ASP A N 1
ATOM 6973 C CA . ASP A 1 897 ? 31.661 22.278 -40.016 1.00 97.81 897 ASP A CA 1
ATOM 6974 C C . ASP A 1 897 ? 30.298 22.194 -40.690 1.00 97.81 897 ASP A C 1
ATOM 6976 O O . ASP A 1 897 ? 29.713 21.130 -40.880 1.00 97.81 897 ASP A O 1
ATOM 6980 N N . LYS A 1 898 ? 29.785 23.346 -41.124 1.00 96.19 898 LYS A N 1
ATOM 6981 C CA . LYS A 1 898 ? 28.470 23.399 -41.752 1.00 96.19 898 LYS A CA 1
ATOM 6982 C C . LYS A 1 898 ? 28.469 22.767 -43.142 1.00 96.19 898 LYS A C 1
ATOM 6984 O O . LYS A 1 898 ? 27.529 22.057 -43.490 1.00 96.19 898 LYS A O 1
ATOM 6989 N N . ASN A 1 899 ? 29.423 23.136 -43.997 1.00 96.56 899 ASN A N 1
ATOM 6990 C CA . ASN A 1 899 ? 29.351 22.806 -45.421 1.00 96.56 899 ASN A CA 1
ATOM 6991 C C . ASN A 1 899 ? 29.856 21.400 -45.730 1.00 96.56 899 ASN A C 1
ATOM 6993 O O . ASN A 1 899 ? 29.301 20.768 -46.632 1.00 96.56 899 ASN A O 1
ATOM 6997 N N . ASP A 1 900 ? 30.877 20.952 -45.004 1.00 95.06 900 ASP A N 1
ATOM 6998 C CA . ASP A 1 900 ? 31.601 19.720 -45.292 1.00 95.06 900 ASP A CA 1
ATOM 6999 C C . ASP A 1 900 ? 31.173 18.576 -44.362 1.00 95.06 900 ASP A C 1
ATOM 7001 O O . ASP A 1 900 ? 31.334 17.421 -44.750 1.00 95.06 900 ASP A O 1
ATOM 7005 N N . VAL A 1 901 ? 30.557 18.880 -43.206 1.00 95.88 901 VAL A N 1
ATOM 7006 C CA . VAL A 1 901 ? 30.118 17.874 -42.219 1.00 95.88 901 VAL A CA 1
ATOM 7007 C C . VAL A 1 901 ? 28.596 17.859 -42.013 1.00 95.88 901 VAL A C 1
ATOM 7009 O O . VAL A 1 901 ? 27.931 16.922 -42.455 1.00 95.88 901 VAL A O 1
ATOM 7012 N N . TRP A 1 902 ? 28.002 18.914 -41.440 1.00 97.75 902 TRP A N 1
ATOM 7013 C CA . TRP A 1 902 ? 26.561 18.956 -41.127 1.00 97.75 902 TRP A CA 1
ATOM 7014 C C . TRP A 1 902 ? 25.684 18.792 -42.374 1.00 97.75 902 TRP A C 1
ATOM 7016 O O . TRP A 1 902 ? 24.784 17.959 -42.415 1.00 97.75 902 TRP A O 1
ATOM 7026 N N . LYS A 1 903 ? 25.953 19.562 -43.436 1.00 96.94 903 LYS A N 1
ATOM 7027 C CA . LYS A 1 903 ? 25.097 19.579 -44.632 1.00 96.94 903 LYS A CA 1
ATOM 7028 C C . LYS A 1 903 ? 25.047 18.229 -45.370 1.00 96.94 903 LYS A C 1
ATOM 7030 O O . LYS A 1 903 ? 23.964 17.870 -45.828 1.00 96.94 903 LYS A O 1
ATOM 7035 N N . PRO A 1 904 ? 26.155 17.483 -45.545 1.00 96.56 904 PRO A N 1
ATOM 7036 C CA . PRO A 1 904 ? 26.100 16.120 -46.080 1.00 96.56 904 PRO A CA 1
ATOM 7037 C C . PRO A 1 904 ? 25.312 15.116 -45.231 1.00 96.56 904 PRO A C 1
ATOM 7039 O O . PRO A 1 904 ? 24.856 14.117 -45.786 1.00 96.56 904 PRO A O 1
ATOM 7042 N N . ASN A 1 905 ? 25.169 15.374 -43.929 1.00 97.62 905 ASN A N 1
ATOM 7043 C CA . ASN A 1 905 ? 24.518 14.481 -42.970 1.00 97.62 905 ASN A CA 1
ATOM 7044 C C . ASN A 1 905 ? 23.094 14.919 -42.586 1.00 97.62 905 ASN A C 1
ATOM 7046 O O . ASN A 1 905 ? 22.412 14.201 -41.858 1.00 97.62 905 ASN A O 1
ATOM 7050 N N . GLU A 1 906 ? 22.628 16.068 -43.084 1.00 96.81 906 GLU A N 1
ATOM 7051 C CA . GLU A 1 906 ? 21.280 16.586 -42.839 1.00 96.81 906 GLU A CA 1
ATOM 7052 C C . GLU A 1 906 ? 20.207 15.543 -43.206 1.00 96.81 906 GLU A C 1
ATOM 7054 O O . GLU A 1 906 ? 20.152 15.041 -44.333 1.00 96.81 906 GLU A O 1
ATOM 7059 N N . GLY A 1 907 ? 19.326 15.246 -42.249 1.00 95.12 907 GLY A N 1
ATOM 7060 C CA . GLY A 1 907 ? 18.248 14.265 -42.372 1.00 95.12 907 GLY A CA 1
ATOM 7061 C C . GLY A 1 907 ? 18.566 12.881 -41.800 1.00 95.12 907 GLY A C 1
ATOM 7062 O O . GLY A 1 907 ? 17.701 12.007 -41.865 1.00 95.12 907 GLY A O 1
ATOM 7063 N N . MET A 1 908 ? 19.762 12.674 -41.246 1.00 96.88 908 MET A N 1
ATOM 7064 C CA . MET A 1 908 ? 20.095 11.468 -40.484 1.00 96.88 908 MET A CA 1
ATOM 7065 C C . MET A 1 908 ? 19.585 11.569 -39.040 1.00 96.88 908 MET A C 1
ATOM 7067 O O . MET A 1 908 ? 19.512 12.661 -38.481 1.00 96.88 908 MET A O 1
ATOM 7071 N N . GLY A 1 909 ? 19.254 10.430 -38.433 1.00 95.69 909 GLY A N 1
ATOM 7072 C CA . GLY A 1 909 ? 18.841 10.348 -37.033 1.00 95.69 909 GLY A CA 1
ATOM 7073 C C . GLY A 1 909 ? 19.347 9.073 -36.370 1.00 95.69 909 GLY A C 1
ATOM 7074 O O . GLY A 1 909 ? 19.619 8.079 -37.051 1.00 95.69 909 GLY A O 1
ATOM 7075 N N . SER A 1 910 ? 19.491 9.125 -35.049 1.00 94.75 910 SER A N 1
ATOM 7076 C CA . SER A 1 910 ? 19.889 7.995 -34.217 1.00 94.75 910 SER A CA 1
ATOM 7077 C C . SER A 1 910 ? 18.924 6.826 -34.410 1.00 94.75 910 SER A C 1
ATOM 7079 O O . SER A 1 910 ? 17.751 6.998 -34.744 1.00 94.75 910 SER A O 1
ATOM 7081 N N . GLN A 1 911 ? 19.444 5.614 -34.259 1.00 95.94 911 GLN A N 1
ATOM 7082 C CA . GLN A 1 911 ? 18.671 4.372 -34.324 1.00 95.94 911 GLN A CA 1
ATOM 7083 C C . GLN A 1 911 ? 18.711 3.609 -32.993 1.00 95.94 911 GLN A C 1
ATOM 7085 O O . GLN A 1 911 ? 18.252 2.470 -32.931 1.00 95.94 911 GLN A O 1
ATOM 7090 N N . VAL A 1 912 ? 19.290 4.214 -31.951 1.00 95.50 912 VAL A N 1
ATOM 7091 C CA . VAL A 1 912 ? 19.284 3.667 -30.592 1.00 95.50 912 VAL A CA 1
ATOM 7092 C C . VAL A 1 912 ? 17.822 3.555 -30.129 1.00 95.50 912 VAL A C 1
ATOM 7094 O O . VAL A 1 912 ? 17.096 4.536 -30.268 1.00 95.50 912 VAL A O 1
ATOM 7097 N N . PRO A 1 913 ? 17.361 2.387 -29.645 1.00 90.31 913 PRO A N 1
ATOM 7098 C CA . PRO A 1 913 ? 16.017 2.251 -29.092 1.00 90.31 913 PRO A CA 1
ATOM 7099 C C . PRO A 1 913 ? 15.844 3.129 -27.850 1.00 90.31 913 PRO A C 1
ATOM 7101 O O . PRO A 1 913 ? 16.728 3.134 -26.989 1.00 90.31 913 PRO A O 1
ATOM 7104 N N . ASP A 1 914 ? 14.719 3.833 -27.765 1.00 79.00 914 ASP A N 1
ATOM 7105 C CA . ASP A 1 914 ? 14.329 4.587 -26.569 1.00 79.00 914 ASP A CA 1
ATOM 7106 C C . ASP A 1 914 ? 13.739 3.643 -25.516 1.00 79.00 914 ASP A C 1
ATOM 7108 O O . ASP A 1 914 ? 12.825 2.861 -25.879 1.00 79.00 914 ASP A O 1
#